Protein AF-A0A1I1PA69-F1 (afdb_monomer_lite)

Radius of gyration: 47.03 Å; chains: 1; bounding box: 123×99×124 Å

Sequence (926 aa):
MQMKKVLAVLMSLCMTAGVISYGAPIITQSITAEAADAEGSCYTFDAETGLLTLRGTVDDEVIRAFTYKHNVKTVVAEKGTILPENCGGLFTYYLYCTSIDLSKADTRNVTNMNCMFNGCERLTSIDLSRFDTSKVTDMQAMFADCSALTSLDVSGFDTSNVTDMSSMFYDCRMLTSLDVSGFNTNKVTNMNKMFYACSGLTALDVSNFDTSKVTDMSSMFNGCRSLSELDISGFATGNVTTFNNTFAGCSGIKTLDLSRFDTSSVINMSNMFAGCRGLTSLDLSGFNTSNVTDMSYMFRYCSGLTSLDVSSLDTSSVTTMSNMFDGCTGLTTLDVSDWDTSKVTTMYCMFEMCSGLTSINVSGLDTSNVTNMNMMFQNCSSLTSLDVTGLDTSSAKATGYMFAGCSGLTSLDLSAFDTRNVTYMSKMFSGCSGLTALDVSVLDTRNVTDMSYMFSGCTGLTELDLSGLNTRYVTNMAFMFSGCTGLTTIDLSGFNTRNVTTFSGIFENCSGLTSLDVTGFNTSKATQMSYMFLGCSKLTSIDVTGFDTTNVMYFTSMFNGCSSLTSLDVSKFKTSYATYMNAMFMNCSSLTTLDVSSFNTLYVREMGQMFSGCSKLTTLDLSKFKTSNTSFMYGMFKDCSGLTKLDLSKFDTSNVGYMYEMFSGCSGLTELDLSNFDTSKVQFMYNMFSGCSNLTTLDLSNFDTSSTYTDLGMWGMFSGCSKLTTLDLSSFNTSNITYLKDMFSGCSSLITLDLSSFDTSKVKDFTDAFKDCNKLNTLKIGEKFSNITEEMSLPNGSGWVNANAPKNVVSGNGKYAVIGNNGTNTYKRLTTNALTYPTNIRVEYSKEYHQVRFTWDKVEGADKYGIAVYLAGKWRVQAQDITGTTYTSPKNLTPGRSYRVAIAARVNGKWDTANAIKHSGVVTIK

Secondary structure (DSSP, 8-state):
---------------------------------------BTTEEEETTTTEEEE-SBPPHHHHHT-TTGGG--EEEEPTTEE--SB-TTTTTT-TT--EEE-TTEE-TT--B-TTTTTT-TT--EEE-TT---TT--B-TTTTTT-TT-S----TT---TT--B-TTTTTT-TT--B---TT---TT--B-TTTTTT-TT-SB---TT---TT-SB-TTTTTT-TT------TT---TT--B-TTTTTT-TT------TT---TT--B-TTTTTT-TT------TT---TT--B-TTTTTT-TT-SB---TT---TT-SB-TTTTTT-TT--EEE-TT---TT--B-TTTTTT-TT-SEEE-TT---TT--B-TTTTTT-TT-S----TT---TT-SB-TTTTTT-TT------TT---TT--B-TTTTTT-TT-S--B-TT---TT--B-TTTTTT-TT-S--B-TT--GGG--B-TTTTTT-TT-S----TT---TT-SB-TTTTTT-TT-S----TT---TT--B-TTTTTT-TT------TT---TT--B-TTTTTT-TT-SEE--TT---TT--B-TTTTTT-TT-SEE--TT---TT-SB-TTTTTT-TT------TT---TT--B-TTTTTT-TT------TT---TT-SB-TTTTTT-TT-S----TT---TT--B-TTTTTT-TT------TT---TT--TTS-STTTTTT-TT--EE--TT---TT--B-TTTTTT-TT--EEEETT---TT--B-TTTTTT-TT--EEEE-TTS--B-GGG--B-TT-EEETTEEEEE-S-SSSB--B---SSEEEEE--TTS--S--S-EEEEETTTTEEEEE-PPPTTEEEEEEEEEETTEEEEEEEEE-SSEEEPPS-PPTT-EEEEEEEEEETTEE-HHHHHHT-EEEE--

InterPro domains:
  IPR003961 Fibronectin type III [cd00063] (838-911)
  IPR005046 Protein of unknown function DUF285 [PF03382] (100-199)
  IPR005046 Protein of unknown function DUF285 [PF03382] (283-357)
  IPR005046 Protein of unknown function DUF285 [PF03382] (402-512)
  IPR005046 Protein of unknown function DUF285 [PF03382] (659-778)
  IPR011889 Bacterial surface protein 26-residue repeat [TIGR02167] (116-140)
  IPR011889 Bacterial surface protein 26-residue repeat [TIGR02167] (142-167)
  IPR011889 Bacterial surface protein 26-residue repeat [TIGR02167] (168-192)
  IPR011889 Bacterial surface protein 26-residue repeat [TIGR02167] (194-219)
  IPR011889 Bacterial surface protein 26-residue repeat [TIGR02167] (220-244)
  IPR011889 Bacterial surface protein 26-residue repeat [TIGR02167] (246-271)
  IPR011889 Bacterial surface protein 26-residue repeat [TIGR02167] (272-297)
  IPR011889 Bacterial surface protein 26-residue repeat [TIGR02167] (298-323)
  IPR011889 Bacterial surface protein 26-residue repeat [TIGR02167] (324-348)
  IPR011889 Bacterial surface protein 26-residue repeat [TIGR02167] (350-374)
  IPR011889 Bacterial surface protein 26-residue repeat [TIGR02167] (376-395)
  IPR011889 Bacterial surface protein 26-residue repeat [TIGR02167] (402-426)
  IPR011889 Bacterial surface protein 26-residue repeat [TIGR02167] (428-453)
  IPR011889 Bacterial surface protein 26-residue repeat [TIGR02167] (454-478)
  IPR011889 Bacterial surface protein 26-residue repeat [TIGR02167] (480-504)

pLDDT: mean 92.08, std 13.71, range [25.25, 98.88]

Foldseek 3Di:
DDDDDDDDDDDDDDDDDDDDDDDDDDDDDPPPPDPPWPDDVFWTADQVVLEIEGEAEDDQVCQQPPPPLCSHQEYEYDAHYEYDLALALNNAQSQNHAEYEPQRYHQQNHAEQANNNANVQNHAYYDPPNHDQQNYAYQHLNCANVQNHQDDDPLPHPQQNYAEQHRNNHNVQNHQDDDPVNHDQQNHQEQACNCAQVCNHQDDAPLNHACQNHQDHELNCANVCNHQDYAPVNYQAQNHAELHRNQANVCNYAEYDCQRDACQNYAYQDSNHQNVCNHAAYDCQNDDCQNYAYLASNCHNVLNHQDYDPLNHACQNYAEHANNHAQVCNHAEEEPQNYDQQNHAALHLNNANVCNHQAYHPLNHPCQNHAYQARNNAQVCNHQAYACLNHACQNYQEQASNCANVCNHQEYDCQRYPQQNHQYHACNQQQVLNHQEYAPLNHQCQNHAELASNHHNNCNHQAYDCQNPQQQNHQYLALNHANNCNHQEYDCPNHNQQNHQELHLNCALNCNHQEYEPLNHACQNHQYQHRNQHNVCNHQDYDPLNYAQQNHAYQHRNNANVCNHQEDEPLNHECVNHAEQARNQHNVCNHQDYAPLNYACQNHQEQARNNANVQNHAAYDCVRYACQNYQYQALNCHLVCNHADYDPVRYECQNHQEQARNCQNVCNYQEYDPVRYACQNHQAQASNCAQVQNHQDYDCQRDEPPNHAEDHHQARNCANVCNHQEDDCLNYQQLHYAELHRNCANVQNHAEDEAQNDQCVNHNYLACNCHNVNNHFKYWYFPRDAWDDVRNNAAAVVAKDWPVGRLDGAQDDDRHGTHGDDGTTMIGHDDPPQDQFWDPWDWDADPVFLKIKTFTDDRPQFQWKWKWKDDPNDIDTPDIHHRHRMDMDDTDDPAQDKIWMFMWTQHSNDIPPPVRNVPIDIDHRD

Organism: Ruminococcus albus (NCBI:txid1264)

Structure (mmCIF, N/CA/C/O backbone):
data_AF-A0A1I1PA69-F1
#
_entry.id   AF-A0A1I1PA69-F1
#
loop_
_atom_site.group_PDB
_atom_site.id
_atom_site.type_symbol
_atom_site.label_atom_id
_atom_site.label_alt_id
_atom_site.label_comp_id
_atom_site.label_asym_id
_atom_site.label_entity_id
_atom_site.label_seq_id
_atom_site.pdbx_PDB_ins_code
_atom_site.Cartn_x
_atom_site.Cartn_y
_atom_site.Cartn_z
_atom_site.occupancy
_atom_site.B_iso_or_equiv
_atom_site.auth_seq_id
_atom_site.auth_comp_id
_atom_site.auth_asym_id
_atom_site.auth_atom_id
_atom_site.pdbx_PDB_model_num
ATOM 1 N N . MET A 1 1 ? 13.336 69.403 -26.985 1.00 31.67 1 MET A N 1
ATOM 2 C CA . MET A 1 1 ? 12.667 70.669 -26.602 1.00 31.67 1 MET A CA 1
ATOM 3 C C . MET A 1 1 ? 11.731 70.362 -25.432 1.00 31.67 1 MET A C 1
ATOM 5 O O . MET A 1 1 ? 11.018 69.384 -25.536 1.00 31.67 1 MET A O 1
ATOM 9 N N . GLN A 1 2 ? 11.808 71.120 -24.330 1.00 28.78 2 GLN A N 1
ATOM 10 C CA . GLN A 1 2 ? 10.862 71.202 -23.187 1.00 28.78 2 GLN A CA 1
ATOM 11 C C . GLN A 1 2 ? 10.178 69.930 -22.596 1.00 28.78 2 GLN A C 1
ATOM 13 O O . GLN A 1 2 ? 9.157 69.475 -23.082 1.00 28.78 2 GLN A O 1
ATOM 18 N N . MET A 1 3 ? 10.681 69.483 -21.432 1.00 28.98 3 MET A N 1
ATOM 19 C CA . MET A 1 3 ? 10.054 69.593 -20.086 1.00 28.98 3 MET A CA 1
ATOM 20 C C . MET A 1 3 ? 8.565 69.196 -19.824 1.00 28.98 3 MET A C 1
ATOM 22 O O . MET A 1 3 ? 7.667 69.740 -20.456 1.00 28.98 3 MET A O 1
ATOM 26 N N . LYS A 1 4 ? 8.341 68.517 -18.667 1.00 35.72 4 LYS A N 1
ATOM 27 C CA . LYS A 1 4 ? 7.072 68.279 -17.892 1.00 35.72 4 LYS A CA 1
ATOM 28 C C . LYS A 1 4 ? 6.215 67.080 -18.363 1.00 35.72 4 LYS A C 1
ATOM 30 O O . LYS A 1 4 ? 6.173 66.832 -19.551 1.00 35.72 4 LYS A O 1
ATOM 35 N N . LYS A 1 5 ? 5.424 66.341 -17.560 1.00 38.62 5 LYS A N 1
ATOM 36 C CA . LYS A 1 5 ? 5.080 66.151 -16.115 1.00 38.62 5 LYS A CA 1
ATOM 37 C C . LYS A 1 5 ? 3.936 65.089 -16.068 1.00 38.62 5 LYS A C 1
ATOM 39 O O . LYS A 1 5 ? 3.402 64.795 -17.130 1.00 38.62 5 LYS A O 1
ATOM 44 N N . VAL A 1 6 ? 3.473 64.731 -14.842 1.00 30.95 6 VAL A N 1
ATOM 45 C CA . VAL A 1 6 ? 2.241 63.963 -14.446 1.00 30.95 6 VAL A CA 1
ATOM 46 C C . VAL A 1 6 ? 2.514 62.455 -14.272 1.00 30.95 6 VAL A C 1
ATOM 48 O O . VAL A 1 6 ? 3.161 61.894 -15.142 1.00 30.95 6 VAL A O 1
ATOM 51 N N . LEU A 1 7 ? 2.121 61.733 -13.201 1.00 25.50 7 LEU A N 1
ATOM 52 C CA . LEU A 1 7 ? 1.528 62.003 -11.854 1.00 25.50 7 LEU A CA 1
ATOM 53 C C . LEU A 1 7 ? 2.232 61.007 -10.874 1.00 25.50 7 LEU A C 1
ATOM 55 O O . LEU A 1 7 ? 2.588 59.927 -11.325 1.00 25.50 7 LEU A O 1
ATOM 59 N N . ALA A 1 8 ? 2.687 61.288 -9.643 1.00 25.95 8 ALA A N 1
ATOM 60 C CA . ALA A 1 8 ? 2.082 61.738 -8.370 1.00 25.95 8 ALA A CA 1
ATOM 61 C C . ALA A 1 8 ? 1.059 60.771 -7.707 1.00 25.95 8 ALA A C 1
ATOM 63 O O . ALA A 1 8 ? 0.206 60.227 -8.395 1.00 25.95 8 ALA A O 1
ATOM 64 N N . VAL A 1 9 ? 1.134 60.668 -6.358 1.00 26.95 9 VAL A N 1
ATOM 65 C CA . VAL A 1 9 ? 0.448 59.725 -5.419 1.00 26.95 9 VAL A CA 1
ATOM 66 C C . VAL A 1 9 ? 1.128 58.332 -5.362 1.00 26.95 9 VAL A C 1
ATOM 68 O O . VAL A 1 9 ? 1.129 57.635 -6.363 1.00 26.95 9 VAL A O 1
ATOM 71 N N . LEU A 1 10 ? 1.749 57.840 -4.271 1.00 25.69 10 LEU A N 1
ATOM 72 C CA . LEU A 1 10 ? 1.894 58.289 -2.868 1.00 25.69 10 LEU A CA 1
ATOM 73 C C . LEU A 1 10 ? 3.372 58.425 -2.420 1.00 25.69 10 LEU A C 1
ATOM 75 O O . LEU A 1 10 ? 4.243 57.684 -2.860 1.00 25.69 10 LEU A O 1
ATOM 79 N N . MET A 1 11 ? 3.616 59.314 -1.453 1.00 33.66 11 MET A N 1
ATOM 80 C CA . MET A 1 11 ? 4.815 59.372 -0.597 1.00 33.66 11 MET A CA 1
ATOM 81 C C . MET A 1 11 ? 4.382 59.650 0.854 1.00 33.66 11 MET A C 1
ATOM 83 O O . MET A 1 11 ? 3.260 60.111 1.070 1.00 33.66 11 MET A O 1
ATOM 87 N N . SER A 1 12 ? 5.332 59.522 1.794 1.00 31.22 12 SER A N 1
ATOM 88 C CA . SER A 1 12 ? 5.277 59.959 3.208 1.00 31.22 12 SER A CA 1
ATOM 89 C C . SER A 1 12 ? 4.517 59.021 4.164 1.00 31.22 12 SER A C 1
ATOM 91 O O . SER A 1 12 ? 3.599 58.330 3.740 1.00 31.22 12 SER A O 1
ATOM 93 N N . LEU A 1 13 ? 4.847 58.921 5.459 1.00 26.05 13 LEU A N 1
ATOM 94 C CA . LEU A 1 13 ? 5.877 59.568 6.303 1.00 26.05 13 LEU A CA 1
ATOM 95 C C . LEU A 1 13 ? 6.133 58.587 7.483 1.00 26.05 13 LEU A C 1
ATOM 97 O O . LEU A 1 13 ? 5.188 57.944 7.925 1.00 26.05 13 LEU A O 1
ATOM 101 N N . CYS A 1 14 ? 7.345 58.304 7.968 1.00 29.27 14 CYS A N 1
ATOM 102 C CA . CYS A 1 14 ? 8.018 58.996 9.083 1.00 29.27 14 CYS A CA 1
ATOM 103 C C . CYS A 1 14 ? 9.074 58.037 9.674 1.00 29.27 14 CYS A C 1
ATOM 105 O O . CYS A 1 14 ? 8.753 56.868 9.861 1.00 29.27 14 CYS A O 1
ATOM 107 N N . MET A 1 15 ? 10.239 58.537 10.106 1.00 29.05 15 MET A N 1
ATOM 108 C CA . MET A 1 15 ? 10.781 58.266 11.454 1.00 29.05 15 MET A CA 1
ATOM 109 C C . MET A 1 15 ? 12.059 59.081 11.704 1.00 29.05 15 MET A C 1
ATOM 111 O O . MET A 1 15 ? 13.066 58.904 11.024 1.00 29.05 15 MET A O 1
ATOM 115 N N . THR A 1 16 ? 12.023 59.960 12.708 1.00 27.86 16 THR A N 1
ATOM 116 C CA . THR A 1 16 ? 13.179 60.740 13.176 1.00 27.86 16 THR A CA 1
ATOM 117 C C . THR A 1 16 ? 13.148 60.914 14.696 1.00 27.86 16 THR A C 1
ATOM 119 O O . THR A 1 16 ? 12.187 61.469 15.216 1.00 27.86 16 THR A O 1
ATOM 122 N N . ALA A 1 17 ? 14.268 60.553 15.334 1.00 26.39 17 ALA A N 1
ATOM 123 C CA . ALA A 1 17 ? 14.803 61.051 16.612 1.00 26.39 17 ALA A CA 1
ATOM 124 C C . ALA A 1 17 ? 14.098 60.748 17.964 1.00 26.39 17 ALA A C 1
ATOM 126 O O . ALA A 1 17 ? 12.995 61.207 18.239 1.00 26.39 17 ALA A O 1
ATOM 127 N N . GLY A 1 18 ? 14.886 60.154 18.881 1.00 25.25 18 GLY A N 1
ATOM 128 C CA . GLY A 1 18 ? 14.709 60.184 20.347 1.00 25.25 18 GLY A CA 1
ATOM 129 C C . GLY A 1 18 ? 13.942 58.990 20.951 1.00 25.25 18 GLY A C 1
ATOM 130 O O . GLY A 1 18 ? 12.974 58.540 20.360 1.00 25.25 18 GLY A O 1
ATOM 131 N N . VAL A 1 19 ? 14.286 58.426 22.123 1.00 27.89 19 VAL A N 1
ATOM 132 C CA . VAL A 1 19 ? 15.165 58.876 23.232 1.00 27.89 19 VAL A CA 1
ATOM 133 C C . VAL A 1 19 ? 15.633 57.658 24.090 1.00 27.89 19 VAL A C 1
ATOM 135 O O . VAL A 1 19 ? 14.772 56.899 24.503 1.00 27.89 19 VAL A O 1
ATOM 138 N N . ILE A 1 20 ? 16.957 57.515 24.350 1.00 29.98 20 ILE A N 1
ATOM 139 C CA . ILE A 1 20 ? 17.686 57.093 25.607 1.00 29.98 20 ILE A CA 1
ATOM 140 C C . ILE A 1 20 ? 17.126 55.899 26.449 1.00 29.98 20 ILE A C 1
ATOM 142 O O . ILE A 1 20 ? 15.947 55.881 26.756 1.00 29.98 20 ILE A O 1
ATOM 146 N N . SER A 1 21 ? 17.869 54.951 27.060 1.00 28.98 21 SER A N 1
ATOM 147 C CA . SER A 1 21 ? 19.284 54.487 27.111 1.00 28.98 21 SER A CA 1
ATOM 148 C C . SER A 1 21 ? 19.368 53.288 28.094 1.00 28.98 21 SER A C 1
ATOM 150 O O . SER A 1 21 ? 18.559 53.246 29.015 1.00 28.98 21 SER A O 1
ATOM 152 N N . TYR A 1 22 ? 20.360 52.387 27.954 1.00 29.95 22 TYR A N 1
ATOM 153 C CA . TYR A 1 22 ? 21.325 51.922 28.994 1.00 29.95 22 TYR A CA 1
ATOM 154 C C . TYR A 1 22 ? 21.811 50.472 28.774 1.00 29.95 22 TYR A C 1
ATOM 156 O O . TYR A 1 22 ? 21.005 49.552 28.714 1.00 29.95 22 TYR A O 1
ATOM 164 N N . GLY A 1 23 ? 23.139 50.267 28.738 1.00 28.20 23 GLY A N 1
ATOM 165 C CA . GLY A 1 23 ? 23.769 48.932 28.700 1.00 28.20 23 GLY A CA 1
ATOM 166 C C . GLY A 1 23 ? 24.991 48.827 27.775 1.00 28.20 23 GLY A C 1
ATOM 167 O O . GLY A 1 23 ? 24.934 48.161 26.751 1.00 28.20 23 GLY A O 1
ATOM 168 N N . ALA A 1 24 ? 26.087 49.514 28.107 1.00 33.09 24 ALA A N 1
ATOM 169 C CA . ALA A 1 24 ? 27.354 49.477 27.359 1.00 33.09 24 ALA A CA 1
ATOM 170 C C . ALA A 1 24 ? 28.267 48.311 27.818 1.00 33.09 24 ALA A C 1
ATOM 172 O O . ALA A 1 24 ? 27.961 47.677 28.828 1.00 33.09 24 ALA A O 1
ATOM 173 N N . PRO A 1 25 ? 29.490 48.170 27.270 1.00 49.25 25 PRO A N 1
ATOM 174 C CA . PRO A 1 25 ? 29.895 48.001 25.865 1.00 49.25 25 PRO A CA 1
ATOM 175 C C . PRO A 1 25 ? 30.667 46.664 25.693 1.00 49.25 25 PRO A C 1
ATOM 177 O O . PRO A 1 25 ? 30.815 45.942 26.670 1.00 49.25 25 PRO A O 1
ATOM 180 N N . ILE A 1 26 ? 31.249 46.369 24.513 1.00 29.61 26 ILE A N 1
ATOM 181 C CA . ILE A 1 26 ? 32.631 45.832 24.382 1.00 29.61 26 ILE A CA 1
ATOM 182 C C . ILE A 1 26 ? 33.071 45.699 22.907 1.00 29.61 26 ILE A C 1
ATOM 184 O O . ILE A 1 26 ? 32.407 45.073 22.094 1.00 29.61 26 ILE A O 1
ATOM 188 N N . ILE A 1 27 ? 34.232 46.303 22.622 1.00 31.00 27 ILE A N 1
ATOM 189 C CA . ILE A 1 27 ? 35.178 46.062 21.515 1.00 31.00 27 ILE A CA 1
ATOM 190 C C . ILE A 1 27 ? 34.619 46.090 20.078 1.00 31.00 27 ILE A C 1
ATOM 192 O O . ILE A 1 27 ? 34.260 45.087 19.468 1.00 31.00 27 ILE A O 1
ATOM 196 N N . THR A 1 28 ? 34.771 47.265 19.469 1.00 37.69 28 THR A N 1
ATOM 197 C CA . THR A 1 28 ? 35.142 47.388 18.057 1.00 37.69 28 THR A CA 1
ATOM 198 C C . THR A 1 28 ? 36.461 46.656 17.782 1.00 37.69 28 THR A C 1
ATOM 200 O O . THR A 1 28 ? 37.520 47.114 18.219 1.00 37.69 28 THR A O 1
ATOM 203 N N . GLN A 1 29 ? 36.423 45.590 16.987 1.00 31.14 29 GLN A N 1
ATOM 204 C CA . GLN A 1 29 ? 37.541 45.237 16.114 1.00 31.14 29 GLN A CA 1
ATOM 205 C C . GLN A 1 29 ? 37.039 45.157 14.678 1.00 31.14 29 GLN A C 1
ATOM 207 O O . GLN A 1 29 ? 36.364 44.217 14.269 1.00 31.14 29 GLN A O 1
ATOM 212 N N . SER A 1 30 ? 37.401 46.180 13.913 1.00 38.28 30 SER A N 1
ATOM 213 C CA . SER A 1 30 ? 37.487 46.108 12.465 1.00 38.28 30 SER A CA 1
ATOM 214 C C . SER A 1 30 ? 38.479 45.008 12.087 1.00 38.28 30 SER A C 1
ATOM 216 O O . SER A 1 30 ? 39.689 45.221 12.157 1.00 38.28 30 SER A O 1
ATOM 218 N N . ILE A 1 31 ? 37.972 43.849 11.667 1.00 34.31 31 ILE A N 1
ATOM 219 C CA . ILE A 1 31 ? 38.752 42.900 10.871 1.00 34.31 31 ILE A CA 1
ATOM 220 C C . ILE A 1 31 ? 38.536 43.276 9.406 1.00 34.31 31 ILE A C 1
ATOM 222 O O . ILE A 1 31 ? 37.765 42.672 8.668 1.00 34.31 31 ILE A O 1
ATOM 226 N N . THR A 1 32 ? 39.234 44.336 9.005 1.00 41.34 32 THR A N 1
ATOM 227 C CA . THR A 1 32 ? 39.719 44.469 7.634 1.00 41.34 32 THR A CA 1
ATOM 228 C C . THR A 1 32 ? 40.724 43.343 7.405 1.00 41.34 32 THR A C 1
ATOM 230 O O . THR A 1 32 ? 41.883 43.467 7.800 1.00 41.34 32 THR A O 1
ATOM 233 N N . ALA A 1 33 ? 40.270 42.240 6.816 1.00 33.84 33 ALA A N 1
ATOM 234 C CA . ALA A 1 33 ? 41.124 41.168 6.326 1.00 33.84 33 ALA A CA 1
ATOM 235 C C . ALA A 1 33 ? 40.957 41.066 4.806 1.00 33.84 33 ALA A C 1
ATOM 237 O O . ALA A 1 33 ? 39.914 40.644 4.320 1.00 33.84 33 ALA A O 1
ATOM 238 N N . GLU A 1 34 ? 41.988 41.518 4.094 1.00 39.53 34 GLU A N 1
ATOM 239 C CA . GLU A 1 34 ? 42.428 40.991 2.795 1.00 39.53 34 GLU A CA 1
ATOM 240 C C . GLU A 1 34 ? 41.335 40.624 1.771 1.00 39.53 34 GLU A C 1
ATOM 242 O O . GLU A 1 34 ? 41.294 39.519 1.242 1.00 39.53 34 GLU A O 1
ATOM 247 N N . ALA A 1 35 ? 40.544 41.620 1.373 1.00 38.38 35 ALA A N 1
ATOM 248 C CA . ALA A 1 35 ? 40.145 41.763 -0.030 1.00 38.38 35 ALA A CA 1
ATOM 249 C C . ALA A 1 35 ? 41.118 42.735 -0.724 1.00 38.38 35 ALA A C 1
ATOM 251 O O . ALA A 1 35 ? 40.715 43.750 -1.285 1.00 38.38 35 ALA A O 1
ATOM 252 N N . ALA A 1 36 ? 42.420 42.464 -0.595 1.00 39.47 36 ALA A N 1
ATOM 253 C CA . ALA A 1 36 ? 43.431 43.153 -1.381 1.00 39.47 36 ALA A CA 1
ATOM 254 C C . ALA A 1 36 ? 43.361 42.598 -2.803 1.00 39.47 36 ALA A C 1
ATOM 256 O O . ALA A 1 36 ? 43.557 41.398 -2.985 1.00 39.47 36 ALA A O 1
ATOM 257 N N . ASP A 1 37 ? 43.035 43.474 -3.753 1.00 52.38 37 ASP A N 1
ATOM 258 C CA . ASP A 1 37 ? 43.271 43.368 -5.192 1.00 52.38 37 ASP A CA 1
ATOM 259 C C . ASP A 1 37 ? 43.711 41.977 -5.672 1.00 52.38 37 ASP A C 1
ATOM 261 O O . ASP A 1 37 ? 44.897 41.692 -5.852 1.00 52.38 37 ASP A O 1
ATOM 265 N N . ALA A 1 38 ? 42.726 41.117 -5.954 1.00 52.06 38 ALA A N 1
ATOM 266 C CA . ALA A 1 38 ? 42.924 39.932 -6.784 1.00 52.06 38 ALA A CA 1
ATOM 267 C C . ALA A 1 38 ? 43.112 40.365 -8.254 1.00 52.06 38 ALA A C 1
ATOM 269 O O . ALA A 1 38 ? 42.361 39.971 -9.145 1.00 52.06 38 ALA A O 1
ATOM 270 N N . GLU A 1 39 ? 44.096 41.232 -8.500 1.00 59.09 39 GLU A N 1
ATOM 271 C CA . GLU A 1 39 ? 44.567 41.597 -9.828 1.00 59.09 39 GLU A CA 1
ATOM 272 C C . GLU A 1 39 ? 45.464 40.479 -10.352 1.00 59.09 39 GLU A C 1
ATOM 274 O O . GLU A 1 39 ? 46.693 40.521 -10.272 1.00 59.09 39 GLU A O 1
ATOM 279 N N . GLY A 1 40 ? 44.832 39.458 -10.932 1.00 64.38 40 GLY A N 1
ATOM 280 C CA . GLY A 1 40 ? 45.540 38.604 -11.871 1.00 64.38 40 GLY A CA 1
ATOM 281 C C . GLY A 1 40 ? 46.055 39.439 -13.046 1.00 64.38 40 GLY A C 1
ATOM 282 O O . GLY A 1 40 ? 45.445 40.434 -13.449 1.00 64.38 40 GLY A O 1
ATOM 283 N N . SER A 1 41 ? 47.149 39.002 -13.666 1.00 81.81 41 SER A N 1
ATOM 284 C CA . SER A 1 41 ? 47.659 39.605 -14.909 1.00 81.81 41 SER A CA 1
ATOM 285 C C . SER A 1 41 ? 46.587 39.700 -16.007 1.00 81.81 41 SER A C 1
ATOM 287 O O . SER A 1 41 ? 46.640 40.603 -16.842 1.00 81.81 41 SER A O 1
ATOM 289 N N . CYS A 1 42 ? 45.600 38.801 -15.966 1.00 90.75 42 CYS A N 1
ATOM 290 C CA . CYS A 1 42 ? 44.509 38.673 -16.921 1.00 90.75 42 CYS A CA 1
ATOM 291 C C . CYS A 1 42 ? 43.099 39.002 -16.383 1.00 90.75 42 CYS A C 1
ATOM 293 O O . CYS A 1 42 ? 42.137 38.920 -17.151 1.00 90.75 42 CYS A O 1
ATOM 295 N N . TYR A 1 43 ? 42.932 39.376 -15.103 1.00 94.56 43 TYR A N 1
ATOM 296 C CA . TYR A 1 43 ? 41.607 39.699 -14.547 1.00 94.56 43 TYR A CA 1
ATOM 297 C C . TYR A 1 43 ? 41.619 40.666 -13.347 1.00 94.56 43 TYR A C 1
ATOM 299 O O . TYR A 1 43 ? 42.610 40.802 -12.635 1.00 94.56 43 TYR A O 1
ATOM 307 N N . THR A 1 44 ? 40.500 41.349 -13.105 1.00 94.12 44 THR A N 1
ATOM 308 C CA . THR A 1 44 ? 40.173 42.066 -11.853 1.00 94.12 44 THR A CA 1
ATOM 309 C C . THR A 1 44 ? 38.867 41.521 -11.295 1.00 94.12 44 THR A C 1
ATOM 311 O O . THR A 1 44 ? 37.961 41.200 -12.064 1.00 94.12 44 THR A O 1
ATOM 314 N N . PHE A 1 45 ? 38.738 41.455 -9.970 1.00 94.88 45 PHE A N 1
ATOM 315 C CA . PHE A 1 45 ? 37.480 41.108 -9.313 1.00 94.88 45 PHE A CA 1
ATOM 316 C C . PHE A 1 45 ? 37.088 42.153 -8.266 1.00 94.88 45 PHE A C 1
ATOM 318 O O . PHE A 1 45 ? 37.812 42.374 -7.299 1.00 94.88 45 PHE A O 1
ATOM 325 N N . ASP A 1 46 ? 35.917 42.758 -8.449 1.00 94.00 46 ASP A N 1
ATOM 326 C CA . ASP A 1 46 ? 35.275 43.632 -7.470 1.00 94.00 46 ASP A CA 1
ATOM 327 C C . ASP A 1 46 ? 34.344 42.796 -6.579 1.00 94.00 46 ASP A C 1
ATOM 329 O O . ASP A 1 46 ? 33.312 42.291 -7.028 1.00 94.00 46 ASP A O 1
ATOM 333 N N . ALA A 1 47 ? 34.708 42.661 -5.302 1.00 89.69 47 ALA A N 1
ATOM 334 C CA . ALA A 1 47 ? 33.960 41.878 -4.321 1.00 89.69 47 ALA A CA 1
ATOM 335 C C . ALA A 1 47 ? 32.670 42.556 -3.810 1.00 89.69 47 ALA A C 1
ATOM 337 O O . ALA A 1 47 ? 31.805 41.864 -3.267 1.00 89.69 47 ALA A O 1
ATOM 338 N N . GLU A 1 48 ? 32.511 43.875 -3.973 1.00 91.38 48 GLU A N 1
ATOM 339 C CA . GLU A 1 48 ? 31.298 44.605 -3.578 1.00 91.38 48 GLU A CA 1
ATOM 340 C C . GLU A 1 48 ? 30.206 44.430 -4.644 1.00 91.38 48 GLU A C 1
ATOM 342 O O . GLU A 1 48 ? 29.083 43.986 -4.355 1.00 91.38 48 GLU A O 1
ATOM 347 N N . THR A 1 49 ? 30.542 44.701 -5.909 1.00 94.94 49 THR A N 1
ATOM 348 C CA . THR A 1 49 ? 29.590 44.522 -7.015 1.00 94.94 49 THR A CA 1
ATOM 349 C C . THR A 1 49 ? 29.449 43.055 -7.423 1.00 94.94 49 THR A C 1
ATOM 351 O O . THR A 1 49 ? 28.334 42.613 -7.722 1.00 94.94 49 THR A O 1
ATOM 354 N N . GLY A 1 50 ? 30.519 42.263 -7.325 1.00 95.88 50 GLY A N 1
ATOM 355 C CA . GLY A 1 50 ? 30.612 40.900 -7.851 1.00 95.88 50 GLY A CA 1
ATOM 356 C C . GLY A 1 50 ? 31.021 40.854 -9.329 1.00 95.88 50 GLY A C 1
ATOM 357 O O . GLY A 1 50 ? 30.680 39.890 -10.013 1.00 95.88 50 GLY A O 1
ATOM 358 N N . LEU A 1 51 ? 31.687 41.894 -9.839 1.00 97.12 51 LEU A N 1
ATOM 359 C CA . LEU A 1 51 ? 32.130 41.990 -11.231 1.00 97.12 51 LEU A CA 1
ATOM 360 C C . LEU A 1 51 ? 33.519 41.361 -11.414 1.00 97.12 51 LEU A C 1
ATOM 362 O O . LEU A 1 51 ? 34.497 41.830 -10.835 1.00 97.12 51 LEU A O 1
ATOM 366 N N . LEU A 1 52 ? 33.607 40.337 -12.265 1.00 97.06 52 LEU A N 1
ATOM 367 C CA . LEU A 1 52 ? 34.857 39.781 -12.784 1.00 97.06 52 LEU A CA 1
ATOM 368 C C . LEU A 1 52 ? 35.135 40.364 -14.177 1.00 97.06 52 LEU A C 1
ATOM 370 O O . LEU A 1 52 ? 34.400 40.091 -15.127 1.00 97.06 52 LEU A O 1
ATOM 374 N N . THR A 1 53 ? 36.208 41.135 -14.315 1.00 96.69 53 THR A N 1
ATOM 375 C CA . THR A 1 53 ? 36.614 41.745 -15.587 1.00 96.69 53 THR A CA 1
ATOM 376 C C . THR A 1 53 ? 37.864 41.055 -16.123 1.00 96.69 53 THR A C 1
ATOM 378 O O . THR A 1 53 ? 38.880 41.008 -15.436 1.00 96.69 53 THR A O 1
ATOM 381 N N . LEU A 1 54 ? 37.805 40.534 -17.348 1.00 96.75 54 LEU A N 1
ATOM 382 C CA . LEU A 1 54 ? 38.907 39.855 -18.040 1.00 96.75 54 LEU A CA 1
ATOM 383 C C . LEU A 1 54 ? 39.625 40.817 -18.992 1.00 96.75 54 LEU A C 1
ATOM 385 O O . LEU A 1 54 ? 38.971 41.646 -19.627 1.00 96.75 54 LEU A O 1
ATOM 389 N N . ARG A 1 55 ? 40.952 40.696 -19.118 1.00 95.44 55 ARG A N 1
ATOM 390 C CA . ARG A 1 55 ? 41.787 41.536 -19.997 1.00 95.44 55 ARG A CA 1
ATOM 391 C C . ARG A 1 55 ? 43.048 40.813 -20.467 1.00 95.44 55 ARG A C 1
ATOM 393 O O . ARG A 1 55 ? 43.554 39.930 -19.785 1.00 95.44 55 ARG A O 1
ATOM 400 N N . GLY A 1 56 ? 43.600 41.240 -21.605 1.00 94.56 56 GLY A N 1
ATOM 401 C CA . GLY A 1 56 ? 44.813 40.641 -22.179 1.00 94.56 56 GLY A CA 1
ATOM 402 C C . GLY A 1 56 ? 44.647 39.147 -22.488 1.00 94.56 56 GLY A C 1
ATOM 403 O O . GLY A 1 56 ? 43.532 38.676 -22.698 1.00 94.56 56 GLY A O 1
ATOM 404 N N . THR A 1 57 ? 45.744 38.392 -22.532 1.00 95.62 57 THR A N 1
ATOM 405 C CA . THR A 1 57 ? 45.671 36.930 -22.684 1.00 95.62 57 THR A CA 1
ATOM 406 C C . THR A 1 57 ? 45.182 36.298 -21.386 1.00 95.62 57 THR A C 1
ATOM 408 O O . THR A 1 57 ? 45.846 36.422 -20.358 1.00 95.62 57 THR A O 1
ATOM 411 N N . VAL A 1 58 ? 44.032 35.625 -21.435 1.00 96.44 58 VAL A N 1
ATOM 412 C CA . VAL A 1 58 ? 43.444 34.930 -20.287 1.00 96.44 58 VAL A CA 1
ATOM 413 C C . VAL A 1 58 ? 44.175 33.615 -20.028 1.00 96.44 58 VAL A C 1
ATOM 415 O O . VAL A 1 58 ? 44.424 32.836 -20.943 1.00 96.44 58 VAL A O 1
ATOM 418 N N . ASP A 1 59 ? 44.507 33.400 -18.759 1.00 94.19 59 ASP A N 1
ATOM 419 C CA . ASP A 1 59 ? 45.138 32.195 -18.224 1.00 94.19 59 ASP A CA 1
ATOM 420 C C . ASP A 1 59 ? 44.028 31.258 -17.713 1.00 94.19 59 ASP A C 1
ATOM 422 O O . ASP A 1 59 ? 43.228 31.648 -16.855 1.00 94.19 59 ASP A O 1
ATOM 426 N N . ASP A 1 60 ? 43.911 30.060 -18.294 1.00 92.12 60 ASP A N 1
ATOM 427 C CA . ASP A 1 60 ? 42.831 29.124 -17.977 1.00 92.12 60 ASP A CA 1
ATOM 428 C C . ASP A 1 60 ? 43.001 28.463 -16.609 1.00 92.12 60 ASP A C 1
ATOM 430 O O . ASP A 1 60 ? 42.002 28.273 -15.913 1.00 92.12 60 ASP A O 1
ATOM 434 N N . GLU A 1 61 ? 44.228 28.153 -16.183 1.00 92.00 61 GLU A N 1
ATOM 435 C CA . GLU A 1 61 ? 44.488 27.624 -14.839 1.00 92.00 61 GLU A CA 1
ATOM 436 C C . GLU A 1 61 ? 44.041 28.621 -13.767 1.00 92.00 61 GLU A C 1
ATOM 438 O O . GLU A 1 61 ? 43.321 28.248 -12.836 1.00 92.00 61 GLU A O 1
ATOM 443 N N . VAL A 1 62 ? 44.387 29.900 -13.931 1.00 91.50 62 VAL A N 1
ATOM 444 C CA . VAL A 1 62 ? 44.054 30.968 -12.978 1.00 91.50 62 VAL A CA 1
ATOM 445 C C . VAL A 1 62 ? 42.543 31.192 -12.859 1.00 91.50 62 VAL A C 1
ATOM 447 O O . VAL A 1 62 ? 42.032 31.295 -11.741 1.00 91.50 62 VAL A O 1
ATOM 450 N N . ILE A 1 63 ? 41.803 31.240 -13.972 1.00 93.62 63 ILE A N 1
ATOM 451 C CA . ILE A 1 63 ? 40.342 31.436 -13.926 1.00 93.62 63 ILE A CA 1
ATOM 452 C C . ILE A 1 63 ? 39.625 30.164 -13.434 1.00 93.62 63 ILE A C 1
ATOM 454 O O . ILE A 1 63 ? 38.708 30.252 -12.609 1.00 93.62 63 ILE A O 1
ATOM 458 N N . ARG A 1 64 ? 40.081 28.961 -13.821 1.00 93.00 64 ARG A N 1
ATOM 459 C CA . ARG A 1 64 ? 39.550 27.701 -13.263 1.00 93.00 64 ARG A CA 1
ATOM 460 C C . ARG A 1 64 ? 39.786 27.594 -11.756 1.00 93.00 64 ARG A C 1
ATOM 462 O O . ARG A 1 64 ? 38.884 27.127 -11.058 1.00 93.00 64 ARG A O 1
ATOM 469 N N . ALA A 1 65 ? 40.939 28.040 -11.258 1.00 90.56 65 ALA A N 1
ATOM 470 C CA . ALA A 1 65 ? 41.304 28.024 -9.840 1.00 90.56 65 ALA A CA 1
ATOM 471 C C . ALA A 1 65 ? 40.772 29.227 -9.036 1.00 90.56 65 ALA A C 1
ATOM 473 O O . ALA A 1 65 ? 41.044 29.324 -7.840 1.00 90.56 65 ALA A O 1
ATOM 474 N N . PHE A 1 66 ? 40.018 30.141 -9.658 1.00 91.19 66 PHE A N 1
ATOM 475 C CA . PHE A 1 66 ? 39.531 31.353 -9.003 1.00 91.19 66 PHE A CA 1
ATOM 476 C C . PHE A 1 66 ? 38.706 31.033 -7.742 1.00 91.19 66 PHE A C 1
ATOM 478 O O . PHE A 1 66 ? 37.695 30.336 -7.810 1.00 91.19 66 PHE A O 1
ATOM 485 N N . THR A 1 67 ? 39.118 31.548 -6.581 1.00 86.50 67 THR A N 1
ATOM 486 C CA . THR A 1 67 ? 38.525 31.179 -5.279 1.00 86.50 67 THR A CA 1
ATOM 487 C C . THR A 1 67 ? 37.115 31.744 -5.071 1.00 86.50 67 THR A C 1
ATOM 489 O O . THR A 1 67 ? 36.290 31.128 -4.401 1.00 86.50 67 THR A O 1
ATOM 492 N N . TYR A 1 68 ? 36.811 32.912 -5.645 1.00 87.69 68 TYR A N 1
ATOM 493 C CA . TYR A 1 68 ? 35.605 33.687 -5.319 1.00 87.69 68 TYR A CA 1
ATOM 494 C C . TYR A 1 68 ? 34.442 33.492 -6.310 1.00 87.69 68 TYR A C 1
ATOM 496 O O . TYR A 1 68 ? 33.584 34.366 -6.423 1.00 87.69 68 TYR A O 1
ATOM 504 N N . LYS A 1 69 ? 34.362 32.357 -7.026 1.00 90.88 69 LYS A N 1
ATOM 505 C CA . LYS A 1 69 ? 33.297 32.085 -8.026 1.00 90.88 69 LYS A CA 1
ATOM 506 C C . LYS A 1 69 ? 31.882 32.282 -7.480 1.00 90.88 69 LYS A C 1
ATOM 508 O O . LYS A 1 69 ? 31.022 32.819 -8.168 1.00 90.88 69 LYS A O 1
ATOM 513 N N . HIS A 1 70 ? 31.651 31.913 -6.219 1.00 91.44 70 HIS A N 1
ATOM 514 C CA . HIS A 1 70 ? 30.357 32.088 -5.551 1.00 91.44 70 HIS A CA 1
ATOM 515 C C . HIS A 1 70 ? 29.994 33.555 -5.251 1.00 91.44 70 HIS A C 1
ATOM 517 O O . HIS A 1 70 ? 28.847 33.843 -4.921 1.00 91.44 70 HIS A O 1
ATOM 523 N N . ASN A 1 71 ? 30.938 34.490 -5.376 1.00 93.56 71 ASN A N 1
ATOM 524 C CA . ASN A 1 71 ? 30.712 35.926 -5.220 1.00 93.56 71 ASN A CA 1
ATOM 525 C C . ASN A 1 71 ? 30.538 36.648 -6.570 1.00 93.56 71 ASN A C 1
ATOM 527 O O . ASN A 1 71 ? 30.107 37.803 -6.583 1.00 93.56 71 ASN A O 1
ATOM 531 N N . VAL A 1 72 ? 30.848 35.992 -7.696 1.00 97.25 72 VAL A N 1
ATOM 532 C CA . VAL A 1 72 ? 30.718 36.580 -9.035 1.00 97.25 72 VAL A CA 1
ATOM 533 C C . VAL A 1 72 ? 29.245 36.659 -9.428 1.00 97.25 72 VAL A C 1
ATOM 535 O O . VAL A 1 72 ? 28.551 35.649 -9.504 1.00 97.25 72 VAL A O 1
ATOM 538 N N . LYS A 1 73 ? 28.784 37.878 -9.714 1.00 97.88 73 LYS A N 1
ATOM 539 C CA . LYS A 1 73 ? 27.459 38.186 -10.266 1.00 97.88 73 LYS A CA 1
ATOM 540 C C . LYS A 1 73 ? 27.531 38.495 -11.758 1.00 97.88 73 LYS A C 1
ATOM 542 O O . LYS A 1 73 ? 26.592 38.182 -12.482 1.00 97.88 73 LYS A O 1
ATOM 547 N N . THR A 1 74 ? 28.632 39.069 -12.236 1.00 98.00 74 THR A N 1
ATOM 548 C CA . THR A 1 74 ? 28.805 39.433 -13.648 1.00 98.00 74 THR A CA 1
ATOM 549 C C . THR A 1 74 ? 30.220 39.143 -14.135 1.00 98.00 74 THR A C 1
ATOM 551 O O . THR A 1 74 ? 31.182 39.329 -13.394 1.00 98.00 74 THR A O 1
ATOM 554 N N . VAL A 1 75 ? 30.350 38.710 -15.391 1.00 97.81 75 VAL A N 1
ATOM 555 C CA . VAL A 1 75 ? 31.643 38.568 -16.084 1.00 97.81 75 VAL A CA 1
ATOM 556 C C . VAL A 1 75 ? 31.655 39.483 -17.306 1.00 97.81 75 VAL A C 1
ATOM 558 O O . VAL A 1 75 ? 30.679 39.501 -18.054 1.00 97.81 75 VAL A O 1
ATOM 561 N N . VAL A 1 76 ? 32.735 40.238 -17.520 1.00 97.12 76 VAL A N 1
ATOM 562 C CA . VAL A 1 76 ? 32.894 41.141 -18.675 1.00 97.12 76 VAL A CA 1
ATOM 563 C C . VAL A 1 76 ? 34.300 41.022 -19.267 1.00 97.12 76 VAL A C 1
ATOM 565 O O . VAL A 1 76 ? 35.281 41.033 -18.531 1.00 97.12 76 VAL A O 1
ATOM 568 N N . ALA A 1 77 ? 34.425 40.972 -20.593 1.00 96.06 77 ALA A N 1
ATOM 569 C CA . ALA A 1 77 ? 35.709 41.114 -21.283 1.00 96.06 77 ALA A CA 1
ATOM 570 C C . ALA A 1 77 ? 36.014 42.579 -21.656 1.00 96.06 77 ALA A C 1
ATOM 572 O O . ALA A 1 77 ? 35.177 43.290 -22.227 1.00 96.06 77 ALA A O 1
ATOM 573 N N . GLU A 1 78 ? 37.245 43.025 -21.405 1.00 95.94 78 GLU A N 1
ATOM 574 C CA . GLU A 1 78 ? 37.786 44.273 -21.946 1.00 95.94 78 GLU A CA 1
ATOM 575 C C . GLU A 1 78 ? 38.173 44.129 -23.425 1.00 95.94 78 GLU A C 1
ATOM 577 O O . GLU A 1 78 ? 38.337 43.030 -23.966 1.00 95.94 78 GLU A O 1
ATOM 582 N N . LYS A 1 79 ? 38.351 45.265 -24.108 1.00 94.75 79 LYS A N 1
ATOM 583 C CA . LYS A 1 79 ? 38.805 45.280 -25.501 1.00 94.75 79 LYS A CA 1
ATOM 584 C C . LYS A 1 79 ? 40.251 44.783 -25.595 1.00 94.75 79 LYS A C 1
ATOM 586 O O . LYS A 1 79 ? 41.155 45.434 -25.083 1.00 94.75 79 LYS A O 1
ATOM 591 N N . GLY A 1 80 ? 40.464 43.708 -26.351 1.00 93.19 80 GLY A N 1
ATOM 592 C CA . GLY A 1 80 ? 41.785 43.088 -26.515 1.00 93.19 80 GLY A CA 1
ATOM 593 C C . GLY A 1 80 ? 42.047 41.933 -25.547 1.00 93.19 80 GLY A C 1
ATOM 594 O O . GLY A 1 80 ? 43.177 41.461 -25.468 1.00 93.19 80 GLY A O 1
ATOM 595 N N . THR A 1 81 ? 41.015 41.473 -24.836 1.00 96.75 81 THR A N 1
ATOM 596 C CA . THR A 1 81 ? 41.025 40.164 -24.173 1.00 96.75 81 THR A CA 1
ATOM 597 C C . THR A 1 81 ? 41.182 39.065 -25.225 1.00 96.75 81 THR A C 1
ATOM 599 O O . THR A 1 81 ? 40.525 39.126 -26.261 1.00 96.75 81 THR A O 1
ATOM 602 N N . ILE A 1 82 ? 42.024 38.068 -24.975 1.00 97.19 82 ILE A N 1
ATOM 603 C CA . ILE A 1 82 ? 42.229 36.891 -25.828 1.00 97.19 82 ILE A CA 1
ATOM 604 C C . ILE A 1 82 ? 41.953 35.669 -24.959 1.00 97.19 82 ILE A C 1
ATOM 606 O O . ILE A 1 82 ? 42.586 35.518 -23.913 1.00 97.19 82 ILE A O 1
ATOM 610 N N . LEU A 1 83 ? 41.010 34.820 -25.365 1.00 97.19 83 LEU A N 1
ATOM 611 C CA . LEU A 1 83 ? 40.719 33.589 -24.634 1.00 97.19 83 LEU A CA 1
ATOM 612 C C . LEU A 1 83 ? 41.737 32.478 -24.967 1.00 97.19 83 LEU A C 1
ATOM 614 O O . LEU A 1 83 ? 42.262 32.440 -26.086 1.00 97.19 83 LEU A O 1
ATOM 618 N N . PRO A 1 84 ? 42.038 31.587 -24.005 1.00 96.62 84 PRO A N 1
ATOM 619 C CA . PRO A 1 84 ? 42.977 30.484 -24.184 1.00 96.62 84 PRO A CA 1
ATOM 620 C C . PRO A 1 84 ? 42.431 29.445 -25.168 1.00 96.62 84 PRO A C 1
ATOM 622 O O . PRO A 1 84 ? 41.221 29.271 -25.297 1.00 96.62 84 PRO A O 1
ATOM 625 N N . GLU A 1 85 ? 43.330 28.707 -25.827 1.00 97.38 85 GLU A N 1
ATOM 626 C CA . GLU A 1 85 ? 42.961 27.648 -26.781 1.00 97.38 85 GLU A CA 1
ATOM 627 C C . GLU A 1 85 ? 41.998 26.614 -26.162 1.00 97.38 85 GLU A C 1
ATOM 629 O O . GLU A 1 85 ? 41.036 26.183 -26.801 1.00 97.38 85 GLU A O 1
ATOM 634 N N . ASN A 1 86 ? 42.213 26.284 -24.886 1.00 97.62 86 ASN A N 1
ATOM 635 C CA . ASN A 1 86 ? 41.322 25.453 -24.092 1.00 97.62 86 ASN A CA 1
ATOM 636 C C . ASN A 1 86 ? 40.460 26.314 -23.150 1.00 97.62 86 ASN A C 1
ATOM 638 O O . ASN A 1 86 ? 40.849 26.593 -22.016 1.00 97.62 86 ASN A O 1
ATOM 642 N N . CYS A 1 87 ? 39.259 26.685 -23.595 1.00 97.69 87 CYS A N 1
ATOM 643 C CA . CYS A 1 87 ? 38.232 27.313 -22.754 1.00 97.69 87 CYS A CA 1
ATOM 644 C C . CYS A 1 87 ? 37.423 26.298 -21.923 1.00 97.69 87 CYS A C 1
ATOM 646 O O . CYS A 1 87 ? 36.444 26.678 -21.274 1.00 97.69 87 CYS A O 1
ATOM 648 N N . GLY A 1 88 ? 37.838 25.026 -21.915 1.00 97.25 88 GLY A N 1
ATOM 649 C CA . GLY A 1 88 ? 37.209 23.954 -21.159 1.00 97.25 88 GLY A CA 1
ATOM 650 C C . GLY A 1 88 ? 37.020 24.335 -19.690 1.00 97.25 88 GLY A C 1
ATOM 651 O O . GLY A 1 88 ? 37.981 24.681 -19.004 1.00 97.25 88 GLY A O 1
ATOM 652 N N . GLY A 1 89 ? 35.784 24.333 -19.210 1.00 96.81 89 GLY A N 1
ATOM 653 C CA . GLY A 1 89 ? 35.398 24.615 -17.832 1.00 96.81 89 GLY A CA 1
ATOM 654 C C . GLY A 1 89 ? 35.734 26.012 -17.286 1.00 96.81 89 GLY A C 1
ATOM 655 O O . GLY A 1 89 ? 35.837 26.178 -16.068 1.00 96.81 89 GLY A O 1
ATOM 656 N N . LEU A 1 90 ? 35.951 27.012 -18.153 1.00 96.38 90 LEU A N 1
ATOM 657 C CA . LEU A 1 90 ? 36.476 28.323 -17.746 1.00 96.38 90 LEU A CA 1
ATOM 658 C C . LEU A 1 90 ? 35.590 29.031 -16.699 1.00 96.38 90 LEU A C 1
ATOM 660 O O . LEU A 1 90 ? 36.108 29.523 -15.700 1.00 96.38 90 LEU A O 1
ATOM 664 N N . PHE A 1 91 ? 34.262 29.010 -16.859 1.00 97.06 91 PHE A N 1
ATOM 665 C CA . PHE A 1 91 ? 33.295 29.608 -15.924 1.00 97.06 91 PHE A CA 1
ATOM 666 C C . PHE A 1 91 ? 32.412 28.569 -15.215 1.00 97.06 91 PHE A C 1
ATOM 668 O O . PHE A 1 91 ? 31.299 28.878 -14.791 1.00 97.06 91 PHE A O 1
ATOM 675 N N . THR A 1 92 ? 32.890 27.331 -15.052 1.00 96.88 92 THR A N 1
ATOM 676 C CA . THR A 1 92 ? 32.095 26.278 -14.402 1.00 96.88 92 THR A CA 1
ATOM 677 C C . THR A 1 92 ? 31.788 26.597 -12.930 1.00 96.88 92 THR A C 1
ATOM 679 O O . THR A 1 92 ? 32.673 27.025 -12.178 1.00 96.88 92 THR A O 1
ATOM 682 N N . TYR A 1 93 ? 30.541 26.347 -12.519 1.00 95.94 93 TYR A N 1
ATOM 683 C CA . TYR A 1 93 ? 29.963 26.582 -11.187 1.00 95.94 93 TYR A CA 1
ATOM 684 C C . TYR A 1 93 ? 30.034 28.034 -10.686 1.00 95.94 93 TYR A C 1
ATOM 686 O O . TYR A 1 93 ? 30.152 28.296 -9.484 1.00 95.94 93 TYR A O 1
ATOM 694 N N . TYR A 1 94 ? 29.882 29.008 -11.586 1.00 97.25 94 TYR A N 1
ATOM 695 C CA . TYR A 1 94 ? 29.619 30.404 -11.222 1.00 97.25 94 TYR A CA 1
ATOM 696 C C . TYR A 1 94 ? 28.142 30.570 -10.787 1.00 97.25 94 TYR A C 1
ATOM 698 O O . TYR A 1 94 ? 27.379 31.336 -11.373 1.00 97.25 94 TYR A O 1
ATOM 706 N N . LEU A 1 95 ? 27.735 29.842 -9.732 1.00 95.94 95 LEU A N 1
ATOM 707 C CA . LEU A 1 95 ? 26.342 29.644 -9.275 1.00 95.94 95 LEU A CA 1
ATOM 708 C C . LEU A 1 95 ? 25.528 30.940 -9.073 1.00 95.94 95 LEU A C 1
ATOM 710 O O . LEU A 1 95 ? 24.301 30.919 -9.111 1.00 95.94 95 LEU A O 1
ATOM 714 N N . TYR A 1 96 ? 26.198 32.065 -8.807 1.00 96.25 96 TYR A N 1
ATOM 715 C CA . TYR A 1 96 ? 25.575 33.363 -8.524 1.00 96.25 96 TYR A CA 1
ATOM 716 C C . TYR A 1 96 ? 25.662 34.359 -9.689 1.00 96.25 96 TYR A C 1
ATOM 718 O O . TYR A 1 96 ? 25.121 35.463 -9.576 1.00 96.25 96 TYR A O 1
ATOM 726 N N . CYS A 1 97 ? 26.292 33.976 -10.803 1.00 98.00 97 CYS A N 1
ATOM 727 C CA . CYS A 1 97 ? 26.438 34.830 -11.970 1.00 98.00 97 CYS A CA 1
ATOM 728 C C . CYS A 1 97 ? 25.102 34.962 -12.706 1.00 98.00 97 CYS A C 1
ATOM 730 O O . CYS A 1 97 ? 24.460 33.965 -13.021 1.00 98.00 97 CYS A O 1
ATOM 732 N N . THR A 1 98 ? 24.680 36.198 -12.968 1.00 98.06 98 THR A N 1
ATOM 733 C CA . THR A 1 98 ? 23.423 36.523 -13.653 1.00 98.06 98 THR A CA 1
ATOM 734 C C . THR A 1 98 ? 23.623 37.027 -15.079 1.00 98.06 98 THR A C 1
ATOM 736 O O . THR A 1 98 ? 22.670 36.966 -15.860 1.00 98.06 98 THR A O 1
ATOM 739 N N . SER A 1 99 ? 24.827 37.494 -15.440 1.00 97.94 99 SER A N 1
ATOM 740 C CA . SER A 1 99 ? 25.151 37.960 -16.796 1.00 97.94 99 SER A CA 1
ATOM 741 C C . SER A 1 99 ? 26.626 37.773 -17.166 1.00 97.94 99 SER A C 1
ATOM 743 O O . SER A 1 99 ? 27.510 38.103 -16.374 1.00 97.94 99 SER A O 1
ATOM 745 N N . ILE A 1 100 ? 26.888 37.351 -18.405 1.00 97.56 100 ILE A N 1
ATOM 746 C CA . ILE A 1 100 ? 28.238 37.207 -18.979 1.00 97.56 100 ILE A CA 1
ATOM 747 C C . ILE A 1 100 ? 28.319 37.977 -20.316 1.00 97.56 100 ILE A C 1
ATOM 749 O O . ILE A 1 100 ? 27.581 37.676 -21.249 1.00 97.56 100 ILE A O 1
ATOM 753 N N . ASP A 1 101 ? 29.207 38.971 -20.425 1.00 96.19 101 ASP A N 1
ATOM 754 C CA . ASP A 1 101 ? 29.513 39.708 -21.667 1.00 96.19 101 ASP A CA 1
ATOM 755 C C . ASP A 1 101 ? 30.949 39.402 -22.119 1.00 96.19 101 ASP A C 1
ATOM 757 O O . ASP A 1 101 ? 31.918 39.970 -21.608 1.00 96.19 101 ASP A O 1
ATOM 761 N N . LEU A 1 102 ? 31.090 38.521 -23.111 1.00 94.50 102 LEU A N 1
ATOM 762 C CA . LEU A 1 102 ? 32.378 38.196 -23.733 1.00 94.50 102 LEU A CA 1
ATOM 763 C C . LEU A 1 102 ? 32.500 38.769 -25.156 1.00 94.50 102 LEU A C 1
ATOM 765 O O . LEU A 1 102 ? 33.434 38.427 -25.881 1.00 94.50 102 LEU A O 1
ATOM 769 N N . SER A 1 103 ? 31.628 39.712 -25.540 1.00 91.38 103 SER A N 1
ATOM 770 C CA . SER A 1 103 ? 31.555 40.317 -26.887 1.00 91.38 103 SER A CA 1
ATOM 771 C C . SER A 1 103 ? 32.843 41.016 -27.357 1.00 91.38 103 SER A C 1
ATOM 773 O O . SER A 1 103 ? 32.994 41.328 -28.538 1.00 91.38 103 SER A O 1
ATOM 775 N N . LYS A 1 104 ? 33.781 41.291 -26.441 1.00 93.94 104 LYS A N 1
ATOM 776 C CA . LYS A 1 104 ? 35.059 41.975 -26.709 1.00 93.94 104 LYS A CA 1
ATOM 777 C C . LYS A 1 104 ? 36.281 41.048 -26.686 1.00 93.94 104 LYS A C 1
ATOM 779 O O . LYS A 1 104 ? 37.394 41.540 -26.894 1.00 93.94 104 LYS A O 1
ATOM 784 N N . ALA A 1 105 ? 36.084 39.753 -26.429 1.00 95.25 105 ALA A N 1
ATOM 785 C CA . ALA A 1 105 ? 37.153 38.765 -26.370 1.00 95.25 105 ALA A CA 1
ATOM 786 C C . ALA A 1 105 ? 37.447 38.138 -27.745 1.00 95.25 105 ALA A C 1
ATOM 788 O O . ALA A 1 105 ? 36.540 37.808 -28.508 1.00 95.25 105 ALA A O 1
ATOM 789 N N . ASP A 1 106 ? 38.728 37.952 -28.052 1.00 96.25 106 ASP A N 1
ATOM 790 C CA . ASP A 1 106 ? 39.202 37.227 -29.227 1.00 96.25 106 ASP A CA 1
ATOM 791 C C . ASP A 1 106 ? 39.173 35.717 -28.957 1.00 96.25 106 ASP A C 1
ATOM 793 O O . ASP A 1 106 ? 39.821 35.224 -28.032 1.00 96.25 106 ASP A O 1
ATOM 797 N N . THR A 1 107 ? 38.406 34.998 -29.773 1.00 96.75 107 THR A N 1
ATOM 798 C CA . THR A 1 107 ? 38.143 33.552 -29.674 1.00 96.75 107 THR A CA 1
ATOM 799 C C . THR A 1 107 ? 38.720 32.759 -30.848 1.00 96.75 107 THR A C 1
ATOM 801 O O . THR A 1 107 ? 38.655 31.535 -30.849 1.00 96.75 107 THR A O 1
ATOM 804 N N . ARG A 1 108 ? 39.382 33.415 -31.814 1.00 96.69 108 ARG A N 1
ATOM 805 C CA . ARG A 1 108 ? 39.830 32.820 -33.096 1.00 96.69 108 ARG A CA 1
ATOM 806 C C . ARG A 1 108 ? 40.869 31.696 -32.978 1.00 96.69 108 ARG A C 1
ATOM 808 O O . ARG A 1 108 ? 41.306 31.157 -33.994 1.00 96.69 108 ARG A O 1
ATOM 815 N N . ASN A 1 109 ? 41.329 31.379 -31.770 1.00 96.12 109 ASN A N 1
ATOM 816 C CA . ASN A 1 109 ? 42.270 30.298 -31.471 1.00 96.12 109 ASN A CA 1
ATOM 817 C C . ASN A 1 109 ? 41.703 29.252 -30.497 1.00 96.12 109 ASN A C 1
ATOM 819 O O . ASN A 1 109 ? 42.433 28.336 -30.142 1.00 96.12 109 ASN A O 1
ATOM 823 N N . VAL A 1 110 ? 40.441 29.368 -30.072 1.00 98.19 110 VAL A N 1
ATOM 824 C CA . VAL A 1 110 ? 39.806 28.389 -29.182 1.00 98.19 110 VAL A CA 1
ATOM 825 C C . VAL A 1 110 ? 39.505 27.109 -29.963 1.00 98.19 110 VAL A C 1
ATOM 827 O O . VAL A 1 110 ? 38.895 27.159 -31.031 1.00 98.19 110 VAL A O 1
ATOM 830 N N . THR A 1 111 ? 39.932 25.964 -29.431 1.00 98.00 111 THR A N 1
ATOM 831 C CA . THR A 1 111 ? 39.674 24.629 -29.997 1.00 98.00 111 THR A CA 1
ATOM 832 C C . THR A 1 111 ? 38.792 23.766 -29.089 1.00 98.00 111 THR A C 1
ATOM 834 O O . THR A 1 111 ? 38.136 22.851 -29.580 1.00 98.00 111 THR A O 1
ATOM 837 N N . ASN A 1 112 ? 38.685 24.087 -27.794 1.00 98.25 112 ASN A N 1
ATOM 838 C CA . ASN A 1 112 ? 37.810 23.394 -26.841 1.00 98.25 112 ASN A CA 1
ATOM 839 C C . ASN A 1 112 ? 36.971 24.395 -26.019 1.00 98.25 112 ASN A C 1
ATOM 841 O O . ASN A 1 112 ? 37.524 25.348 -25.464 1.00 98.25 112 ASN A O 1
ATOM 845 N N . MET A 1 113 ? 35.652 24.176 -25.939 1.00 98.19 113 MET A N 1
ATOM 846 C CA . MET A 1 113 ? 34.692 24.956 -25.138 1.00 98.19 113 MET A CA 1
ATOM 847 C C . MET A 1 113 ? 33.834 24.075 -24.203 1.00 98.19 113 MET A C 1
ATOM 849 O O . MET A 1 113 ? 32.750 24.490 -23.778 1.00 98.19 113 MET A O 1
ATOM 853 N N . ASN A 1 114 ? 34.283 22.862 -23.866 1.00 98.25 114 ASN A N 1
ATOM 854 C CA . ASN A 1 114 ? 33.513 21.968 -23.003 1.00 98.25 114 ASN A CA 1
ATOM 855 C C . ASN A 1 114 ? 33.261 22.580 -21.619 1.00 98.25 114 ASN A C 1
ATOM 857 O O . ASN A 1 114 ? 34.069 23.343 -21.106 1.00 98.25 114 ASN A O 1
ATOM 861 N N . CYS A 1 115 ? 32.108 22.317 -21.011 1.00 98.31 115 CYS A N 1
ATOM 862 C CA . CYS A 1 115 ? 31.712 22.826 -19.695 1.00 98.31 115 CYS A CA 1
ATOM 863 C C . CYS A 1 115 ? 31.854 24.355 -19.483 1.00 98.31 115 CYS A C 1
ATOM 865 O O . CYS A 1 115 ? 31.798 24.800 -18.334 1.00 98.31 115 CYS A O 1
ATOM 867 N N . MET A 1 116 ? 32.057 25.168 -20.533 1.00 98.00 116 MET A N 1
ATOM 868 C CA . MET A 1 116 ? 32.577 26.539 -20.404 1.00 98.00 116 MET A CA 1
ATOM 869 C C . MET A 1 116 ? 31.720 27.426 -19.494 1.00 98.00 116 MET A C 1
ATOM 871 O O . MET A 1 116 ? 32.282 28.218 -18.741 1.00 98.00 116 MET A O 1
ATOM 875 N N . PHE A 1 117 ? 30.396 27.245 -19.506 1.00 98.38 117 PHE A N 1
ATOM 876 C CA . PHE A 1 117 ? 29.436 27.923 -18.628 1.00 98.38 117 PHE A CA 1
ATOM 877 C C . PHE A 1 117 ? 28.641 26.947 -17.740 1.00 98.38 117 PHE A C 1
ATOM 879 O O . PHE A 1 117 ? 27.638 27.340 -17.150 1.00 98.38 117 PHE A O 1
ATOM 886 N N . ASN A 1 118 ? 29.077 25.688 -17.624 1.00 98.31 118 ASN A N 1
ATOM 887 C CA . ASN A 1 118 ? 28.369 24.637 -16.888 1.00 98.31 118 ASN A CA 1
ATOM 888 C C . ASN A 1 118 ? 28.100 25.042 -15.421 1.00 98.31 118 ASN A C 1
ATOM 890 O O . ASN A 1 118 ? 28.997 25.528 -14.732 1.00 98.31 118 ASN A O 1
ATOM 894 N N . GLY A 1 119 ? 26.875 24.867 -14.929 1.00 97.94 119 GLY A N 1
ATOM 895 C CA . GLY A 1 119 ? 26.511 25.191 -13.550 1.00 97.94 119 GLY A CA 1
ATOM 896 C C . GLY A 1 119 ? 26.379 26.691 -13.280 1.00 97.94 119 GLY A C 1
ATOM 897 O O . GLY A 1 119 ? 26.388 27.112 -12.123 1.00 97.94 119 GLY A O 1
ATOM 898 N N . CYS A 1 120 ? 26.249 27.533 -14.308 1.00 97.94 120 CYS A N 1
ATOM 899 C CA . CYS A 1 120 ? 25.839 28.930 -14.139 1.00 97.94 120 CYS A CA 1
ATOM 900 C C . CYS A 1 120 ? 24.316 29.029 -13.895 1.00 97.94 120 CYS A C 1
ATOM 902 O O . CYS A 1 120 ? 23.596 29.681 -14.648 1.00 97.94 120 CYS A O 1
ATOM 904 N N . GLU A 1 121 ? 23.809 28.380 -12.840 1.00 97.75 121 GLU A N 1
ATOM 905 C CA . GLU A 1 121 ? 22.367 28.172 -12.593 1.00 97.75 121 GLU A CA 1
ATOM 906 C C . GLU A 1 121 ? 21.519 29.449 -12.626 1.00 97.75 121 GLU A C 1
ATOM 908 O O . GLU A 1 121 ? 20.355 29.411 -13.021 1.00 97.75 121 GLU A O 1
ATOM 913 N N . ARG A 1 122 ? 22.093 30.587 -12.221 1.00 98.06 122 ARG A N 1
ATOM 914 C CA . ARG A 1 122 ? 21.405 31.884 -12.132 1.00 98.06 122 ARG A CA 1
ATOM 915 C C . ARG A 1 122 ? 21.631 32.798 -13.339 1.00 98.06 122 ARG A C 1
ATOM 917 O O . ARG A 1 122 ? 21.185 33.947 -13.302 1.00 98.06 122 ARG A O 1
ATOM 924 N N . LEU A 1 123 ? 22.289 32.309 -14.390 1.00 98.31 123 LEU A N 1
ATOM 925 C CA . LEU A 1 123 ? 22.601 33.074 -15.593 1.00 98.31 123 LEU A CA 1
ATOM 926 C C . LEU A 1 123 ? 21.319 33.392 -16.365 1.00 98.31 123 LEU A C 1
ATOM 928 O O . LEU A 1 123 ? 20.594 32.496 -16.777 1.00 98.31 123 LEU A O 1
ATOM 932 N N . THR A 1 124 ? 21.049 34.681 -16.561 1.00 97.69 124 THR A N 1
ATOM 933 C CA . THR A 1 124 ? 19.841 35.172 -17.253 1.00 97.69 124 THR A CA 1
ATOM 934 C C . THR A 1 124 ? 20.133 35.783 -18.621 1.00 97.69 124 THR A C 1
ATOM 936 O O . THR A 1 124 ? 19.216 35.958 -19.416 1.00 97.69 124 THR A O 1
ATOM 939 N N . SER A 1 125 ? 21.397 36.113 -18.904 1.00 96.12 125 SER A N 1
ATOM 940 C CA . SER A 1 125 ? 21.832 36.730 -20.158 1.00 96.12 125 SER A CA 1
ATOM 941 C C . SER A 1 125 ? 23.288 36.379 -20.455 1.00 96.12 125 SER A C 1
ATOM 943 O O . SER A 1 125 ? 24.137 36.447 -19.565 1.00 96.12 125 SER A O 1
ATOM 945 N N . ILE A 1 126 ? 23.597 36.073 -21.712 1.00 96.25 126 ILE A N 1
ATOM 946 C CA . ILE A 1 126 ? 24.969 35.891 -22.189 1.00 96.25 126 ILE A CA 1
ATOM 947 C C . ILE A 1 126 ? 25.116 36.440 -23.613 1.00 96.25 126 ILE A C 1
ATOM 949 O O . ILE A 1 126 ? 24.271 36.166 -24.462 1.00 96.25 126 ILE A O 1
ATOM 953 N N . ASP A 1 127 ? 26.162 37.234 -23.868 1.00 93.06 127 ASP A N 1
ATOM 954 C CA . ASP A 1 127 ? 26.485 37.740 -25.212 1.00 93.06 127 ASP A CA 1
ATOM 955 C C . ASP A 1 127 ? 27.646 36.942 -25.823 1.00 93.06 127 ASP A C 1
ATOM 957 O O . ASP A 1 127 ? 28.784 36.989 -25.343 1.00 93.06 127 ASP A O 1
ATOM 961 N N . LEU A 1 128 ? 27.322 36.216 -26.896 1.00 89.81 128 LEU A N 1
ATOM 962 C CA . LEU A 1 128 ? 28.218 35.364 -27.682 1.00 89.81 128 LEU A CA 1
ATOM 963 C C . LEU A 1 128 ? 28.383 35.867 -29.129 1.00 89.81 128 LEU A C 1
ATOM 965 O O . LEU A 1 128 ? 29.045 35.218 -29.936 1.00 89.81 128 LEU A O 1
ATOM 969 N N . SER A 1 129 ? 27.825 37.035 -29.471 1.00 87.00 129 SER A N 1
ATOM 970 C CA . SER A 1 129 ? 27.654 37.543 -30.850 1.00 87.00 129 SER A CA 1
ATOM 971 C C . SER A 1 129 ? 28.949 37.782 -31.648 1.00 87.00 129 SER A C 1
ATOM 973 O O . SER A 1 129 ? 28.912 38.145 -32.826 1.00 87.00 129 SER A O 1
ATOM 975 N N . ARG A 1 130 ? 30.110 37.620 -31.005 1.00 89.56 130 ARG A N 1
ATOM 976 C CA . ARG A 1 130 ? 31.455 37.800 -31.574 1.00 89.56 130 ARG A CA 1
ATOM 977 C C . ARG A 1 130 ? 32.344 36.558 -31.463 1.00 89.56 130 ARG A C 1
ATOM 979 O O . ARG A 1 130 ? 33.536 36.663 -31.743 1.00 89.56 130 ARG A O 1
ATOM 986 N N . PHE A 1 131 ? 31.793 35.414 -31.060 1.00 94.06 131 PHE A N 1
ATOM 987 C CA . PHE A 1 131 ? 32.549 34.168 -30.956 1.00 94.06 131 PHE A CA 1
ATOM 988 C C . PHE A 1 131 ? 32.907 33.623 -32.345 1.00 94.06 131 PHE A C 1
ATOM 990 O O . PHE A 1 131 ? 32.026 33.333 -33.149 1.00 94.06 131 PHE 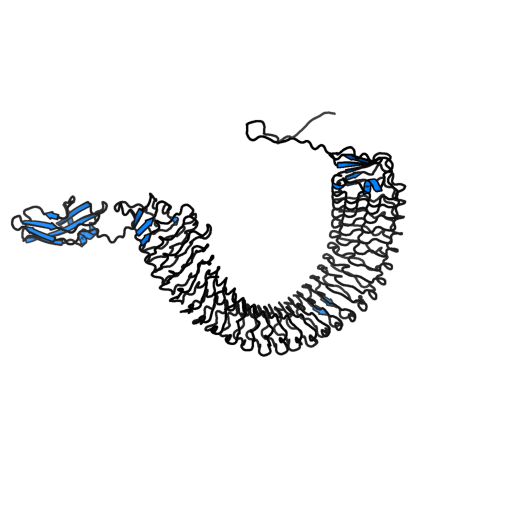A O 1
ATOM 997 N N . ASP A 1 132 ? 34.202 33.443 -32.607 1.00 95.94 132 ASP A N 1
ATOM 998 C CA . ASP A 1 132 ? 34.687 32.605 -33.701 1.00 95.94 132 ASP A CA 1
ATOM 999 C C . ASP A 1 132 ? 34.838 31.175 -33.171 1.00 95.94 132 ASP A C 1
ATOM 1001 O O . ASP A 1 132 ? 35.726 30.878 -32.373 1.00 95.94 132 ASP A O 1
ATOM 1005 N N . THR A 1 133 ? 33.926 30.306 -33.593 1.00 97.38 133 THR A N 1
ATOM 1006 C CA . THR A 1 133 ? 33.870 28.886 -33.217 1.00 97.38 133 THR A CA 1
ATOM 1007 C C . THR A 1 133 ? 34.445 27.963 -34.293 1.00 97.38 133 THR A C 1
ATOM 1009 O O . THR A 1 133 ? 34.510 26.758 -34.076 1.00 97.38 133 THR A O 1
ATOM 1012 N N . SER A 1 134 ? 34.957 28.501 -35.409 1.00 97.50 134 SER A N 1
ATOM 1013 C CA . SER A 1 134 ? 35.357 27.725 -36.601 1.00 97.50 134 SER A CA 1
ATOM 1014 C C . SER A 1 134 ? 36.465 26.687 -36.372 1.00 97.50 134 SER A C 1
ATOM 1016 O O . SER A 1 134 ? 36.651 25.782 -37.188 1.00 97.50 134 SER A O 1
ATOM 1018 N N . LYS A 1 135 ? 37.205 26.781 -35.260 1.00 98.12 135 LYS A N 1
ATOM 1019 C CA . LYS A 1 135 ? 38.236 25.814 -34.841 1.00 98.12 135 LYS A CA 1
ATOM 1020 C C . LYS A 1 135 ? 37.813 24.895 -33.689 1.00 98.12 135 LYS A C 1
ATOM 1022 O O . LYS A 1 135 ? 38.595 24.021 -33.319 1.00 98.12 135 LYS A O 1
ATOM 1027 N N . VAL A 1 136 ? 36.628 25.086 -33.111 1.00 98.56 136 VAL A N 1
ATOM 1028 C CA . VAL A 1 136 ? 36.172 24.328 -31.941 1.00 98.56 136 VAL A CA 1
ATOM 1029 C C . VAL A 1 136 ? 35.799 22.904 -32.350 1.00 98.56 136 VAL A C 1
ATOM 1031 O O . VAL A 1 136 ? 35.076 22.691 -33.324 1.00 98.56 136 VAL A O 1
ATOM 1034 N N . THR A 1 137 ? 36.303 21.925 -31.601 1.00 98.12 137 THR A N 1
ATOM 1035 C CA . THR A 1 137 ? 36.053 20.492 -31.819 1.00 98.12 137 THR A CA 1
ATOM 1036 C C . THR A 1 137 ? 35.214 19.851 -30.711 1.00 98.12 137 THR A C 1
ATOM 1038 O O . THR A 1 137 ? 34.589 18.816 -30.937 1.00 98.12 137 THR A O 1
ATOM 1041 N N . ASP A 1 138 ? 35.144 20.476 -29.536 1.00 98.50 138 ASP A N 1
ATOM 1042 C CA . ASP A 1 138 ? 34.447 19.966 -28.352 1.00 98.50 138 ASP A CA 1
ATOM 1043 C C . ASP A 1 138 ? 33.582 21.070 -27.719 1.00 98.50 138 ASP A C 1
ATOM 1045 O O . ASP A 1 138 ? 34.094 22.125 -27.327 1.00 98.50 138 ASP A O 1
ATOM 1049 N N . MET A 1 139 ? 32.269 20.820 -27.649 1.00 98.50 139 MET A N 1
ATOM 1050 C CA . MET A 1 139 ? 31.258 21.675 -27.011 1.00 98.50 139 MET A CA 1
ATOM 1051 C C . MET A 1 139 ? 30.457 20.915 -25.933 1.00 98.50 139 MET A C 1
ATOM 1053 O O . MET A 1 139 ? 29.369 21.354 -25.544 1.00 98.50 139 MET A O 1
ATOM 1057 N N . GLN A 1 140 ? 30.976 19.784 -25.431 1.00 98.56 140 GLN A N 1
ATOM 1058 C CA . GLN A 1 140 ? 30.324 18.985 -24.388 1.00 98.56 140 GLN A CA 1
ATOM 1059 C C . GLN A 1 140 ? 29.908 19.865 -23.201 1.00 98.56 140 GLN A C 1
ATOM 1061 O O . GLN A 1 140 ? 30.725 20.590 -22.644 1.00 98.56 140 GLN A O 1
ATOM 1066 N N . ALA A 1 141 ? 28.648 19.787 -22.776 1.00 98.62 141 ALA A N 1
ATOM 1067 C CA . ALA A 1 141 ? 28.119 20.464 -21.590 1.00 98.62 141 ALA A CA 1
ATOM 1068 C C . ALA A 1 141 ? 28.355 21.991 -21.528 1.00 98.62 141 ALA A C 1
ATOM 1070 O O . ALA A 1 141 ? 28.335 22.566 -20.439 1.00 98.62 141 ALA A O 1
ATOM 1071 N N . MET A 1 142 ? 28.571 22.665 -22.668 1.00 98.50 142 MET A N 1
ATOM 1072 C CA . MET A 1 142 ? 28.949 24.086 -22.723 1.00 98.50 142 MET A CA 1
ATOM 1073 C C . MET A 1 142 ? 28.005 25.010 -21.930 1.00 98.50 142 MET A C 1
ATOM 1075 O O . MET A 1 142 ? 28.491 25.919 -21.257 1.00 98.50 142 MET A O 1
ATOM 1079 N N . PHE A 1 143 ? 26.692 24.745 -21.955 1.00 98.62 143 PHE A N 1
ATOM 1080 C CA . PHE A 1 143 ? 25.651 25.482 -21.222 1.00 98.62 143 PHE A CA 1
ATOM 1081 C C . PHE A 1 143 ? 24.888 24.613 -20.208 1.00 98.62 143 PHE A C 1
ATOM 1083 O O . PHE A 1 143 ? 23.789 24.983 -19.793 1.00 98.62 143 PHE A O 1
ATOM 1090 N N . ALA A 1 144 ? 25.442 23.463 -19.810 1.00 98.69 144 ALA A N 1
ATOM 1091 C CA . ALA A 1 144 ? 24.786 22.565 -18.862 1.00 98.69 144 ALA A CA 1
ATOM 1092 C C . ALA A 1 144 ? 24.435 23.277 -17.541 1.00 98.69 144 ALA A C 1
ATOM 1094 O O . ALA A 1 144 ? 25.181 24.125 -17.058 1.00 98.69 144 ALA A O 1
ATOM 1095 N N . ASP A 1 145 ? 23.283 22.953 -16.966 1.00 98.50 145 ASP A N 1
ATOM 1096 C CA . ASP A 1 145 ? 22.746 23.509 -15.724 1.00 98.50 145 ASP A CA 1
ATOM 1097 C C . ASP A 1 145 ? 22.590 25.051 -15.711 1.00 98.50 145 ASP A C 1
ATOM 1099 O O . ASP A 1 145 ? 22.336 25.638 -14.659 1.00 98.50 145 ASP A O 1
ATOM 1103 N N . CYS A 1 146 ? 22.635 25.736 -16.867 1.00 98.31 146 CYS A N 1
ATOM 1104 C CA . CYS A 1 146 ? 22.270 27.158 -17.025 1.00 98.31 146 CYS A CA 1
ATOM 1105 C C . CYS A 1 146 ? 20.743 27.372 -16.930 1.00 98.31 146 CYS A C 1
ATOM 1107 O O . CYS A 1 146 ? 20.098 27.903 -17.839 1.00 98.31 146 CYS A O 1
ATOM 1109 N N . SER A 1 147 ? 20.139 26.898 -15.841 1.00 97.75 147 SER A N 1
ATOM 1110 C CA . SER A 1 147 ? 18.696 26.665 -15.739 1.00 97.75 147 SER A CA 1
ATOM 1111 C C . SER A 1 147 ? 17.831 27.932 -15.775 1.00 97.75 147 SER A C 1
ATOM 1113 O O . SER A 1 147 ? 16.674 27.834 -16.186 1.00 97.75 147 SER A O 1
ATOM 1115 N N . ALA A 1 148 ? 18.372 29.105 -15.416 1.00 98.12 148 ALA A N 1
ATOM 1116 C CA . ALA A 1 148 ? 17.682 30.400 -15.464 1.00 98.12 148 ALA A CA 1
ATOM 1117 C C . ALA A 1 148 ? 17.727 31.132 -16.825 1.00 98.12 148 ALA A C 1
ATOM 1119 O O . ALA A 1 148 ? 17.095 32.187 -16.952 1.00 98.12 148 ALA A O 1
ATOM 1120 N N . LEU A 1 149 ? 18.428 30.609 -17.842 1.00 97.88 149 LEU A N 1
ATOM 1121 C CA . LEU A 1 149 ? 18.405 31.202 -19.183 1.00 97.88 149 LEU A CA 1
ATOM 1122 C C . LEU A 1 149 ? 17.006 31.055 -19.792 1.00 97.88 149 LEU A C 1
ATOM 1124 O O . LEU A 1 149 ? 16.473 29.952 -19.865 1.00 97.88 149 LEU A O 1
ATOM 1128 N N . THR A 1 150 ? 16.425 32.159 -20.265 1.00 96.38 150 THR A N 1
ATOM 1129 C CA . THR A 1 150 ? 15.125 32.174 -20.966 1.00 96.38 150 THR A CA 1
ATOM 1130 C C . THR A 1 150 ? 15.263 32.241 -22.486 1.00 96.38 150 THR A C 1
ATOM 1132 O O . THR A 1 150 ? 14.382 31.780 -23.209 1.00 96.38 150 THR A O 1
ATOM 1135 N N . SER A 1 151 ? 16.389 32.766 -22.971 1.00 95.31 151 SER A N 1
ATOM 1136 C CA . SER A 1 151 ? 16.790 32.802 -24.379 1.00 95.31 151 SER A CA 1
ATOM 1137 C C . SER A 1 151 ? 18.304 32.644 -24.492 1.00 95.31 151 SER A C 1
ATOM 1139 O O . SER A 1 151 ? 19.034 33.172 -23.651 1.00 95.31 151 SER A O 1
ATOM 1141 N N . LEU A 1 152 ? 18.770 31.988 -25.552 1.00 96.69 152 LEU A N 1
ATOM 1142 C CA . LEU A 1 152 ? 20.186 31.819 -25.863 1.00 96.69 152 LEU A CA 1
ATOM 1143 C C . LEU A 1 152 ? 20.373 31.888 -27.384 1.00 96.69 152 LEU A C 1
ATOM 1145 O O . LEU A 1 152 ? 19.694 31.169 -28.115 1.00 96.69 152 LEU A O 1
ATOM 1149 N N . ASP A 1 153 ? 21.268 32.759 -27.851 1.00 94.94 153 ASP A N 1
ATOM 1150 C CA . ASP A 1 153 ? 21.613 32.887 -29.270 1.00 94.94 153 ASP A CA 1
ATOM 1151 C C . ASP A 1 153 ? 22.894 32.096 -29.570 1.00 94.94 153 ASP A C 1
ATOM 1153 O O . ASP A 1 153 ? 23.977 32.438 -29.089 1.00 94.94 153 ASP A O 1
ATOM 1157 N N . VAL A 1 154 ? 22.750 31.031 -30.362 1.00 95.88 154 VAL A N 1
ATOM 1158 C CA . VAL A 1 154 ? 23.850 30.218 -30.912 1.00 95.88 154 VAL A CA 1
ATOM 1159 C C . VAL A 1 154 ? 23.876 30.249 -32.447 1.00 95.88 154 VAL A C 1
ATOM 1161 O O . VAL A 1 154 ? 24.625 29.498 -33.068 1.00 95.88 154 VAL A O 1
ATOM 1164 N N . SER A 1 155 ? 23.097 31.137 -33.080 1.00 92.12 155 SER A N 1
ATOM 1165 C CA . SER A 1 155 ? 22.932 31.194 -34.544 1.00 92.12 155 SER A CA 1
ATOM 1166 C C . SER A 1 155 ? 24.229 31.521 -35.300 1.00 92.12 155 SER A C 1
ATOM 1168 O O . SER A 1 155 ? 24.383 31.167 -36.467 1.00 92.12 155 SER A O 1
ATOM 1170 N N . GLY A 1 156 ? 25.186 32.171 -34.629 1.00 91.81 156 GLY A N 1
ATOM 1171 C CA . GLY A 1 156 ? 26.512 32.490 -35.164 1.00 91.81 156 GLY A CA 1
ATOM 1172 C C . GLY A 1 156 ? 27.567 31.383 -35.031 1.00 91.81 156 GLY A C 1
ATOM 1173 O O . GLY A 1 156 ? 28.725 31.642 -35.357 1.00 91.81 156 GLY A O 1
ATOM 1174 N N . PHE A 1 157 ? 27.231 30.194 -34.516 1.00 96.94 157 PHE A N 1
ATOM 1175 C CA . PHE A 1 157 ? 28.220 29.137 -34.270 1.00 96.94 157 PHE A CA 1
ATOM 1176 C C . PHE A 1 157 ? 28.573 28.344 -35.542 1.00 96.94 157 PHE A C 1
ATOM 1178 O O . PHE A 1 157 ? 27.729 27.652 -36.112 1.00 96.94 157 PHE A O 1
ATOM 1185 N N . ASP A 1 158 ? 29.852 28.348 -35.928 1.00 97.44 158 ASP A N 1
ATOM 1186 C CA . ASP A 1 158 ? 30.402 27.392 -36.893 1.00 97.44 158 ASP A CA 1
ATOM 1187 C C . ASP A 1 158 ? 30.736 26.084 -36.169 1.00 97.44 158 ASP A C 1
ATOM 1189 O O . ASP A 1 158 ? 31.793 25.915 -35.564 1.00 97.44 158 ASP A O 1
ATOM 1193 N N . THR A 1 159 ? 29.799 25.144 -36.231 1.00 98.12 159 THR A N 1
ATOM 1194 C CA . THR A 1 159 ? 29.919 23.811 -35.628 1.00 98.12 159 THR A CA 1
ATOM 1195 C C . THR A 1 159 ? 30.576 22.782 -36.553 1.00 98.12 159 THR A C 1
ATOM 1197 O O . THR A 1 159 ? 30.726 21.625 -36.169 1.00 98.12 159 THR A O 1
ATOM 1200 N N . SER A 1 160 ? 31.043 23.176 -37.747 1.00 98.00 160 SER A N 1
ATOM 1201 C CA . SER A 1 160 ? 31.508 22.248 -38.794 1.00 98.00 160 SER A CA 1
ATOM 1202 C C . SER A 1 160 ? 32.774 21.448 -38.459 1.00 98.00 160 SER A C 1
ATOM 1204 O O . SER A 1 160 ? 33.165 20.575 -39.239 1.00 98.00 160 SER A O 1
ATOM 1206 N N . ASN A 1 161 ? 33.429 21.718 -37.325 1.00 98.06 161 ASN A N 1
ATOM 1207 C CA . ASN A 1 161 ? 34.554 20.948 -36.783 1.00 98.06 161 ASN A CA 1
ATOM 1208 C C . ASN A 1 161 ? 34.243 20.216 -35.465 1.00 98.06 161 ASN A C 1
ATOM 1210 O O . ASN A 1 161 ? 35.086 19.443 -35.010 1.00 98.06 161 ASN A O 1
ATOM 1214 N N . VAL A 1 162 ? 33.045 20.388 -34.897 1.00 98.50 162 VAL A N 1
ATOM 1215 C CA . VAL A 1 162 ? 32.650 19.789 -33.616 1.00 98.50 162 VAL A CA 1
ATOM 1216 C C . VAL A 1 162 ? 32.399 18.286 -33.766 1.00 98.50 162 VAL A C 1
ATOM 1218 O O . VAL A 1 162 ? 31.703 17.840 -34.679 1.00 98.50 162 VAL A O 1
ATOM 1221 N N . THR A 1 163 ? 32.969 17.500 -32.853 1.00 97.88 163 THR A N 1
ATOM 1222 C CA . THR A 1 163 ? 32.807 16.039 -32.775 1.00 97.88 163 THR A CA 1
ATOM 1223 C C . THR A 1 163 ? 31.987 15.585 -31.565 1.00 97.88 163 THR A C 1
ATOM 1225 O O . THR A 1 163 ? 31.391 14.509 -31.614 1.00 97.88 163 THR A O 1
ATOM 1228 N N . ASP A 1 164 ? 31.910 16.394 -30.503 1.00 98.25 164 ASP A N 1
ATOM 1229 C CA . ASP A 1 164 ? 31.122 16.093 -29.301 1.00 98.25 164 ASP A CA 1
ATOM 1230 C C . ASP A 1 164 ? 30.214 17.280 -28.914 1.00 98.25 164 ASP A C 1
ATOM 1232 O O . ASP A 1 164 ? 30.683 18.409 -28.741 1.00 98.25 164 ASP A O 1
ATOM 1236 N N . MET A 1 165 ? 28.906 17.010 -28.813 1.00 98.25 165 MET A N 1
ATOM 1237 C CA . MET A 1 165 ? 27.853 17.937 -28.363 1.00 98.25 165 MET A CA 1
ATOM 1238 C C . MET A 1 165 ? 27.062 17.374 -27.164 1.00 98.25 165 MET A C 1
ATOM 1240 O O . MET A 1 165 ? 25.961 17.838 -26.850 1.00 98.25 165 MET A O 1
ATOM 1244 N N . SER A 1 166 ? 27.592 16.352 -26.489 1.00 98.38 166 SER A N 1
ATOM 1245 C CA . SER A 1 166 ? 26.936 15.716 -25.345 1.00 98.38 166 SER A CA 1
ATOM 1246 C C . SER A 1 166 ? 26.588 16.721 -24.254 1.00 98.38 166 SER A C 1
ATOM 1248 O O . SER A 1 166 ? 27.388 17.573 -23.880 1.00 98.38 166 SER A O 1
ATOM 1250 N N . SER A 1 167 ? 25.375 16.619 -23.715 1.00 98.62 167 SER A N 1
ATOM 1251 C CA . SER A 1 167 ? 24.870 17.466 -22.627 1.00 98.62 167 SER A CA 1
ATOM 1252 C C . SER A 1 167 ? 24.929 18.986 -22.883 1.00 98.62 167 SER A C 1
ATOM 1254 O O . SER A 1 167 ? 24.800 19.746 -21.928 1.00 98.62 167 SER A O 1
ATOM 1256 N N . MET A 1 168 ? 25.123 19.459 -24.127 1.00 98.69 168 MET A N 1
ATOM 1257 C CA . MET A 1 168 ? 25.430 20.871 -24.434 1.00 98.69 168 MET A CA 1
ATOM 1258 C C . MET A 1 168 ? 24.444 21.879 -23.817 1.00 98.69 168 MET A C 1
ATOM 1260 O O . MET A 1 168 ? 24.891 22.922 -23.339 1.00 98.69 168 MET A O 1
ATOM 1264 N N . PHE A 1 169 ? 23.149 21.546 -23.768 1.00 98.81 169 PHE A N 1
ATOM 1265 C CA . PHE A 1 169 ? 22.075 22.345 -23.160 1.00 98.81 169 PHE A CA 1
ATOM 1266 C C . PHE A 1 169 ? 21.375 21.616 -21.994 1.00 98.81 169 PHE A C 1
ATOM 1268 O O . PHE A 1 169 ? 20.219 21.897 -21.678 1.00 98.81 169 PHE A O 1
ATOM 1275 N N . TYR A 1 170 ? 22.060 20.657 -21.360 1.00 98.75 170 TYR A N 1
ATOM 1276 C CA . TYR A 1 170 ? 21.539 19.876 -20.234 1.00 98.75 170 TYR A CA 1
ATOM 1277 C C . TYR A 1 170 ? 20.942 20.788 -19.150 1.00 98.75 170 TYR A C 1
ATOM 1279 O O . TYR A 1 170 ? 21.567 21.749 -18.723 1.00 98.75 170 TYR A O 1
ATOM 1287 N N . ASP A 1 171 ? 19.724 20.493 -18.712 1.00 98.50 171 ASP A N 1
ATOM 1288 C CA . ASP A 1 171 ? 18.973 21.180 -17.657 1.00 98.50 171 ASP A CA 1
ATOM 1289 C C . ASP A 1 171 ? 18.812 22.708 -17.833 1.00 98.50 171 ASP A C 1
ATOM 1291 O O . ASP A 1 171 ? 18.552 23.437 -16.871 1.00 98.50 171 ASP A O 1
ATOM 1295 N N . CYS A 1 172 ? 18.862 23.217 -19.073 1.00 98.38 172 CYS A N 1
ATOM 1296 C CA . CYS A 1 172 ? 18.442 24.582 -19.419 1.00 98.38 172 CYS A CA 1
ATOM 1297 C C . CYS A 1 172 ? 16.906 24.750 -19.308 1.00 98.38 172 CYS A C 1
ATOM 1299 O O . CYS A 1 172 ? 16.201 24.984 -20.293 1.00 98.38 172 CYS A O 1
ATOM 1301 N N . ARG A 1 173 ? 16.361 24.583 -18.096 1.00 97.94 173 ARG A N 1
ATOM 1302 C CA . ARG A 1 173 ? 14.922 24.417 -17.816 1.00 97.94 173 ARG A CA 1
ATOM 1303 C C . ARG A 1 173 ? 14.035 25.564 -18.286 1.00 97.94 173 ARG A C 1
ATOM 1305 O O . ARG A 1 173 ? 12.886 25.289 -18.634 1.00 97.94 173 ARG A O 1
ATOM 1312 N N . MET A 1 174 ? 14.516 26.810 -18.242 1.00 98.12 174 MET A N 1
ATOM 1313 C CA . MET A 1 174 ? 13.719 27.998 -18.575 1.00 98.12 174 MET A CA 1
ATOM 1314 C C . MET A 1 174 ? 13.821 28.459 -20.036 1.00 98.12 174 MET A C 1
ATOM 1316 O O . MET A 1 174 ? 13.074 29.368 -20.407 1.00 98.12 174 MET A O 1
ATOM 1320 N N . LEU A 1 175 ? 14.656 27.831 -20.877 1.00 97.88 175 LEU A N 1
ATOM 1321 C CA . LEU A 1 175 ? 14.682 28.128 -22.312 1.00 97.88 175 LEU A CA 1
ATOM 1322 C C . LEU A 1 175 ? 13.338 27.735 -22.926 1.00 97.88 175 LEU A C 1
ATOM 1324 O O . LEU A 1 175 ? 12.935 26.578 -22.830 1.00 97.88 175 LEU A O 1
ATOM 1328 N N . THR A 1 176 ? 12.650 28.684 -23.559 1.00 96.50 176 THR A N 1
ATOM 1329 C CA . THR A 1 176 ? 11.360 28.439 -24.234 1.00 96.50 176 THR A CA 1
ATOM 1330 C C . THR A 1 176 ? 11.513 28.158 -25.726 1.00 96.50 176 THR A C 1
ATOM 1332 O O . THR A 1 176 ? 10.696 27.448 -26.309 1.00 96.50 176 THR A O 1
ATOM 1335 N N . SER A 1 177 ? 12.587 28.668 -26.328 1.00 95.81 177 SER A N 1
ATOM 1336 C CA . SER A 1 177 ? 12.986 28.456 -27.720 1.00 95.81 177 SER A CA 1
ATOM 1337 C C . SER A 1 177 ? 14.509 28.449 -27.832 1.00 95.81 177 SER A C 1
ATOM 1339 O O . SER A 1 177 ? 15.173 29.222 -27.137 1.00 95.81 177 SER A O 1
ATOM 1341 N N . LEU A 1 178 ? 15.048 27.646 -28.746 1.00 97.44 178 LEU A N 1
ATOM 1342 C CA . LEU A 1 178 ? 16.472 27.591 -29.067 1.00 97.44 178 LEU A CA 1
ATOM 1343 C C . LEU A 1 178 ? 16.627 27.318 -30.569 1.00 97.44 178 LEU A C 1
ATOM 1345 O O . LEU A 1 178 ? 16.069 26.344 -31.071 1.00 97.44 178 LEU A O 1
ATOM 1349 N N . ASP A 1 179 ? 17.354 28.180 -31.279 1.00 96.88 179 ASP A N 1
ATOM 1350 C CA . ASP A 1 179 ? 17.627 28.009 -32.709 1.00 96.88 179 ASP A CA 1
ATOM 1351 C C . ASP A 1 179 ? 18.951 27.261 -32.905 1.00 96.88 179 ASP A C 1
ATOM 1353 O O . ASP A 1 179 ? 20.025 27.813 -32.673 1.00 96.88 179 ASP A O 1
ATOM 1357 N N . VAL A 1 180 ? 18.860 25.997 -33.325 1.00 97.06 180 VAL A N 1
ATOM 1358 C CA . VAL A 1 180 ? 20.004 25.156 -33.725 1.00 97.06 180 VAL A CA 1
ATOM 1359 C C . VAL A 1 180 ? 19.996 24.849 -35.228 1.00 97.06 180 VAL A C 1
ATOM 1361 O O . VAL A 1 180 ? 20.772 24.014 -35.691 1.00 97.06 180 VAL A O 1
ATOM 1364 N N . SER A 1 181 ? 19.152 25.528 -36.016 1.00 94.69 181 SER A N 1
ATOM 1365 C CA . SER A 1 181 ? 18.924 25.216 -37.438 1.00 94.69 181 SER A CA 1
ATOM 1366 C C . SER A 1 181 ? 20.172 25.388 -38.315 1.00 94.69 181 SER A C 1
ATOM 1368 O O . SER A 1 181 ? 20.299 24.722 -39.344 1.00 94.69 181 SER A O 1
ATOM 1370 N N . GLY A 1 182 ? 21.108 26.247 -37.893 1.00 95.12 182 GLY A N 1
ATOM 1371 C CA . GLY A 1 182 ? 22.403 26.477 -38.538 1.00 95.12 182 GLY A CA 1
ATOM 1372 C C . GLY A 1 182 ? 23.518 25.495 -38.152 1.00 95.12 182 GLY A C 1
ATOM 1373 O O . GLY A 1 182 ? 24.632 25.634 -38.660 1.00 95.12 182 GLY A O 1
ATOM 1374 N N . PHE A 1 183 ? 23.275 24.527 -37.260 1.00 97.88 183 PHE A N 1
ATOM 1375 C CA . PHE A 1 183 ? 24.321 23.602 -36.815 1.00 97.88 183 PHE A CA 1
ATOM 1376 C C . PHE A 1 183 ? 24.690 22.589 -37.911 1.00 97.88 183 PHE A C 1
ATOM 1378 O O . PHE A 1 183 ? 23.836 21.909 -38.474 1.00 97.88 183 PHE A O 1
ATOM 1385 N N . ASN A 1 184 ? 25.990 22.436 -38.169 1.00 97.56 184 ASN A N 1
ATOM 1386 C CA . ASN A 1 184 ? 26.538 21.412 -39.050 1.00 97.56 184 ASN A CA 1
ATOM 1387 C C . ASN A 1 184 ? 27.088 20.257 -38.208 1.00 97.56 184 ASN A C 1
ATOM 1389 O O . ASN A 1 184 ? 28.220 20.301 -37.731 1.00 97.56 184 ASN A O 1
ATOM 1393 N N . THR A 1 185 ? 26.284 19.212 -38.042 1.00 97.88 185 THR A N 1
ATOM 1394 C CA . THR A 1 185 ? 26.595 18.076 -37.166 1.00 97.88 185 THR A CA 1
ATOM 1395 C C . THR A 1 185 ? 27.318 16.917 -37.863 1.00 97.88 185 THR A C 1
ATOM 1397 O O . THR A 1 185 ? 27.560 15.891 -37.236 1.00 97.88 185 THR A O 1
ATOM 1400 N N . ASN A 1 186 ? 27.764 17.073 -39.118 1.00 97.19 186 ASN A N 1
ATOM 1401 C CA . ASN A 1 186 ? 28.291 15.976 -39.950 1.00 97.19 186 ASN A CA 1
ATOM 1402 C C . ASN A 1 186 ? 29.598 15.304 -39.464 1.00 97.19 186 ASN A C 1
ATOM 1404 O O . ASN A 1 186 ? 30.100 14.371 -40.101 1.00 97.19 186 ASN A O 1
ATOM 1408 N N . LYS A 1 187 ? 30.196 15.784 -38.369 1.00 97.94 187 LYS A N 1
ATOM 1409 C CA . LYS A 1 187 ? 31.349 15.189 -37.668 1.00 97.94 187 LYS A CA 1
ATOM 1410 C C . LYS A 1 187 ? 31.020 14.717 -36.250 1.00 97.94 187 LYS A C 1
ATOM 1412 O O . LYS A 1 187 ? 31.867 14.064 -35.647 1.00 97.94 187 LYS A O 1
ATOM 1417 N N . VAL A 1 188 ? 29.828 15.015 -35.737 1.00 98.06 188 VAL A N 1
ATOM 1418 C CA . VAL A 1 188 ? 29.430 14.703 -34.365 1.00 98.06 188 VAL A CA 1
ATOM 1419 C C . VAL A 1 188 ? 29.219 13.198 -34.214 1.00 98.06 188 VAL A C 1
ATOM 1421 O O . VAL A 1 188 ? 28.484 12.579 -34.982 1.00 98.06 188 VAL A O 1
ATOM 1424 N N . THR A 1 189 ? 29.868 12.609 -33.212 1.00 96.31 189 THR A N 1
ATOM 1425 C CA . THR A 1 189 ? 29.738 11.182 -32.870 1.00 96.31 189 THR A CA 1
ATOM 1426 C C . THR A 1 189 ? 28.939 10.953 -31.587 1.00 96.31 189 THR A C 1
ATOM 1428 O O . THR A 1 189 ? 28.433 9.853 -31.367 1.00 96.31 189 THR A O 1
ATOM 1431 N N . ASN A 1 190 ? 28.800 11.983 -30.749 1.00 96.75 190 ASN A N 1
ATOM 1432 C CA . ASN A 1 190 ? 28.127 11.919 -29.454 1.00 96.75 190 ASN A CA 1
ATOM 1433 C C . ASN A 1 190 ? 27.148 13.094 -29.282 1.00 96.75 190 ASN A C 1
ATOM 1435 O O . ASN A 1 190 ? 27.549 14.259 -29.336 1.00 96.75 190 ASN A O 1
ATOM 1439 N N . MET A 1 191 ? 25.869 12.770 -29.068 1.00 97.38 191 MET A N 1
ATOM 1440 C CA . MET A 1 191 ? 24.783 13.722 -28.783 1.00 97.38 191 MET A CA 1
ATOM 1441 C C . MET A 1 191 ? 24.026 13.355 -27.496 1.00 97.38 191 MET A C 1
ATOM 1443 O O . MET A 1 191 ? 22.899 13.812 -27.273 1.00 97.38 191 MET A O 1
ATOM 1447 N N . ASN A 1 192 ? 24.600 12.502 -26.639 1.00 97.06 192 ASN A N 1
ATOM 1448 C CA . ASN A 1 192 ? 23.878 12.022 -25.468 1.00 97.06 192 ASN A CA 1
ATOM 1449 C C . ASN A 1 192 ? 23.479 13.185 -24.544 1.00 97.06 192 ASN A C 1
ATOM 1451 O O . ASN A 1 192 ? 24.219 14.150 -24.354 1.00 97.06 192 ASN A O 1
ATOM 1455 N N . LYS A 1 193 ? 22.248 13.139 -24.024 1.00 98.50 193 LYS A N 1
ATOM 1456 C CA . LYS A 1 193 ? 21.660 14.178 -23.157 1.00 98.50 193 LYS A CA 1
ATOM 1457 C C . LYS A 1 193 ? 21.674 15.626 -23.696 1.00 98.50 193 LYS A C 1
ATOM 1459 O O . LYS A 1 193 ? 21.483 16.539 -22.897 1.00 98.50 193 LYS A O 1
ATOM 1464 N N . MET A 1 194 ? 21.886 15.872 -24.997 1.00 98.56 194 MET A N 1
ATOM 1465 C CA . MET A 1 194 ? 22.107 17.229 -25.541 1.00 98.56 194 MET A CA 1
ATOM 1466 C C . MET A 1 194 ? 21.047 18.266 -25.117 1.00 98.56 194 MET A C 1
ATOM 1468 O O . MET A 1 194 ? 21.422 19.394 -24.804 1.00 98.56 194 MET A O 1
ATOM 1472 N N . PHE A 1 195 ? 19.771 17.869 -25.034 1.00 98.75 195 PHE A N 1
ATOM 1473 C CA . PHE A 1 195 ? 18.636 18.689 -24.581 1.00 98.75 195 PHE A CA 1
ATOM 1474 C C . PHE A 1 195 ? 17.936 18.105 -23.335 1.00 98.75 195 PHE A C 1
ATOM 1476 O O . PHE A 1 195 ? 16.758 18.365 -23.081 1.00 98.75 195 PHE A O 1
ATOM 1483 N N . TYR A 1 196 ? 18.639 17.283 -22.549 1.00 98.75 196 TYR A N 1
ATOM 1484 C CA . TYR A 1 196 ? 18.086 16.660 -21.344 1.00 98.75 196 TYR A CA 1
ATOM 1485 C C . TYR A 1 196 ? 17.524 17.721 -20.390 1.00 98.75 196 TYR A C 1
ATOM 1487 O O . TYR A 1 196 ? 18.184 18.708 -20.097 1.00 98.75 196 TYR A O 1
ATOM 1495 N N . ALA A 1 197 ? 16.318 17.509 -19.876 1.00 98.50 197 ALA A N 1
ATOM 1496 C CA . ALA A 1 197 ? 15.588 18.379 -18.960 1.00 98.50 197 ALA A CA 1
ATOM 1497 C C . ALA A 1 197 ? 15.422 19.849 -19.412 1.00 98.50 197 ALA A C 1
ATOM 1499 O O . ALA A 1 197 ? 15.097 20.709 -18.587 1.00 98.50 197 ALA A O 1
ATOM 1500 N N . CYS A 1 198 ? 15.510 20.144 -20.717 1.00 98.44 198 CYS A N 1
ATOM 1501 C CA . CYS A 1 198 ? 15.069 21.418 -21.305 1.00 98.44 198 CYS A CA 1
ATOM 1502 C C . CYS A 1 198 ? 13.530 21.544 -21.268 1.00 98.44 198 CYS A C 1
ATOM 1504 O O . CYS A 1 198 ? 12.851 21.586 -22.294 1.00 98.44 198 CYS A O 1
ATOM 1506 N N . SER A 1 199 ? 12.945 21.546 -20.067 1.00 98.00 199 SER A N 1
ATOM 1507 C CA . SER A 1 199 ? 11.505 21.372 -19.860 1.00 98.00 199 SER A CA 1
ATOM 1508 C C . SER A 1 199 ? 10.646 22.541 -20.341 1.00 98.00 199 SER A C 1
ATOM 1510 O O . SER A 1 199 ? 9.440 22.361 -20.499 1.00 98.00 199 SER A O 1
ATOM 1512 N N . GLY A 1 200 ? 11.244 23.718 -20.546 1.00 97.81 200 GLY A N 1
ATOM 1513 C CA . GLY A 1 200 ? 10.579 24.915 -21.057 1.00 97.81 200 GLY A CA 1
ATOM 1514 C C . GLY A 1 200 ? 10.441 24.967 -22.579 1.00 97.81 200 GLY A C 1
ATOM 1515 O O . GLY A 1 200 ? 9.571 25.697 -23.051 1.00 97.81 200 GLY A O 1
ATOM 1516 N N . LEU A 1 201 ? 11.241 24.199 -23.338 1.00 98.31 201 LEU A N 1
ATOM 1517 C CA . LEU A 1 201 ? 11.241 24.265 -24.802 1.00 98.31 201 LEU A CA 1
ATOM 1518 C C . LEU A 1 201 ? 9.877 23.833 -25.343 1.00 98.31 201 LEU A C 1
ATOM 1520 O O . LEU A 1 201 ? 9.415 22.730 -25.048 1.00 98.31 201 LEU A O 1
ATOM 1524 N N . THR A 1 202 ? 9.241 24.702 -26.127 1.00 96.75 202 THR A N 1
ATOM 1525 C CA . THR A 1 202 ? 7.923 24.442 -26.734 1.00 96.75 202 THR A CA 1
ATOM 1526 C C . THR A 1 202 ? 8.026 23.915 -28.163 1.00 96.75 202 THR A C 1
ATOM 1528 O O . THR A 1 202 ? 7.191 23.115 -28.580 1.00 96.75 202 THR A O 1
ATOM 1531 N N . ALA A 1 203 ? 9.075 24.318 -28.881 1.00 96.12 203 ALA A N 1
ATOM 1532 C CA . ALA A 1 203 ? 9.461 23.820 -30.196 1.00 96.12 203 ALA A CA 1
ATOM 1533 C C . ALA A 1 203 ? 10.995 23.768 -30.302 1.00 96.12 203 ALA A C 1
ATOM 1535 O O . ALA A 1 203 ? 11.694 24.551 -29.651 1.00 96.12 203 ALA A O 1
ATOM 1536 N N . LEU A 1 204 ? 11.505 22.850 -31.123 1.00 97.38 204 LEU A N 1
ATOM 1537 C CA . LEU A 1 204 ? 12.930 22.672 -31.399 1.00 97.38 204 LEU A CA 1
ATOM 1538 C C . LEU A 1 204 ? 13.090 22.065 -32.801 1.00 97.38 204 LEU A C 1
ATOM 1540 O O . LEU A 1 204 ? 12.593 20.969 -33.052 1.00 97.38 204 LEU A O 1
ATOM 1544 N N . ASP A 1 205 ? 13.770 22.772 -33.703 1.00 96.75 205 ASP A N 1
ATOM 1545 C CA . ASP A 1 205 ? 14.059 22.287 -35.057 1.00 96.75 205 ASP A CA 1
ATOM 1546 C C . ASP A 1 205 ? 15.427 21.593 -35.091 1.00 96.75 205 ASP A C 1
ATOM 1548 O O . ASP A 1 205 ? 16.464 22.241 -34.950 1.00 96.75 205 ASP A O 1
ATOM 1552 N N . VAL A 1 206 ? 15.417 20.271 -35.275 1.00 96.81 206 VAL A N 1
ATOM 1553 C CA . VAL A 1 206 ? 16.612 19.429 -35.478 1.00 96.81 206 VAL A CA 1
ATOM 1554 C C . VAL A 1 206 ? 16.630 18.773 -36.865 1.00 96.81 206 VAL A C 1
ATOM 1556 O O . VAL A 1 206 ? 17.437 17.877 -37.112 1.00 96.81 206 VAL A O 1
ATOM 1559 N N . SER A 1 207 ? 15.773 19.215 -37.794 1.00 94.94 207 SER A N 1
ATOM 1560 C CA . SER A 1 207 ? 15.584 18.577 -39.110 1.00 94.94 207 SER A CA 1
ATOM 1561 C C . SER A 1 207 ? 16.856 18.552 -39.975 1.00 94.94 207 SER A C 1
ATOM 1563 O O . SER A 1 207 ? 17.054 17.627 -40.763 1.00 94.94 207 SER A O 1
ATOM 1565 N N . ASN A 1 208 ? 17.757 19.523 -39.780 1.00 94.12 208 ASN A N 1
ATOM 1566 C CA . ASN A 1 208 ? 19.051 19.623 -40.467 1.00 94.12 208 ASN A CA 1
ATOM 1567 C C . ASN A 1 208 ? 20.169 18.738 -39.872 1.00 94.12 208 ASN A C 1
ATOM 1569 O O . ASN A 1 208 ? 21.277 18.734 -40.412 1.00 94.12 208 ASN A O 1
ATOM 1573 N N . PHE A 1 209 ? 19.943 18.021 -38.763 1.00 97.38 209 PHE A N 1
ATOM 1574 C CA . PHE A 1 209 ? 21.015 17.278 -38.091 1.00 97.38 209 PHE A CA 1
ATOM 1575 C C . PHE A 1 209 ? 21.425 16.021 -38.884 1.00 97.38 209 PHE A C 1
ATOM 1577 O O . PHE A 1 209 ? 20.678 15.050 -38.988 1.00 97.38 209 PHE A O 1
ATOM 1584 N N . ASP A 1 210 ? 22.673 15.992 -39.359 1.00 96.50 210 ASP A N 1
ATOM 1585 C CA . ASP A 1 210 ? 23.325 14.782 -39.867 1.00 96.50 210 ASP A CA 1
ATOM 1586 C C . ASP A 1 210 ? 23.786 13.908 -38.691 1.00 96.50 210 ASP A C 1
ATOM 1588 O O . ASP A 1 210 ? 24.865 14.097 -38.129 1.00 96.50 210 ASP A O 1
ATOM 1592 N N . THR A 1 211 ? 22.960 12.932 -38.312 1.00 96.50 211 THR A N 1
ATOM 1593 C CA . THR A 1 211 ? 23.292 11.966 -37.253 1.00 96.50 211 THR A CA 1
ATOM 1594 C C . THR A 1 211 ? 24.051 10.737 -37.763 1.00 96.50 211 THR A C 1
ATOM 1596 O O . THR A 1 211 ? 24.263 9.803 -36.994 1.00 96.50 211 THR A O 1
ATOM 1599 N N . SER A 1 212 ? 24.489 10.692 -39.031 1.00 95.69 212 SER A N 1
ATOM 1600 C CA . SER A 1 212 ? 25.020 9.464 -39.660 1.00 95.69 212 SER A CA 1
ATOM 1601 C C . SER A 1 212 ? 26.268 8.875 -38.988 1.00 95.69 212 SER A C 1
ATOM 1603 O O . SER A 1 212 ? 26.570 7.696 -39.185 1.00 95.69 212 SER A O 1
ATOM 1605 N N . LYS A 1 213 ? 26.984 9.661 -38.174 1.00 96.12 213 LYS A N 1
ATOM 1606 C CA . LYS A 1 213 ? 28.149 9.233 -37.377 1.00 96.12 213 LYS A CA 1
ATOM 1607 C C . LYS A 1 213 ? 27.873 9.109 -35.877 1.00 96.12 213 LYS A C 1
ATOM 1609 O O . LYS A 1 213 ? 28.778 8.731 -35.137 1.00 96.12 213 LYS A O 1
ATOM 1614 N N . VAL A 1 214 ? 26.661 9.426 -35.424 1.00 95.69 214 VAL A N 1
ATOM 1615 C CA . VAL A 1 214 ? 26.298 9.391 -34.006 1.00 95.69 214 VAL A CA 1
ATOM 1616 C C . VAL A 1 214 ? 26.156 7.941 -33.553 1.00 95.69 214 VAL A C 1
ATOM 1618 O O . VAL A 1 214 ? 25.384 7.175 -34.127 1.00 95.69 214 VAL A O 1
ATOM 1621 N N . THR A 1 215 ? 26.899 7.569 -32.511 1.00 92.00 215 THR A N 1
ATOM 1622 C CA . THR A 1 215 ? 26.846 6.227 -31.904 1.00 92.00 215 THR A CA 1
ATOM 1623 C C . THR A 1 215 ? 26.073 6.200 -30.585 1.00 92.00 215 THR A C 1
ATOM 1625 O O . THR A 1 215 ? 25.587 5.143 -30.183 1.00 92.00 215 THR A O 1
ATOM 1628 N N . ASP A 1 216 ? 25.952 7.356 -29.920 1.00 91.56 216 ASP A N 1
ATOM 1629 C CA . ASP A 1 216 ? 25.194 7.543 -28.679 1.00 91.56 216 ASP A CA 1
ATOM 1630 C C . ASP A 1 216 ? 24.327 8.818 -28.748 1.00 91.56 216 ASP A C 1
ATOM 1632 O O . ASP A 1 216 ? 24.830 9.938 -28.883 1.00 91.56 216 ASP A O 1
ATOM 1636 N N . MET A 1 217 ? 23.011 8.622 -28.639 1.00 94.62 217 MET A N 1
ATOM 1637 C CA . MET A 1 217 ? 21.984 9.661 -28.464 1.00 94.62 217 MET A CA 1
ATOM 1638 C C . MET A 1 217 ? 21.057 9.334 -27.277 1.00 94.62 217 MET A C 1
ATOM 1640 O O . MET A 1 217 ? 19.880 9.714 -27.232 1.00 94.62 217 MET A O 1
ATOM 1644 N N . SER A 1 218 ? 21.592 8.611 -26.289 1.00 95.88 218 SER A N 1
ATOM 1645 C CA . SER A 1 218 ? 20.890 8.252 -25.058 1.00 95.88 218 SER A CA 1
ATOM 1646 C C . SER A 1 218 ? 20.379 9.500 -24.354 1.00 95.88 218 SER A C 1
ATOM 1648 O O . SER A 1 218 ? 21.110 10.474 -24.152 1.00 95.88 218 SER A O 1
ATOM 1650 N N . SER A 1 219 ? 19.121 9.459 -23.921 1.00 98.12 219 SER A N 1
ATOM 1651 C CA . SER A 1 219 ? 18.480 10.545 -23.164 1.00 98.12 219 SER A CA 1
ATOM 1652 C C . SER A 1 219 ? 18.474 11.929 -23.849 1.00 98.12 219 SER A C 1
ATOM 1654 O O . SER A 1 219 ? 18.294 12.926 -23.152 1.00 98.12 219 SER A O 1
ATOM 1656 N N . MET A 1 220 ? 18.685 12.019 -25.173 1.00 98.38 220 MET A N 1
ATOM 1657 C CA . MET A 1 220 ? 18.903 13.290 -25.889 1.00 98.38 220 MET A CA 1
ATOM 1658 C C . MET A 1 220 ? 17.801 14.338 -25.664 1.00 98.38 220 MET A C 1
ATOM 1660 O O . MET A 1 220 ? 18.137 15.502 -25.461 1.00 98.38 220 MET A O 1
ATOM 1664 N N . PHE A 1 221 ? 16.528 13.926 -25.632 1.00 98.69 221 PHE A N 1
ATOM 1665 C CA . PHE A 1 221 ? 15.359 14.792 -25.399 1.00 98.69 221 PHE A CA 1
ATOM 1666 C C . PHE A 1 221 ? 14.643 14.486 -24.072 1.00 98.69 221 PHE A C 1
ATOM 1668 O O . PHE A 1 221 ? 13.512 14.920 -23.845 1.00 98.69 221 PHE A O 1
ATOM 1675 N N . ASN A 1 222 ? 15.271 13.709 -23.183 1.00 98.69 222 ASN A N 1
ATOM 1676 C CA . ASN A 1 222 ? 14.639 13.278 -21.941 1.00 98.69 222 ASN A CA 1
ATOM 1677 C C . ASN A 1 222 ? 14.166 14.488 -21.124 1.00 98.69 222 ASN A C 1
ATOM 1679 O O . ASN A 1 222 ? 14.930 15.417 -20.905 1.00 98.69 222 ASN A O 1
ATOM 1683 N N . GLY A 1 223 ? 12.923 14.503 -20.653 1.00 98.50 223 GLY A N 1
ATOM 1684 C CA . GLY A 1 223 ? 12.404 15.588 -19.823 1.00 98.50 223 GLY A CA 1
ATOM 1685 C C . GLY A 1 223 ? 12.099 16.896 -20.566 1.00 98.50 223 GLY A C 1
ATOM 1686 O O . GLY A 1 223 ? 11.750 17.876 -19.899 1.00 98.50 223 GLY A O 1
ATOM 1687 N N . CYS A 1 224 ? 12.137 16.925 -21.904 1.00 98.44 224 CYS A N 1
ATOM 1688 C CA . CYS A 1 224 ? 11.589 18.007 -22.736 1.00 98.44 224 CYS A CA 1
ATOM 1689 C C . CYS A 1 224 ? 10.046 18.036 -22.675 1.00 98.44 224 CYS A C 1
ATOM 1691 O O . CYS A 1 224 ? 9.341 17.760 -23.646 1.00 98.44 224 CYS A O 1
ATOM 1693 N N . ARG A 1 225 ? 9.503 18.327 -21.488 1.00 98.19 225 ARG A N 1
ATOM 1694 C CA . ARG A 1 225 ? 8.082 18.157 -21.137 1.00 98.19 225 ARG A CA 1
ATOM 1695 C C . ARG A 1 225 ? 7.111 19.013 -21.949 1.00 98.19 225 ARG A C 1
ATOM 1697 O O . ARG A 1 225 ? 5.962 18.595 -22.090 1.00 98.19 225 ARG A O 1
ATOM 1704 N N . SER A 1 226 ? 7.559 20.176 -22.427 1.00 98.12 226 SER A N 1
ATOM 1705 C CA . SER A 1 226 ? 6.726 21.162 -23.130 1.00 98.12 226 SER A CA 1
ATOM 1706 C C . SER A 1 226 ? 6.793 21.076 -24.658 1.00 98.12 226 SER A C 1
ATOM 1708 O O . SER A 1 226 ? 5.996 21.750 -25.307 1.00 98.12 226 SER A O 1
ATOM 1710 N N . LEU A 1 227 ? 7.672 20.241 -25.235 1.00 98.00 227 LEU A N 1
ATOM 1711 C CA . LEU A 1 227 ? 7.686 20.006 -26.682 1.00 98.00 227 LEU A CA 1
ATOM 1712 C C . LEU A 1 227 ? 6.365 19.348 -27.089 1.00 98.00 227 LEU A C 1
ATOM 1714 O O . LEU A 1 227 ? 6.009 18.297 -26.553 1.00 98.00 227 LEU A O 1
ATOM 1718 N N . SER A 1 228 ? 5.639 19.964 -28.023 1.00 95.44 228 SER A N 1
ATOM 1719 C CA . SER A 1 228 ? 4.386 19.414 -28.567 1.00 95.44 228 SER A CA 1
ATOM 1720 C C . SER A 1 228 ? 4.576 18.623 -29.861 1.00 95.44 228 SER A C 1
ATOM 1722 O O . SER A 1 228 ? 3.767 17.751 -30.179 1.00 95.44 228 SER A O 1
ATOM 1724 N N . GLU A 1 229 ? 5.644 18.931 -30.591 1.00 95.38 229 GLU A N 1
ATOM 1725 C CA . GLU A 1 229 ? 6.062 18.318 -31.850 1.00 95.38 229 GLU A CA 1
ATOM 1726 C C . GLU A 1 229 ? 7.595 18.276 -31.904 1.00 95.38 229 GLU A C 1
ATOM 1728 O O . GLU A 1 229 ? 8.264 19.060 -31.225 1.00 95.38 229 GLU A O 1
ATOM 1733 N N . LEU A 1 230 ? 8.143 17.331 -32.668 1.00 96.62 230 LEU A N 1
ATOM 1734 C CA . LEU A 1 230 ? 9.579 17.155 -32.873 1.00 96.62 230 LEU A CA 1
ATOM 1735 C C . LEU A 1 230 ? 9.790 16.376 -34.180 1.00 96.62 230 LEU A C 1
ATOM 1737 O O . LEU A 1 230 ? 9.384 15.217 -34.267 1.00 96.62 230 LEU A O 1
ATOM 1741 N N . ASP A 1 231 ? 10.399 17.001 -35.190 1.00 95.94 231 ASP A N 1
ATOM 1742 C CA . ASP A 1 231 ? 10.757 16.318 -36.438 1.00 95.94 231 ASP A CA 1
ATOM 1743 C C . ASP A 1 231 ? 12.136 15.657 -36.307 1.00 95.94 231 ASP A C 1
ATOM 1745 O O . ASP A 1 231 ? 13.159 16.324 -36.171 1.00 95.94 231 ASP A O 1
ATOM 1749 N N . ILE A 1 232 ? 12.132 14.326 -36.344 1.00 95.75 232 ILE A N 1
ATOM 1750 C CA . ILE A 1 232 ? 13.305 13.440 -36.308 1.00 95.75 232 ILE A CA 1
ATOM 1751 C C . ILE A 1 232 ? 13.376 12.542 -37.553 1.00 95.75 232 ILE A C 1
ATOM 1753 O O . ILE A 1 232 ? 14.209 11.639 -37.620 1.00 95.75 232 ILE A O 1
ATOM 1757 N N . SER A 1 233 ? 12.545 12.798 -38.571 1.00 92.19 233 SER A N 1
ATOM 1758 C CA . SER A 1 233 ? 12.486 12.001 -39.809 1.00 92.19 233 SER A CA 1
ATOM 1759 C C . SER A 1 233 ? 13.798 12.039 -40.616 1.00 92.19 233 SER A C 1
ATOM 1761 O O . SER A 1 233 ? 14.073 11.161 -41.441 1.00 92.19 233 SER A O 1
ATOM 1763 N N . GLY A 1 234 ? 14.646 13.043 -40.369 1.00 92.06 234 GLY A N 1
ATOM 1764 C CA . GLY A 1 234 ? 15.989 13.163 -40.938 1.00 92.06 234 GLY A CA 1
ATOM 1765 C C . GLY A 1 234 ? 17.040 12.224 -40.329 1.00 92.06 234 GLY A C 1
ATOM 1766 O O . GLY A 1 234 ? 18.051 11.968 -40.986 1.00 92.06 234 GLY A O 1
ATOM 1767 N N . PHE A 1 235 ? 16.822 11.697 -39.118 1.00 96.00 235 PHE A N 1
ATOM 1768 C CA . PHE A 1 235 ? 17.870 11.028 -38.339 1.00 96.00 235 PHE A CA 1
ATOM 1769 C C . PHE A 1 235 ? 18.276 9.683 -38.964 1.00 96.00 235 PHE A C 1
ATOM 1771 O O . PHE A 1 235 ? 17.464 8.782 -39.160 1.00 96.00 235 PHE A O 1
ATOM 1778 N N . ALA A 1 236 ? 19.571 9.532 -39.239 1.00 95.44 236 ALA A N 1
ATOM 1779 C CA . ALA A 1 236 ? 20.197 8.275 -39.630 1.00 95.44 236 ALA A CA 1
ATOM 1780 C C . ALA A 1 236 ? 20.773 7.586 -38.383 1.00 95.44 236 ALA A C 1
ATOM 1782 O O . ALA A 1 236 ? 21.714 8.100 -37.779 1.00 95.44 236 ALA A O 1
ATOM 1783 N N . THR A 1 237 ? 20.214 6.437 -37.993 1.00 95.88 237 THR A N 1
ATOM 1784 C CA . THR A 1 237 ? 20.489 5.814 -36.682 1.00 95.88 237 THR A CA 1
ATOM 1785 C C . THR A 1 237 ? 21.226 4.474 -36.728 1.00 95.88 237 THR A C 1
ATOM 1787 O O . THR A 1 237 ? 21.505 3.922 -35.673 1.00 95.88 237 THR A O 1
ATOM 1790 N N . GLY A 1 238 ? 21.605 3.948 -37.899 1.00 94.81 238 GLY A N 1
ATOM 1791 C CA . GLY A 1 238 ? 22.181 2.591 -38.016 1.00 94.81 238 GLY A CA 1
ATOM 1792 C C . GLY A 1 238 ? 23.503 2.344 -37.261 1.00 94.81 238 GLY A C 1
ATOM 1793 O O . GLY A 1 238 ? 23.875 1.194 -37.029 1.00 94.81 238 GLY A O 1
ATOM 1794 N N . ASN A 1 239 ? 24.198 3.407 -36.834 1.00 93.81 239 ASN A N 1
ATOM 1795 C CA . ASN A 1 239 ? 25.393 3.343 -35.977 1.00 93.81 239 ASN A CA 1
ATOM 1796 C C . ASN A 1 239 ? 25.087 3.459 -34.465 1.00 93.81 239 ASN A C 1
ATOM 1798 O O . ASN A 1 239 ? 25.997 3.325 -33.644 1.00 93.81 239 ASN A O 1
ATOM 1802 N N . VAL A 1 240 ? 23.832 3.710 -34.080 1.00 94.94 240 VAL A N 1
ATOM 1803 C CA . VAL A 1 240 ? 23.398 3.867 -32.686 1.00 94.94 240 VAL A CA 1
ATOM 1804 C C . VAL A 1 240 ? 23.228 2.494 -32.039 1.00 94.94 240 VAL A C 1
ATOM 1806 O O . VAL A 1 240 ? 22.526 1.628 -32.556 1.00 94.94 240 VAL A O 1
ATOM 1809 N N . THR A 1 241 ? 23.851 2.302 -30.875 1.00 91.56 241 THR A N 1
ATOM 1810 C CA . THR A 1 241 ? 23.791 1.028 -30.128 1.00 91.56 241 THR A CA 1
ATOM 1811 C C . THR A 1 241 ? 22.867 1.073 -28.907 1.00 91.56 241 THR A C 1
ATOM 1813 O O . THR A 1 241 ? 22.518 0.031 -28.347 1.00 91.56 241 THR A O 1
ATOM 1816 N N . THR A 1 242 ? 22.422 2.266 -28.503 1.00 93.12 242 THR A N 1
ATOM 1817 C CA . THR A 1 242 ? 21.515 2.472 -27.369 1.00 93.12 242 THR A CA 1
ATOM 1818 C C . THR A 1 242 ? 20.557 3.643 -27.606 1.00 93.12 242 THR A C 1
ATOM 1820 O O . THR A 1 242 ? 20.958 4.717 -28.054 1.00 93.12 242 THR A O 1
ATOM 1823 N N . PHE A 1 243 ? 19.284 3.426 -27.269 1.00 95.44 243 PHE A N 1
ATOM 1824 C CA . PHE A 1 243 ? 18.216 4.435 -27.257 1.00 95.44 243 PHE A CA 1
ATOM 1825 C C . PHE A 1 243 ? 17.675 4.685 -25.843 1.00 95.44 243 PHE A C 1
ATOM 1827 O O . PHE A 1 243 ? 16.550 5.168 -25.658 1.00 95.44 243 PHE A O 1
ATOM 1834 N N . ASN A 1 244 ? 18.447 4.324 -24.810 1.00 96.50 244 ASN A N 1
ATOM 1835 C CA . ASN A 1 244 ? 17.931 4.361 -23.452 1.00 96.50 244 ASN A CA 1
ATOM 1836 C C . ASN A 1 244 ? 17.502 5.783 -23.060 1.00 96.50 244 ASN A C 1
ATOM 1838 O O . ASN A 1 244 ? 18.269 6.747 -23.152 1.00 96.50 244 ASN A O 1
ATOM 1842 N N . ASN A 1 245 ? 16.270 5.899 -22.564 1.00 98.12 245 ASN A N 1
ATOM 1843 C CA . ASN A 1 245 ? 15.651 7.148 -22.118 1.00 98.12 245 ASN A CA 1
ATOM 1844 C C . ASN A 1 245 ? 15.512 8.267 -23.185 1.00 98.12 245 ASN A C 1
ATOM 1846 O O . ASN A 1 245 ? 15.175 9.387 -22.795 1.00 98.12 245 ASN A O 1
ATOM 1850 N N . THR A 1 246 ? 15.768 8.032 -24.484 1.00 98.06 246 THR A N 1
ATOM 1851 C CA . THR A 1 246 ? 15.927 9.105 -25.500 1.00 98.06 246 THR A CA 1
ATOM 1852 C C . THR A 1 246 ? 14.769 10.109 -25.569 1.00 98.06 246 THR A C 1
ATOM 1854 O O . THR A 1 246 ? 15.048 11.306 -25.657 1.00 98.06 246 THR A O 1
ATOM 1857 N N . PHE A 1 247 ? 13.514 9.663 -25.434 1.00 98.50 247 PHE A N 1
ATOM 1858 C CA . PHE A 1 247 ? 12.320 10.523 -25.381 1.00 98.50 247 PHE A CA 1
ATOM 1859 C C . PHE A 1 247 ? 11.615 10.510 -24.013 1.00 98.50 247 PHE A C 1
ATOM 1861 O O . PHE A 1 247 ? 10.538 11.084 -23.864 1.00 98.50 247 PHE A O 1
ATOM 1868 N N . ALA A 1 248 ? 12.178 9.857 -22.990 1.00 98.69 248 ALA A N 1
ATOM 1869 C CA . ALA A 1 248 ? 11.485 9.691 -21.713 1.00 98.69 248 ALA A CA 1
ATOM 1870 C C . ALA A 1 248 ? 11.117 11.041 -21.076 1.00 98.69 248 ALA A C 1
ATOM 1872 O O . ALA A 1 248 ? 11.946 11.930 -20.922 1.00 98.69 248 ALA A O 1
ATOM 1873 N N . GLY A 1 249 ? 9.859 11.207 -20.677 1.00 98.44 249 GLY A N 1
ATOM 1874 C CA . GLY A 1 249 ? 9.346 12.440 -20.089 1.00 98.44 249 GLY A CA 1
ATOM 1875 C C . GLY A 1 249 ? 9.022 13.554 -21.091 1.00 98.44 249 GLY A C 1
ATOM 1876 O O . GLY A 1 249 ? 8.697 14.655 -20.642 1.00 98.44 249 GLY A O 1
ATOM 1877 N N . CYS A 1 250 ? 9.045 13.296 -22.406 1.00 98.31 250 CYS A N 1
ATOM 1878 C CA . CYS A 1 250 ? 8.477 14.171 -23.443 1.00 98.31 250 CYS A CA 1
ATOM 1879 C C . CYS A 1 250 ? 6.936 14.198 -23.369 1.00 98.31 250 CYS A C 1
ATOM 1881 O O . CYS A 1 250 ? 6.226 13.743 -24.264 1.00 98.31 250 CYS A O 1
ATOM 1883 N N . SER A 1 251 ? 6.390 14.704 -22.262 1.00 97.81 251 SER A N 1
ATOM 1884 C CA . SER A 1 251 ? 4.963 14.611 -21.935 1.00 97.81 251 SER A CA 1
ATOM 1885 C C . SER A 1 251 ? 4.021 15.382 -22.865 1.00 97.81 251 SER A C 1
ATOM 1887 O O . SER A 1 251 ? 2.825 15.101 -22.836 1.00 97.81 251 SER A O 1
ATOM 1889 N N . GLY A 1 252 ? 4.521 16.347 -23.642 1.00 97.56 252 GLY A N 1
ATOM 1890 C CA . GLY A 1 252 ? 3.724 17.144 -24.580 1.00 97.56 252 GLY A CA 1
ATOM 1891 C C . GLY A 1 252 ? 3.588 16.544 -25.985 1.00 97.56 252 GLY A C 1
ATOM 1892 O O . GLY A 1 252 ? 2.637 16.889 -26.690 1.00 97.56 252 GLY A O 1
ATOM 1893 N N . ILE A 1 253 ? 4.494 15.642 -26.383 1.00 97.69 253 ILE A N 1
ATOM 1894 C CA . ILE A 1 253 ? 4.546 15.083 -27.740 1.00 97.69 253 ILE A CA 1
ATOM 1895 C C . ILE A 1 253 ? 3.387 14.104 -27.942 1.00 97.69 253 ILE A C 1
ATOM 1897 O O . ILE A 1 253 ? 3.182 13.206 -27.127 1.00 97.69 253 ILE A O 1
ATOM 1901 N N . LYS A 1 254 ? 2.642 14.268 -29.043 1.00 97.00 254 LYS A N 1
ATOM 1902 C CA . LYS A 1 254 ? 1.462 13.440 -29.371 1.00 97.00 254 LYS A CA 1
ATOM 1903 C C . LYS A 1 254 ? 1.749 12.257 -30.290 1.00 97.00 254 LYS A C 1
ATOM 1905 O O . LYS A 1 254 ? 1.076 11.234 -30.193 1.00 97.00 254 LYS A O 1
ATOM 1910 N N . THR A 1 255 ? 2.730 12.409 -31.172 1.00 96.38 255 THR A N 1
ATOM 1911 C CA . THR A 1 255 ? 3.133 11.449 -32.207 1.00 96.38 255 THR A CA 1
ATOM 1912 C C . THR A 1 255 ? 4.615 11.642 -32.513 1.00 96.38 255 THR A C 1
ATOM 1914 O O . THR A 1 255 ? 5.098 12.772 -32.446 1.00 96.38 255 THR A O 1
ATOM 1917 N N . LEU A 1 256 ? 5.313 10.575 -32.899 1.00 96.00 256 LEU A N 1
ATOM 1918 C CA . LEU A 1 256 ? 6.686 10.615 -33.409 1.00 96.00 256 LEU A CA 1
ATOM 1919 C C . LEU A 1 256 ? 6.746 9.825 -34.720 1.00 96.00 256 LEU A C 1
ATOM 1921 O O . LEU A 1 256 ? 6.191 8.729 -34.787 1.00 96.00 256 LEU A O 1
ATOM 1925 N N . ASP A 1 257 ? 7.414 10.369 -35.738 1.00 95.69 257 ASP A N 1
ATOM 1926 C CA . ASP A 1 257 ? 7.769 9.614 -36.943 1.00 95.69 257 ASP A CA 1
ATOM 1927 C C . ASP A 1 257 ? 9.082 8.867 -36.689 1.00 95.69 257 ASP A C 1
ATOM 1929 O O . ASP A 1 257 ? 10.129 9.477 -36.475 1.00 95.69 257 ASP A O 1
ATOM 1933 N N . LEU A 1 258 ? 9.004 7.537 -36.686 1.00 94.94 258 LEU A N 1
ATOM 1934 C CA . LEU A 1 258 ? 10.132 6.629 -36.481 1.00 94.94 258 LEU A CA 1
ATOM 1935 C C . LEU A 1 258 ? 10.451 5.809 -37.742 1.00 94.94 258 LEU A C 1
ATOM 1937 O O . LEU A 1 258 ? 11.300 4.922 -37.700 1.00 94.94 258 LEU A O 1
ATOM 1941 N N . SER A 1 259 ? 9.807 6.103 -38.877 1.00 92.56 259 SER A N 1
ATOM 1942 C CA . SER A 1 259 ? 9.845 5.283 -40.102 1.00 92.56 259 SER A CA 1
ATOM 1943 C C . SER A 1 259 ? 11.236 5.107 -40.726 1.00 92.56 259 SER A C 1
ATOM 1945 O O . SER A 1 259 ? 11.439 4.213 -41.549 1.00 92.56 259 SER A O 1
ATOM 1947 N N . ARG A 1 260 ? 12.203 5.952 -40.346 1.00 91.88 260 ARG A N 1
ATOM 1948 C CA . ARG A 1 260 ? 13.594 5.924 -40.831 1.00 91.88 260 ARG A CA 1
ATOM 1949 C C . ARG A 1 260 ? 14.619 5.495 -39.777 1.00 91.88 260 ARG A C 1
ATOM 1951 O O . ARG A 1 260 ? 15.814 5.498 -40.074 1.00 91.88 260 ARG A O 1
ATOM 1958 N N . PHE A 1 261 ? 14.173 5.098 -38.583 1.00 95.12 261 PHE A N 1
ATOM 1959 C CA . PHE A 1 261 ? 15.055 4.567 -37.546 1.00 95.12 261 PHE A CA 1
ATOM 1960 C C . PHE A 1 261 ? 15.505 3.150 -37.918 1.00 95.12 261 PHE A C 1
ATOM 1962 O O .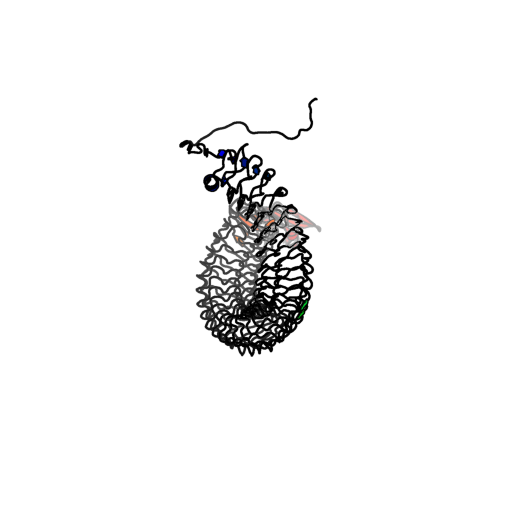 PHE A 1 261 ? 14.734 2.197 -37.859 1.00 95.12 261 PHE A O 1
ATOM 1969 N N . ASP A 1 262 ? 16.784 3.004 -38.250 1.00 95.50 262 ASP A N 1
ATOM 1970 C CA . ASP A 1 262 ? 17.457 1.709 -38.241 1.00 95.50 262 ASP A CA 1
ATOM 1971 C C . ASP A 1 262 ? 17.849 1.383 -36.795 1.00 95.50 262 ASP A C 1
ATOM 1973 O O . ASP A 1 262 ? 18.690 2.066 -36.201 1.00 95.50 262 ASP A O 1
ATOM 1977 N N . THR A 1 263 ? 17.204 0.368 -36.221 1.00 96.25 263 THR A N 1
ATOM 1978 C CA . THR A 1 263 ? 17.474 -0.126 -34.864 1.00 96.25 263 THR A CA 1
ATOM 1979 C C . THR A 1 263 ? 18.269 -1.433 -34.848 1.00 96.25 263 THR A C 1
ATOM 1981 O O . THR A 1 263 ? 18.472 -2.003 -33.779 1.00 96.25 263 THR A O 1
ATOM 1984 N N . SER A 1 264 ? 18.739 -1.927 -36.000 1.00 96.38 264 SER A N 1
ATOM 1985 C CA . SER A 1 264 ? 19.358 -3.259 -36.110 1.00 96.38 264 SER A CA 1
ATOM 1986 C C . SER A 1 264 ? 20.636 -3.432 -35.273 1.00 96.38 264 SER A C 1
ATOM 1988 O O . SER A 1 264 ? 20.946 -4.548 -34.858 1.00 96.38 264 SER A O 1
ATOM 1990 N N . SER A 1 265 ? 21.336 -2.337 -34.963 1.00 95.44 265 SER A N 1
ATOM 1991 C CA . SER A 1 265 ? 22.530 -2.294 -34.102 1.00 95.44 265 SER A CA 1
ATOM 1992 C C . SER A 1 265 ? 22.233 -2.113 -32.600 1.00 95.44 265 SER A C 1
ATOM 1994 O O . SER A 1 265 ? 23.166 -2.062 -31.794 1.00 95.44 265 SER A O 1
ATOM 1996 N N . VAL A 1 266 ? 20.965 -1.969 -32.199 1.00 96.12 266 VAL A N 1
ATOM 1997 C CA . VAL A 1 266 ? 20.581 -1.537 -30.844 1.00 96.12 266 VAL A CA 1
ATOM 1998 C C . VAL A 1 266 ? 20.552 -2.705 -29.860 1.00 96.12 266 VAL A C 1
ATOM 2000 O O . VAL A 1 266 ? 19.952 -3.744 -30.120 1.00 96.12 266 VAL A O 1
ATOM 2003 N N . ILE A 1 267 ? 21.152 -2.493 -28.685 1.00 95.94 267 ILE A N 1
ATOM 2004 C CA . ILE A 1 267 ? 21.242 -3.481 -27.598 1.00 95.94 267 ILE A CA 1
ATOM 2005 C C . ILE A 1 267 ? 20.345 -3.098 -26.406 1.00 95.94 267 ILE A C 1
ATOM 2007 O O . ILE A 1 267 ? 19.830 -3.984 -25.719 1.00 95.94 267 ILE A O 1
ATOM 2011 N N . ASN A 1 268 ? 20.126 -1.799 -26.156 1.00 97.06 268 ASN A N 1
ATOM 2012 C CA . ASN A 1 268 ? 19.315 -1.295 -25.039 1.00 97.06 268 ASN A CA 1
ATOM 2013 C C . ASN A 1 268 ? 18.268 -0.267 -25.516 1.00 97.06 268 ASN A C 1
ATOM 2015 O O . ASN A 1 268 ? 18.618 0.752 -26.119 1.00 97.06 268 ASN A O 1
ATOM 2019 N N . MET A 1 269 ? 16.992 -0.528 -25.212 1.00 97.12 269 MET A N 1
ATOM 2020 C CA . MET A 1 269 ? 15.847 0.365 -25.469 1.00 97.12 269 MET A CA 1
ATOM 2021 C C . MET A 1 269 ? 15.117 0.767 -24.173 1.00 97.12 269 MET A C 1
ATOM 2023 O O . MET A 1 269 ? 13.984 1.257 -24.200 1.00 97.12 269 MET A O 1
ATOM 2027 N N . SER A 1 270 ? 15.749 0.566 -23.014 1.00 98.25 270 SER A N 1
ATOM 2028 C CA . SER A 1 270 ? 15.112 0.797 -21.721 1.00 98.25 270 SER A CA 1
ATOM 2029 C C . SER A 1 270 ? 14.651 2.247 -21.561 1.00 98.25 270 SER A C 1
ATOM 2031 O O . SER A 1 270 ? 15.347 3.205 -21.915 1.00 98.25 270 SER A O 1
ATOM 2033 N N . ASN A 1 271 ? 13.458 2.426 -21.000 1.00 98.56 271 ASN A N 1
ATOM 2034 C CA . ASN A 1 271 ? 12.821 3.729 -20.801 1.00 98.56 271 ASN A CA 1
ATOM 2035 C C . ASN A 1 271 ? 12.659 4.594 -22.078 1.00 98.56 271 ASN A C 1
ATOM 2037 O O . ASN A 1 271 ? 12.422 5.788 -21.928 1.00 98.56 271 ASN A O 1
ATOM 2041 N N . MET A 1 272 ? 12.804 4.083 -23.313 1.00 98.50 272 MET A N 1
ATOM 2042 C CA . MET A 1 272 ? 12.891 4.931 -24.524 1.00 98.50 272 MET A CA 1
ATOM 2043 C C . MET A 1 272 ? 11.770 5.985 -24.636 1.00 98.50 272 MET A C 1
ATOM 2045 O O . MET A 1 272 ? 12.064 7.134 -24.972 1.00 98.50 272 MET A O 1
ATOM 2049 N N . PHE A 1 273 ? 10.533 5.627 -24.270 1.00 98.69 273 PHE A N 1
ATOM 2050 C CA . PHE A 1 273 ? 9.355 6.505 -24.262 1.00 98.69 273 PHE A CA 1
ATOM 2051 C C . PHE A 1 273 ? 8.753 6.711 -22.855 1.00 98.69 273 PHE A C 1
ATOM 2053 O O . PHE A 1 273 ? 7.640 7.221 -22.726 1.00 98.69 273 PHE A O 1
ATOM 2060 N N . ALA A 1 274 ? 9.453 6.335 -21.778 1.00 98.81 274 ALA A N 1
ATOM 2061 C CA . ALA A 1 274 ? 8.882 6.338 -20.429 1.00 98.81 274 ALA A CA 1
ATOM 2062 C C . ALA A 1 274 ? 8.412 7.739 -19.997 1.00 98.81 274 ALA A C 1
ATOM 2064 O O . ALA A 1 274 ? 9.201 8.672 -19.885 1.00 98.81 274 ALA A O 1
ATOM 2065 N N . GLY A 1 275 ? 7.126 7.910 -19.707 1.00 98.62 275 GLY A N 1
ATOM 2066 C CA . GLY A 1 275 ? 6.529 9.177 -19.291 1.00 98.62 275 GLY A CA 1
ATOM 2067 C C . GLY A 1 275 ? 6.108 10.094 -20.441 1.00 98.62 275 GLY A C 1
ATOM 2068 O O . GLY A 1 275 ? 5.754 11.247 -20.173 1.00 98.62 275 GLY A O 1
ATOM 2069 N N . CYS A 1 276 ? 6.084 9.609 -21.688 1.00 98.50 276 CYS A N 1
ATOM 2070 C CA . CYS A 1 276 ? 5.460 10.276 -22.838 1.00 98.50 276 CYS A CA 1
ATOM 2071 C C . CYS A 1 276 ? 3.922 10.289 -22.718 1.00 98.50 276 CYS A C 1
ATOM 2073 O O . CYS A 1 276 ? 3.195 9.713 -23.521 1.00 98.50 276 CYS A O 1
ATOM 2075 N N . ARG A 1 277 ? 3.404 10.948 -21.675 1.00 98.44 277 ARG A N 1
ATOM 2076 C CA . ARG A 1 277 ? 1.977 10.956 -21.299 1.00 98.44 277 ARG A CA 1
ATOM 2077 C C . ARG A 1 277 ? 1.039 11.521 -22.367 1.00 98.44 277 ARG A C 1
ATOM 2079 O O . ARG A 1 277 ? -0.143 11.197 -22.333 1.00 98.44 277 ARG A O 1
ATOM 2086 N N . GLY A 1 278 ? 1.546 12.370 -23.261 1.00 98.00 278 GLY A N 1
ATOM 2087 C CA . GLY A 1 278 ? 0.795 12.957 -24.371 1.00 98.00 278 GLY A CA 1
ATOM 2088 C C . GLY A 1 278 ? 0.731 12.088 -25.627 1.00 98.00 278 GLY A C 1
ATOM 2089 O O . GLY A 1 278 ? -0.089 12.383 -26.493 1.00 98.00 278 GLY A O 1
ATOM 2090 N N . LEU A 1 279 ? 1.553 11.036 -25.725 1.00 98.31 279 LEU A N 1
ATOM 2091 C CA . LEU A 1 279 ? 1.671 10.194 -26.913 1.00 98.31 279 LEU A CA 1
ATOM 2092 C C . LEU A 1 279 ? 0.378 9.396 -27.108 1.00 98.31 279 LEU A C 1
ATOM 2094 O O . LEU A 1 279 ? 0.015 8.613 -26.235 1.00 98.31 279 LEU A O 1
ATOM 2098 N N . THR A 1 280 ? -0.316 9.598 -28.229 1.00 97.56 280 THR A N 1
ATOM 2099 C CA . THR A 1 280 ? -1.618 8.960 -28.514 1.00 97.56 280 THR A CA 1
ATOM 2100 C C . THR A 1 280 ? -1.522 7.772 -29.464 1.00 97.56 280 THR A C 1
ATOM 2102 O O . THR A 1 280 ? -2.393 6.908 -29.456 1.00 97.56 280 THR A O 1
ATOM 2105 N N . SER A 1 281 ? -0.468 7.721 -30.277 1.00 96.12 281 SER A N 1
ATOM 2106 C CA . SER A 1 281 ? -0.167 6.622 -31.197 1.00 96.12 281 SER A CA 1
ATOM 2107 C C . SER A 1 281 ? 1.333 6.563 -31.465 1.00 96.12 281 SER A C 1
ATOM 2109 O O . SER A 1 281 ? 1.996 7.604 -31.484 1.00 96.12 281 SER A O 1
ATOM 2111 N N . LEU A 1 282 ? 1.849 5.367 -31.730 1.00 97.06 282 LEU A N 1
ATOM 2112 C CA . LEU A 1 282 ? 3.242 5.131 -32.090 1.00 97.06 282 LEU A CA 1
ATOM 2113 C C . LEU A 1 282 ? 3.309 4.000 -33.120 1.00 97.06 282 LEU A C 1
ATOM 2115 O O . LEU A 1 282 ? 2.628 2.992 -32.950 1.00 97.06 282 LEU A O 1
ATOM 2119 N N . ASP A 1 283 ? 4.107 4.182 -34.169 1.00 97.31 283 ASP A N 1
ATOM 2120 C CA . ASP A 1 283 ? 4.391 3.147 -35.166 1.00 97.31 283 ASP A CA 1
ATOM 2121 C C . ASP A 1 283 ? 5.751 2.510 -34.850 1.00 97.31 283 ASP A C 1
ATOM 2123 O O . ASP A 1 283 ? 6.760 3.210 -34.735 1.00 97.31 283 ASP A O 1
ATOM 2127 N N . LEU A 1 284 ? 5.757 1.188 -34.674 1.00 96.75 284 LEU A N 1
ATOM 2128 C CA . LEU A 1 284 ? 6.938 0.371 -34.381 1.00 96.75 284 LEU A CA 1
ATOM 2129 C C . LEU A 1 284 ? 7.273 -0.594 -35.533 1.00 96.75 284 LEU A C 1
ATOM 2131 O O . LEU A 1 284 ? 8.183 -1.413 -35.405 1.00 96.75 284 LEU A O 1
ATOM 2135 N N . SER A 1 285 ? 6.560 -0.527 -36.663 1.00 95.88 285 SER A N 1
ATOM 2136 C CA . SER A 1 285 ? 6.675 -1.498 -37.764 1.00 95.88 285 SER A CA 1
ATOM 2137 C C . SER A 1 285 ? 8.046 -1.509 -38.454 1.00 95.88 285 SER A C 1
ATOM 2139 O O . SER A 1 285 ? 8.437 -2.523 -39.028 1.00 95.88 285 SER A O 1
ATOM 2141 N N . GLY A 1 286 ? 8.797 -0.405 -38.371 1.00 94.94 286 GLY A N 1
ATOM 2142 C CA . GLY A 1 286 ? 10.165 -0.294 -38.889 1.00 94.94 286 GLY A CA 1
ATOM 2143 C C . GLY A 1 286 ? 11.263 -0.825 -37.958 1.00 94.94 286 GLY A C 1
ATOM 2144 O O . GLY A 1 286 ? 12.421 -0.879 -38.371 1.00 94.94 286 GLY A O 1
ATOM 2145 N N . PHE A 1 287 ? 10.947 -1.196 -36.712 1.00 96.81 287 PHE A N 1
ATOM 2146 C CA . PHE A 1 287 ? 11.962 -1.611 -35.741 1.00 96.81 287 PHE A CA 1
ATOM 2147 C C . PHE A 1 287 ? 12.458 -3.038 -36.012 1.00 96.81 287 PHE A C 1
ATOM 2149 O O . PHE A 1 287 ? 11.684 -3.983 -36.111 1.00 96.81 287 PHE A O 1
ATOM 2156 N N . ASN A 1 288 ? 13.779 -3.201 -36.040 1.00 97.00 288 ASN A N 1
ATOM 2157 C CA . ASN A 1 288 ? 14.451 -4.489 -35.886 1.00 97.00 288 ASN A CA 1
ATOM 2158 C C . ASN A 1 288 ? 15.030 -4.563 -34.468 1.00 97.00 288 ASN A C 1
ATOM 2160 O O . ASN A 1 288 ? 15.984 -3.846 -34.160 1.00 97.00 288 ASN A O 1
ATOM 2164 N N . THR A 1 289 ? 14.464 -5.413 -33.611 1.00 97.62 289 THR A N 1
ATOM 2165 C CA . THR A 1 289 ? 14.884 -5.559 -32.205 1.00 97.62 289 THR A CA 1
ATOM 2166 C C . THR A 1 289 ? 15.629 -6.859 -31.899 1.00 97.62 289 THR A C 1
ATOM 2168 O O . THR A 1 289 ? 15.911 -7.126 -30.736 1.00 97.62 289 THR A O 1
ATOM 2171 N N . SER A 1 290 ? 16.029 -7.633 -32.914 1.00 97.75 290 SER A N 1
ATOM 2172 C CA . SER A 1 290 ? 16.671 -8.957 -32.754 1.00 97.75 290 SER A CA 1
ATOM 2173 C C . SER A 1 290 ? 17.945 -8.979 -31.887 1.00 97.75 290 SER A C 1
ATOM 2175 O O . SER A 1 290 ? 18.300 -10.018 -31.327 1.00 97.75 290 SER A O 1
ATOM 2177 N N . ASN A 1 291 ? 18.619 -7.833 -31.731 1.00 97.75 291 ASN A N 1
ATOM 2178 C CA . ASN A 1 291 ? 19.807 -7.654 -30.883 1.00 97.75 291 ASN A CA 1
ATOM 2179 C C . ASN A 1 291 ? 19.519 -6.993 -29.516 1.00 97.75 291 ASN A C 1
ATOM 2181 O O . ASN A 1 291 ? 20.431 -6.861 -28.694 1.00 97.75 291 ASN A O 1
ATOM 2185 N N . VAL A 1 292 ? 18.276 -6.584 -29.244 1.00 98.38 292 VAL A N 1
ATOM 2186 C CA . VAL A 1 292 ? 17.898 -5.882 -28.011 1.00 98.38 292 VAL A CA 1
ATOM 2187 C C . VAL A 1 292 ? 17.834 -6.870 -26.847 1.00 98.38 292 VAL A C 1
ATOM 2189 O O . VAL A 1 292 ? 17.199 -7.918 -26.923 1.00 98.38 292 VAL A O 1
ATOM 2192 N N . THR A 1 293 ? 18.485 -6.514 -25.740 1.00 98.19 293 THR A N 1
ATOM 2193 C CA . THR A 1 293 ? 18.588 -7.353 -24.530 1.00 98.19 293 THR A CA 1
ATOM 2194 C C . THR A 1 293 ? 17.815 -6.792 -23.334 1.00 98.19 293 THR A C 1
ATOM 2196 O O . THR A 1 293 ? 17.521 -7.535 -22.393 1.00 98.19 293 THR A O 1
ATOM 2199 N N . ASP A 1 294 ? 17.450 -5.508 -23.380 1.00 98.44 294 ASP A N 1
ATOM 2200 C CA . ASP A 1 294 ? 16.752 -4.777 -22.319 1.00 98.44 294 ASP A CA 1
ATOM 2201 C C . ASP A 1 294 ? 15.693 -3.828 -22.911 1.00 98.44 294 ASP A C 1
ATOM 2203 O O . ASP A 1 294 ? 16.023 -2.847 -23.589 1.00 98.44 294 ASP A O 1
ATOM 2207 N N . MET A 1 295 ? 14.423 -4.135 -22.627 1.00 98.31 295 MET A N 1
ATOM 2208 C CA . MET A 1 295 ? 13.236 -3.323 -22.949 1.00 98.31 295 MET A CA 1
ATOM 2209 C C . MET A 1 295 ? 12.532 -2.813 -21.677 1.00 98.31 295 MET A C 1
ATOM 2211 O O . MET A 1 295 ? 11.373 -2.389 -21.706 1.00 98.31 295 MET A O 1
ATOM 2215 N N . SER A 1 296 ? 13.209 -2.859 -20.526 1.00 98.62 296 SER A N 1
ATOM 2216 C CA . SER A 1 296 ? 12.615 -2.478 -19.243 1.00 98.62 296 SER A CA 1
ATOM 2217 C C . 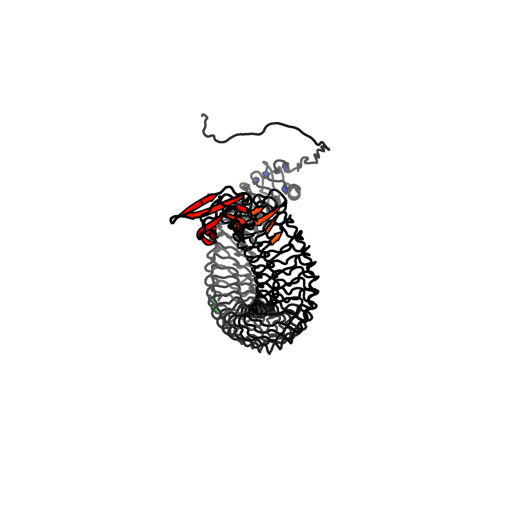SER A 1 296 ? 12.123 -1.026 -19.284 1.00 98.62 296 SER A C 1
ATOM 2219 O O . SER A 1 296 ? 12.792 -0.144 -19.826 1.00 98.62 296 SER A O 1
ATOM 2221 N N . TYR A 1 297 ? 10.965 -0.750 -18.685 1.00 98.75 297 TYR A N 1
ATOM 2222 C CA . TYR A 1 297 ? 10.350 0.581 -18.604 1.00 98.75 297 TYR A CA 1
ATOM 2223 C C . TYR A 1 297 ? 9.985 1.246 -19.954 1.00 98.75 297 TYR A C 1
ATOM 2225 O O . TYR A 1 297 ? 9.579 2.406 -19.935 1.00 98.75 297 TYR A O 1
ATOM 2233 N N . MET A 1 298 ? 10.124 0.582 -21.114 1.00 98.69 298 MET A N 1
ATOM 2234 C CA . MET A 1 298 ? 10.105 1.230 -22.445 1.00 98.69 298 MET A CA 1
ATOM 2235 C C . MET A 1 298 ? 8.912 2.172 -22.697 1.00 98.69 298 MET A C 1
ATOM 2237 O O . MET A 1 298 ? 9.126 3.265 -23.224 1.00 98.69 298 MET A O 1
ATOM 2241 N N . PHE A 1 299 ? 7.701 1.798 -22.264 1.00 98.81 299 PHE A N 1
ATOM 2242 C CA . PHE A 1 299 ? 6.463 2.578 -22.408 1.00 98.81 299 PHE A CA 1
ATOM 2243 C C . PHE A 1 299 ? 5.855 3.028 -21.069 1.00 98.81 299 PHE A C 1
ATOM 2245 O O . PHE A 1 299 ? 4.731 3.525 -21.037 1.00 98.81 299 PHE A O 1
ATOM 2252 N N . ARG A 1 300 ? 6.569 2.882 -19.947 1.00 98.88 300 ARG A N 1
ATOM 2253 C CA . ARG A 1 300 ? 6.043 3.195 -18.608 1.00 98.88 300 ARG A CA 1
ATOM 2254 C C . ARG A 1 300 ? 5.425 4.594 -18.545 1.00 98.88 300 ARG A C 1
ATOM 2256 O O . ARG A 1 300 ? 6.059 5.567 -18.931 1.00 98.88 300 ARG A O 1
ATOM 2263 N N . TYR A 1 301 ? 4.225 4.730 -17.994 1.00 98.81 301 TYR A N 1
ATOM 2264 C CA . TYR A 1 301 ? 3.456 5.975 -17.904 1.00 98.81 301 TYR A CA 1
ATOM 2265 C C . TYR A 1 301 ? 3.160 6.664 -19.251 1.00 98.81 301 TYR A C 1
ATOM 2267 O O . TYR A 1 301 ? 2.902 7.871 -19.266 1.00 98.81 301 TYR A O 1
ATOM 2275 N N . CYS A 1 302 ? 3.112 5.931 -20.369 1.00 98.69 302 CYS A N 1
ATOM 2276 C CA . CYS A 1 302 ? 2.515 6.395 -21.630 1.00 98.69 302 CYS A CA 1
ATOM 2277 C C . CYS A 1 302 ? 0.975 6.398 -21.554 1.00 98.69 302 CYS A C 1
ATOM 2279 O O . CYS A 1 302 ? 0.283 5.751 -22.334 1.00 98.69 302 CYS A O 1
ATOM 2281 N N . SER A 1 303 ? 0.418 7.140 -20.593 1.00 98.31 303 SER A N 1
ATOM 2282 C CA . SER A 1 303 ? -1.019 7.160 -20.274 1.00 98.31 303 SER A CA 1
ATOM 2283 C C . SER A 1 303 ? -1.937 7.665 -21.398 1.00 98.31 303 SER A C 1
ATOM 2285 O O . SER A 1 303 ? -3.151 7.539 -21.269 1.00 98.31 303 SER A O 1
ATOM 2287 N N . GLY A 1 304 ? -1.382 8.277 -22.449 1.00 98.38 304 GLY A N 1
ATOM 2288 C CA . GLY A 1 304 ? -2.119 8.752 -23.624 1.00 98.38 304 GLY A CA 1
ATOM 2289 C C . GLY A 1 304 ? -2.341 7.689 -24.706 1.00 98.38 304 GLY A C 1
ATOM 2290 O O . GLY A 1 304 ? -3.246 7.858 -25.523 1.00 98.38 304 GLY A O 1
ATOM 2291 N N . LEU A 1 305 ? -1.560 6.599 -24.706 1.00 98.44 305 LEU A N 1
ATOM 2292 C CA . LEU A 1 305 ? -1.708 5.511 -25.672 1.00 98.44 305 LEU A CA 1
ATOM 2293 C C . LEU A 1 305 ? -2.988 4.739 -25.354 1.00 98.44 305 LEU A C 1
ATOM 2295 O O . LEU A 1 305 ? -3.140 4.243 -24.241 1.00 98.44 305 LEU A O 1
ATOM 2299 N N . THR A 1 306 ? -3.894 4.617 -26.324 1.00 97.19 306 THR A N 1
ATOM 2300 C CA . THR A 1 306 ? -5.150 3.852 -26.181 1.00 97.19 306 THR A CA 1
ATOM 2301 C C . THR A 1 306 ? -5.070 2.439 -26.761 1.00 97.19 306 THR A C 1
ATOM 2303 O O . THR A 1 306 ? -5.784 1.534 -26.316 1.00 97.19 306 THR A O 1
ATOM 2306 N N . SER A 1 307 ? -4.154 2.251 -27.709 1.00 97.00 307 SER A N 1
ATOM 2307 C CA . SER A 1 307 ? -3.739 0.995 -28.333 1.00 97.00 307 SER A CA 1
ATOM 2308 C C . SER A 1 307 ? -2.274 1.115 -28.759 1.00 97.00 307 SER A C 1
ATOM 2310 O O . SER A 1 307 ? -1.827 2.216 -29.092 1.00 97.00 307 SER A O 1
ATOM 2312 N N . LEU A 1 308 ? -1.551 -0.001 -28.817 1.00 97.88 308 LEU A N 1
ATOM 2313 C CA . LEU A 1 308 ? -0.202 -0.074 -29.376 1.00 97.88 308 LEU A CA 1
ATOM 2314 C C . LEU A 1 308 ? -0.039 -1.413 -30.101 1.00 97.88 308 LEU A C 1
ATOM 2316 O O . LEU A 1 308 ? -0.376 -2.450 -29.533 1.00 97.88 308 LEU A O 1
ATOM 2320 N N . ASP A 1 309 ? 0.465 -1.381 -31.333 1.00 97.88 309 ASP A N 1
ATOM 2321 C CA . ASP A 1 309 ? 0.905 -2.584 -32.040 1.00 97.88 309 ASP A CA 1
ATOM 2322 C C . ASP A 1 309 ? 2.364 -2.864 -31.662 1.00 97.88 309 ASP A C 1
ATOM 2324 O O . ASP A 1 309 ? 3.220 -1.984 -31.767 1.00 97.88 309 ASP A O 1
ATOM 2328 N N . VAL A 1 310 ? 2.623 -4.076 -31.175 1.00 97.50 310 VAL A N 1
ATOM 2329 C CA . VAL A 1 310 ? 3.946 -4.550 -30.744 1.00 97.50 310 VAL A CA 1
ATOM 2330 C C . VAL A 1 310 ? 4.347 -5.864 -31.424 1.00 97.50 310 VAL A C 1
ATOM 2332 O O . VAL A 1 310 ? 5.315 -6.501 -31.006 1.00 97.50 310 VAL A O 1
ATOM 2335 N N . SER A 1 311 ? 3.622 -6.263 -32.476 1.00 96.31 311 SER A N 1
ATOM 2336 C CA . SER A 1 311 ? 3.861 -7.501 -33.237 1.00 96.31 311 SER A CA 1
ATOM 2337 C C . SER A 1 311 ? 5.172 -7.488 -34.036 1.00 96.31 311 SER A C 1
ATOM 2339 O O . SER A 1 311 ? 5.718 -8.541 -34.353 1.00 96.31 311 SER A O 1
ATOM 2341 N N . SER A 1 312 ? 5.723 -6.305 -34.330 1.00 95.69 312 SER A N 1
ATOM 2342 C CA . SER A 1 312 ? 7.023 -6.144 -34.996 1.00 95.69 312 SER A CA 1
ATOM 2343 C C . SER A 1 312 ? 8.234 -6.361 -34.081 1.00 95.69 312 SER A C 1
ATOM 2345 O O . SER A 1 312 ? 9.360 -6.439 -34.576 1.00 95.69 312 SER A O 1
ATOM 2347 N N . LEU A 1 313 ? 8.041 -6.434 -32.759 1.00 97.56 313 LEU A N 1
ATOM 2348 C CA . LEU A 1 313 ? 9.140 -6.539 -31.802 1.00 97.56 313 LEU A CA 1
ATOM 2349 C C . LEU A 1 313 ? 9.610 -7.995 -31.666 1.00 97.56 313 LEU A C 1
ATOM 2351 O O . LEU A 1 313 ? 9.007 -8.796 -30.956 1.00 97.56 313 LEU A O 1
ATOM 2355 N N . ASP A 1 314 ? 10.742 -8.318 -32.289 1.00 97.94 314 ASP A N 1
ATOM 2356 C CA . ASP A 1 314 ? 11.513 -9.523 -31.971 1.00 97.94 314 ASP A CA 1
ATOM 2357 C C . ASP A 1 314 ? 12.080 -9.401 -30.547 1.00 97.94 314 ASP A C 1
ATOM 2359 O O . ASP A 1 314 ? 12.979 -8.593 -30.287 1.00 97.94 314 ASP A O 1
ATOM 2363 N N . THR A 1 315 ? 11.535 -10.187 -29.619 1.00 98.19 315 THR A N 1
ATOM 2364 C CA . THR A 1 315 ? 11.971 -10.245 -28.218 1.00 98.19 315 THR A CA 1
ATOM 2365 C C . THR A 1 315 ? 12.943 -11.387 -27.927 1.00 98.19 315 THR A C 1
ATOM 2367 O O . THR A 1 315 ? 13.382 -11.516 -26.785 1.00 98.19 315 THR A O 1
ATOM 2370 N N . SER A 1 316 ? 13.338 -12.190 -28.923 1.00 98.19 316 SER A N 1
ATOM 2371 C CA . SER A 1 316 ? 14.089 -13.440 -28.720 1.00 98.19 316 SER A CA 1
ATOM 2372 C C . SER A 1 316 ? 15.454 -13.259 -28.045 1.00 98.19 316 SER A C 1
ATOM 2374 O O . SER A 1 316 ? 16.014 -14.219 -27.518 1.00 98.19 316 SER A O 1
ATOM 2376 N N . SER A 1 317 ? 16.015 -12.045 -28.023 1.00 98.44 317 SER A N 1
ATOM 2377 C CA . SER A 1 317 ? 17.252 -11.685 -27.305 1.00 98.44 317 SER A CA 1
ATOM 2378 C C . SER A 1 317 ? 17.032 -10.973 -25.961 1.00 98.44 317 SER A C 1
ATOM 2380 O O . SER A 1 317 ? 17.999 -10.765 -25.222 1.00 98.44 317 SER A O 1
ATOM 2382 N N . VAL A 1 318 ? 15.791 -10.634 -25.608 1.00 98.56 318 VAL A N 1
ATOM 2383 C CA . VAL A 1 318 ? 15.447 -9.838 -24.422 1.00 98.56 318 VAL A CA 1
ATOM 2384 C C . VAL A 1 318 ? 15.592 -10.662 -23.143 1.00 98.56 318 VAL A C 1
ATOM 2386 O O . VAL A 1 318 ? 15.088 -11.774 -23.019 1.00 98.56 318 VAL A O 1
ATOM 2389 N N . THR A 1 319 ? 16.271 -10.084 -22.153 1.00 97.94 319 THR A N 1
ATOM 2390 C CA . THR A 1 319 ? 16.538 -10.710 -20.844 1.00 97.94 319 THR A CA 1
ATOM 2391 C C . THR A 1 319 ? 15.741 -10.078 -19.698 1.00 97.94 319 THR A C 1
ATOM 2393 O O . THR A 1 319 ? 15.526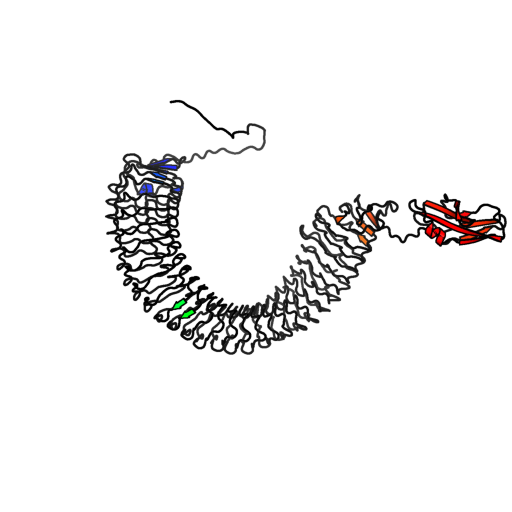 -10.713 -18.658 1.00 97.94 319 THR A O 1
ATOM 2396 N N . THR A 1 320 ? 15.261 -8.843 -19.892 1.00 97.75 320 THR A N 1
ATOM 2397 C CA . THR A 1 320 ? 14.387 -8.109 -18.966 1.00 97.75 320 THR A CA 1
ATOM 2398 C C . THR A 1 320 ? 13.441 -7.158 -19.707 1.00 97.75 320 THR A C 1
ATOM 2400 O O . THR A 1 320 ? 13.830 -6.451 -20.639 1.00 97.75 320 THR A O 1
ATOM 2403 N N . MET A 1 321 ? 12.195 -7.131 -19.235 1.00 97.88 321 MET A N 1
ATOM 2404 C CA . MET A 1 321 ? 11.105 -6.246 -19.671 1.00 97.88 321 MET A CA 1
ATOM 2405 C C . MET A 1 321 ? 10.304 -5.728 -18.459 1.00 97.88 321 MET A C 1
ATOM 2407 O O . MET A 1 321 ? 9.099 -5.487 -18.519 1.00 97.88 321 MET A O 1
ATOM 2411 N N . SER A 1 322 ? 10.985 -5.572 -17.318 1.00 98.50 322 SER A N 1
ATOM 2412 C CA . SER A 1 322 ? 10.370 -5.099 -16.070 1.00 98.50 322 SER A CA 1
ATOM 2413 C C . SER A 1 322 ? 9.757 -3.703 -16.258 1.00 98.50 322 SER A C 1
ATOM 2415 O O . SER A 1 322 ? 10.360 -2.850 -16.911 1.00 98.50 322 SER A O 1
ATOM 2417 N N . ASN A 1 323 ? 8.567 -3.461 -15.702 1.00 98.81 323 ASN A N 1
ATOM 2418 C CA . ASN A 1 323 ? 7.806 -2.206 -15.805 1.00 98.81 323 ASN A CA 1
ATOM 2419 C C . ASN A 1 323 ? 7.521 -1.721 -17.247 1.00 98.81 323 ASN A C 1
ATOM 2421 O O . ASN A 1 323 ? 7.241 -0.536 -17.427 1.00 98.81 323 ASN A O 1
ATOM 2425 N N . MET A 1 324 ? 7.607 -2.573 -18.281 1.00 98.81 324 MET A N 1
ATOM 2426 C CA . MET A 1 324 ? 7.549 -2.133 -19.688 1.00 98.81 324 MET A CA 1
ATOM 2427 C C . MET A 1 324 ? 6.305 -1.298 -20.026 1.00 98.81 324 MET A C 1
ATOM 2429 O O . MET A 1 324 ? 6.448 -0.291 -20.719 1.00 98.81 324 MET A O 1
ATOM 2433 N N . PHE A 1 325 ? 5.136 -1.650 -19.480 1.00 98.88 325 PHE A N 1
ATOM 2434 C CA . PHE A 1 325 ? 3.871 -0.927 -19.655 1.00 98.88 325 PHE A CA 1
ATOM 2435 C C . PHE A 1 325 ? 3.312 -0.322 -18.354 1.00 98.88 325 PHE A C 1
ATOM 2437 O O . PHE A 1 325 ? 2.204 0.206 -18.375 1.00 98.88 325 PHE A O 1
ATOM 2444 N N . ASP A 1 326 ? 4.058 -0.339 -17.240 1.00 98.88 326 ASP A N 1
ATOM 2445 C CA . ASP A 1 326 ? 3.609 0.172 -15.927 1.00 98.88 326 ASP A CA 1
ATOM 2446 C C . ASP A 1 326 ? 2.934 1.555 -16.052 1.00 98.88 326 ASP A C 1
ATOM 2448 O O . ASP A 1 326 ? 3.510 2.514 -16.565 1.00 98.88 326 ASP A O 1
ATOM 2452 N N . GLY A 1 327 ? 1.675 1.649 -15.632 1.00 98.81 327 GLY A N 1
ATOM 2453 C CA . GLY A 1 327 ? 0.860 2.855 -15.638 1.00 98.81 327 GLY A CA 1
ATOM 2454 C C . GLY A 1 327 ? 0.485 3.385 -17.022 1.00 98.81 327 GLY A C 1
ATOM 2455 O O . GLY A 1 327 ? 0.187 4.577 -17.155 1.00 98.81 327 GLY A O 1
ATOM 2456 N N . CYS A 1 328 ? 0.442 2.530 -18.048 1.00 98.75 328 CYS A N 1
ATOM 2457 C CA . CYS A 1 328 ? -0.228 2.814 -19.322 1.00 98.75 328 CYS A CA 1
ATOM 2458 C C . CYS A 1 328 ? -1.760 2.793 -19.161 1.00 98.75 328 CYS A C 1
ATOM 2460 O O . CYS A 1 328 ? -2.464 2.009 -19.791 1.00 98.75 328 CYS A O 1
ATOM 2462 N N . THR A 1 329 ? -2.297 3.674 -18.311 1.00 98.75 329 THR A N 1
ATOM 2463 C CA . THR A 1 329 ? -3.724 3.720 -17.932 1.00 98.75 329 THR A CA 1
ATOM 2464 C C . THR A 1 329 ? -4.689 3.947 -19.099 1.00 98.75 329 THR A C 1
ATOM 2466 O O . THR A 1 329 ? -5.889 3.763 -18.925 1.00 98.75 329 THR A O 1
ATOM 2469 N N . GLY A 1 330 ? -4.194 4.408 -20.252 1.00 98.44 330 GLY A N 1
ATOM 2470 C CA . GLY A 1 330 ? -4.989 4.614 -21.460 1.00 98.44 330 GLY A CA 1
ATOM 2471 C C . GLY A 1 330 ? -5.186 3.350 -22.300 1.00 98.44 330 GLY A C 1
ATOM 2472 O O . GLY A 1 330 ? -6.190 3.274 -23.008 1.00 98.44 330 GLY A O 1
ATOM 2473 N N . LEU A 1 331 ? -4.274 2.368 -22.222 1.00 98.62 331 LEU A N 1
ATOM 2474 C CA . LEU A 1 331 ? -4.317 1.182 -23.080 1.00 98.62 331 LEU A CA 1
ATOM 2475 C C . LEU A 1 331 ? -5.566 0.367 -22.764 1.00 98.62 331 LEU A C 1
ATOM 2477 O O . LEU A 1 331 ? -5.789 -0.006 -21.617 1.00 98.62 331 LEU A O 1
ATOM 2481 N N . THR A 1 332 ? -6.360 0.081 -23.792 1.00 98.25 332 THR A N 1
ATOM 2482 C CA . THR A 1 332 ? -7.615 -0.680 -23.667 1.00 98.25 332 THR A CA 1
ATOM 2483 C C . THR A 1 332 ? -7.447 -2.152 -24.028 1.00 98.25 332 THR A C 1
ATOM 2485 O O . THR A 1 332 ? -8.062 -3.016 -23.407 1.00 98.25 332 THR A O 1
ATOM 2488 N N . THR A 1 333 ? -6.559 -2.445 -24.977 1.00 97.75 333 THR A N 1
ATOM 2489 C CA . THR A 1 333 ? -6.192 -3.794 -25.415 1.00 97.75 333 THR A CA 1
ATOM 2490 C C . THR A 1 333 ? -4.697 -3.860 -25.698 1.00 97.75 333 THR A C 1
ATOM 2492 O O . THR A 1 333 ? -4.124 -2.875 -26.171 1.00 97.75 333 THR A O 1
ATOM 2495 N N . LEU A 1 334 ? -4.084 -5.024 -25.487 1.00 97.94 334 LEU A N 1
ATOM 2496 C CA . LEU A 1 334 ? -2.705 -5.305 -25.885 1.00 97.94 334 LEU A CA 1
ATOM 2497 C C . LEU A 1 334 ? -2.561 -6.790 -26.255 1.00 97.94 334 LEU A C 1
ATOM 2499 O O . LEU A 1 334 ? -3.165 -7.646 -25.605 1.00 97.94 334 LEU A O 1
ATOM 2503 N N . ASP A 1 335 ? -1.770 -7.092 -27.281 1.00 97.81 335 ASP A N 1
ATOM 2504 C CA . ASP A 1 335 ? -1.415 -8.460 -27.666 1.00 97.81 335 ASP A CA 1
ATOM 2505 C C . ASP A 1 335 ? 0.110 -8.610 -27.626 1.00 97.81 335 ASP A C 1
ATOM 2507 O O . ASP A 1 335 ? 0.821 -7.805 -28.224 1.00 97.81 335 ASP A O 1
ATOM 2511 N N . VAL A 1 336 ? 0.598 -9.600 -26.876 1.00 97.56 336 VAL A N 1
ATOM 2512 C CA . VAL A 1 336 ? 2.023 -9.962 -26.768 1.00 97.56 336 VAL A CA 1
ATOM 2513 C C . VAL A 1 336 ? 2.242 -11.453 -27.065 1.00 97.56 336 VAL A C 1
ATOM 2515 O O . VAL A 1 336 ? 3.225 -12.041 -26.625 1.00 97.56 336 VAL A O 1
ATOM 2518 N N . SER A 1 337 ? 1.314 -12.100 -27.780 1.00 96.38 337 SER A N 1
ATOM 2519 C CA . SER A 1 337 ? 1.357 -13.551 -28.027 1.00 96.38 337 SER A CA 1
ATOM 2520 C C . SER A 1 337 ? 2.372 -14.008 -29.082 1.00 96.38 337 SER A C 1
ATOM 2522 O O . SER A 1 337 ? 2.709 -15.187 -29.106 1.00 96.38 337 SER A O 1
ATOM 2524 N N . ASP A 1 338 ? 2.918 -13.097 -29.891 1.00 95.69 338 ASP A N 1
ATOM 2525 C CA . ASP A 1 338 ? 3.995 -13.398 -30.850 1.00 95.69 338 ASP A CA 1
ATOM 2526 C C . ASP A 1 338 ? 5.414 -13.276 -30.241 1.00 95.69 338 ASP A C 1
ATOM 2528 O O . ASP A 1 338 ? 6.412 -13.495 -30.929 1.00 95.69 338 ASP A O 1
ATOM 2532 N N . TRP A 1 339 ? 5.539 -12.909 -28.959 1.00 97.94 339 TRP A N 1
ATOM 2533 C CA . TRP A 1 339 ? 6.829 -12.641 -28.311 1.00 97.94 339 TRP A CA 1
ATOM 2534 C C . TRP A 1 339 ? 7.544 -13.916 -27.833 1.00 97.94 339 TRP A C 1
ATOM 2536 O O . TRP A 1 339 ? 7.087 -14.594 -26.915 1.00 97.94 339 TRP A O 1
ATOM 2546 N N . ASP A 1 340 ? 8.745 -14.182 -28.356 1.00 97.69 340 ASP A N 1
ATOM 2547 C CA . ASP A 1 340 ? 9.690 -15.123 -27.739 1.00 97.69 340 ASP A CA 1
ATOM 2548 C C . ASP A 1 340 ? 10.290 -14.492 -26.474 1.00 97.69 340 ASP A C 1
ATOM 2550 O O . ASP A 1 340 ? 11.188 -13.649 -26.552 1.00 97.69 340 ASP A O 1
ATOM 2554 N N . THR A 1 341 ? 9.792 -14.882 -25.299 1.00 98.31 341 THR A N 1
ATOM 2555 C CA . THR A 1 341 ? 10.330 -14.447 -23.999 1.00 98.31 341 THR A CA 1
ATOM 2556 C C . THR A 1 341 ? 11.204 -15.494 -23.310 1.00 98.31 341 THR A C 1
ATOM 2558 O O . THR A 1 341 ? 11.519 -15.339 -22.131 1.00 98.31 341 THR A O 1
ATOM 2561 N N . SER A 1 342 ? 11.674 -16.519 -24.029 1.00 98.12 342 SER A N 1
ATOM 2562 C CA . SER A 1 342 ? 12.407 -17.663 -23.456 1.00 98.12 342 SER A CA 1
ATOM 2563 C C . SER A 1 342 ? 13.686 -17.296 -22.687 1.00 98.12 342 SER A C 1
ATOM 2565 O O . SER A 1 342 ? 14.130 -18.051 -21.819 1.00 98.12 342 SER A O 1
ATOM 2567 N N . LYS A 1 343 ? 14.282 -16.124 -22.952 1.00 98.50 343 LYS A N 1
ATOM 2568 C CA . LYS A 1 343 ? 15.461 -15.589 -22.235 1.00 98.50 343 LYS A CA 1
ATOM 2569 C C . LYS A 1 343 ? 15.123 -14.605 -21.104 1.00 98.50 343 LYS A C 1
ATOM 2571 O O . LYS A 1 343 ? 16.034 -14.170 -20.393 1.00 98.50 343 LYS A O 1
ATOM 2576 N N . VAL A 1 344 ? 13.853 -14.245 -20.912 1.00 98.69 344 VAL A N 1
ATOM 2577 C CA . VAL A 1 344 ? 13.424 -13.254 -19.916 1.00 98.69 344 VAL A CA 1
ATOM 2578 C C . VAL A 1 344 ? 13.491 -13.848 -18.510 1.00 98.69 344 VAL A C 1
ATOM 2580 O O . VAL A 1 344 ? 12.948 -14.911 -18.225 1.00 98.69 344 VAL A O 1
ATOM 2583 N N . THR A 1 345 ? 14.141 -13.129 -17.593 1.00 97.88 345 THR A N 1
ATOM 2584 C CA . THR A 1 345 ? 14.353 -13.586 -16.203 1.00 97.88 345 THR A CA 1
ATOM 2585 C C . THR A 1 345 ? 13.481 -12.864 -15.169 1.00 97.88 345 THR A C 1
ATOM 2587 O O . THR A 1 345 ? 13.378 -13.307 -14.018 1.00 97.88 345 THR A O 1
ATOM 2590 N N . THR A 1 346 ? 12.834 -11.762 -15.566 1.00 98.19 346 THR A N 1
ATOM 2591 C CA . THR A 1 346 ? 11.970 -10.919 -14.723 1.00 98.19 346 THR A CA 1
ATOM 2592 C C . THR A 1 346 ? 10.888 -10.219 -15.553 1.00 98.19 346 THR A C 1
ATOM 2594 O O . THR A 1 346 ? 11.188 -9.572 -16.558 1.00 98.19 346 THR A O 1
ATOM 2597 N N . MET A 1 347 ? 9.640 -10.314 -15.083 1.00 98.25 347 MET A N 1
ATOM 2598 C CA . MET A 1 347 ? 8.459 -9.590 -15.587 1.00 98.25 347 MET A CA 1
ATOM 2599 C C . MET A 1 347 ? 7.832 -8.725 -14.474 1.00 98.25 347 MET A C 1
ATOM 2601 O O . MET A 1 347 ? 6.627 -8.472 -14.441 1.00 98.25 347 MET A O 1
ATOM 2605 N N . TYR A 1 348 ? 8.667 -8.279 -13.529 1.00 98.75 348 TYR A N 1
ATOM 2606 C CA . TYR A 1 348 ? 8.291 -7.392 -12.428 1.00 98.75 348 TYR A CA 1
ATOM 2607 C C . TYR A 1 348 ? 7.493 -6.178 -12.926 1.00 98.75 348 TYR A C 1
ATOM 2609 O O . TYR A 1 348 ? 7.961 -5.467 -13.818 1.00 98.75 348 TYR A O 1
ATOM 2617 N N . CYS A 1 349 ? 6.303 -5.944 -12.361 1.00 98.81 349 CYS A N 1
ATOM 2618 C CA . CYS A 1 349 ? 5.426 -4.810 -12.692 1.00 98.81 349 CYS A CA 1
ATOM 2619 C C . CYS A 1 349 ? 5.099 -4.631 -14.194 1.00 98.81 349 CYS A C 1
ATOM 2621 O O . CYS A 1 349 ? 4.773 -3.519 -14.608 1.00 98.81 349 CYS A O 1
ATOM 2623 N N . MET A 1 350 ? 5.219 -5.668 -15.037 1.00 98.75 350 MET A N 1
ATOM 2624 C CA . MET A 1 350 ? 5.196 -5.515 -16.504 1.00 98.75 350 MET A CA 1
ATOM 2625 C C . MET A 1 350 ? 3.974 -4.745 -17.035 1.00 98.75 350 MET A C 1
ATOM 2627 O O . MET A 1 350 ? 4.147 -3.871 -17.885 1.00 98.75 350 MET A O 1
ATOM 2631 N N . PHE A 1 351 ? 2.786 -5.017 -16.486 1.00 98.81 351 PHE A N 1
ATOM 2632 C CA . PHE A 1 351 ? 1.518 -4.343 -16.787 1.00 98.81 351 PHE A CA 1
ATOM 2633 C C . PHE A 1 351 ? 0.908 -3.671 -15.540 1.00 98.81 351 PHE A C 1
ATOM 2635 O O . PHE A 1 351 ? -0.305 -3.472 -15.470 1.00 98.81 351 PHE A O 1
ATOM 2642 N N . GLU A 1 352 ? 1.721 -3.315 -14.535 1.00 98.88 352 GLU A N 1
ATOM 2643 C CA . GLU A 1 352 ? 1.228 -2.655 -13.315 1.00 98.88 352 GLU A CA 1
ATOM 2644 C C . GLU A 1 352 ? 0.415 -1.397 -13.668 1.00 98.88 352 GLU A C 1
ATOM 2646 O O . GLU A 1 352 ? 0.711 -0.710 -14.640 1.00 98.88 352 GLU A O 1
ATOM 2651 N N . MET A 1 353 ? -0.630 -1.074 -12.910 1.00 98.81 353 MET A N 1
ATOM 2652 C CA . MET A 1 353 ? -1.458 0.127 -13.076 1.00 98.81 353 MET A CA 1
ATOM 2653 C C . MET A 1 353 ? -2.029 0.352 -14.494 1.00 98.81 353 MET A C 1
ATOM 2655 O O . MET A 1 353 ? -2.461 1.465 -14.804 1.00 98.81 353 MET A O 1
ATOM 2659 N N . CYS A 1 354 ? -2.105 -0.674 -15.349 1.00 98.75 354 CYS A N 1
ATOM 2660 C CA . CYS A 1 354 ? -2.768 -0.612 -16.656 1.00 98.75 354 CYS A CA 1
ATOM 2661 C C . CYS A 1 354 ? -4.299 -0.672 -16.504 1.00 98.75 354 CYS A C 1
ATOM 2663 O O . CYS A 1 354 ? -4.980 -1.538 -17.048 1.00 98.75 354 CYS A O 1
ATOM 2665 N N . SER A 1 355 ? -4.859 0.257 -15.727 1.00 98.62 355 SER A N 1
ATOM 2666 C CA . SER A 1 355 ? -6.263 0.254 -15.299 1.00 98.62 355 SER A CA 1
ATOM 2667 C C . SER A 1 355 ? -7.281 0.444 -16.429 1.00 98.62 355 SER A C 1
ATOM 2669 O O . SER A 1 355 ? -8.469 0.226 -16.197 1.00 98.62 355 SER A O 1
ATOM 2671 N N . GLY A 1 356 ? -6.843 0.827 -17.633 1.00 98.50 356 GLY A N 1
ATOM 2672 C CA . GLY A 1 356 ? -7.669 0.887 -18.839 1.00 98.50 356 GLY A CA 1
ATOM 2673 C C . GLY A 1 356 ? -7.849 -0.455 -19.557 1.00 98.50 356 GLY A C 1
ATOM 2674 O O . GLY A 1 356 ? -8.808 -0.584 -20.319 1.00 98.50 356 GLY A O 1
ATOM 2675 N N . LEU A 1 357 ? -6.979 -1.450 -19.314 1.00 98.56 357 LEU A N 1
ATOM 2676 C CA . LEU A 1 357 ? -6.998 -2.712 -20.059 1.00 98.56 357 LEU A CA 1
ATOM 2677 C C . LEU A 1 357 ? -8.282 -3.483 -19.757 1.00 98.56 357 LEU A C 1
ATOM 2679 O O . LEU A 1 357 ? -8.544 -3.836 -18.608 1.00 98.56 357 LEU A O 1
ATOM 2683 N N . THR A 1 358 ? -9.061 -3.770 -20.798 1.00 98.00 358 THR A N 1
ATOM 2684 C CA . THR A 1 358 ? -10.258 -4.621 -20.733 1.00 98.00 358 THR A CA 1
ATOM 2685 C C . THR A 1 358 ? -9.954 -6.059 -21.149 1.00 98.00 358 THR A C 1
ATOM 2687 O O . THR A 1 358 ? -10.608 -6.986 -20.674 1.00 98.00 358 THR A O 1
ATOM 2690 N N . SER A 1 359 ? -8.925 -6.251 -21.979 1.00 96.94 359 SER A N 1
ATOM 2691 C CA . SER A 1 359 ? -8.372 -7.553 -22.359 1.00 96.94 359 SER A CA 1
ATOM 2692 C C . SER A 1 359 ? -6.883 -7.444 -22.691 1.00 96.94 359 SER A C 1
ATOM 2694 O O . SER A 1 359 ? -6.448 -6.445 -23.264 1.00 96.94 359 SER A O 1
ATOM 2696 N N . ILE A 1 360 ? -6.122 -8.498 -22.407 1.00 97.94 360 ILE A N 1
ATOM 2697 C CA . ILE A 1 360 ? -4.730 -8.659 -22.836 1.00 97.94 360 ILE A CA 1
ATOM 2698 C C . ILE A 1 360 ? -4.486 -10.122 -23.219 1.00 97.94 360 ILE A C 1
ATOM 2700 O O . ILE A 1 360 ? -4.973 -11.022 -22.535 1.00 97.94 360 ILE A O 1
ATOM 2704 N N . ASN A 1 361 ? -3.757 -10.359 -24.310 1.00 97.50 361 ASN A N 1
ATOM 2705 C CA . ASN A 1 361 ? -3.363 -11.700 -24.740 1.00 97.50 361 ASN A CA 1
ATOM 2706 C C . ASN A 1 361 ? -1.903 -11.968 -24.343 1.00 97.50 361 ASN A C 1
ATOM 2708 O O . ASN A 1 361 ? -0.989 -11.375 -24.911 1.00 97.50 361 ASN A O 1
ATOM 2712 N N . VAL A 1 362 ? -1.704 -12.852 -23.360 1.00 97.19 362 VAL A N 1
ATOM 2713 C CA . VAL A 1 362 ? -0.384 -13.244 -22.821 1.00 97.19 362 VAL A CA 1
ATOM 2714 C C . VAL A 1 362 ? -0.025 -14.708 -23.104 1.00 97.19 362 VAL A C 1
ATOM 2716 O O . VAL A 1 362 ? 0.950 -15.219 -22.564 1.00 97.19 362 VAL A O 1
ATOM 2719 N N . SER A 1 363 ? -0.803 -15.394 -23.948 1.00 93.50 363 SER A N 1
ATOM 2720 C CA . SER A 1 363 ? -0.703 -16.849 -24.165 1.00 93.50 363 SER A CA 1
ATOM 2721 C C . SER A 1 363 ? 0.619 -17.328 -24.782 1.00 93.50 363 SER A C 1
ATOM 2723 O O . SER A 1 363 ? 0.959 -18.499 -24.636 1.00 93.50 363 SER A O 1
ATOM 2725 N N . GLY A 1 364 ? 1.363 -16.440 -25.449 1.00 92.94 364 GLY A N 1
ATOM 2726 C CA . GLY A 1 364 ? 2.665 -16.742 -26.055 1.00 92.94 364 GLY A CA 1
ATOM 2727 C C . GLY A 1 364 ? 3.882 -16.497 -25.160 1.00 92.94 364 GLY A C 1
ATOM 2728 O O . GLY A 1 364 ? 4.987 -16.864 -25.549 1.00 92.94 364 GLY A O 1
ATOM 2729 N N . LEU A 1 365 ? 3.708 -15.900 -23.974 1.00 97.44 365 LEU A N 1
ATOM 2730 C CA . LEU A 1 365 ? 4.829 -15.590 -23.086 1.00 97.44 365 LEU A CA 1
ATOM 2731 C C . LEU A 1 365 ? 5.425 -16.875 -22.486 1.00 97.44 365 LEU A C 1
ATOM 2733 O O . LEU A 1 365 ? 4.888 -17.426 -21.526 1.00 97.44 365 LEU A O 1
ATOM 2737 N N . ASP A 1 366 ? 6.578 -17.316 -22.994 1.00 97.62 366 ASP A N 1
ATOM 2738 C CA . ASP A 1 366 ? 7.416 -18.297 -22.300 1.00 97.62 366 ASP A CA 1
ATOM 2739 C C . ASP A 1 366 ? 7.968 -17.667 -21.014 1.00 97.62 366 ASP A C 1
ATOM 2741 O O . ASP A 1 366 ? 8.883 -16.836 -21.041 1.00 97.62 366 ASP A O 1
ATOM 2745 N N . THR A 1 367 ? 7.397 -18.062 -19.878 1.00 97.81 367 THR A N 1
ATOM 2746 C CA . THR A 1 367 ? 7.834 -17.622 -18.551 1.00 97.81 367 THR A CA 1
ATOM 2747 C C . THR A 1 367 ? 8.668 -18.657 -17.796 1.00 97.81 367 THR A C 1
ATOM 2749 O O . THR A 1 367 ? 8.994 -18.434 -16.628 1.00 97.81 367 THR A O 1
ATOM 2752 N N . SER A 1 368 ? 9.087 -19.750 -18.442 1.00 97.19 368 SER A N 1
ATOM 2753 C CA . SER A 1 368 ? 9.798 -20.870 -17.798 1.00 97.19 368 SER A CA 1
ATOM 2754 C C . SER A 1 368 ? 11.136 -20.484 -17.146 1.00 97.19 368 SER A C 1
ATOM 2756 O O . SER A 1 368 ? 11.594 -21.162 -16.224 1.00 97.19 368 SER A O 1
ATOM 2758 N N . ASN A 1 369 ? 11.745 -19.363 -17.555 1.00 97.94 369 ASN A N 1
ATOM 2759 C CA . ASN A 1 369 ? 12.955 -18.784 -16.948 1.00 97.94 369 ASN A CA 1
ATOM 2760 C C . ASN A 1 369 ? 12.690 -17.562 -16.038 1.00 97.94 369 ASN A C 1
ATOM 2762 O O . ASN A 1 369 ? 13.623 -17.028 -15.424 1.00 97.94 369 ASN A O 1
ATOM 2766 N N . VAL A 1 370 ? 11.436 -17.120 -15.894 1.00 98.50 370 VAL A N 1
ATOM 2767 C CA . VAL A 1 370 ? 11.077 -15.920 -15.126 1.00 98.50 370 VAL A CA 1
ATOM 2768 C C . VAL A 1 370 ? 11.080 -16.223 -13.628 1.00 98.50 370 VAL A C 1
ATOM 2770 O O . VAL A 1 370 ? 10.284 -16.999 -13.107 1.00 98.50 370 VAL A O 1
ATOM 2773 N N . THR A 1 371 ? 11.971 -15.555 -12.895 1.00 98.25 371 THR A N 1
ATOM 2774 C CA . THR A 1 371 ? 12.137 -15.758 -11.444 1.00 98.25 371 THR A CA 1
ATOM 2775 C C . THR A 1 371 ? 11.344 -14.768 -10.586 1.00 98.25 371 THR A C 1
ATOM 2777 O O . THR A 1 371 ? 11.137 -15.019 -9.396 1.00 98.25 371 THR A O 1
ATOM 2780 N N . ASN A 1 372 ? 10.889 -13.656 -11.172 1.00 98.50 372 ASN A N 1
ATOM 2781 C CA . ASN A 1 372 ? 10.142 -12.594 -10.500 1.00 98.50 372 ASN A CA 1
ATOM 2782 C C . ASN A 1 372 ? 8.953 -12.140 -11.362 1.00 98.50 372 ASN A C 1
ATOM 2784 O O . ASN A 1 372 ? 9.148 -11.558 -12.431 1.00 98.50 372 ASN A O 1
ATOM 2788 N N . MET A 1 373 ? 7.743 -12.394 -10.860 1.00 98.25 373 MET A N 1
ATOM 2789 C CA . MET A 1 373 ? 6.451 -11.993 -11.435 1.00 98.25 373 MET A CA 1
ATOM 2790 C C . MET A 1 373 ? 5.662 -11.088 -10.472 1.00 98.25 373 MET A C 1
ATOM 2792 O O . MET A 1 373 ? 4.445 -10.937 -10.604 1.00 98.25 373 MET A O 1
ATOM 2796 N N . ASN A 1 374 ? 6.321 -10.511 -9.456 1.00 98.50 374 ASN A N 1
ATOM 2797 C CA . ASN A 1 374 ? 5.639 -9.624 -8.518 1.00 98.50 374 ASN A CA 1
ATOM 2798 C C . ASN A 1 374 ? 4.941 -8.486 -9.278 1.00 98.50 374 ASN A C 1
ATOM 2800 O O . ASN A 1 374 ? 5.528 -7.885 -10.181 1.00 98.50 374 ASN A O 1
ATOM 2804 N N . MET A 1 375 ? 3.711 -8.175 -8.862 1.00 98.81 375 MET A N 1
ATOM 2805 C CA . MET A 1 375 ? 2.933 -7.023 -9.344 1.00 98.81 375 MET A CA 1
ATOM 2806 C C . MET A 1 375 ? 2.623 -7.025 -10.858 1.00 98.81 375 MET A C 1
ATOM 2808 O O . MET A 1 375 ? 2.184 -6.003 -11.378 1.00 98.81 375 MET A O 1
ATOM 2812 N N . MET A 1 376 ? 2.820 -8.145 -11.573 1.00 98.75 376 MET A N 1
ATOM 2813 C CA . MET A 1 376 ? 2.755 -8.207 -13.046 1.00 98.75 376 MET A CA 1
ATOM 2814 C C . MET A 1 376 ? 1.475 -7.605 -13.649 1.00 98.75 376 MET A C 1
ATOM 2816 O O . MET A 1 376 ? 1.578 -6.890 -14.642 1.00 98.75 376 MET A O 1
ATOM 2820 N N . PHE A 1 377 ? 0.310 -7.829 -13.029 1.00 98.81 377 PHE A N 1
ATOM 2821 C CA . PHE A 1 377 ? -0.986 -7.262 -13.427 1.00 98.81 377 PHE A CA 1
ATOM 2822 C C . PHE A 1 377 ? -1.613 -6.375 -12.334 1.00 98.81 377 PHE A C 1
ATOM 2824 O O . PHE A 1 377 ? -2.806 -6.072 -12.390 1.00 98.81 377 PHE A O 1
ATOM 2831 N N . GLN A 1 378 ? -0.854 -5.952 -11.315 1.00 98.88 378 GLN A N 1
ATOM 2832 C CA . GLN A 1 378 ? -1.423 -5.211 -10.185 1.00 98.88 378 GLN A CA 1
ATOM 2833 C C . GLN A 1 378 ? -2.161 -3.943 -10.662 1.00 98.88 378 GLN A C 1
ATOM 2835 O O . GLN A 1 378 ? -1.652 -3.180 -11.474 1.00 98.88 378 GLN A O 1
ATOM 2840 N N . ASN A 1 379 ? -3.352 -3.688 -10.121 1.00 98.88 379 ASN A N 1
ATOM 2841 C CA . ASN A 1 379 ? -4.244 -2.574 -10.447 1.00 98.88 379 ASN A CA 1
ATOM 2842 C C . ASN A 1 379 ? -4.727 -2.526 -11.917 1.00 98.88 379 ASN A C 1
ATOM 2844 O O . ASN A 1 379 ? -5.173 -1.471 -12.377 1.00 98.88 379 ASN A O 1
ATOM 2848 N N . CYS A 1 380 ? -4.729 -3.653 -12.642 1.00 98.75 380 CYS A N 1
ATOM 2849 C CA . CYS A 1 380 ? -5.456 -3.808 -13.913 1.00 98.75 380 CYS A CA 1
ATOM 2850 C C . CYS A 1 380 ? -6.978 -3.919 -13.678 1.00 98.75 380 CYS A C 1
ATOM 2852 O O . CYS A 1 380 ? -7.618 -4.923 -13.986 1.00 98.75 380 CYS A O 1
ATOM 2854 N N . SER A 1 381 ? -7.572 -2.887 -13.074 1.00 98.56 381 SER A N 1
ATOM 2855 C CA . SER A 1 381 ? -8.928 -2.919 -12.505 1.00 98.56 381 SER A CA 1
ATOM 2856 C C . SER A 1 381 ? -10.064 -3.151 -13.509 1.00 98.56 381 SER A C 1
ATOM 2858 O O . SER A 1 381 ? -11.158 -3.516 -13.079 1.00 98.56 381 SER A O 1
ATOM 2860 N N . SER A 1 382 ? -9.825 -2.925 -14.807 1.00 98.56 382 SER A N 1
ATOM 2861 C CA . SER A 1 382 ? -10.818 -3.092 -15.883 1.00 98.56 382 SER A CA 1
ATOM 2862 C C . SER A 1 382 ? -10.768 -4.454 -16.585 1.00 98.56 382 SER A C 1
ATOM 2864 O O . SER A 1 382 ? -11.672 -4.741 -17.373 1.00 98.56 382 SER A O 1
ATOM 2866 N N . LEU A 1 383 ? -9.777 -5.310 -16.292 1.00 98.44 383 LEU A N 1
ATOM 2867 C CA . LEU A 1 383 ? -9.753 -6.680 -16.807 1.00 98.44 383 LEU A CA 1
ATOM 2868 C C . LEU A 1 383 ? -10.914 -7.457 -16.185 1.00 98.44 383 LEU A C 1
ATOM 2870 O O . LEU A 1 383 ? -10.997 -7.563 -14.963 1.00 98.44 383 LEU A O 1
ATOM 2874 N N . THR A 1 384 ? -11.800 -8.006 -17.015 1.00 96.62 384 THR A N 1
ATOM 2875 C CA . THR A 1 384 ? -12.930 -8.844 -16.567 1.00 96.62 384 THR A CA 1
ATOM 2876 C C . THR A 1 384 ? -12.620 -10.338 -16.638 1.00 96.62 384 THR A C 1
ATOM 2878 O O . THR A 1 384 ? -13.155 -11.125 -15.856 1.00 96.62 384 THR A O 1
ATOM 2881 N N . SER A 1 385 ? -11.703 -10.710 -17.529 1.00 96.62 385 SER A N 1
ATOM 2882 C CA . SER A 1 385 ? -11.117 -12.040 -17.686 1.00 96.62 385 SER A CA 1
ATOM 2883 C C . SER A 1 385 ? -9.643 -11.907 -18.066 1.00 96.62 385 SER A C 1
ATOM 2885 O O . SER A 1 385 ? -9.280 -10.978 -18.788 1.00 96.62 385 SER A O 1
ATOM 2887 N N . LEU A 1 386 ? -8.819 -12.862 -17.643 1.00 97.69 386 LEU A N 1
ATOM 2888 C CA . LEU A 1 386 ? -7.416 -12.972 -18.030 1.00 97.69 386 LEU A CA 1
ATOM 2889 C C . LEU A 1 386 ? -7.076 -14.457 -18.188 1.00 97.69 386 LEU A C 1
ATOM 2891 O O . LEU A 1 386 ? -7.286 -15.230 -17.256 1.00 97.69 386 LEU A O 1
ATOM 2895 N N . ASP A 1 387 ? -6.573 -14.846 -19.358 1.00 97.44 387 ASP A N 1
ATOM 2896 C CA . ASP A 1 387 ? -6.025 -16.186 -19.567 1.00 97.44 387 ASP A CA 1
ATOM 2897 C C . ASP A 1 387 ? -4.566 -16.200 -19.100 1.00 97.44 387 ASP A C 1
ATOM 2899 O O . ASP A 1 387 ? -3.730 -15.474 -19.635 1.00 97.44 387 ASP A O 1
ATOM 2903 N N . VAL A 1 388 ? -4.279 -17.003 -18.075 1.00 97.19 388 VAL A N 1
ATOM 2904 C CA . VAL A 1 388 ? -2.925 -17.220 -17.542 1.00 97.19 388 VAL A CA 1
ATOM 2905 C C . VAL A 1 388 ? -2.463 -18.670 -17.708 1.00 97.19 388 VAL A C 1
ATOM 2907 O O . VAL A 1 388 ? -1.436 -19.051 -17.151 1.00 97.19 388 VAL A O 1
ATOM 2910 N N . THR A 1 389 ? -3.183 -19.485 -18.486 1.00 96.25 389 THR A N 1
ATOM 2911 C CA . THR A 1 389 ? -2.884 -20.920 -18.661 1.00 96.25 389 THR A CA 1
ATOM 2912 C C . THR A 1 389 ? -1.592 -21.186 -19.445 1.00 96.25 389 THR A C 1
ATOM 2914 O O . THR A 1 389 ? -1.047 -22.285 -19.368 1.00 96.25 389 THR A O 1
ATOM 2917 N N . GLY A 1 390 ? -1.060 -20.178 -20.145 1.00 94.81 390 GLY A N 1
ATOM 2918 C CA . GLY A 1 390 ? 0.274 -20.210 -20.756 1.00 94.81 390 GLY A CA 1
ATOM 2919 C C . GLY A 1 390 ? 1.434 -19.847 -19.814 1.00 94.81 390 GLY A C 1
ATOM 2920 O O . GLY A 1 390 ? 2.585 -20.078 -20.171 1.00 94.81 390 GLY A O 1
ATOM 2921 N N . LEU A 1 391 ? 1.169 -19.290 -18.623 1.00 96.94 391 LEU A N 1
ATOM 2922 C CA . LEU A 1 391 ? 2.218 -18.774 -17.734 1.00 96.94 391 LEU A CA 1
ATOM 2923 C C . LEU A 1 391 ? 2.798 -19.882 -16.837 1.00 96.94 391 LEU A C 1
ATOM 2925 O O . LEU A 1 391 ? 2.267 -20.185 -15.766 1.00 96.94 391 LEU A O 1
ATOM 2929 N N . ASP A 1 392 ? 3.931 -20.455 -17.246 1.00 96.31 392 ASP A N 1
ATOM 2930 C CA . ASP A 1 392 ? 4.738 -21.351 -16.410 1.00 96.31 392 ASP A CA 1
ATOM 2931 C C . ASP A 1 392 ? 5.380 -20.587 -15.236 1.00 96.31 392 ASP A C 1
ATOM 2933 O O . ASP A 1 392 ? 6.269 -19.750 -15.422 1.00 96.31 392 ASP A O 1
ATOM 2937 N N . THR A 1 393 ? 4.956 -20.892 -14.006 1.00 97.44 393 THR A N 1
ATOM 2938 C CA . THR A 1 393 ? 5.526 -20.313 -12.777 1.00 97.44 393 THR A CA 1
ATOM 2939 C C . THR A 1 393 ? 6.609 -21.180 -12.124 1.00 97.44 393 THR A C 1
ATOM 2941 O O . THR A 1 393 ? 7.062 -20.845 -11.029 1.00 97.44 393 THR A O 1
ATOM 2944 N N . SER A 1 394 ? 7.038 -22.287 -12.739 1.00 97.31 394 SER A N 1
ATOM 2945 C CA . SER A 1 394 ? 7.916 -23.290 -12.110 1.00 97.31 394 SER A CA 1
ATOM 2946 C C . SER A 1 394 ? 9.273 -22.736 -11.654 1.00 97.31 394 SER A C 1
ATOM 2948 O O . SER A 1 394 ? 9.805 -23.172 -10.628 1.00 97.31 394 SER A O 1
ATOM 2950 N N . SER A 1 395 ? 9.812 -21.721 -12.339 1.00 98.00 395 SER A N 1
ATOM 2951 C CA . SER A 1 395 ? 11.030 -20.991 -11.939 1.00 98.00 395 SER A CA 1
ATOM 2952 C C . SER A 1 395 ? 10.784 -19.779 -11.029 1.00 98.00 395 SER A C 1
ATOM 2954 O O . SER A 1 395 ? 11.744 -19.199 -10.501 1.00 98.00 395 SER A O 1
ATOM 2956 N N . ALA A 1 396 ? 9.526 -19.387 -10.807 1.00 98.06 396 ALA A N 1
ATOM 2957 C CA . ALA A 1 396 ? 9.182 -18.193 -10.049 1.00 98.06 396 ALA A CA 1
ATOM 2958 C C . ALA A 1 396 ? 9.525 -18.352 -8.559 1.00 98.06 396 ALA A C 1
ATOM 2960 O O . ALA A 1 396 ? 9.175 -19.331 -7.899 1.00 98.06 396 ALA A O 1
ATOM 2961 N N . LYS A 1 397 ? 10.194 -17.338 -8.005 1.00 97.88 397 LYS A N 1
ATOM 2962 C CA . LYS A 1 397 ? 10.490 -17.214 -6.566 1.00 97.88 397 LYS A CA 1
ATOM 2963 C C . LYS A 1 397 ? 9.543 -16.237 -5.873 1.00 97.88 397 LYS A C 1
ATOM 2965 O O . LYS A 1 397 ? 9.349 -16.332 -4.659 1.00 97.88 397 LYS A O 1
ATOM 2970 N N . ALA A 1 398 ? 8.975 -15.304 -6.635 1.00 98.12 398 ALA A N 1
ATOM 2971 C CA . ALA A 1 398 ? 8.138 -14.225 -6.140 1.00 98.12 398 ALA A CA 1
ATOM 2972 C C . ALA A 1 398 ? 6.958 -13.964 -7.096 1.00 98.12 398 ALA A C 1
ATOM 2974 O O . ALA A 1 398 ? 7.168 -13.641 -8.268 1.00 98.12 398 ALA A O 1
ATOM 2975 N N . THR A 1 399 ? 5.739 -14.120 -6.574 1.00 97.88 399 THR A N 1
ATOM 2976 C CA . THR A 1 399 ? 4.443 -13.887 -7.250 1.00 97.88 399 THR A CA 1
ATOM 2977 C C . THR A 1 399 ? 3.513 -13.011 -6.391 1.00 97.88 399 THR A C 1
ATOM 2979 O O . THR A 1 399 ? 2.295 -12.963 -6.575 1.00 97.88 399 THR A O 1
ATOM 2982 N N . GLY A 1 400 ? 4.078 -12.302 -5.411 1.00 98.19 400 GLY A N 1
ATOM 2983 C CA . GLY A 1 400 ? 3.343 -11.390 -4.545 1.00 98.19 400 GLY A CA 1
ATOM 2984 C C . GLY A 1 400 ? 2.710 -10.251 -5.344 1.00 98.19 400 GLY A C 1
ATOM 2985 O O . GLY A 1 400 ? 3.280 -9.758 -6.315 1.00 98.19 400 GLY A O 1
ATOM 2986 N N . TYR A 1 401 ? 1.522 -9.821 -4.922 1.00 98.75 401 TYR A N 1
ATOM 2987 C CA . TYR A 1 401 ? 0.706 -8.806 -5.604 1.00 98.75 401 TYR A CA 1
ATOM 2988 C C . TYR A 1 401 ? 0.338 -9.101 -7.077 1.00 98.75 401 TYR A C 1
ATOM 2990 O O . TYR A 1 401 ? -0.217 -8.210 -7.711 1.00 98.75 401 TYR A O 1
ATOM 2998 N N . MET A 1 402 ? 0.625 -10.283 -7.647 1.00 98.75 402 MET A N 1
ATOM 2999 C CA . MET A 1 402 ? 0.545 -10.522 -9.104 1.00 98.75 402 MET A CA 1
ATOM 3000 C C . MET A 1 402 ? -0.772 -10.060 -9.751 1.00 98.75 402 MET A C 1
ATOM 3002 O O . MET A 1 402 ? -0.723 -9.458 -10.820 1.00 98.75 402 MET A O 1
ATOM 3006 N N . PHE A 1 403 ? -1.908 -10.253 -9.070 1.00 98.81 403 PHE A N 1
ATOM 3007 C CA . PHE A 1 403 ? -3.240 -9.810 -9.499 1.00 98.81 403 PHE A CA 1
ATOM 3008 C C . PHE A 1 403 ? -3.868 -8.765 -8.557 1.00 98.81 403 PHE A C 1
ATOM 3010 O O . PHE A 1 403 ? -5.049 -8.448 -8.681 1.00 98.81 403 PHE A O 1
ATOM 3017 N N . ALA A 1 404 ? -3.118 -8.210 -7.598 1.00 98.88 404 ALA A N 1
ATOM 3018 C CA . ALA A 1 404 ? -3.676 -7.317 -6.581 1.00 98.88 404 ALA A CA 1
ATOM 3019 C C . ALA A 1 404 ? -4.400 -6.115 -7.213 1.00 98.88 404 ALA A C 1
ATOM 3021 O O . ALA A 1 404 ? -3.856 -5.463 -8.093 1.00 98.88 404 ALA A O 1
ATOM 3022 N N . GLY A 1 405 ? -5.616 -5.794 -6.782 1.00 98.81 405 GLY A N 1
ATOM 3023 C CA . GLY A 1 405 ? -6.406 -4.690 -7.334 1.00 98.81 405 GLY A CA 1
ATOM 3024 C C . GLY A 1 405 ? -7.005 -4.948 -8.723 1.00 98.81 405 GLY A C 1
ATOM 3025 O O . GLY A 1 405 ? -7.558 -4.020 -9.312 1.00 98.81 405 GLY A O 1
ATOM 3026 N N . CYS A 1 406 ? -6.958 -6.180 -9.247 1.00 98.75 406 CYS A N 1
ATOM 3027 C CA . CYS A 1 406 ? -7.729 -6.592 -10.428 1.00 98.75 406 CYS A CA 1
ATOM 3028 C C . CYS A 1 406 ? -9.221 -6.755 -10.079 1.00 98.75 406 CYS A C 1
ATOM 3030 O O . CYS A 1 406 ? -9.798 -7.837 -10.166 1.00 98.75 406 CYS A O 1
ATOM 3032 N N . SER A 1 407 ? -9.854 -5.667 -9.634 1.00 98.50 407 SER A N 1
ATOM 3033 C CA . SER A 1 407 ? -11.220 -5.647 -9.099 1.00 98.50 407 SER A CA 1
ATOM 3034 C C . SER A 1 407 ? -12.301 -6.091 -10.087 1.00 98.50 407 SER A C 1
ATOM 3036 O O . SER A 1 407 ? -13.390 -6.454 -9.646 1.00 98.50 407 SER A O 1
ATOM 3038 N N . GLY A 1 408 ? -12.021 -6.030 -11.394 1.00 98.19 408 GLY A N 1
ATOM 3039 C CA . GLY A 1 408 ? -12.928 -6.451 -12.460 1.00 98.19 408 GLY A CA 1
ATOM 3040 C C . GLY A 1 408 ? -12.940 -7.956 -12.742 1.00 98.19 408 GLY A C 1
ATOM 3041 O O . GLY A 1 408 ? -13.935 -8.433 -13.287 1.00 98.19 408 GLY A O 1
ATOM 3042 N N . LEU A 1 409 ? -11.888 -8.703 -12.368 1.00 98.31 409 LEU A N 1
ATOM 3043 C CA . LEU A 1 409 ? -11.783 -10.132 -12.679 1.00 98.31 409 LEU A CA 1
ATOM 3044 C C . LEU A 1 409 ? -12.880 -10.903 -11.949 1.00 98.31 409 LEU A C 1
ATOM 3046 O O . LEU A 1 409 ? -12.990 -10.802 -10.730 1.00 98.31 409 LEU A O 1
ATOM 3050 N N . THR A 1 410 ? -13.669 -11.685 -12.687 1.00 96.44 410 THR A N 1
ATOM 3051 C CA . THR A 1 410 ? -14.777 -12.482 -12.127 1.00 96.44 410 THR A CA 1
ATOM 3052 C C . THR A 1 410 ? -14.400 -13.939 -11.859 1.00 96.44 410 THR A C 1
ATOM 3054 O O . THR A 1 410 ? -14.956 -14.565 -10.957 1.00 96.44 410 THR A O 1
ATOM 3057 N N . SER A 1 411 ? -13.417 -14.454 -12.599 1.00 95.69 411 SER A N 1
ATOM 3058 C CA . SER A 1 411 ? -12.815 -15.783 -12.455 1.00 95.69 411 SER A CA 1
ATOM 3059 C C . SER A 1 411 ? -11.364 -15.763 -12.941 1.00 95.69 411 SER A C 1
ATOM 3061 O O . SER A 1 411 ? -11.016 -14.938 -13.788 1.00 95.69 411 SER A O 1
ATOM 3063 N N . LEU A 1 412 ? -10.545 -16.704 -12.471 1.00 96.31 412 LEU A N 1
ATOM 3064 C CA . LEU A 1 412 ? -9.168 -16.904 -12.927 1.00 96.31 412 LEU A CA 1
ATOM 3065 C C . LEU A 1 412 ? -8.832 -18.403 -12.893 1.00 96.31 412 LEU A C 1
ATOM 3067 O O . LEU A 1 412 ? -9.074 -19.054 -11.878 1.00 96.31 412 LEU A O 1
ATOM 3071 N N . ASP A 1 413 ? -8.301 -18.942 -13.991 1.00 96.62 413 ASP A N 1
ATOM 3072 C CA . ASP A 1 413 ? -7.835 -20.332 -14.081 1.00 96.62 413 ASP A CA 1
ATOM 3073 C C . ASP A 1 413 ? -6.343 -20.389 -13.730 1.00 96.62 413 ASP A C 1
ATOM 3075 O O . ASP A 1 413 ? -5.522 -19.778 -14.408 1.00 96.62 413 ASP A O 1
ATOM 3079 N N . LEU A 1 414 ? -5.997 -21.098 -12.654 1.00 96.12 414 LEU A N 1
ATOM 3080 C CA . LEU A 1 414 ? -4.626 -21.236 -12.154 1.00 96.12 414 LEU A CA 1
ATOM 3081 C C . LEU A 1 414 ? -4.009 -22.610 -12.474 1.00 96.12 414 LEU A C 1
ATOM 3083 O O . LEU A 1 414 ? -2.944 -22.935 -11.954 1.00 96.12 414 LEU A O 1
ATOM 3087 N N . SER A 1 415 ? -4.645 -23.436 -13.310 1.00 94.94 415 SER A N 1
ATOM 3088 C CA . SER A 1 415 ? -4.266 -24.845 -13.529 1.00 94.94 415 SER A CA 1
ATOM 3089 C C . SER A 1 415 ? -2.839 -25.077 -14.052 1.00 94.94 415 SER A C 1
ATOM 3091 O O . SER A 1 415 ? -2.289 -26.159 -13.847 1.00 94.94 415 SER A O 1
ATOM 3093 N N . ALA A 1 416 ? -2.217 -24.070 -14.672 1.00 93.38 416 ALA A N 1
ATOM 3094 C CA . ALA A 1 416 ? -0.827 -24.107 -15.135 1.00 93.38 416 ALA A CA 1
ATOM 3095 C C . ALA A 1 416 ? 0.222 -23.736 -14.059 1.00 93.38 416 ALA A C 1
ATOM 3097 O O . ALA A 1 416 ? 1.420 -23.909 -14.283 1.00 93.38 416 ALA A O 1
ATOM 3098 N N . PHE A 1 417 ? -0.194 -23.221 -12.896 1.00 96.25 417 PHE A N 1
ATOM 3099 C CA . PHE A 1 417 ? 0.717 -22.616 -11.919 1.00 96.25 417 PHE A CA 1
ATOM 3100 C C . PHE A 1 417 ? 1.441 -23.670 -11.068 1.00 96.25 417 PHE A C 1
ATOM 3102 O O . PHE A 1 417 ? 0.910 -24.191 -10.087 1.00 96.25 417 PHE A O 1
ATOM 3109 N N . ASP A 1 418 ? 2.713 -23.917 -11.374 1.00 95.81 418 ASP A N 1
ATOM 3110 C CA . ASP A 1 418 ? 3.628 -24.651 -10.500 1.00 95.81 418 ASP A CA 1
ATOM 3111 C C . ASP A 1 418 ? 4.352 -23.700 -9.532 1.00 95.81 418 ASP A C 1
ATOM 3113 O O . ASP A 1 418 ? 5.438 -23.199 -9.820 1.00 95.81 418 ASP A O 1
ATOM 3117 N N . THR A 1 419 ? 3.773 -23.418 -8.363 1.00 96.94 419 THR A N 1
ATOM 3118 C CA . THR A 1 419 ? 4.361 -22.448 -7.415 1.00 96.94 419 THR A CA 1
ATOM 3119 C C . THR A 1 419 ? 5.400 -23.035 -6.455 1.00 96.94 419 THR A C 1
ATOM 3121 O O . THR A 1 419 ? 5.801 -22.359 -5.506 1.00 96.94 419 THR A O 1
ATOM 3124 N N . ARG A 1 420 ? 5.890 -24.266 -6.675 1.00 96.00 420 ARG A N 1
ATOM 3125 C CA . ARG A 1 420 ? 6.745 -24.995 -5.709 1.00 96.00 420 ARG A CA 1
ATOM 3126 C C . ARG A 1 420 ? 8.007 -24.247 -5.262 1.00 96.00 420 ARG A C 1
ATOM 3128 O O . ARG A 1 420 ? 8.513 -24.511 -4.171 1.00 96.00 420 ARG A O 1
ATOM 3135 N N . ASN A 1 421 ? 8.531 -23.349 -6.097 1.00 96.56 421 ASN A N 1
ATOM 3136 C CA . ASN A 1 421 ? 9.736 -22.557 -5.834 1.00 96.56 421 ASN A CA 1
ATOM 3137 C C . ASN A 1 421 ? 9.444 -21.151 -5.272 1.00 96.56 421 ASN A C 1
ATOM 3139 O O . ASN A 1 421 ? 10.378 -20.451 -4.866 1.00 96.56 421 ASN A O 1
ATOM 3143 N N . VAL A 1 422 ? 8.170 -20.758 -5.179 1.00 97.50 422 VAL A N 1
ATOM 3144 C CA . VAL A 1 422 ? 7.752 -19.460 -4.646 1.00 97.50 422 VAL A CA 1
ATOM 3145 C C . VAL A 1 422 ? 7.980 -19.417 -3.137 1.00 97.50 422 VAL A C 1
ATOM 3147 O O . VAL A 1 422 ? 7.533 -20.285 -2.386 1.00 97.50 422 VAL A O 1
ATOM 3150 N N . THR A 1 423 ? 8.664 -18.368 -2.681 1.00 95.62 423 THR A N 1
ATOM 3151 C CA . THR A 1 423 ? 8.842 -18.057 -1.253 1.00 95.62 423 THR A CA 1
ATOM 3152 C C . THR A 1 423 ? 8.031 -16.836 -0.822 1.00 95.62 423 THR A C 1
ATOM 3154 O O . THR A 1 423 ? 7.677 -16.718 0.355 1.00 95.62 423 THR A O 1
ATOM 3157 N N . TYR A 1 424 ? 7.686 -15.960 -1.774 1.00 96.06 424 TYR A N 1
ATOM 3158 C CA . TYR A 1 424 ? 6.957 -14.713 -1.552 1.00 96.06 424 TYR A CA 1
ATOM 3159 C C . TYR A 1 424 ? 5.667 -14.648 -2.383 1.00 96.06 424 TYR A C 1
ATOM 3161 O O . TYR A 1 424 ? 5.718 -14.501 -3.604 1.00 96.06 424 TYR A O 1
ATOM 3169 N N . MET A 1 425 ? 4.518 -14.740 -1.702 1.00 96.94 425 MET A N 1
ATOM 3170 C CA . MET A 1 425 ? 3.173 -14.787 -2.306 1.00 96.94 425 MET A CA 1
ATOM 3171 C C . MET A 1 425 ? 2.186 -13.797 -1.640 1.00 96.94 425 MET A C 1
ATOM 3173 O O . MET A 1 425 ? 0.985 -13.816 -1.904 1.00 96.94 425 MET A O 1
ATOM 3177 N N . SER A 1 426 ? 2.665 -12.902 -0.764 1.00 98.12 426 SER A N 1
ATOM 3178 C CA . SER A 1 426 ? 1.796 -11.945 -0.060 1.00 98.12 426 SER A CA 1
ATOM 3179 C C . SER A 1 426 ? 0.973 -11.109 -1.046 1.00 98.12 426 SER A C 1
ATOM 3181 O O . SER A 1 426 ? 1.501 -10.666 -2.071 1.00 98.12 426 SER A O 1
ATOM 3183 N N . LYS A 1 427 ? -0.296 -10.847 -0.719 1.00 98.81 427 LYS A N 1
ATOM 3184 C CA . LYS A 1 427 ? -1.236 -10.038 -1.523 1.00 98.81 427 LYS A CA 1
ATOM 3185 C C . LYS A 1 427 ? -1.534 -10.525 -2.943 1.00 98.81 427 LYS A C 1
ATOM 3187 O O . LYS A 1 427 ? -2.115 -9.749 -3.691 1.00 98.81 427 LYS A O 1
ATOM 3192 N N . MET A 1 428 ? -1.184 -11.757 -3.330 1.00 98.62 428 MET A N 1
ATOM 3193 C CA . MET A 1 428 ? -1.334 -12.246 -4.714 1.00 98.62 428 MET A CA 1
ATOM 3194 C C . MET A 1 428 ? -2.698 -11.921 -5.360 1.00 98.62 428 MET A C 1
ATOM 3196 O O . MET A 1 428 ? -2.711 -11.501 -6.515 1.00 98.62 428 MET A O 1
ATOM 3200 N N . PHE A 1 429 ? -3.800 -12.007 -4.602 1.00 98.75 429 PHE A N 1
ATOM 3201 C CA . PHE A 1 429 ? -5.166 -11.694 -5.049 1.00 98.75 429 PHE A CA 1
ATOM 3202 C C . PHE A 1 429 ? -5.811 -10.511 -4.296 1.00 98.75 429 PHE A C 1
ATOM 3204 O O . PHE A 1 429 ? -7.011 -10.278 -4.416 1.00 98.75 429 PHE A O 1
ATOM 3211 N N . SER A 1 430 ? -5.058 -9.738 -3.505 1.00 98.81 430 SER A N 1
ATOM 3212 C CA . SER A 1 430 ? -5.637 -8.700 -2.635 1.00 98.81 430 SER A CA 1
ATOM 3213 C C . SER A 1 430 ? -6.413 -7.648 -3.436 1.00 98.81 430 SER A C 1
ATOM 3215 O O . SER A 1 430 ? -5.872 -7.052 -4.357 1.00 98.81 430 SER A O 1
ATOM 3217 N N . GLY A 1 431 ? -7.674 -7.390 -3.093 1.00 98.75 431 GLY A N 1
ATOM 3218 C CA . GLY A 1 431 ? -8.527 -6.423 -3.786 1.00 98.75 431 GLY A CA 1
ATOM 3219 C C . GLY A 1 431 ? -9.131 -6.924 -5.102 1.00 98.75 431 GLY A C 1
ATOM 3220 O O . GLY A 1 431 ? -9.711 -6.120 -5.831 1.00 98.75 431 GLY A O 1
ATOM 3221 N N . CYS A 1 432 ? -9.052 -8.225 -5.408 1.00 98.62 432 CYS A N 1
ATOM 3222 C CA . CYS A 1 432 ? -9.807 -8.850 -6.502 1.00 98.62 432 CYS A CA 1
ATOM 3223 C C . CYS A 1 432 ? -11.295 -8.989 -6.124 1.00 98.62 432 CYS A C 1
ATOM 3225 O O . CYS A 1 432 ? -11.836 -10.084 -5.992 1.00 98.62 432 CYS A O 1
ATOM 3227 N N . SER A 1 433 ? -11.964 -7.858 -5.890 1.00 98.44 433 SER A N 1
ATOM 3228 C CA . SER A 1 433 ? -13.331 -7.787 -5.359 1.00 98.44 433 SER A CA 1
ATOM 3229 C C . SER A 1 433 ? -14.404 -8.405 -6.261 1.00 98.44 433 SER A C 1
ATOM 3231 O O . SER A 1 433 ? -15.491 -8.693 -5.764 1.00 98.44 433 SER A O 1
ATOM 3233 N N . GLY A 1 434 ? -14.118 -8.574 -7.556 1.00 98.12 434 GLY A N 1
ATOM 3234 C CA . GLY A 1 434 ? -15.006 -9.199 -8.537 1.00 98.12 434 GLY A CA 1
ATOM 3235 C C . GLY A 1 434 ? -14.982 -10.731 -8.541 1.00 98.12 434 GLY A C 1
ATOM 3236 O O . GLY A 1 434 ? -15.951 -11.324 -9.015 1.00 98.12 434 GLY A O 1
ATOM 3237 N N . LEU A 1 435 ? -13.934 -11.371 -7.999 1.00 97.94 435 LEU A N 1
ATOM 3238 C CA . LEU A 1 435 ? -13.821 -12.832 -7.983 1.00 97.94 435 LEU A CA 1
ATOM 3239 C C . LEU A 1 435 ? -14.915 -13.411 -7.088 1.00 97.94 435 LEU A C 1
ATOM 3241 O O . LEU A 1 435 ? -15.004 -13.044 -5.917 1.00 97.94 435 LEU A O 1
ATOM 3245 N N . THR A 1 436 ? -15.733 -14.315 -7.627 1.00 95.19 436 THR A N 1
ATOM 3246 C CA . THR A 1 436 ? -16.835 -14.960 -6.885 1.00 95.19 436 THR A CA 1
ATOM 3247 C C . THR A 1 436 ? -16.445 -16.318 -6.303 1.00 95.19 436 THR A C 1
ATOM 3249 O O . THR A 1 436 ? -16.892 -16.678 -5.212 1.00 95.19 436 THR A O 1
ATOM 3252 N N . ALA A 1 437 ? -15.556 -17.025 -6.999 1.00 93.94 437 ALA A N 1
ATOM 3253 C CA . ALA A 1 437 ? -14.865 -18.232 -6.565 1.00 93.94 437 ALA A CA 1
ATOM 3254 C C . ALA A 1 437 ? -13.442 -18.239 -7.152 1.00 93.94 437 ALA A C 1
ATOM 3256 O O . ALA A 1 437 ? -13.167 -17.558 -8.145 1.00 93.94 437 ALA A O 1
ATOM 3257 N N . LEU A 1 438 ? -12.539 -19.009 -6.544 1.00 95.00 438 LEU A N 1
ATOM 3258 C CA . LEU A 1 438 ? -11.169 -19.203 -7.020 1.00 95.00 438 LEU A CA 1
ATOM 3259 C C . LEU A 1 438 ? -10.665 -20.579 -6.570 1.00 95.00 438 LEU A C 1
ATOM 3261 O O . LEU A 1 438 ? -10.737 -20.897 -5.384 1.00 95.00 438 LEU A O 1
ATOM 3265 N N . ASP A 1 439 ? -10.139 -21.378 -7.497 1.00 94.06 439 ASP A N 1
ATOM 3266 C CA . ASP A 1 439 ? -9.447 -22.624 -7.160 1.00 94.06 439 ASP A CA 1
ATOM 3267 C C . ASP A 1 439 ? -7.973 -22.322 -6.858 1.00 94.06 439 ASP A C 1
ATOM 3269 O O . ASP A 1 439 ? -7.200 -21.979 -7.752 1.00 94.06 439 ASP A O 1
ATOM 3273 N N . VAL A 1 440 ? -7.585 -22.440 -5.585 1.00 95.56 440 VAL A N 1
ATOM 3274 C CA . VAL A 1 440 ? -6.182 -22.344 -5.146 1.00 95.56 440 VAL A CA 1
ATOM 3275 C C . VAL A 1 440 ? -5.607 -23.694 -4.706 1.00 95.56 440 VAL A C 1
ATOM 3277 O O . VAL A 1 440 ? -4.494 -23.739 -4.177 1.00 95.56 440 VAL A O 1
ATOM 3280 N N . SER A 1 441 ? -6.316 -24.803 -4.949 1.00 92.81 441 SER A N 1
ATOM 3281 C CA . SER A 1 441 ? -5.856 -26.161 -4.619 1.00 92.81 441 SER A CA 1
ATOM 3282 C C . SER A 1 441 ? -4.605 -26.572 -5.411 1.00 92.81 441 SER A C 1
ATOM 3284 O O . SER A 1 441 ? -3.789 -27.364 -4.938 1.00 92.81 441 SER A O 1
ATOM 3286 N N . VAL A 1 442 ? -4.414 -25.966 -6.586 1.00 93.62 442 VAL A N 1
ATOM 3287 C CA . VAL A 1 442 ? -3.251 -26.138 -7.469 1.00 93.62 442 VAL A CA 1
ATOM 3288 C C . VAL A 1 442 ? -1.967 -25.472 -6.947 1.00 93.62 442 VAL A C 1
ATOM 3290 O O . VAL A 1 442 ? -0.871 -25.856 -7.353 1.00 93.62 442 VAL A O 1
ATOM 3293 N N . LEU A 1 443 ? -2.065 -24.503 -6.024 1.00 95.75 443 LEU A N 1
ATOM 3294 C CA . LEU A 1 443 ? -0.922 -23.698 -5.578 1.00 95.75 443 LEU A CA 1
ATOM 3295 C C . LEU A 1 443 ? -0.051 -24.432 -4.543 1.00 95.75 443 LEU A C 1
ATOM 3297 O O . LEU A 1 443 ? -0.276 -24.367 -3.328 1.00 95.75 443 LEU A O 1
ATOM 3301 N N . ASP A 1 444 ? 1.022 -25.069 -5.018 1.00 95.00 444 ASP A N 1
ATOM 3302 C CA . ASP A 1 444 ? 2.066 -25.635 -4.162 1.00 95.00 444 ASP A CA 1
ATOM 3303 C C . ASP A 1 444 ? 2.816 -24.538 -3.393 1.00 95.00 444 ASP A C 1
ATOM 3305 O O . ASP A 1 444 ? 3.748 -23.903 -3.886 1.00 95.00 444 ASP A O 1
ATOM 3309 N N . THR A 1 445 ? 2.406 -24.324 -2.149 1.00 96.56 445 THR A N 1
ATOM 3310 C CA . THR A 1 445 ? 2.895 -23.246 -1.280 1.00 96.56 445 THR A CA 1
ATOM 3311 C C . THR A 1 445 ? 3.922 -23.713 -0.244 1.00 96.56 445 THR A C 1
ATOM 3313 O O . THR A 1 445 ? 4.238 -22.984 0.696 1.00 96.56 445 THR A O 1
ATOM 3316 N N . ARG A 1 446 ? 4.508 -24.912 -0.413 1.00 95.12 446 ARG A N 1
ATOM 3317 C CA . ARG A 1 446 ? 5.388 -25.559 0.588 1.00 95.12 446 ARG A CA 1
ATOM 3318 C C . ARG A 1 446 ? 6.596 -24.735 1.053 1.00 95.12 446 ARG A C 1
ATOM 3320 O O . ARG A 1 446 ? 7.126 -25.024 2.124 1.00 95.12 446 ARG A O 1
ATOM 3327 N N . ASN A 1 447 ? 7.040 -23.768 0.249 1.00 96.19 447 ASN A N 1
ATOM 3328 C CA . ASN A 1 447 ? 8.198 -22.909 0.511 1.00 96.19 447 ASN A CA 1
ATOM 3329 C C . ASN A 1 447 ? 7.817 -21.452 0.853 1.00 96.19 447 ASN A C 1
ATOM 3331 O O . ASN A 1 447 ? 8.703 -20.647 1.147 1.00 96.19 447 ASN A O 1
ATOM 3335 N N . VAL A 1 448 ? 6.523 -21.112 0.862 1.00 97.50 448 VAL A N 1
ATOM 3336 C CA . VAL A 1 448 ? 6.034 -19.760 1.164 1.00 97.50 448 VAL A CA 1
ATOM 3337 C C . VAL A 1 448 ? 6.139 -19.477 2.664 1.00 97.50 448 VAL A C 1
ATOM 3339 O O . VAL A 1 448 ? 5.672 -20.255 3.499 1.00 97.50 448 VAL A O 1
ATOM 3342 N N . THR A 1 449 ? 6.741 -18.338 3.014 1.00 96.38 449 THR A N 1
ATOM 3343 C CA . THR A 1 449 ? 6.881 -17.885 4.412 1.00 96.38 449 THR A CA 1
ATOM 3344 C C . THR A 1 449 ? 5.937 -16.735 4.771 1.00 96.38 449 THR A C 1
ATOM 3346 O O . THR A 1 449 ? 5.593 -16.576 5.945 1.00 96.38 449 THR A O 1
ATOM 3349 N N . ASP A 1 450 ? 5.467 -15.977 3.777 1.00 97.19 450 ASP A N 1
ATOM 3350 C CA . ASP A 1 450 ? 4.557 -14.842 3.943 1.00 97.19 450 ASP A CA 1
ATOM 3351 C C . ASP A 1 450 ? 3.329 -14.980 3.026 1.00 97.19 450 ASP A C 1
ATOM 3353 O O . ASP A 1 450 ? 3.447 -14.950 1.798 1.00 97.19 450 ASP A O 1
ATOM 3357 N N . MET A 1 451 ? 2.155 -15.130 3.648 1.00 97.19 451 MET A N 1
ATOM 3358 C CA . MET A 1 451 ? 0.831 -15.148 3.005 1.00 97.19 451 MET A CA 1
ATOM 3359 C C . MET A 1 451 ? -0.028 -13.953 3.449 1.00 97.19 451 MET A C 1
ATOM 3361 O O . MET A 1 451 ? -1.259 -13.984 3.359 1.00 97.19 451 MET A O 1
ATOM 3365 N N . SER A 1 452 ? 0.593 -12.893 3.974 1.00 98.44 452 SER A N 1
ATOM 3366 C CA . SER A 1 452 ? -0.152 -11.743 4.475 1.00 98.44 452 SER A CA 1
ATOM 3367 C C . SER A 1 452 ? -0.988 -11.095 3.372 1.00 98.44 452 SER A C 1
ATOM 3369 O O . SER A 1 452 ? -0.570 -10.987 2.214 1.00 98.44 452 SER A O 1
ATOM 3371 N N . TYR A 1 453 ? -2.208 -10.700 3.741 1.00 98.81 453 TYR A N 1
ATOM 3372 C CA . TYR A 1 453 ? -3.207 -10.090 2.862 1.00 98.81 453 TYR A CA 1
ATOM 3373 C C . TYR A 1 453 ? -3.526 -10.872 1.564 1.00 98.81 453 TYR A C 1
ATOM 3375 O O . TYR A 1 453 ? -4.083 -10.273 0.648 1.00 98.81 453 TYR A O 1
ATOM 3383 N N . MET A 1 454 ? -3.190 -12.168 1.437 1.00 98.56 454 MET A N 1
ATOM 3384 C CA . MET A 1 454 ? -3.267 -12.920 0.165 1.00 98.56 454 MET A CA 1
ATOM 3385 C C . MET A 1 454 ? -4.607 -12.774 -0.577 1.00 98.56 454 MET A C 1
ATOM 3387 O O . MET A 1 454 ? -4.590 -12.578 -1.791 1.00 98.56 454 MET A O 1
ATOM 3391 N N . PHE A 1 455 ? -5.724 -12.778 0.158 1.00 98.69 455 PHE A N 1
ATOM 3392 C CA . PHE A 1 455 ? -7.090 -12.588 -0.341 1.00 98.69 455 PHE A CA 1
ATOM 3393 C C . PHE A 1 455 ? -7.760 -11.318 0.220 1.00 98.69 455 PHE A C 1
ATOM 3395 O O . PHE A 1 455 ? -8.962 -11.121 0.053 1.00 98.69 455 PHE A O 1
ATOM 3402 N N . SER A 1 456 ? -7.022 -10.431 0.895 1.00 98.88 456 SER A N 1
ATOM 3403 C CA . SER A 1 456 ? -7.619 -9.275 1.576 1.00 98.88 456 SER A CA 1
ATOM 3404 C C . SER A 1 456 ? -8.362 -8.368 0.595 1.00 98.88 456 SER A C 1
ATOM 3406 O O . SER A 1 456 ? -7.793 -7.964 -0.416 1.00 98.88 456 SER A O 1
ATOM 3408 N N . GLY A 1 457 ? -9.620 -8.038 0.889 1.00 98.69 457 GLY A N 1
ATOM 3409 C CA . GLY A 1 457 ? -10.487 -7.221 0.038 1.00 98.69 457 GLY A CA 1
ATOM 3410 C C . GLY A 1 457 ? -11.183 -7.977 -1.101 1.00 98.69 457 GLY A C 1
ATOM 3411 O O . GLY A 1 457 ? -11.825 -7.335 -1.931 1.00 98.69 457 GLY A O 1
ATOM 3412 N N . CYS A 1 458 ? -11.105 -9.312 -1.157 1.00 98.56 458 CYS A N 1
ATOM 3413 C CA . CYS A 1 458 ? -11.881 -10.124 -2.103 1.00 98.56 458 CYS A CA 1
ATOM 3414 C C . CYS A 1 458 ? -13.353 -10.229 -1.661 1.00 98.56 458 CYS A C 1
ATOM 3416 O O . CYS A 1 458 ? -13.831 -11.282 -1.246 1.00 98.56 458 CYS A O 1
ATOM 3418 N N . THR A 1 459 ? -14.080 -9.110 -1.704 1.00 98.44 459 THR A N 1
ATOM 3419 C CA . THR A 1 459 ? -15.465 -9.009 -1.209 1.00 98.44 459 THR A CA 1
ATOM 3420 C C . THR A 1 459 ? -16.460 -9.896 -1.957 1.00 98.44 459 THR A C 1
ATOM 3422 O O . THR A 1 459 ? -17.499 -10.224 -1.391 1.00 98.44 459 THR A O 1
ATOM 3425 N N . GLY A 1 460 ? -16.169 -10.251 -3.213 1.00 97.94 460 GLY A N 1
ATOM 3426 C CA . GLY A 1 460 ? -17.012 -11.107 -4.047 1.00 97.94 460 GLY A CA 1
ATOM 3427 C C . GLY A 1 460 ? -16.936 -12.596 -3.710 1.00 97.94 460 GLY A C 1
ATOM 3428 O O . GLY A 1 460 ? -17.895 -13.306 -4.005 1.00 97.94 460 GLY A O 1
ATOM 3429 N N . LEU A 1 461 ? -15.852 -13.065 -3.071 1.00 97.56 461 LEU A N 1
ATOM 3430 C CA . LEU A 1 461 ? -15.657 -14.489 -2.795 1.00 97.56 461 LEU A CA 1
ATOM 3431 C C . LEU A 1 461 ? -16.721 -14.975 -1.811 1.00 97.56 461 LEU A C 1
ATOM 3433 O O . LEU A 1 461 ? -16.797 -14.490 -0.680 1.00 97.56 461 LEU A O 1
ATOM 3437 N N . THR A 1 462 ? -17.526 -15.948 -2.238 1.00 94.56 462 THR A N 1
ATOM 3438 C CA . THR A 1 462 ? -18.537 -16.602 -1.388 1.00 94.56 462 THR A CA 1
ATOM 3439 C C . THR A 1 462 ? -18.058 -17.937 -0.825 1.00 94.56 462 THR A C 1
ATOM 3441 O O . THR A 1 462 ? -18.485 -18.330 0.261 1.00 94.56 462 THR A O 1
ATOM 3444 N N . GLU A 1 463 ? -17.144 -18.595 -1.540 1.00 90.81 463 GLU A N 1
ATOM 3445 C CA . GLU A 1 463 ? -16.456 -19.830 -1.161 1.00 90.81 463 GLU A CA 1
ATOM 3446 C C . GLU A 1 463 ? -14.999 -19.795 -1.652 1.00 90.81 463 GLU A C 1
ATOM 3448 O O . GLU A 1 463 ? -14.659 -19.034 -2.561 1.00 90.81 463 GLU A O 1
ATOM 3453 N N . LEU A 1 464 ? -14.130 -20.587 -1.018 1.00 93.50 464 LEU A N 1
ATOM 3454 C CA . LEU A 1 464 ? -12.706 -20.683 -1.344 1.00 93.50 464 LEU A CA 1
ATOM 3455 C C . LEU A 1 464 ? -12.162 -22.030 -0.842 1.00 93.50 464 LEU A C 1
ATOM 3457 O O . LEU A 1 464 ? -12.155 -22.271 0.367 1.00 93.50 464 LEU A O 1
ATOM 3461 N N . ASP A 1 465 ? -11.717 -22.901 -1.751 1.00 92.50 465 ASP A N 1
ATOM 3462 C CA . ASP A 1 465 ? -11.063 -24.164 -1.387 1.00 92.50 465 ASP A CA 1
ATOM 3463 C C . ASP A 1 465 ? -9.585 -23.911 -1.061 1.00 92.50 465 ASP A C 1
ATOM 3465 O O . ASP A 1 465 ? -8.795 -23.534 -1.924 1.00 92.50 465 ASP A O 1
ATOM 3469 N N . LEU A 1 466 ? -9.213 -24.116 0.204 1.00 94.75 466 LEU A N 1
ATOM 3470 C CA . LEU A 1 466 ? -7.855 -23.921 0.713 1.00 94.75 466 LEU A CA 1
ATOM 3471 C C . LEU A 1 466 ? -7.043 -25.224 0.820 1.00 94.75 466 LEU A C 1
ATOM 3473 O O . LEU A 1 466 ? -5.915 -25.192 1.318 1.00 94.75 466 LEU A O 1
ATOM 3477 N N . SER A 1 467 ? -7.586 -26.367 0.390 1.00 90.62 467 SER A N 1
ATOM 3478 C CA . SER A 1 467 ? -7.032 -27.705 0.662 1.00 90.62 467 SER A CA 1
ATOM 3479 C C . SER A 1 467 ? -5.619 -27.942 0.108 1.00 90.62 467 SER A C 1
ATOM 3481 O O . SER A 1 467 ? -4.853 -28.708 0.699 1.00 90.62 467 SER A O 1
ATOM 3483 N N . GLY A 1 468 ? -5.234 -27.249 -0.969 1.00 88.75 468 GLY A N 1
ATOM 3484 C CA . GLY A 1 468 ? -3.873 -27.284 -1.522 1.00 88.75 468 GLY A CA 1
ATOM 3485 C C . GLY A 1 468 ? -2.835 -26.445 -0.764 1.00 88.75 468 GLY A C 1
ATOM 3486 O O . GLY A 1 468 ? -1.630 -26.655 -0.936 1.00 88.75 468 GLY A O 1
ATOM 3487 N N . LEU A 1 469 ? -3.254 -25.508 0.099 1.00 95.44 469 LEU A N 1
ATOM 3488 C CA . LEU A 1 469 ? -2.338 -24.539 0.706 1.00 95.44 469 LEU A CA 1
ATOM 3489 C C . LEU A 1 469 ? -1.527 -25.131 1.871 1.00 95.44 469 LEU A C 1
ATOM 3491 O O . LEU A 1 469 ? -1.983 -25.267 3.010 1.00 95.44 469 LEU A O 1
ATOM 3495 N N . ASN A 1 470 ? -0.248 -25.397 1.613 1.00 95.62 470 ASN A N 1
ATOM 3496 C CA . ASN A 1 470 ? 0.703 -25.897 2.596 1.00 95.62 470 ASN A CA 1
ATOM 3497 C C . ASN A 1 470 ? 1.299 -24.762 3.443 1.00 95.62 470 ASN A C 1
ATOM 3499 O O . ASN A 1 470 ? 2.398 -24.264 3.206 1.00 95.62 470 ASN A O 1
ATOM 3503 N N . THR A 1 471 ? 0.604 -24.411 4.519 1.00 96.56 471 THR A N 1
ATOM 3504 C CA . THR A 1 471 ? 0.987 -23.318 5.432 1.00 96.56 471 THR A CA 1
ATOM 3505 C C . THR A 1 471 ? 2.116 -23.656 6.427 1.00 96.56 471 THR A C 1
ATOM 3507 O O . THR A 1 471 ? 2.466 -22.845 7.284 1.00 96.56 471 THR A O 1
ATOM 3510 N N . ARG A 1 472 ? 2.747 -24.836 6.319 1.00 96.19 472 ARG A N 1
ATOM 3511 C CA . ARG A 1 472 ? 3.710 -25.408 7.291 1.00 96.19 472 ARG A CA 1
ATOM 3512 C C . ARG A 1 472 ? 4.927 -24.525 7.617 1.00 96.19 472 ARG A C 1
ATOM 3514 O O . ARG A 1 472 ? 5.507 -24.666 8.704 1.00 96.19 472 ARG A O 1
ATOM 3521 N N . TYR A 1 473 ? 5.356 -23.683 6.682 1.00 96.44 473 TYR A N 1
ATOM 3522 C CA . TYR A 1 473 ? 6.519 -22.794 6.819 1.00 96.44 473 TYR A CA 1
ATOM 3523 C C . TYR A 1 473 ? 6.149 -21.310 6.926 1.00 96.44 473 TYR A C 1
ATOM 3525 O O . TYR A 1 473 ? 7.037 -20.484 7.139 1.00 96.44 473 TYR A O 1
ATOM 3533 N N . VAL A 1 474 ? 4.855 -20.985 6.878 1.00 97.69 474 VAL A N 1
ATOM 3534 C CA . VAL A 1 474 ? 4.361 -19.615 6.995 1.00 97.69 474 VAL A CA 1
ATOM 3535 C C . VAL A 1 474 ? 4.630 -19.081 8.401 1.00 97.69 474 VAL A C 1
ATOM 3537 O O . VAL A 1 474 ? 4.315 -19.724 9.407 1.00 97.69 474 VAL A O 1
ATOM 3540 N N . THR A 1 475 ? 5.228 -17.895 8.466 1.00 97.75 475 THR A N 1
ATOM 3541 C CA . THR A 1 475 ? 5.458 -17.133 9.701 1.00 97.75 475 THR A CA 1
ATOM 3542 C C . THR A 1 475 ? 4.521 -15.928 9.802 1.00 97.75 475 THR A C 1
ATOM 3544 O O . THR A 1 475 ? 4.170 -15.529 10.915 1.00 97.75 475 THR A O 1
ATOM 3547 N N . ASN A 1 476 ? 4.065 -15.394 8.664 1.00 98.25 476 ASN A N 1
ATOM 3548 C CA . ASN A 1 476 ? 3.166 -14.245 8.573 1.00 98.25 476 ASN A CA 1
ATOM 3549 C C . ASN A 1 476 ? 1.858 -14.601 7.837 1.00 98.25 476 ASN A C 1
ATOM 3551 O O . ASN A 1 476 ? 1.872 -14.866 6.635 1.00 98.25 476 ASN A O 1
ATOM 3555 N N . MET A 1 477 ? 0.734 -14.577 8.564 1.00 97.69 477 MET A N 1
ATOM 3556 C CA . MET A 1 477 ? -0.635 -14.720 8.031 1.00 97.69 477 MET A CA 1
ATOM 3557 C C . MET A 1 477 ? -1.474 -13.447 8.232 1.00 97.69 477 MET A C 1
ATOM 3559 O O . MET A 1 477 ? -2.705 -13.491 8.178 1.00 97.69 477 MET A O 1
ATOM 3563 N N . ALA A 1 478 ? -0.833 -12.310 8.521 1.00 98.69 478 ALA A N 1
ATOM 3564 C CA . ALA A 1 478 ? -1.552 -11.102 8.893 1.00 98.69 478 ALA A CA 1
ATOM 3565 C C . ALA A 1 478 ? -2.518 -10.672 7.776 1.00 98.69 478 ALA A C 1
ATOM 3567 O O . ALA A 1 478 ? -2.141 -10.605 6.607 1.00 98.69 478 ALA A O 1
ATOM 3568 N N . PHE A 1 479 ? -3.766 -10.389 8.141 1.00 98.88 479 PHE A N 1
ATOM 3569 C CA . PHE A 1 479 ? -4.812 -9.891 7.248 1.00 98.88 479 PHE A CA 1
ATOM 3570 C C . PHE A 1 479 ? -5.151 -10.789 6.046 1.00 98.88 479 PHE A C 1
ATOM 3572 O O . PHE A 1 479 ? -5.780 -10.305 5.111 1.00 98.88 479 PHE A O 1
ATOM 3579 N N . MET A 1 480 ? -4.775 -12.079 6.048 1.00 98.75 480 MET A N 1
ATOM 3580 C CA . MET A 1 480 ? -4.904 -12.986 4.890 1.00 98.75 480 MET A CA 1
ATOM 3581 C C . MET A 1 480 ? -6.281 -12.943 4.205 1.00 98.75 480 MET A C 1
ATOM 3583 O O . MET A 1 480 ? -6.321 -12.903 2.976 1.00 98.75 480 MET A O 1
ATOM 3587 N N . PHE A 1 481 ? -7.371 -12.865 4.977 1.00 98.75 481 PHE A N 1
ATOM 3588 C CA . PHE A 1 481 ? -8.747 -12.744 4.481 1.00 98.75 481 PHE A CA 1
ATOM 3589 C C . PHE A 1 481 ? -9.416 -11.405 4.853 1.00 98.75 481 PHE A C 1
ATOM 3591 O O . PHE A 1 481 ? -10.621 -11.262 4.663 1.00 98.75 481 PHE A O 1
ATOM 3598 N N . SER A 1 482 ? -8.678 -10.403 5.359 1.00 98.88 482 SER A N 1
ATOM 3599 C CA . SER A 1 482 ? -9.277 -9.148 5.852 1.00 98.88 482 SER A CA 1
ATOM 3600 C C . SER A 1 482 ? -10.157 -8.484 4.787 1.00 98.88 482 SER A C 1
ATOM 3602 O O . SER A 1 482 ? -9.707 -8.246 3.666 1.00 98.88 482 SER A O 1
ATOM 3604 N N . GLY A 1 483 ? -11.413 -8.196 5.121 1.00 98.69 483 GLY A N 1
ATOM 3605 C CA . GLY A 1 483 ? -12.398 -7.595 4.224 1.00 98.69 483 GLY A CA 1
ATOM 3606 C C . GLY A 1 483 ? -13.095 -8.561 3.257 1.00 98.69 483 GLY A C 1
ATOM 3607 O O . GLY A 1 483 ? -13.815 -8.088 2.381 1.00 98.69 483 GLY A O 1
ATOM 3608 N N . CYS A 1 484 ? -12.940 -9.884 3.391 1.00 98.56 484 CYS A N 1
ATOM 3609 C CA . CYS A 1 484 ? -13.710 -10.870 2.614 1.00 98.56 484 CYS A CA 1
ATOM 3610 C C . CYS A 1 484 ? -15.169 -10.950 3.107 1.00 98.56 484 CYS A C 1
ATOM 3612 O O . CYS A 1 484 ? -15.582 -11.896 3.776 1.00 98.56 484 CYS A O 1
ATOM 3614 N N . THR A 1 485 ? -15.962 -9.915 2.820 1.00 98.44 485 THR A N 1
ATOM 3615 C CA . THR A 1 485 ? -17.341 -9.762 3.318 1.00 98.44 485 THR A CA 1
ATOM 3616 C C . THR A 1 485 ? -18.354 -10.730 2.698 1.00 98.44 485 THR A C 1
ATOM 3618 O O . THR A 1 485 ? -19.416 -10.925 3.292 1.00 98.44 485 THR A O 1
ATOM 3621 N N . GLY A 1 486 ? -18.043 -11.335 1.545 1.00 97.75 486 GLY A N 1
ATOM 3622 C CA . GLY A 1 486 ? -18.868 -12.352 0.885 1.00 97.75 486 GLY A CA 1
ATOM 3623 C C . GLY A 1 486 ? -18.798 -13.744 1.526 1.00 97.75 486 GLY A C 1
ATOM 3624 O O . GLY A 1 486 ? -19.777 -14.490 1.459 1.00 97.75 486 GLY A O 1
ATOM 3625 N N . LEU A 1 487 ? -17.690 -14.079 2.202 1.00 97.31 487 LEU A N 1
ATOM 3626 C CA . LEU A 1 487 ? -17.494 -15.390 2.822 1.00 97.31 487 LEU A CA 1
ATOM 3627 C C . LEU A 1 487 ? -18.451 -15.577 4.003 1.00 97.31 487 LEU A C 1
ATOM 3629 O O . LEU A 1 487 ? -18.475 -14.770 4.933 1.00 97.31 487 LEU A O 1
ATOM 3633 N N . THR A 1 488 ? -19.213 -16.672 3.993 1.00 96.25 488 THR A N 1
ATOM 3634 C CA . THR A 1 488 ? -20.109 -17.054 5.106 1.00 96.25 488 THR A CA 1
ATOM 3635 C C . THR A 1 488 ? -19.504 -18.118 6.022 1.00 96.25 488 THR A C 1
ATOM 3637 O O . THR A 1 488 ? -19.821 -18.165 7.211 1.00 96.25 488 THR A O 1
ATOM 3640 N N . THR A 1 489 ? -18.588 -18.923 5.484 1.00 95.62 489 THR A N 1
ATOM 3641 C CA . THR A 1 489 ? -17.749 -19.900 6.184 1.00 95.62 489 THR A CA 1
ATOM 3642 C C . THR A 1 489 ? -16.452 -20.095 5.389 1.00 95.62 489 THR A C 1
ATOM 3644 O O . THR A 1 489 ? -16.357 -19.637 4.248 1.00 95.62 489 THR A O 1
ATOM 3647 N N . ILE A 1 490 ? -15.455 -20.758 5.975 1.00 96.06 490 ILE A N 1
ATOM 3648 C CA . ILE A 1 490 ? -14.186 -21.108 5.323 1.00 96.06 490 ILE A CA 1
ATOM 3649 C C . ILE A 1 490 ? -13.588 -22.348 6.008 1.00 96.06 490 ILE A C 1
ATOM 3651 O O . ILE A 1 490 ? -13.602 -22.431 7.237 1.00 96.06 490 ILE A O 1
ATOM 3655 N N . ASP A 1 491 ? -13.102 -23.325 5.235 1.00 96.12 491 ASP A N 1
ATOM 3656 C CA . ASP A 1 491 ? -12.448 -24.522 5.784 1.00 96.12 491 ASP A CA 1
ATOM 3657 C C . ASP A 1 491 ? -10.959 -24.248 6.033 1.00 96.12 491 ASP A C 1
ATOM 3659 O O . ASP A 1 491 ? -10.208 -23.900 5.124 1.00 96.12 491 ASP A O 1
ATOM 3663 N N . LEU A 1 492 ? -10.537 -24.403 7.287 1.00 96.12 492 LEU A N 1
ATOM 3664 C CA . LEU A 1 492 ? -9.172 -24.162 7.757 1.00 96.12 492 LEU A CA 1
ATOM 3665 C C . LEU A 1 492 ? -8.476 -25.454 8.216 1.00 96.12 492 LEU A C 1
ATOM 3667 O O . LEU A 1 492 ? -7.362 -25.399 8.740 1.00 96.12 492 LEU A O 1
ATOM 3671 N N . SER A 1 493 ? -9.099 -26.620 8.026 1.00 94.38 493 SER A N 1
ATOM 3672 C CA . SER A 1 493 ? -8.625 -27.914 8.541 1.00 94.38 493 SER A CA 1
ATOM 3673 C C . SER A 1 493 ? -7.236 -28.325 8.026 1.00 94.38 493 SER A C 1
ATOM 3675 O O . SER A 1 493 ? -6.496 -29.017 8.727 1.00 94.38 493 SER A O 1
ATOM 3677 N N . GLY A 1 494 ? -6.838 -27.847 6.841 1.00 94.06 494 GLY A N 1
ATOM 3678 C CA . GLY A 1 494 ? -5.498 -28.047 6.276 1.00 94.06 494 GLY A CA 1
ATOM 3679 C C . GLY A 1 494 ? -4.384 -27.180 6.889 1.00 94.06 494 GLY A C 1
ATOM 3680 O O . GLY A 1 494 ? -3.204 -27.418 6.615 1.00 94.06 494 GLY A O 1
ATOM 3681 N N . PHE A 1 495 ? -4.702 -26.167 7.707 1.00 96.69 495 PHE A N 1
ATOM 3682 C CA . PHE A 1 495 ? -3.713 -25.169 8.133 1.00 96.69 495 PHE A CA 1
ATOM 3683 C C . PHE A 1 495 ? -2.756 -25.679 9.228 1.00 96.69 495 PHE A C 1
ATOM 3685 O O . PHE A 1 495 ? -3.156 -26.151 10.289 1.00 96.69 495 PHE A O 1
ATOM 3692 N N . ASN A 1 496 ? -1.447 -25.502 9.016 1.00 97.38 496 ASN A N 1
ATOM 3693 C CA . ASN A 1 496 ? -0.381 -25.887 9.946 1.00 97.38 496 ASN A CA 1
ATOM 3694 C C . ASN A 1 496 ? 0.326 -24.649 10.519 1.00 97.38 496 ASN A C 1
ATOM 3696 O O . ASN A 1 496 ? 1.461 -24.325 10.170 1.00 97.38 496 ASN A O 1
ATOM 3700 N N . THR A 1 497 ? -0.344 -23.957 11.438 1.00 98.06 497 THR A N 1
ATOM 3701 C CA . THR A 1 497 ? 0.046 -22.609 11.889 1.00 98.06 497 THR A CA 1
ATOM 3702 C C . THR A 1 497 ? 1.188 -22.559 12.918 1.00 98.06 497 THR A C 1
ATOM 3704 O O . THR A 1 497 ? 1.532 -21.488 13.403 1.00 98.06 497 THR A O 1
ATOM 3707 N N . ARG A 1 498 ? 1.831 -23.685 13.263 1.00 97.75 498 ARG A N 1
ATOM 3708 C CA . ARG A 1 498 ? 2.829 -23.791 14.364 1.00 97.75 498 ARG A CA 1
ATOM 3709 C C . ARG A 1 498 ? 4.091 -22.918 14.220 1.00 97.75 498 ARG A C 1
ATOM 3711 O O . ARG A 1 498 ? 4.938 -22.897 15.115 1.00 97.75 498 ARG A O 1
ATOM 3718 N N . ASN A 1 499 ? 4.292 -22.314 13.051 1.00 98.00 499 ASN A N 1
ATOM 3719 C CA . ASN A 1 499 ? 5.392 -21.399 12.750 1.00 98.00 499 ASN A CA 1
ATOM 3720 C C . ASN A 1 499 ? 4.948 -19.928 12.680 1.00 98.00 499 ASN A C 1
ATOM 3722 O O . ASN A 1 499 ? 5.812 -19.052 12.671 1.00 98.00 499 ASN A O 1
ATOM 3726 N N . VAL A 1 500 ? 3.640 -19.665 12.691 1.00 98.56 500 VAL A N 1
ATOM 3727 C CA . VAL A 1 500 ? 3.047 -18.334 12.569 1.00 98.56 500 VAL A CA 1
ATOM 3728 C C . VAL A 1 500 ? 3.297 -17.537 13.846 1.00 98.56 500 VAL A C 1
ATOM 3730 O O . VAL A 1 500 ? 2.992 -17.985 14.953 1.00 98.56 500 VAL A O 1
ATOM 3733 N N . THR A 1 501 ? 3.868 -16.344 13.689 1.00 98.50 501 THR A N 1
ATOM 3734 C CA . THR A 1 501 ? 4.125 -15.399 14.786 1.00 98.50 501 THR A CA 1
ATOM 3735 C C . THR A 1 501 ? 3.099 -14.268 14.822 1.00 98.50 501 THR A C 1
ATOM 3737 O O . THR A 1 501 ? 2.872 -13.682 15.882 1.00 98.50 501 THR A O 1
ATOM 3740 N N . THR A 1 502 ? 2.434 -13.989 13.698 1.00 98.44 502 THR A N 1
ATOM 3741 C CA . THR A 1 502 ? 1.372 -12.983 13.595 1.00 98.44 502 THR A CA 1
ATOM 3742 C C . THR A 1 502 ? 0.121 -13.544 12.920 1.00 98.44 502 THR A C 1
ATOM 3744 O O . THR A 1 502 ? 0.151 -13.993 11.773 1.00 98.44 502 THR A O 1
ATOM 3747 N N . PHE A 1 503 ? -0.984 -13.489 13.664 1.00 98.62 503 PHE A N 1
ATOM 3748 C CA . PHE A 1 503 ? -2.350 -13.769 13.209 1.00 98.62 503 PHE A CA 1
ATOM 3749 C C . PHE A 1 503 ? -3.157 -12.467 13.052 1.00 98.62 503 PHE A C 1
ATOM 3751 O O . PHE A 1 503 ? -4.383 -12.502 12.932 1.00 98.62 503 PHE A O 1
ATOM 3758 N N . SER A 1 504 ? -2.491 -11.306 13.115 1.00 98.69 504 SER A N 1
ATOM 3759 C CA . SER A 1 504 ? -3.160 -10.009 13.200 1.00 98.69 504 SER A CA 1
ATOM 3760 C C . SER A 1 504 ? -4.122 -9.790 12.037 1.00 98.69 504 SER A C 1
ATOM 3762 O O . SER A 1 504 ? -3.722 -9.898 10.883 1.00 98.69 504 SER A O 1
ATOM 3764 N N . GLY A 1 505 ? -5.382 -9.490 12.335 1.00 98.81 505 GLY A N 1
ATOM 3765 C CA . GLY A 1 505 ? -6.402 -9.163 11.341 1.00 98.81 505 GLY A CA 1
ATOM 3766 C C . GLY A 1 505 ? -6.773 -10.270 10.353 1.00 98.81 505 GLY A C 1
ATOM 3767 O O . GLY A 1 505 ? -7.428 -9.965 9.364 1.00 98.81 505 GLY A O 1
ATOM 3768 N N . ILE A 1 506 ? -6.372 -11.531 10.567 1.00 98.75 506 ILE A N 1
ATOM 3769 C CA . ILE A 1 506 ? -6.576 -12.629 9.599 1.00 98.75 506 ILE A CA 1
ATOM 3770 C C . ILE A 1 506 ? -8.025 -12.738 9.074 1.00 98.75 506 ILE A C 1
ATOM 3772 O O . ILE A 1 506 ? -8.182 -12.943 7.871 1.00 98.75 506 ILE A O 1
ATOM 3776 N N . PHE A 1 507 ? -9.042 -12.498 9.918 1.00 98.75 507 PHE A N 1
ATOM 3777 C CA . PHE A 1 507 ? -10.465 -12.390 9.542 1.00 98.75 507 PHE A CA 1
ATOM 3778 C C . PHE A 1 507 ? -11.072 -11.005 9.843 1.00 98.75 507 PHE A C 1
ATOM 3780 O O . PHE A 1 507 ? -12.279 -10.870 10.050 1.00 98.75 507 PHE A O 1
ATOM 3787 N N . GLU A 1 508 ? -10.259 -9.947 9.879 1.00 98.88 508 GLU A N 1
ATOM 3788 C CA . GLU A 1 508 ? -10.750 -8.580 10.079 1.00 98.88 508 GLU A CA 1
ATOM 3789 C C . GLU A 1 508 ? -11.834 -8.228 9.041 1.00 98.88 508 GLU A C 1
ATOM 3791 O O . GLU A 1 508 ? -11.740 -8.562 7.864 1.00 98.88 508 GLU A O 1
ATOM 3796 N N . ASN A 1 509 ? -12.896 -7.560 9.482 1.00 98.75 509 ASN A N 1
ATOM 3797 C CA . ASN A 1 509 ? -14.046 -7.115 8.700 1.00 98.75 509 ASN A CA 1
ATOM 3798 C C . ASN A 1 509 ? -14.704 -8.196 7.817 1.00 98.75 509 ASN A C 1
ATOM 3800 O O . ASN A 1 509 ? -15.461 -7.863 6.902 1.00 98.75 509 ASN A O 1
ATOM 3804 N N . CYS A 1 510 ? -14.513 -9.485 8.127 1.00 98.56 510 CYS A N 1
ATOM 3805 C CA . CYS A 1 510 ? -15.203 -10.615 7.493 1.00 98.56 510 CYS A CA 1
ATOM 3806 C C . CYS A 1 510 ? -16.656 -10.730 7.993 1.00 98.56 510 CYS A C 1
ATOM 3808 O O . CYS A 1 510 ? -17.090 -11.740 8.542 1.00 98.56 510 CYS A O 1
ATOM 3810 N N . SER A 1 511 ? -17.430 -9.656 7.816 1.00 98.25 511 SER A N 1
ATOM 3811 C CA . SER A 1 511 ? -18.800 -9.493 8.329 1.00 98.25 511 SER A CA 1
ATOM 3812 C C . SER A 1 511 ? -19.845 -10.430 7.698 1.00 98.25 511 SER A C 1
ATOM 3814 O O . SER A 1 511 ? -21.006 -10.432 8.114 1.00 98.25 511 SER A O 1
ATOM 3816 N N . GLY A 1 512 ? -19.451 -11.234 6.707 1.00 97.75 512 GLY A N 1
ATOM 3817 C CA . GLY A 1 512 ? -20.240 -12.340 6.170 1.00 97.75 512 GLY A CA 1
ATOM 3818 C C . GLY A 1 512 ? -20.236 -13.590 7.057 1.00 97.75 512 GLY A C 1
ATOM 3819 O O . GLY A 1 512 ? -21.259 -14.276 7.102 1.00 97.75 512 GLY A O 1
ATOM 3820 N N . LEU A 1 513 ? -19.141 -13.847 7.789 1.00 98.00 513 LEU A N 1
ATOM 3821 C CA . LEU A 1 513 ? -18.902 -15.109 8.497 1.00 98.00 513 LEU A CA 1
ATOM 3822 C C . LEU A 1 513 ? -19.928 -15.346 9.610 1.00 98.00 513 LEU A C 1
ATOM 3824 O O . LEU A 1 513 ? -20.067 -14.536 10.528 1.00 98.00 513 LEU A O 1
ATOM 3828 N N . THR A 1 514 ? -20.619 -16.485 9.552 1.00 97.00 514 THR A N 1
ATOM 3829 C CA . THR A 1 514 ? -21.585 -16.924 10.577 1.00 97.00 514 THR A CA 1
ATOM 3830 C C . THR A 1 514 ? -20.999 -17.973 11.524 1.00 97.00 514 THR A C 1
ATOM 3832 O O . THR A 1 514 ? -21.375 -18.017 12.702 1.00 97.00 514 THR A O 1
ATOM 3835 N N . SER A 1 515 ? -20.053 -18.775 11.025 1.00 95.06 515 SER A N 1
ATOM 3836 C CA . SER A 1 515 ? -19.335 -19.837 11.736 1.00 95.06 515 SER A CA 1
ATOM 3837 C C . SER A 1 515 ? -17.884 -19.931 11.262 1.00 95.06 515 SER A C 1
ATOM 3839 O O . SER A 1 515 ? -17.609 -19.723 10.082 1.00 95.06 515 SER A O 1
ATOM 3841 N N . LEU A 1 516 ? -16.974 -20.281 12.172 1.00 97.00 516 LEU A N 1
ATOM 3842 C CA . LEU A 1 516 ? -15.546 -20.423 11.893 1.00 97.00 516 LEU A CA 1
ATOM 3843 C C . LEU A 1 516 ? -14.931 -21.468 12.837 1.00 97.00 516 LEU A C 1
ATOM 3845 O O . LEU A 1 516 ? -15.090 -21.350 14.053 1.00 97.00 516 LEU A O 1
ATOM 3849 N N . ASP A 1 517 ? -14.221 -22.459 12.294 1.00 97.62 517 ASP A N 1
ATOM 3850 C CA . ASP A 1 517 ? -13.441 -23.418 13.085 1.00 97.62 517 ASP A CA 1
ATOM 3851 C C . ASP A 1 517 ? -11.962 -23.007 13.102 1.00 97.62 517 ASP A C 1
ATOM 3853 O O . ASP A 1 517 ? -11.280 -23.039 12.081 1.00 97.62 517 ASP A O 1
ATOM 3857 N N . VAL A 1 518 ? -11.469 -22.615 14.279 1.00 97.88 518 VAL A N 1
ATOM 3858 C CA . VAL A 1 518 ? -10.052 -22.291 14.522 1.00 97.88 518 VAL A CA 1
ATOM 3859 C C . VAL A 1 518 ? -9.384 -23.281 15.483 1.00 97.88 518 VAL A C 1
ATOM 3861 O O . VAL A 1 518 ? -8.253 -23.053 15.912 1.00 97.88 518 VAL A O 1
ATOM 3864 N N . THR A 1 519 ? -10.042 -24.395 15.824 1.00 97.75 519 THR A N 1
ATOM 3865 C CA . THR A 1 519 ? -9.554 -25.356 16.833 1.00 97.75 519 THR A CA 1
ATOM 3866 C C . THR A 1 519 ? -8.249 -26.047 16.424 1.00 97.75 519 THR A C 1
ATOM 3868 O O . THR A 1 519 ? -7.450 -26.421 17.283 1.00 97.75 519 THR A O 1
ATOM 3871 N N . GLY A 1 520 ? -7.981 -26.153 15.117 1.00 96.94 520 GLY A N 1
ATOM 3872 C CA . GLY A 1 520 ? -6.720 -26.659 14.565 1.00 96.94 520 GLY A CA 1
ATOM 3873 C C . GLY A 1 520 ? -5.522 -25.700 14.671 1.00 96.94 520 GLY A C 1
ATOM 3874 O O . GLY A 1 520 ? -4.388 -26.115 14.417 1.00 96.94 520 GLY A O 1
ATOM 3875 N N . PHE A 1 521 ? -5.721 -24.428 15.042 1.00 98.00 521 PHE A N 1
ATOM 3876 C CA . PHE A 1 521 ? -4.635 -23.445 15.082 1.00 98.00 521 PHE A CA 1
ATOM 3877 C C . PHE A 1 521 ? -3.672 -23.694 16.251 1.00 98.00 521 PHE A C 1
ATOM 3879 O O . PHE A 1 521 ? -3.990 -23.509 17.425 1.00 98.00 521 PHE A O 1
ATOM 3886 N N . ASN A 1 522 ? -2.419 -24.009 15.923 1.00 98.19 522 ASN A N 1
ATOM 3887 C CA . ASN A 1 522 ? -1.315 -23.945 16.872 1.00 98.19 522 ASN A CA 1
ATOM 3888 C C . ASN A 1 522 ? -0.804 -22.501 16.964 1.00 98.19 522 ASN A C 1
ATOM 3890 O O . ASN A 1 522 ? -0.172 -22.003 16.031 1.00 98.19 522 ASN A O 1
ATOM 3894 N N . THR A 1 523 ? -1.048 -21.849 18.100 1.00 98.31 523 THR A N 1
ATOM 3895 C CA . THR A 1 523 ? -0.670 -20.449 18.351 1.00 98.31 523 THR A CA 1
ATOM 3896 C C . THR A 1 523 ? 0.559 -20.288 19.253 1.00 98.31 523 THR A C 1
ATOM 3898 O O . THR A 1 523 ? 0.883 -19.173 19.638 1.00 98.31 523 THR A O 1
ATOM 3901 N N . SER A 1 524 ? 1.279 -21.364 19.592 1.00 97.75 524 SER A N 1
ATOM 3902 C CA . SER A 1 524 ? 2.358 -21.337 20.607 1.00 97.75 524 SER A CA 1
ATOM 3903 C C . SER A 1 524 ? 3.512 -20.357 20.317 1.00 97.75 524 SER A C 1
ATOM 3905 O O . SER A 1 524 ? 4.196 -19.906 21.240 1.00 97.75 524 SER A O 1
ATOM 3907 N N . LYS A 1 525 ? 3.722 -19.988 19.045 1.00 98.19 525 LYS A N 1
ATOM 3908 C CA . LYS A 1 525 ? 4.695 -18.968 18.607 1.00 98.19 525 LYS A CA 1
ATOM 3909 C C . LYS A 1 525 ? 4.095 -17.582 18.346 1.00 98.19 525 LYS A C 1
ATOM 3911 O O . LYS A 1 525 ? 4.840 -16.669 17.993 1.00 98.19 525 LYS A O 1
ATOM 3916 N N . ALA A 1 526 ? 2.784 -17.414 18.500 1.00 98.38 526 ALA A N 1
ATOM 3917 C CA . ALA A 1 526 ? 2.114 -16.148 18.259 1.00 98.38 526 ALA A CA 1
ATOM 3918 C C . ALA A 1 526 ? 2.602 -15.081 19.246 1.00 98.38 526 ALA A C 1
ATOM 3920 O O . ALA A 1 526 ? 2.597 -15.283 20.461 1.00 98.38 526 ALA A O 1
ATOM 3921 N N . THR A 1 527 ? 2.979 -13.924 18.711 1.00 98.44 527 THR A N 1
ATOM 3922 C CA . THR A 1 527 ? 3.269 -12.707 19.476 1.00 98.44 527 THR A CA 1
ATOM 3923 C C . THR A 1 527 ? 2.241 -11.609 19.205 1.00 98.44 527 THR A C 1
ATOM 3925 O O . THR A 1 527 ? 2.060 -10.725 20.045 1.00 98.44 527 THR A O 1
ATOM 3928 N N . GLN A 1 528 ? 1.530 -11.683 18.073 1.00 98.69 528 GLN A N 1
ATOM 3929 C CA . GLN A 1 528 ? 0.524 -10.710 17.644 1.00 98.69 528 GLN A CA 1
ATOM 3930 C C . GLN A 1 528 ? -0.794 -11.398 17.240 1.00 98.69 528 GLN A C 1
ATOM 3932 O O . GLN A 1 528 ? -0.802 -12.272 16.370 1.00 98.69 528 GLN A O 1
ATOM 3937 N N . MET A 1 529 ? -1.898 -10.982 17.869 1.00 98.69 529 MET A N 1
ATOM 3938 C CA . MET A 1 529 ? -3.279 -11.421 17.594 1.00 98.69 529 MET A CA 1
ATOM 3939 C C . MET A 1 529 ? -4.259 -10.233 17.491 1.00 98.69 529 MET A C 1
ATOM 3941 O O . MET A 1 529 ? -5.474 -10.401 17.602 1.00 98.69 529 MET A O 1
ATOM 3945 N N . SER A 1 530 ? -3.759 -9.009 17.305 1.00 98.81 530 SER A N 1
ATOM 3946 C CA . SER A 1 530 ? -4.615 -7.824 17.185 1.00 98.81 530 SER A CA 1
ATOM 3947 C C . SER A 1 530 ? -5.571 -7.945 16.000 1.00 98.81 530 SER A C 1
ATOM 3949 O O . SER A 1 530 ? -5.193 -8.445 14.947 1.00 98.81 530 SER A O 1
ATOM 3951 N N . TYR A 1 531 ? -6.801 -7.460 16.144 1.00 98.88 531 TYR A N 1
ATOM 3952 C CA . TYR A 1 531 ? -7.817 -7.411 15.086 1.00 98.88 531 TYR A CA 1
ATOM 3953 C C . TYR A 1 531 ? -8.263 -8.774 14.522 1.00 98.88 531 TYR A C 1
ATOM 3955 O O . TYR A 1 531 ? -9.015 -8.788 13.555 1.00 98.88 531 TYR A O 1
ATOM 3963 N N . MET A 1 532 ? -7.827 -9.909 15.097 1.00 98.75 532 MET A N 1
ATOM 3964 C CA . MET A 1 532 ? -7.975 -11.258 14.515 1.00 98.75 532 MET A CA 1
ATOM 3965 C C . MET A 1 532 ? -9.391 -11.568 13.993 1.00 98.75 532 MET A C 1
ATOM 3967 O O . MET A 1 532 ? -9.515 -12.142 12.912 1.00 98.75 532 MET A O 1
ATOM 3971 N N . PHE A 1 533 ? -10.421 -11.128 14.725 1.00 98.81 533 PHE A N 1
ATOM 3972 C CA . PHE A 1 533 ? -11.843 -11.232 14.383 1.00 98.81 533 PHE A CA 1
ATOM 3973 C C . PHE A 1 533 ? -12.570 -9.869 14.439 1.00 98.81 533 PHE A C 1
ATOM 3975 O O . PHE A 1 533 ? -13.795 -9.826 14.575 1.00 98.81 533 PHE A O 1
ATOM 3982 N N . LEU A 1 534 ? -11.846 -8.740 14.358 1.00 98.88 534 LEU A N 1
ATOM 3983 C CA . LEU A 1 534 ? -12.450 -7.396 14.334 1.00 98.88 534 LEU A CA 1
ATOM 3984 C C . LEU A 1 534 ? -13.546 -7.353 13.257 1.00 98.88 534 LEU A C 1
ATOM 3986 O O . LEU A 1 534 ? -13.310 -7.769 12.133 1.00 98.88 534 LEU A O 1
ATOM 3990 N N . GLY A 1 535 ? -14.744 -6.866 13.569 1.00 98.69 535 GLY A N 1
ATOM 3991 C CA . GLY A 1 535 ? -15.819 -6.682 12.591 1.00 98.69 535 GLY A CA 1
ATOM 3992 C C . GLY A 1 535 ? -16.493 -7.967 12.083 1.00 98.69 535 GLY A C 1
ATOM 3993 O O . GLY A 1 535 ? -17.322 -7.877 11.175 1.00 98.69 535 GLY A O 1
ATOM 3994 N N . CYS A 1 536 ? -16.213 -9.142 12.666 1.00 98.69 536 CYS A N 1
ATOM 3995 C CA . CYS A 1 536 ? -16.934 -10.402 12.405 1.00 98.69 536 CYS A CA 1
ATOM 3996 C C . CYS A 1 536 ? -18.360 -10.384 13.005 1.00 98.69 536 CYS A C 1
ATOM 3998 O O . CYS A 1 536 ? -18.727 -11.189 13.859 1.00 98.69 536 CYS A O 1
ATOM 4000 N N . SER A 1 537 ? -19.184 -9.423 12.586 1.00 98.50 537 SER A N 1
ATOM 4001 C CA . SER A 1 537 ? -20.433 -9.049 13.263 1.00 98.50 537 SER A CA 1
ATOM 4002 C C . SER A 1 537 ? -21.554 -10.090 13.200 1.00 98.50 537 SER A C 1
ATOM 4004 O O . SER A 1 537 ? -22.457 -10.041 14.035 1.00 98.50 537 SER A O 1
ATOM 4006 N N . LYS A 1 538 ? -21.500 -11.047 12.264 1.00 98.56 538 LYS A N 1
ATOM 4007 C CA . LYS A 1 538 ? -22.446 -12.176 12.154 1.00 98.56 538 LYS A CA 1
ATOM 4008 C C . LYS A 1 538 ? -21.988 -13.457 12.860 1.00 98.56 538 LYS A C 1
ATOM 4010 O O . LYS A 1 538 ? -22.775 -14.400 12.940 1.00 98.56 538 LYS A O 1
ATOM 4015 N N . LEU A 1 539 ? -20.763 -13.501 13.385 1.00 97.88 539 LEU A N 1
ATOM 4016 C CA . LEU A 1 539 ? -20.213 -14.694 14.024 1.00 97.88 539 LEU A CA 1
ATOM 4017 C C . LEU A 1 539 ? -20.961 -14.971 15.335 1.00 97.88 539 LEU A C 1
ATOM 4019 O O . LEU A 1 539 ? -20.992 -14.128 16.232 1.00 97.88 539 LEU A O 1
ATOM 4023 N N . THR A 1 540 ? -21.601 -16.137 15.431 1.00 96.00 540 THR A N 1
ATOM 4024 C CA . THR A 1 540 ? -22.490 -16.477 16.564 1.00 96.00 540 THR A CA 1
ATOM 4025 C C . THR A 1 540 ? -21.777 -17.209 17.701 1.00 96.00 540 THR A C 1
ATOM 4027 O O . THR A 1 540 ? -22.141 -17.048 18.868 1.00 96.00 540 THR A O 1
ATOM 4030 N N . SER A 1 541 ? -20.728 -17.963 17.373 1.00 95.88 541 SER A N 1
ATOM 4031 C CA . SER A 1 541 ? -19.865 -18.685 18.311 1.00 95.88 541 SER A CA 1
ATOM 4032 C C . SER A 1 541 ? -18.483 -18.915 17.702 1.00 95.88 541 SER A C 1
ATOM 4034 O O . SER A 1 541 ? -18.377 -19.095 16.489 1.00 95.88 541 SER A O 1
ATOM 4036 N N . ILE A 1 542 ? -17.451 -18.989 18.542 1.00 97.81 542 ILE A N 1
ATOM 4037 C CA . ILE A 1 542 ? -16.097 -19.408 18.161 1.00 97.81 542 ILE A CA 1
ATOM 4038 C C . ILE A 1 542 ? -15.428 -20.126 19.339 1.00 97.81 542 ILE A C 1
ATOM 4040 O O . ILE A 1 542 ? -15.560 -19.683 20.482 1.00 97.81 542 ILE A O 1
ATOM 4044 N N . ASP A 1 543 ? -14.722 -21.226 19.070 1.00 98.06 543 ASP A N 1
ATOM 4045 C CA . ASP A 1 543 ? -13.902 -21.921 20.067 1.00 98.06 543 ASP A CA 1
ATOM 4046 C C . ASP A 1 543 ? -12.440 -21.478 19.938 1.00 98.06 543 ASP A C 1
ATOM 4048 O O . ASP A 1 543 ? -11.766 -21.777 18.955 1.00 98.06 543 ASP A O 1
ATOM 4052 N N . VAL A 1 544 ? -11.958 -20.750 20.947 1.00 98.19 544 VAL A N 1
ATOM 4053 C CA . VAL A 1 544 ? -10.558 -20.311 21.078 1.00 98.19 544 VAL A CA 1
ATOM 4054 C C . VAL A 1 544 ? -9.855 -20.975 22.270 1.00 98.19 544 VAL A C 1
ATOM 4056 O O . VAL A 1 544 ? -8.747 -20.585 22.637 1.00 98.19 544 VAL A O 1
ATOM 4059 N N . THR A 1 545 ? -10.466 -21.989 22.892 1.00 97.62 545 THR A N 1
ATOM 4060 C CA . THR A 1 545 ? -9.966 -22.602 24.139 1.00 97.62 545 THR A CA 1
ATOM 4061 C C . THR A 1 545 ? -8.632 -23.333 23.965 1.00 97.62 545 THR A C 1
ATOM 4063 O O . THR A 1 545 ? -7.868 -23.456 24.925 1.00 97.62 545 THR A O 1
ATOM 4066 N N . GLY A 1 546 ? -8.325 -23.769 22.738 1.00 97.50 546 GLY A N 1
ATOM 4067 C CA . GLY A 1 546 ? -7.049 -24.378 22.355 1.00 97.50 546 GLY A CA 1
ATOM 4068 C C . GLY A 1 546 ? -5.889 -23.394 22.140 1.00 97.50 546 GLY A C 1
ATOM 4069 O O . GLY A 1 546 ? -4.752 -23.841 21.981 1.00 97.50 546 GLY A O 1
ATOM 4070 N N . PHE A 1 547 ? -6.130 -22.076 22.135 1.00 98.38 547 PHE A N 1
ATOM 4071 C CA . PHE A 1 547 ? -5.079 -21.091 21.862 1.00 98.38 547 PHE A CA 1
ATOM 4072 C C . PHE A 1 547 ? -4.078 -21.012 23.025 1.00 98.38 547 PHE A C 1
ATOM 4074 O O . PHE A 1 547 ? -4.384 -20.537 24.121 1.00 98.38 547 PHE A O 1
ATOM 4081 N N . ASP A 1 548 ? -2.828 -21.397 22.766 1.00 97.88 548 ASP A N 1
ATOM 4082 C CA . ASP A 1 548 ? -1.716 -21.032 23.636 1.00 97.88 548 ASP A CA 1
ATOM 4083 C C . ASP A 1 548 ? -1.319 -19.579 23.369 1.00 97.88 548 ASP A C 1
ATOM 4085 O O . ASP A 1 548 ? -0.653 -19.273 22.380 1.00 97.88 548 ASP A O 1
ATOM 4089 N N . THR A 1 549 ? -1.738 -18.678 24.254 1.00 98.12 549 THR A N 1
ATOM 4090 C CA . THR A 1 549 ? -1.440 -17.246 24.143 1.00 98.12 549 THR A CA 1
ATOM 4091 C C . THR A 1 549 ? -0.225 -16.815 24.973 1.00 98.12 549 THR A C 1
ATOM 4093 O O . THR A 1 549 ? -0.005 -15.617 25.124 1.00 98.12 549 THR A O 1
ATOM 4096 N N . THR A 1 550 ? 0.568 -17.755 25.523 1.00 96.44 550 THR A N 1
ATOM 4097 C CA . THR A 1 550 ? 1.662 -17.460 26.482 1.00 96.44 550 THR A CA 1
ATOM 4098 C C . THR A 1 550 ? 2.579 -16.324 26.019 1.00 96.44 550 THR A C 1
ATOM 4100 O O . THR A 1 550 ? 2.948 -15.482 26.830 1.00 96.44 550 THR A O 1
ATOM 4103 N N . ASN A 1 551 ? 2.929 -16.295 24.730 1.00 97.19 551 ASN A N 1
ATOM 4104 C CA . ASN A 1 551 ? 3.896 -15.356 24.151 1.00 97.19 551 ASN A CA 1
ATOM 4105 C C . ASN A 1 551 ? 3.250 -14.119 23.492 1.00 97.19 551 ASN A C 1
ATOM 4107 O O . ASN A 1 551 ? 3.959 -13.286 22.923 1.00 97.19 551 ASN A O 1
ATOM 4111 N N . VAL A 1 552 ? 1.919 -13.986 23.547 1.00 98.50 552 VAL A N 1
ATOM 4112 C CA . VAL A 1 552 ? 1.186 -12.924 22.847 1.00 98.50 552 VAL A CA 1
ATOM 4113 C C . VAL A 1 552 ? 1.314 -11.605 23.606 1.00 98.50 552 VAL A C 1
ATOM 4115 O O . VAL A 1 552 ? 0.941 -11.490 24.774 1.00 98.50 552 VAL A O 1
ATOM 4118 N N . MET A 1 553 ? 1.833 -10.592 22.913 1.00 98.50 553 MET A N 1
ATOM 4119 C CA . MET A 1 553 ? 2.020 -9.237 23.433 1.00 98.50 553 MET A CA 1
ATOM 4120 C C . MET A 1 553 ? 0.869 -8.300 23.038 1.00 98.50 553 MET A C 1
ATOM 4122 O O . MET A 1 553 ? 0.561 -7.371 23.789 1.00 98.50 553 MET A O 1
ATOM 4126 N N . TYR A 1 554 ? 0.222 -8.556 21.895 1.00 98.75 554 TYR A N 1
ATOM 4127 C CA . TYR A 1 554 ? -0.775 -7.672 21.285 1.00 98.75 554 TYR A CA 1
ATOM 4128 C C . TYR A 1 554 ? -2.115 -8.393 21.056 1.00 98.75 554 TYR A C 1
ATOM 4130 O O . TYR A 1 554 ? -2.188 -9.327 20.255 1.00 98.75 554 TYR A O 1
ATOM 4138 N N . PHE A 1 555 ? -3.163 -7.922 21.740 1.00 98.75 555 PHE A N 1
ATOM 4139 C CA . PHE A 1 555 ? -4.558 -8.390 21.661 1.00 98.75 555 PHE A CA 1
ATOM 4140 C C . PHE A 1 555 ? -5.535 -7.275 21.231 1.00 98.75 555 PHE A C 1
ATOM 4142 O O . PHE A 1 555 ? -6.752 -7.410 21.383 1.00 98.75 555 PHE A O 1
ATOM 4149 N N . THR A 1 556 ? -5.017 -6.144 20.741 1.00 98.75 556 THR A N 1
ATOM 4150 C CA . THR A 1 556 ? -5.800 -4.949 20.391 1.00 98.75 556 THR A CA 1
ATOM 4151 C C . THR A 1 556 ? -6.986 -5.302 19.500 1.00 98.75 556 THR A C 1
ATOM 4153 O O . THR A 1 556 ? -6.797 -5.871 18.429 1.00 98.75 556 THR A O 1
ATOM 4156 N N . SER A 1 557 ? -8.207 -4.957 19.913 1.00 98.88 557 SER A N 1
ATOM 4157 C CA . SER A 1 557 ? -9.434 -5.189 19.134 1.00 98.88 557 SER A CA 1
ATOM 4158 C C . SER A 1 557 ? -9.662 -6.638 18.654 1.00 98.88 557 SER A C 1
ATOM 4160 O O . SER A 1 557 ? -10.369 -6.833 17.669 1.00 98.88 557 SER A O 1
ATOM 4162 N N . MET A 1 558 ? -9.088 -7.659 19.312 1.00 98.81 558 MET A N 1
ATOM 4163 C CA . MET A 1 558 ? -9.112 -9.057 18.835 1.00 98.81 558 MET A CA 1
ATOM 4164 C C . MET A 1 558 ? -10.515 -9.579 18.473 1.00 98.81 558 MET A C 1
ATOM 4166 O O . MET A 1 558 ? -10.651 -10.246 17.451 1.00 98.81 558 MET A O 1
ATOM 4170 N N . PHE A 1 559 ? -11.541 -9.242 19.263 1.00 98.81 559 PHE A N 1
ATOM 4171 C CA . PHE A 1 559 ? -12.949 -9.602 19.036 1.00 98.81 559 PHE A CA 1
ATOM 4172 C C . PHE A 1 559 ? -13.852 -8.374 18.822 1.00 98.81 559 PHE A C 1
ATOM 4174 O O . PHE A 1 559 ? -15.074 -8.480 18.895 1.00 98.81 559 PHE A O 1
ATOM 4181 N N . ASN A 1 560 ? -13.280 -7.190 18.586 1.00 98.81 560 ASN A N 1
ATOM 4182 C CA . ASN A 1 560 ? -14.045 -5.944 18.515 1.00 98.81 560 ASN A CA 1
ATOM 4183 C C . ASN A 1 560 ? -15.143 -6.026 17.435 1.00 98.81 560 ASN A C 1
ATOM 4185 O O . ASN A 1 560 ? -14.890 -6.460 16.317 1.00 98.81 560 ASN A O 1
ATOM 4189 N N . GLY A 1 561 ? -16.377 -5.643 17.747 1.00 98.69 561 GLY A N 1
ATOM 4190 C CA . GLY A 1 561 ? -17.493 -5.669 16.803 1.00 98.69 561 GLY A CA 1
ATOM 4191 C C . GLY A 1 561 ? -18.044 -7.063 16.485 1.00 98.69 561 GLY A C 1
ATOM 4192 O O . GLY A 1 561 ? -18.893 -7.169 15.599 1.00 98.69 561 GLY A O 1
ATOM 4193 N N . CYS A 1 562 ? -17.639 -8.116 17.209 1.00 98.62 562 CYS A N 1
ATOM 4194 C CA . CYS A 1 562 ? -18.272 -9.443 17.175 1.00 98.62 562 CYS A CA 1
ATOM 4195 C C . CYS A 1 562 ? -19.651 -9.428 17.875 1.00 98.62 562 CYS A C 1
ATOM 4197 O O . CYS A 1 562 ? -19.901 -10.135 18.852 1.00 98.62 562 CYS A O 1
ATOM 4199 N N . SER A 1 563 ? -20.559 -8.574 17.401 1.00 98.44 563 SER A N 1
ATOM 4200 C CA . SER A 1 563 ? -21.813 -8.214 18.078 1.00 98.44 563 SER A CA 1
ATOM 4201 C C . SER A 1 563 ? -22.864 -9.331 18.145 1.00 98.44 563 SER A C 1
ATOM 4203 O O . SER A 1 563 ? -23.813 -9.214 18.926 1.00 98.44 563 SER A O 1
ATOM 4205 N N . SER A 1 564 ? -22.691 -10.419 17.385 1.00 98.38 564 SER A N 1
ATOM 4206 C CA . SER A 1 564 ? -23.545 -11.618 17.438 1.00 98.38 564 SER A CA 1
ATOM 4207 C C . SER A 1 564 ? -23.052 -12.714 18.394 1.00 98.38 564 SER A C 1
ATOM 4209 O O . SER A 1 564 ? -23.823 -13.634 18.673 1.00 98.38 564 SER A O 1
ATOM 4211 N N . LEU A 1 565 ? -21.834 -12.621 18.950 1.00 97.56 565 LEU A N 1
ATOM 4212 C CA . LEU A 1 565 ? -21.352 -13.591 19.941 1.00 97.56 565 LEU A CA 1
ATOM 4213 C C . LEU A 1 565 ? -22.188 -13.493 21.224 1.00 97.56 565 LEU A C 1
ATOM 4215 O O . LEU A 1 565 ? -22.266 -12.433 21.846 1.00 97.56 565 LEU A O 1
ATOM 4219 N N . THR A 1 566 ? -22.798 -14.603 21.639 1.00 95.75 566 THR A N 1
ATOM 4220 C CA . THR A 1 566 ? -23.581 -14.690 22.890 1.00 95.75 566 THR A CA 1
ATOM 4221 C C . THR A 1 566 ? -22.748 -15.174 24.079 1.00 95.75 566 THR A C 1
ATOM 4223 O O . THR A 1 566 ? -23.006 -14.782 25.218 1.00 95.75 566 THR A O 1
ATOM 4226 N N . SER A 1 567 ? -21.711 -15.967 23.806 1.00 95.12 567 SER A N 1
ATOM 4227 C CA . SER A 1 567 ? -20.736 -16.484 24.767 1.00 95.12 567 SER A CA 1
ATOM 4228 C C . SER A 1 567 ? -19.357 -16.612 24.118 1.00 95.12 567 SER A C 1
ATOM 4230 O O . SER A 1 567 ? -19.267 -16.932 22.933 1.00 95.12 567 SER A O 1
ATOM 4232 N N . LEU A 1 568 ? -18.296 -16.424 24.904 1.00 97.69 568 LEU A N 1
ATOM 4233 C CA . LEU A 1 568 ? -16.907 -16.598 24.480 1.00 97.69 568 LEU A CA 1
ATOM 4234 C C . LEU A 1 568 ? -16.077 -17.117 25.666 1.00 97.69 568 LEU A C 1
ATOM 4236 O O . LEU A 1 568 ? -16.068 -16.487 26.724 1.00 97.69 568 LEU A O 1
ATOM 4240 N N . ASP A 1 569 ? -15.389 -18.250 25.501 1.00 97.69 569 ASP A N 1
ATOM 4241 C CA . ASP A 1 569 ? -14.496 -18.808 26.527 1.00 97.69 569 ASP A CA 1
ATOM 4242 C C . ASP A 1 569 ? -13.041 -18.390 26.260 1.00 97.69 569 ASP A C 1
ATOM 4244 O O . ASP A 1 569 ? -12.368 -18.929 25.384 1.00 97.69 569 ASP A O 1
ATOM 4248 N N . VAL A 1 570 ? -12.557 -17.422 27.045 1.00 98.06 570 VAL A N 1
ATOM 4249 C CA . VAL A 1 570 ? -11.141 -17.014 27.104 1.00 98.06 570 VAL A CA 1
ATOM 4250 C C . VAL A 1 570 ? -10.461 -17.457 28.407 1.00 98.06 570 VAL A C 1
ATOM 4252 O O . VAL A 1 570 ? -9.349 -17.021 28.705 1.00 98.06 570 VAL A O 1
ATOM 4255 N N . SER A 1 571 ? -11.068 -18.367 29.180 1.00 96.62 571 SER A N 1
ATOM 4256 C CA . SER A 1 571 ? -10.560 -18.805 30.494 1.00 96.62 571 SER A CA 1
ATOM 4257 C C . SER A 1 571 ? -9.156 -19.426 30.426 1.00 96.62 571 SER A C 1
ATOM 4259 O O . SER A 1 571 ? -8.415 -19.418 31.412 1.00 96.62 571 SER A O 1
ATOM 4261 N N . LYS A 1 572 ? -8.751 -19.943 29.256 1.00 96.75 572 LYS A N 1
ATOM 4262 C CA . LYS A 1 572 ? -7.417 -20.521 29.005 1.00 96.75 572 LYS A CA 1
ATOM 4263 C C . LYS A 1 572 ? -6.361 -19.516 28.549 1.00 96.75 572 LYS A C 1
ATOM 4265 O O . LYS A 1 572 ? -5.181 -19.872 28.532 1.00 96.75 572 LYS A O 1
ATOM 4270 N N . PHE A 1 573 ? -6.741 -18.280 28.221 1.00 98.06 573 PHE A N 1
ATOM 4271 C CA . PHE A 1 573 ? -5.789 -17.270 27.766 1.00 98.06 573 PHE A CA 1
ATOM 4272 C C . PHE A 1 573 ? -4.809 -16.924 28.892 1.00 98.06 573 PHE A C 1
ATOM 4274 O O . PHE A 1 573 ? -5.180 -16.592 30.018 1.00 98.06 573 PHE A O 1
ATOM 4281 N N . LYS A 1 574 ? -3.521 -16.983 28.562 1.00 96.62 574 LYS A N 1
ATOM 4282 C CA . LYS A 1 574 ? -2.413 -16.538 29.404 1.00 96.62 574 LYS A CA 1
ATOM 4283 C C . LYS A 1 574 ? -1.960 -15.184 28.879 1.00 96.62 574 LYS A C 1
ATOM 4285 O O . LYS A 1 574 ? -1.464 -15.089 27.762 1.00 96.62 574 LYS A O 1
ATOM 4290 N N . THR A 1 575 ? -2.108 -14.142 29.683 1.00 97.25 575 THR A N 1
ATOM 4291 C CA . THR A 1 575 ? -1.823 -12.758 29.267 1.00 97.25 575 THR A CA 1
ATOM 4292 C C . THR A 1 575 ? -0.555 -12.203 29.923 1.00 97.25 575 THR A C 1
ATOM 4294 O O . THR A 1 575 ? -0.343 -10.998 29.947 1.00 97.25 575 THR A O 1
ATOM 4297 N N . SER A 1 576 ? 0.305 -13.062 30.481 1.00 94.25 576 SER A N 1
ATOM 4298 C CA . SER A 1 576 ? 1.455 -12.658 31.308 1.00 94.25 576 SER A CA 1
ATOM 4299 C C . SER A 1 576 ? 2.553 -11.882 30.574 1.00 94.25 576 SER A C 1
ATOM 4301 O O . SER A 1 576 ? 3.430 -11.348 31.244 1.00 94.25 576 SER A O 1
ATOM 4303 N N . TYR A 1 577 ? 2.507 -11.815 29.242 1.00 95.88 577 TYR A N 1
ATOM 4304 C CA . TYR A 1 577 ? 3.360 -10.964 28.402 1.00 95.88 577 TYR A CA 1
ATOM 4305 C C . TYR A 1 577 ? 2.557 -9.918 27.603 1.00 95.88 577 TYR A C 1
ATOM 4307 O O . TYR A 1 577 ? 3.134 -9.178 26.807 1.00 95.88 577 TYR A O 1
ATOM 4315 N N . ALA A 1 578 ? 1.241 -9.821 27.822 1.00 98.00 578 ALA A N 1
ATOM 4316 C CA . ALA A 1 578 ? 0.392 -8.850 27.146 1.00 98.00 578 ALA A CA 1
ATOM 4317 C C . ALA A 1 578 ? 0.806 -7.421 27.523 1.00 98.00 578 ALA A C 1
ATOM 4319 O O . ALA A 1 578 ? 0.967 -7.092 28.699 1.00 98.00 578 ALA A O 1
ATOM 4320 N N . THR A 1 579 ? 0.952 -6.569 26.510 1.00 98.06 579 THR A N 1
ATOM 4321 C CA . THR A 1 579 ? 1.279 -5.143 26.658 1.00 98.06 579 THR A CA 1
ATOM 4322 C C . THR A 1 579 ? 0.163 -4.246 26.122 1.00 98.06 579 THR A C 1
ATOM 4324 O O . THR A 1 579 ? -0.088 -3.193 26.713 1.00 98.06 579 THR A O 1
ATOM 4327 N N . TYR A 1 580 ? -0.565 -4.700 25.093 1.00 98.44 580 TYR A N 1
ATOM 4328 C CA . TYR A 1 580 ? -1.705 -4.002 24.489 1.00 98.44 580 TYR A CA 1
ATOM 4329 C C . TYR A 1 580 ? -2.944 -4.907 24.466 1.00 98.44 580 TYR A C 1
ATOM 4331 O O . TYR A 1 580 ? -2.931 -5.974 23.847 1.00 98.44 580 TYR A O 1
ATOM 4339 N N . MET A 1 581 ? -4.014 -4.479 25.139 1.00 98.31 581 MET A N 1
ATOM 4340 C CA . MET A 1 581 ? -5.318 -5.163 25.206 1.00 98.31 581 MET A CA 1
ATOM 4341 C C . MET A 1 581 ? -6.493 -4.189 24.991 1.00 98.31 581 MET A C 1
ATOM 4343 O O . MET A 1 581 ? -7.636 -4.472 25.355 1.00 98.31 581 MET A O 1
ATOM 4347 N N . ASN A 1 582 ? -6.220 -3.013 24.419 1.00 97.94 582 ASN A N 1
ATOM 4348 C CA . ASN A 1 582 ? -7.228 -1.997 24.147 1.00 97.94 582 ASN A CA 1
ATOM 4349 C C . ASN A 1 582 ? -8.320 -2.530 23.203 1.00 97.94 582 ASN A C 1
ATOM 4351 O O . ASN A 1 582 ? -8.036 -3.249 22.245 1.00 97.94 582 ASN A O 1
ATOM 4355 N N . ALA A 1 583 ? -9.573 -2.181 23.494 1.00 98.75 583 ALA A N 1
ATOM 4356 C CA . ALA A 1 583 ? -10.758 -2.563 22.726 1.00 98.75 583 ALA A CA 1
ATOM 4357 C C . ALA A 1 583 ? -10.963 -4.080 22.488 1.00 98.75 583 ALA A C 1
ATOM 4359 O O . ALA A 1 583 ? -11.757 -4.444 21.624 1.00 98.75 583 ALA A O 1
ATOM 4360 N N . MET A 1 584 ? -10.287 -4.973 23.231 1.00 98.81 584 MET A N 1
ATOM 4361 C CA . MET A 1 584 ? -10.247 -6.423 22.952 1.00 98.81 584 MET A CA 1
ATOM 4362 C C . MET A 1 584 ? -11.628 -7.067 22.727 1.00 98.81 584 MET A C 1
ATOM 4364 O O . MET A 1 584 ? -11.758 -7.879 21.812 1.00 98.81 584 MET A O 1
ATOM 4368 N N . PHE A 1 585 ? -12.641 -6.679 23.509 1.00 98.81 585 PHE A N 1
ATOM 4369 C CA . PHE A 1 585 ? -14.032 -7.143 23.407 1.00 98.81 585 PHE A CA 1
ATOM 4370 C C . PHE A 1 585 ? -15.015 -6.001 23.094 1.00 98.81 585 PHE A C 1
ATOM 4372 O O . PHE A 1 585 ? -16.208 -6.109 23.376 1.00 98.81 585 PHE A O 1
ATOM 4379 N N . MET A 1 586 ? -14.534 -4.877 22.553 1.00 98.88 586 MET A N 1
ATOM 4380 C CA . MET A 1 586 ? -15.385 -3.722 22.260 1.00 98.88 586 MET A CA 1
ATOM 4381 C C . MET A 1 586 ? -16.565 -4.128 21.357 1.00 98.88 586 MET A C 1
ATOM 4383 O O . MET A 1 586 ? -16.406 -4.902 20.424 1.00 98.88 586 MET A O 1
ATOM 4387 N N . ASN A 1 587 ? -17.761 -3.599 21.604 1.00 98.75 587 ASN A N 1
ATOM 4388 C CA . ASN A 1 587 ? -18.977 -3.832 20.821 1.00 98.75 587 ASN A CA 1
ATOM 4389 C C . ASN A 1 587 ? -19.396 -5.312 20.671 1.00 98.75 587 ASN A C 1
ATOM 4391 O O . ASN A 1 587 ? -20.232 -5.626 19.820 1.00 98.75 587 ASN A O 1
ATOM 4395 N N . CYS A 1 588 ? -18.917 -6.213 21.538 1.00 98.56 588 CYS A N 1
ATOM 4396 C CA . CYS A 1 588 ? -19.456 -7.567 21.716 1.00 98.56 588 CYS A CA 1
ATOM 4397 C C . CYS A 1 588 ? -20.815 -7.535 22.449 1.00 98.56 588 CYS A C 1
ATOM 4399 O O . CYS A 1 588 ? -21.012 -8.153 23.496 1.00 98.56 588 CYS A O 1
ATOM 4401 N N . SER A 1 589 ? -21.768 -6.770 21.915 1.00 98.38 589 SER A N 1
ATOM 4402 C CA . SER A 1 589 ? -23.008 -6.357 22.588 1.00 98.38 589 SER A CA 1
ATOM 4403 C C . SER A 1 589 ? -24.010 -7.485 22.863 1.00 98.38 589 SER A C 1
ATOM 4405 O O . SER A 1 589 ? -24.987 -7.276 23.586 1.00 98.38 589 SER A O 1
ATOM 4407 N N . SER A 1 590 ? -23.783 -8.691 22.330 1.00 98.31 590 SER A N 1
ATOM 4408 C CA . SER A 1 590 ? -24.585 -9.875 22.655 1.00 98.31 590 SER A CA 1
ATOM 4409 C C . SER A 1 590 ? -24.025 -10.763 23.764 1.00 98.31 590 SER A C 1
ATOM 4411 O O . SER A 1 590 ? -24.787 -11.604 24.245 1.00 98.31 590 SER A O 1
ATOM 4413 N N . LEU A 1 591 ? -22.782 -10.556 24.221 1.00 97.81 591 LEU A N 1
ATOM 4414 C CA . LEU A 1 591 ? -22.187 -11.366 25.287 1.00 97.81 591 LEU A CA 1
ATOM 4415 C C . LEU A 1 591 ? -22.947 -11.178 26.605 1.00 97.81 591 LEU A C 1
ATOM 4417 O O . LEU A 1 591 ? -23.065 -10.062 27.112 1.00 97.81 591 LEU A O 1
ATOM 4421 N N . THR A 1 592 ? -23.432 -12.277 27.182 1.00 95.69 592 THR A N 1
ATOM 4422 C CA . THR A 1 592 ? -24.108 -12.282 28.495 1.00 95.69 592 THR A CA 1
ATOM 4423 C C . THR A 1 592 ? -23.155 -12.607 29.647 1.00 95.69 592 THR A C 1
ATOM 4425 O O . THR A 1 592 ? -23.354 -12.141 30.772 1.00 95.69 592 THR A O 1
ATOM 4428 N N . THR A 1 593 ? -22.092 -13.363 29.360 1.00 93.94 593 THR A N 1
ATOM 4429 C CA . THR A 1 593 ? -21.038 -13.776 30.298 1.00 93.94 593 THR A CA 1
ATOM 4430 C C . THR A 1 593 ? -19.677 -13.802 29.608 1.00 93.94 593 THR A C 1
ATOM 4432 O O . THR A 1 593 ? -19.590 -14.205 28.447 1.00 93.94 593 THR A O 1
ATOM 4435 N N . LEU A 1 594 ? -18.616 -13.450 30.338 1.00 97.44 594 LEU A N 1
ATOM 4436 C CA . LEU A 1 594 ? -17.228 -13.527 29.879 1.00 97.44 594 LEU A CA 1
ATOM 4437 C C . LEU A 1 594 ? -16.310 -13.817 31.080 1.00 97.44 594 LEU A C 1
ATOM 4439 O O . LEU A 1 594 ? -16.283 -13.036 32.031 1.00 97.44 594 LEU A O 1
ATOM 4443 N N . ASP A 1 595 ? -15.573 -14.930 31.050 1.00 96.88 595 ASP A N 1
ATOM 4444 C CA . ASP A 1 595 ? -14.606 -15.287 32.099 1.00 96.88 595 ASP A CA 1
ATOM 4445 C C . ASP A 1 595 ? -13.204 -14.770 31.746 1.00 96.88 595 ASP A C 1
ATOM 4447 O O . ASP A 1 595 ? -12.495 -15.364 30.936 1.00 96.88 595 ASP A O 1
ATOM 4451 N N . VAL A 1 596 ? -12.805 -13.665 32.382 1.00 97.12 596 VAL A N 1
ATOM 4452 C CA . VAL A 1 596 ? -11.441 -13.104 32.327 1.00 97.12 596 VAL A CA 1
ATOM 4453 C C . VAL A 1 596 ? -10.651 -13.353 33.619 1.00 97.12 596 VAL A C 1
ATOM 4455 O O . VAL A 1 596 ? -9.590 -12.760 33.820 1.00 97.12 596 VAL A O 1
ATOM 4458 N N . SER A 1 597 ? -11.117 -14.248 34.498 1.00 95.25 597 SER A N 1
ATOM 4459 C CA . SER A 1 597 ? -10.500 -14.494 35.811 1.00 95.25 597 SER A CA 1
ATOM 4460 C C . SER A 1 597 ? -9.067 -15.035 35.720 1.00 95.25 597 SER A C 1
ATOM 4462 O O . SER A 1 597 ? -8.320 -14.984 36.699 1.00 95.25 597 SER A O 1
ATOM 4464 N N . SER A 1 598 ? -8.644 -15.559 34.566 1.00 94.81 598 SER A N 1
ATOM 4465 C CA . SER A 1 598 ? -7.278 -16.017 34.280 1.00 94.81 598 SER A CA 1
ATOM 4466 C C . SER A 1 598 ? -6.300 -14.893 33.910 1.00 94.81 598 SER A C 1
ATOM 4468 O O . SER A 1 598 ? -5.086 -15.111 33.974 1.00 94.81 598 SER A O 1
ATOM 4470 N N . PHE A 1 599 ? -6.792 -13.702 33.553 1.00 97.38 599 PHE A N 1
ATOM 4471 C CA . PHE A 1 599 ? -5.972 -12.640 32.975 1.00 97.38 599 PHE A CA 1
ATOM 4472 C C . PHE A 1 599 ? -5.024 -12.047 34.029 1.00 97.38 599 PHE A C 1
ATOM 4474 O O . PHE A 1 599 ? -5.427 -11.570 35.088 1.00 97.38 599 PHE A O 1
ATOM 4481 N N . ASN A 1 600 ? -3.731 -12.051 33.710 1.00 95.00 600 ASN A N 1
ATOM 4482 C CA . ASN A 1 600 ? -2.678 -11.358 34.443 1.00 95.00 600 ASN A CA 1
ATOM 4483 C C . ASN A 1 600 ? -2.246 -10.145 33.616 1.00 95.00 600 ASN A C 1
ATOM 4485 O O . ASN A 1 600 ? -1.548 -10.305 32.617 1.00 95.00 600 ASN A O 1
ATOM 4489 N N . THR A 1 601 ? -2.651 -8.944 34.018 1.00 97.12 601 THR A N 1
ATOM 4490 C CA . THR A 1 601 ? -2.425 -7.718 33.232 1.00 97.12 601 THR A CA 1
ATOM 4491 C C . THR A 1 601 ? -1.176 -6.932 33.646 1.00 97.12 601 THR A C 1
ATOM 4493 O O . THR A 1 601 ? -1.041 -5.780 33.254 1.00 97.12 601 THR A O 1
ATOM 4496 N N . LEU A 1 602 ? -0.257 -7.519 34.429 1.00 96.69 602 LEU A N 1
ATOM 4497 C CA . LEU A 1 602 ? 0.851 -6.795 35.081 1.00 96.69 602 LEU A CA 1
ATOM 4498 C C . LEU A 1 602 ? 1.690 -5.912 34.141 1.00 96.69 602 LEU A C 1
ATOM 4500 O O . LEU A 1 602 ? 2.165 -4.868 34.578 1.00 96.69 602 LEU A O 1
ATOM 4504 N N . TYR A 1 603 ? 1.891 -6.321 32.886 1.00 97.06 603 TYR A N 1
ATOM 4505 C CA . TYR A 1 603 ? 2.678 -5.577 31.892 1.00 97.06 603 TYR A CA 1
ATOM 4506 C C . TYR A 1 603 ? 1.823 -4.800 30.874 1.00 97.06 603 TYR A C 1
ATOM 4508 O O . TYR A 1 603 ? 2.375 -4.169 29.970 1.00 97.06 603 TYR A O 1
ATOM 4516 N N . VAL A 1 604 ? 0.493 -4.809 31.024 1.00 98.25 604 VAL A N 1
ATOM 4517 C CA . VAL A 1 604 ? -0.435 -4.135 30.111 1.00 98.25 604 VAL A CA 1
ATOM 4518 C C . VAL A 1 604 ? -0.360 -2.628 30.327 1.00 98.25 604 VAL A C 1
ATOM 4520 O O . VAL A 1 604 ? -0.726 -2.110 31.384 1.00 98.25 604 VAL A O 1
ATOM 4523 N N . ARG A 1 605 ? 0.101 -1.923 29.293 1.00 97.69 605 ARG A N 1
ATOM 4524 C CA . ARG A 1 605 ? 0.196 -0.458 29.251 1.00 97.69 605 ARG A CA 1
ATOM 4525 C C . ARG A 1 605 ? -1.124 0.166 28.803 1.00 97.69 605 ARG A C 1
ATOM 4527 O O . ARG A 1 605 ? -1.514 1.216 29.312 1.00 97.69 605 ARG A O 1
ATOM 4534 N N . GLU A 1 606 ? -1.830 -0.516 27.901 1.00 98.00 606 GLU A N 1
ATOM 4535 C CA . GLU A 1 606 ? -3.070 -0.038 27.286 1.00 98.00 606 GLU A CA 1
ATOM 4536 C C . GLU A 1 606 ? -4.195 -1.075 27.394 1.00 98.00 606 GLU A C 1
ATOM 4538 O O . GLU A 1 606 ? -4.118 -2.156 26.807 1.00 98.00 606 GLU A O 1
ATOM 4543 N N . MET A 1 607 ? -5.264 -0.722 28.114 1.00 97.50 607 MET A N 1
ATOM 4544 C CA . MET A 1 607 ? -6.515 -1.498 28.208 1.00 97.50 607 MET A CA 1
ATOM 4545 C C . MET A 1 607 ? -7.766 -0.614 28.055 1.00 97.50 607 MET A C 1
ATOM 4547 O O . MET A 1 607 ? -8.866 -0.984 28.466 1.00 97.50 607 MET A O 1
ATOM 4551 N N . GLY A 1 608 ? -7.606 0.568 27.450 1.00 98.25 608 GLY A N 1
ATOM 4552 C CA . GLY A 1 608 ? -8.723 1.451 27.125 1.00 98.25 608 GLY A CA 1
ATOM 4553 C C . GLY A 1 608 ? -9.787 0.726 26.297 1.00 98.25 608 GLY A C 1
ATOM 4554 O O . GLY A 1 608 ? -9.468 -0.075 25.417 1.00 98.25 608 GLY A O 1
ATOM 4555 N N . GLN A 1 609 ? -11.055 0.977 26.611 1.00 98.75 609 GLN A N 1
ATOM 4556 C CA . GLN A 1 609 ? -12.233 0.421 25.941 1.00 98.75 609 GLN A CA 1
ATOM 4557 C C . GLN A 1 609 ? -12.328 -1.114 25.890 1.00 98.75 609 GLN A C 1
ATOM 4559 O O . GLN A 1 609 ? -13.117 -1.639 25.106 1.00 98.75 609 GLN A O 1
ATOM 4564 N N . MET A 1 610 ? -11.567 -1.846 26.715 1.00 98.69 610 MET A N 1
ATOM 4565 C CA . MET A 1 610 ? -11.464 -3.314 26.668 1.00 98.69 610 MET A CA 1
ATOM 4566 C C . MET A 1 610 ? -12.818 -4.044 26.625 1.00 98.69 610 MET A C 1
ATOM 4568 O O . MET A 1 610 ? -12.933 -5.023 25.889 1.00 98.69 610 MET A O 1
ATOM 4572 N N . PHE A 1 611 ? -13.830 -3.547 27.345 1.00 98.75 611 PHE A N 1
ATOM 4573 C CA . PHE A 1 611 ? -15.192 -4.095 27.374 1.00 98.75 611 PHE A CA 1
ATOM 4574 C C . PHE A 1 611 ? -16.251 -3.132 26.800 1.00 98.75 611 PHE A C 1
ATOM 4576 O O . PHE A 1 611 ? -17.443 -3.411 26.894 1.00 98.75 611 PHE A O 1
ATOM 4583 N N . SER A 1 612 ? -15.846 -2.003 26.206 1.00 98.88 612 SER A N 1
ATOM 4584 C CA . SER A 1 612 ? -16.754 -0.925 25.784 1.00 98.88 612 SER A CA 1
ATOM 4585 C C . SER A 1 612 ? -17.875 -1.440 24.872 1.00 98.88 612 SER A C 1
ATOM 4587 O O . SER A 1 612 ? -17.587 -2.042 23.848 1.00 98.88 612 SER A O 1
ATOM 4589 N N . GLY A 1 613 ? -19.144 -1.190 25.183 1.00 98.69 613 GLY A N 1
ATOM 4590 C CA . GLY A 1 613 ? -20.299 -1.625 24.390 1.00 98.69 613 GLY A CA 1
ATOM 4591 C C . GLY A 1 613 ? -20.764 -3.064 24.655 1.00 98.69 613 GLY A C 1
ATOM 4592 O O . GLY A 1 613 ? -21.674 -3.539 23.972 1.00 98.69 613 GLY A O 1
ATOM 4593 N N . CYS A 1 614 ? -20.202 -3.765 25.648 1.00 98.56 614 CYS A N 1
ATOM 4594 C CA . CYS A 1 614 ? -20.677 -5.080 26.106 1.00 98.56 614 CYS A CA 1
ATOM 4595 C C . CYS A 1 614 ? -21.975 -4.971 26.937 1.00 98.56 614 CYS A C 1
ATOM 4597 O O . CYS A 1 614 ? -22.045 -5.379 28.097 1.00 98.56 614 CYS A O 1
ATOM 4599 N N . SER A 1 615 ? -23.021 -4.401 26.340 1.00 98.25 615 SER A N 1
ATOM 4600 C CA . SER A 1 615 ? -24.242 -3.935 27.014 1.00 98.25 615 SER A CA 1
ATOM 4601 C C . SER A 1 615 ? -25.070 -5.008 27.738 1.00 98.25 615 SER A C 1
ATOM 4603 O O . SER A 1 615 ? -25.898 -4.649 28.577 1.00 98.25 615 SER A O 1
ATOM 4605 N N . LYS A 1 616 ? -24.849 -6.301 27.454 1.00 98.31 616 LYS A N 1
ATOM 4606 C CA . LYS A 1 616 ? -25.523 -7.448 28.097 1.00 98.31 616 LYS A CA 1
ATOM 4607 C C . LYS A 1 616 ? -24.695 -8.171 29.171 1.00 98.31 616 LYS A C 1
ATOM 4609 O O . LYS A 1 616 ? -25.256 -9.035 29.847 1.00 98.31 616 LYS A O 1
ATOM 4614 N N . LEU A 1 617 ? -23.415 -7.837 29.367 1.00 97.25 617 LEU A N 1
ATOM 4615 C CA . LEU A 1 617 ? -22.626 -8.415 30.462 1.00 97.25 617 LEU A CA 1
ATOM 4616 C C . LEU A 1 617 ? -23.185 -7.938 31.804 1.00 97.25 617 LEU A C 1
ATOM 4618 O O . LEU A 1 617 ? -23.394 -6.745 31.994 1.00 97.25 617 LEU A O 1
ATOM 4622 N N . THR A 1 618 ? -23.407 -8.863 32.739 1.00 95.19 618 THR A N 1
ATOM 4623 C CA . THR A 1 618 ? -24.015 -8.558 34.053 1.00 95.19 618 THR A CA 1
ATOM 4624 C C . THR A 1 618 ? -23.015 -8.498 35.208 1.00 95.19 618 THR A C 1
ATOM 4626 O O . THR A 1 618 ? -23.264 -7.821 36.209 1.00 95.19 618 THR A O 1
ATOM 4629 N N . THR A 1 619 ? -21.875 -9.178 35.065 1.00 94.19 619 THR A N 1
ATOM 4630 C CA . THR A 1 619 ? -20.770 -9.232 36.030 1.00 94.19 619 THR A CA 1
ATOM 4631 C C . THR A 1 619 ? -19.457 -9.540 35.303 1.00 94.19 619 THR A C 1
ATOM 4633 O O . THR A 1 619 ? -19.470 -10.174 34.248 1.00 94.19 619 THR A O 1
ATOM 4636 N N . LEU A 1 620 ? -18.330 -9.139 35.892 1.00 96.06 620 LEU A N 1
ATOM 4637 C CA . LEU A 1 620 ? -16.970 -9.491 35.469 1.00 96.06 620 LEU A CA 1
ATOM 4638 C C . LEU A 1 620 ? -16.135 -9.834 36.713 1.00 96.06 620 LEU A C 1
ATOM 4640 O O . LEU A 1 620 ? -16.221 -9.123 37.714 1.00 96.06 620 LEU A O 1
ATOM 4644 N N . ASP A 1 621 ? -15.338 -10.905 36.660 1.00 95.94 621 ASP A N 1
ATOM 4645 C CA . ASP A 1 621 ? -14.316 -11.191 37.678 1.00 95.94 621 ASP A CA 1
ATOM 4646 C C . ASP A 1 621 ? -12.982 -10.578 37.241 1.00 95.94 621 ASP A C 1
ATOM 4648 O O . ASP A 1 621 ? -12.316 -11.077 36.336 1.00 95.94 621 ASP A O 1
ATOM 4652 N N . LEU A 1 622 ? -12.606 -9.481 37.898 1.00 96.31 622 LEU A N 1
ATOM 4653 C CA . LEU A 1 622 ? -11.373 -8.737 37.641 1.00 96.31 622 LEU A CA 1
ATOM 4654 C C . LEU A 1 622 ? -10.311 -8.978 38.730 1.00 96.31 622 LEU A C 1
ATOM 4656 O O . LEU A 1 622 ? -9.297 -8.283 38.771 1.00 96.31 622 LEU A O 1
ATOM 4660 N N . SER A 1 623 ? -10.500 -9.968 39.610 1.00 93.81 623 SER A N 1
ATOM 4661 C CA . SER A 1 623 ? -9.690 -10.168 40.827 1.00 93.81 623 SER A CA 1
ATOM 4662 C C . SER A 1 623 ? -8.191 -10.416 40.595 1.00 93.81 623 SER A C 1
ATOM 4664 O O . SER A 1 623 ? -7.390 -10.226 41.514 1.00 93.81 623 SER A O 1
ATOM 4666 N N . LYS A 1 624 ? -7.790 -10.824 39.380 1.00 94.88 624 LYS A N 1
ATOM 4667 C CA . LYS A 1 624 ? -6.382 -11.012 38.977 1.00 94.88 624 LYS A CA 1
ATOM 4668 C C . LYS A 1 624 ? -5.788 -9.857 38.160 1.00 94.88 624 LYS A C 1
ATOM 4670 O O . LYS A 1 624 ? -4.588 -9.899 37.861 1.00 94.88 624 LYS A O 1
ATOM 4675 N N . PHE A 1 625 ? -6.573 -8.828 37.832 1.00 96.75 625 PHE A N 1
ATOM 4676 C CA . PHE A 1 625 ? -6.068 -7.649 37.131 1.00 96.75 625 PHE A CA 1
ATOM 4677 C C . PHE A 1 625 ? -5.049 -6.918 38.016 1.00 96.75 625 PHE A C 1
ATOM 4679 O O . PHE A 1 625 ? -5.226 -6.747 39.221 1.00 96.75 625 PHE A O 1
ATOM 4686 N N . LYS A 1 626 ? -3.946 -6.515 37.391 1.00 95.75 626 LYS A N 1
ATOM 4687 C CA . LYS A 1 626 ? -2.833 -5.764 37.977 1.00 95.75 626 LYS A CA 1
ATOM 4688 C C . LYS A 1 626 ? -2.553 -4.600 37.044 1.00 95.75 626 LYS A C 1
ATOM 4690 O O . LYS A 1 626 ? -1.989 -4.804 35.972 1.00 95.75 626 LYS A O 1
ATOM 4695 N N . THR A 1 627 ? -2.990 -3.407 37.417 1.00 97.12 627 THR A N 1
ATOM 4696 C CA . THR A 1 627 ? -3.012 -2.238 36.520 1.00 97.12 627 THR A CA 1
ATOM 4697 C C . THR A 1 627 ? -1.887 -1.237 36.794 1.00 97.12 627 THR A C 1
ATOM 4699 O O . THR A 1 627 ? -1.837 -0.180 36.179 1.00 97.12 627 THR A O 1
ATOM 4702 N N . SER A 1 628 ? -0.936 -1.574 37.670 1.00 96.81 628 SER A N 1
ATOM 4703 C CA . SER A 1 628 ? 0.130 -0.666 38.118 1.00 96.81 628 SER A CA 1
ATOM 4704 C C . SER A 1 628 ? 1.079 -0.175 37.013 1.00 96.81 628 SER A C 1
ATOM 4706 O O . SER A 1 628 ? 1.754 0.833 37.198 1.00 96.81 628 SER A O 1
ATOM 4708 N N . ASN A 1 629 ? 1.132 -0.839 35.851 1.00 97.00 629 ASN A N 1
ATOM 4709 C CA . ASN A 1 629 ? 1.879 -0.380 34.665 1.00 97.00 629 ASN A CA 1
ATOM 4710 C C . ASN A 1 629 ? 0.984 0.214 33.559 1.00 97.00 629 ASN A C 1
ATOM 4712 O O . ASN A 1 629 ? 1.481 0.555 32.483 1.00 97.00 629 ASN A O 1
ATOM 4716 N N . THR A 1 630 ? -0.323 0.326 33.796 1.00 97.69 630 THR A N 1
ATOM 4717 C CA . THR A 1 630 ? -1.309 0.798 32.821 1.00 97.69 630 THR A CA 1
ATOM 4718 C C . THR A 1 630 ? -1.366 2.322 32.807 1.00 97.69 630 THR A C 1
ATOM 4720 O O . THR A 1 630 ? -1.634 2.945 33.829 1.00 97.69 630 THR A O 1
ATOM 4723 N N . SER A 1 631 ? -1.161 2.926 31.635 1.00 96.19 631 SER A N 1
ATOM 4724 C CA . SER A 1 631 ? -1.263 4.377 31.426 1.00 96.19 631 SER A CA 1
ATOM 4725 C C . SER A 1 631 ? -2.563 4.802 30.732 1.00 96.19 631 SER A C 1
ATOM 4727 O O . SER A 1 631 ? -3.021 5.930 30.939 1.00 96.19 631 SER A O 1
ATOM 4729 N N . PHE A 1 632 ? -3.190 3.905 29.960 1.00 96.94 632 PHE A N 1
ATOM 4730 C CA . PHE A 1 632 ? -4.448 4.156 29.247 1.00 96.94 632 PHE A CA 1
ATOM 4731 C C . PHE A 1 632 ? -5.560 3.197 29.700 1.00 96.94 632 PHE A C 1
ATOM 4733 O O . PHE A 1 632 ? -5.519 1.999 29.403 1.00 96.94 632 PHE A O 1
ATOM 4740 N N . MET A 1 633 ? -6.577 3.751 30.369 1.00 96.94 633 MET A N 1
ATOM 4741 C CA . MET A 1 633 ? -7.757 3.043 30.899 1.00 96.94 633 MET A CA 1
ATOM 4742 C C . MET A 1 633 ? -9.083 3.744 30.515 1.00 96.94 633 MET A C 1
ATOM 4744 O O . MET A 1 633 ? -10.141 3.484 31.085 1.00 96.94 633 MET A O 1
ATOM 4748 N N . TYR A 1 634 ? -9.040 4.648 29.531 1.00 97.06 634 TYR A N 1
ATOM 4749 C CA . TYR A 1 634 ? -10.205 5.394 29.051 1.00 97.06 634 TYR A CA 1
ATOM 4750 C C . TYR A 1 634 ? -11.312 4.462 28.541 1.00 97.06 634 TYR A C 1
ATOM 4752 O O . TYR A 1 634 ? -11.034 3.442 27.911 1.00 97.06 634 TYR A O 1
ATOM 4760 N N . GLY A 1 635 ? -12.573 4.793 28.817 1.00 98.44 635 GLY A N 1
ATOM 4761 C CA . GLY A 1 635 ? -13.741 4.061 28.320 1.00 98.44 635 GLY A CA 1
ATOM 4762 C C . GLY A 1 635 ? -13.799 2.561 28.643 1.00 98.44 635 GLY A C 1
ATOM 4763 O O . GLY A 1 635 ? -14.544 1.855 27.971 1.00 98.44 635 GLY A O 1
ATOM 4764 N N . MET A 1 636 ? -13.011 2.040 29.598 1.00 98.56 636 MET A N 1
ATOM 4765 C CA . MET A 1 636 ? -12.799 0.592 29.798 1.00 98.56 636 MET A CA 1
ATOM 4766 C C . MET A 1 636 ? -14.098 -0.224 29.897 1.00 98.56 636 MET A C 1
ATOM 4768 O O . MET A 1 636 ? -14.166 -1.313 29.323 1.00 98.56 636 MET A O 1
ATOM 4772 N N . PHE A 1 637 ? -15.121 0.327 30.557 1.00 98.69 637 PHE A N 1
ATOM 4773 C CA . PHE A 1 637 ? -16.457 -0.255 30.717 1.00 98.69 637 PHE A CA 1
ATOM 4774 C C . PHE A 1 637 ? -17.555 0.586 30.042 1.00 98.69 637 PHE A C 1
ATOM 4776 O O . PHE A 1 637 ? -18.728 0.439 30.372 1.00 98.69 637 PHE A O 1
ATOM 4783 N N . LYS A 1 638 ? -17.204 1.490 29.119 1.00 98.81 638 LYS A N 1
ATOM 4784 C CA . LYS A 1 638 ? -18.172 2.395 28.486 1.00 98.81 638 LYS A CA 1
ATOM 4785 C C . LYS A 1 638 ? -19.338 1.614 27.861 1.00 98.81 638 LYS A C 1
ATOM 4787 O O . LYS A 1 638 ? -19.130 0.579 27.248 1.00 98.81 638 LYS A O 1
ATOM 4792 N N . ASP A 1 639 ? -20.567 2.084 28.021 1.00 98.69 639 ASP A N 1
ATOM 4793 C CA . ASP A 1 639 ? -21.809 1.489 27.511 1.00 98.69 639 ASP A CA 1
ATOM 4794 C C . ASP A 1 639 ? -22.066 0.023 27.949 1.00 98.69 639 ASP A C 1
ATOM 4796 O O . ASP A 1 639 ? -22.902 -0.678 27.373 1.00 98.69 639 ASP A O 1
ATOM 4800 N N . CYS A 1 640 ? -21.421 -0.444 29.028 1.00 98.44 640 CYS A N 1
ATOM 4801 C CA . CYS A 1 640 ? -21.719 -1.721 29.688 1.00 98.44 640 CYS A CA 1
ATOM 4802 C C . CYS A 1 640 ? -22.986 -1.636 30.563 1.00 98.44 640 CYS A C 1
ATOM 4804 O O . CYS A 1 640 ? -22.961 -1.892 31.768 1.00 98.44 640 CYS A O 1
ATOM 4806 N N . SER A 1 641 ? -24.119 -1.274 29.957 1.00 98.12 641 SER A N 1
ATOM 4807 C CA . SER A 1 641 ? -25.394 -1.014 30.645 1.00 98.12 641 SER A CA 1
ATOM 4808 C C . SER A 1 641 ? -25.934 -2.172 31.497 1.00 98.12 641 SER A C 1
ATOM 4810 O O . SER A 1 641 ? -26.737 -1.932 32.393 1.00 98.12 641 SER A O 1
ATOM 4812 N N . GLY A 1 642 ? -25.532 -3.415 31.218 1.00 97.62 642 GLY A N 1
ATOM 4813 C CA . GLY A 1 642 ? -25.964 -4.605 31.954 1.00 97.62 642 GLY A CA 1
ATOM 4814 C C . GLY A 1 642 ? -25.240 -4.838 33.283 1.00 97.62 642 GLY A C 1
ATOM 4815 O O . GLY A 1 642 ? -25.765 -5.571 34.125 1.00 97.62 642 GLY A O 1
ATOM 4816 N N . LEU A 1 643 ? -24.063 -4.232 33.496 1.00 97.50 643 LEU A N 1
ATOM 4817 C CA . LEU A 1 643 ? -23.262 -4.456 34.700 1.00 97.50 643 LEU A CA 1
ATOM 4818 C C . LEU A 1 643 ? -23.971 -3.849 35.911 1.00 97.50 643 LEU A C 1
ATOM 4820 O O . LEU A 1 643 ? -24.238 -2.651 35.936 1.00 97.50 643 LEU A O 1
ATOM 4824 N N . THR A 1 644 ? -24.256 -4.670 36.923 1.00 95.06 644 THR A N 1
ATOM 4825 C CA . THR A 1 644 ? -24.933 -4.214 38.156 1.00 95.06 644 THR A CA 1
ATOM 4826 C C . THR A 1 644 ? -23.963 -3.896 39.293 1.00 95.06 644 THR A C 1
ATOM 4828 O O . THR A 1 644 ? -24.263 -3.053 40.137 1.00 95.06 644 THR A O 1
ATOM 4831 N N . LYS A 1 645 ? -22.782 -4.526 39.281 1.00 93.19 645 LYS A N 1
ATOM 4832 C CA . LYS A 1 645 ? -21.671 -4.305 40.217 1.00 93.19 645 LYS A CA 1
ATOM 4833 C C . LYS A 1 645 ? -20.321 -4.522 39.526 1.00 93.19 645 LYS A C 1
ATOM 4835 O O . LYS A 1 645 ? -20.241 -5.286 38.562 1.00 93.19 645 LYS A O 1
ATOM 4840 N N . LEU A 1 646 ? -19.263 -3.932 40.077 1.00 95.19 646 LEU A N 1
ATOM 4841 C CA . LEU A 1 646 ? -17.865 -4.186 39.716 1.00 95.19 646 LEU A CA 1
ATOM 4842 C C . LEU A 1 646 ? -17.001 -4.187 40.985 1.00 95.19 646 LEU A C 1
ATOM 4844 O O . LEU A 1 646 ? -17.117 -3.277 41.798 1.00 95.19 646 LEU A O 1
ATOM 4848 N N . ASP A 1 647 ? -16.131 -5.190 41.142 1.00 95.38 647 ASP A N 1
ATOM 4849 C CA . ASP A 1 647 ? -15.057 -5.172 42.146 1.00 95.38 647 ASP A CA 1
ATOM 4850 C C . ASP A 1 647 ? -13.780 -4.650 41.482 1.00 95.38 647 ASP A C 1
ATOM 4852 O O . ASP A 1 647 ? -13.232 -5.285 40.578 1.00 95.38 647 ASP A O 1
ATOM 4856 N N . LEU A 1 648 ? -13.333 -3.475 41.924 1.00 95.50 648 LEU A N 1
ATOM 4857 C CA . LEU A 1 648 ? -12.126 -2.803 41.443 1.00 95.50 648 LEU A CA 1
ATOM 4858 C C . LEU A 1 648 ? -11.055 -2.687 42.538 1.00 95.50 648 LEU A C 1
ATOM 4860 O O . LEU A 1 648 ? -10.038 -2.026 42.333 1.00 95.50 648 LEU A O 1
ATOM 4864 N N . SER A 1 649 ? -11.219 -3.380 43.672 1.00 93.62 649 SER A N 1
ATOM 4865 C CA . SER A 1 649 ? -10.360 -3.280 44.870 1.00 93.62 649 SER A CA 1
ATOM 4866 C C . SER A 1 649 ? -8.900 -3.728 44.674 1.00 93.62 649 SER A C 1
ATOM 4868 O O . SER A 1 649 ? -8.086 -3.648 45.599 1.00 93.62 649 SER A O 1
ATOM 4870 N N . LYS A 1 650 ? -8.563 -4.260 43.490 1.00 94.50 650 LYS A N 1
ATOM 4871 C CA . LYS A 1 650 ? -7.208 -4.671 43.072 1.00 94.50 650 LYS A CA 1
ATOM 4872 C C . LYS A 1 650 ? -6.582 -3.757 42.022 1.00 94.50 650 LYS A C 1
ATOM 4874 O O . LYS A 1 650 ? -5.431 -3.979 41.648 1.00 94.50 650 LYS A O 1
ATOM 4879 N N . PHE A 1 651 ? -7.308 -2.742 41.561 1.00 96.56 651 PHE A N 1
ATOM 4880 C CA . PHE A 1 651 ? -6.774 -1.768 40.621 1.00 96.56 651 PHE A CA 1
ATOM 4881 C C . PHE A 1 651 ? -5.774 -0.858 41.346 1.00 96.56 651 PHE A C 1
ATOM 4883 O O . PHE A 1 651 ? -6.025 -0.357 42.439 1.00 96.56 651 PHE A O 1
ATOM 4890 N N . ASP A 1 652 ? -4.630 -0.658 40.709 1.00 96.19 652 ASP A N 1
ATOM 4891 C CA . ASP A 1 652 ? -3.670 0.397 41.006 1.00 96.19 652 ASP A CA 1
ATOM 4892 C C . ASP A 1 652 ? -3.711 1.355 39.816 1.00 96.19 652 ASP A C 1
ATOM 4894 O O . ASP A 1 652 ? -3.335 0.983 38.700 1.00 96.19 652 ASP A O 1
ATOM 4898 N N . THR A 1 653 ? -4.244 2.555 40.029 1.00 96.56 653 THR A N 1
ATOM 4899 C CA . THR A 1 653 ? -4.390 3.573 38.982 1.00 96.56 653 THR A CA 1
ATOM 4900 C C . THR A 1 653 ? -3.297 4.636 39.028 1.00 96.56 653 THR A C 1
ATOM 4902 O O . THR A 1 653 ? -3.327 5.558 38.217 1.00 96.56 653 THR A O 1
ATOM 4905 N N . SER A 1 654 ? -2.295 4.491 39.904 1.00 95.62 654 SER A N 1
ATOM 4906 C CA . SER A 1 654 ? -1.269 5.513 40.157 1.00 95.62 654 SER A CA 1
ATOM 4907 C C . SER A 1 654 ? -0.438 5.896 38.929 1.00 95.62 654 SER A C 1
ATOM 4909 O O . SER A 1 654 ? 0.201 6.945 38.924 1.00 95.62 654 SER A O 1
ATOM 4911 N N . ASN A 1 655 ? -0.436 5.084 37.866 1.00 96.19 655 ASN A N 1
ATOM 4912 C CA . ASN A 1 655 ? 0.224 5.375 36.588 1.00 96.19 655 ASN A CA 1
ATOM 4913 C C . ASN A 1 655 ? -0.735 5.689 35.421 1.00 96.19 655 ASN A C 1
ATOM 4915 O O . ASN A 1 655 ? -0.262 5.955 34.314 1.00 96.19 655 ASN A O 1
ATOM 4919 N N . VAL A 1 656 ? -2.052 5.726 35.653 1.00 96.06 656 VAL A N 1
ATOM 4920 C CA . VAL A 1 656 ? -3.052 6.040 34.622 1.00 96.06 656 VAL A CA 1
ATOM 4921 C C . VAL A 1 656 ? -3.045 7.541 34.322 1.00 96.06 656 VAL A C 1
ATOM 4923 O O . VAL A 1 656 ? -3.307 8.366 35.191 1.00 96.06 656 VAL A O 1
ATOM 4926 N N . GLY A 1 657 ? -2.783 7.900 33.062 1.00 93.31 657 GLY A N 1
ATOM 4927 C CA . GLY A 1 657 ? -2.905 9.275 32.562 1.00 93.31 657 GLY A CA 1
ATOM 4928 C C . GLY A 1 657 ? -4.266 9.570 31.923 1.00 93.31 657 GLY A C 1
ATOM 4929 O O . GLY A 1 657 ? -4.740 10.706 31.958 1.00 93.31 657 GLY A O 1
ATOM 4930 N N . TYR A 1 658 ? -4.921 8.547 31.365 1.00 93.44 658 TYR A N 1
ATOM 4931 C CA . TYR A 1 658 ? -6.158 8.678 30.590 1.00 93.44 658 TYR A CA 1
ATOM 4932 C C . TYR A 1 658 ? -7.258 7.780 31.169 1.00 93.44 658 TYR A C 1
ATOM 4934 O O . TYR A 1 658 ? -7.178 6.556 31.041 1.00 93.44 658 TYR A O 1
ATOM 4942 N N . MET A 1 659 ? -8.283 8.392 31.776 1.00 94.44 659 MET A N 1
ATOM 4943 C CA . MET A 1 659 ? -9.395 7.707 32.463 1.00 94.44 659 MET A CA 1
ATOM 4944 C C . MET A 1 659 ? -10.784 8.268 32.079 1.00 94.44 659 MET A C 1
ATOM 4946 O O . MET A 1 659 ? -11.799 7.928 32.683 1.00 94.44 659 MET A O 1
ATOM 4950 N N . TYR A 1 660 ? -10.853 9.129 31.059 1.00 94.81 660 TYR A N 1
ATOM 4951 C CA . TYR A 1 660 ? -12.113 9.687 30.564 1.00 94.81 660 TYR A CA 1
ATOM 4952 C C . TYR A 1 660 ? -13.088 8.582 30.129 1.00 94.81 660 TYR A C 1
ATOM 4954 O O . TYR A 1 660 ? -12.675 7.506 29.692 1.00 94.81 660 TYR A O 1
ATOM 4962 N N . GLU A 1 661 ? -14.389 8.841 30.273 1.00 97.50 661 GLU A N 1
ATOM 4963 C CA . GLU A 1 661 ? -15.483 7.918 29.929 1.00 97.50 661 GLU A CA 1
ATOM 4964 C C . GLU A 1 661 ? -15.441 6.510 30.569 1.00 97.50 661 GLU A C 1
ATOM 4966 O O . GLU A 1 661 ? -16.231 5.659 30.165 1.00 97.50 661 GLU A O 1
ATOM 4971 N N . MET A 1 662 ? -14.566 6.227 31.549 1.00 97.81 662 MET A N 1
ATOM 4972 C CA . MET A 1 662 ? -14.288 4.860 32.037 1.00 97.81 662 MET A CA 1
ATOM 4973 C C . MET A 1 662 ? -15.538 4.026 32.370 1.00 97.81 662 MET A C 1
ATOM 4975 O O . MET A 1 662 ? -15.559 2.836 32.048 1.00 97.81 662 MET A O 1
ATOM 4979 N N . PHE A 1 663 ? -16.569 4.652 32.947 1.00 98.44 663 PHE A N 1
ATOM 4980 C CA . PHE A 1 663 ? -17.862 4.044 33.279 1.00 98.44 663 PHE A CA 1
ATOM 4981 C C . PHE A 1 663 ? -19.042 4.690 32.533 1.00 98.44 663 PHE A C 1
ATOM 4983 O O . PHE A 1 663 ? -20.194 4.415 32.861 1.00 98.44 663 PHE A O 1
ATOM 4990 N N . SER A 1 664 ? -18.794 5.544 31.534 1.00 98.56 664 SER A N 1
ATOM 4991 C CA . SER A 1 664 ? -19.856 6.231 30.785 1.00 98.56 664 SER A CA 1
ATOM 4992 C C . SER A 1 664 ? -20.881 5.220 30.257 1.00 98.56 664 SER A C 1
ATOM 4994 O O . SER A 1 664 ? -20.494 4.182 29.747 1.00 98.56 664 SER A O 1
ATOM 4996 N N . GLY A 1 665 ? -22.181 5.466 30.373 1.00 98.44 665 GLY A N 1
ATOM 4997 C CA . GLY A 1 665 ? -23.237 4.560 29.909 1.00 98.44 665 GLY A CA 1
ATOM 4998 C C . GLY A 1 665 ? -23.462 3.300 30.762 1.00 98.44 665 GLY A C 1
ATOM 4999 O O . GLY A 1 665 ? -24.353 2.512 30.430 1.00 98.44 665 GLY A O 1
ATOM 5000 N N . CYS A 1 666 ? -22.742 3.107 31.880 1.00 98.25 666 CYS A N 1
ATOM 5001 C CA . CYS A 1 666 ? -22.953 2.005 32.839 1.00 98.25 666 CYS A CA 1
ATOM 5002 C C . CYS A 1 666 ? -24.236 2.183 33.674 1.00 98.25 666 CYS A C 1
ATOM 5004 O O . CYS A 1 666 ? -24.230 2.188 34.906 1.00 98.25 666 CYS A O 1
ATOM 5006 N N . SER A 1 667 ? -25.370 2.332 32.994 1.00 97.81 667 SER A N 1
ATOM 5007 C CA . SER A 1 667 ? -26.677 2.607 33.591 1.00 97.81 667 SER A CA 1
ATOM 5008 C C . SER A 1 667 ? -27.185 1.507 34.528 1.00 97.81 667 SER A C 1
ATOM 5010 O O . SER A 1 667 ? -28.081 1.789 35.318 1.00 97.81 667 SER A O 1
ATOM 5012 N N . GLY A 1 668 ? -26.627 0.292 34.498 1.00 97.25 668 GLY A N 1
ATOM 5013 C CA . GLY A 1 668 ? -26.950 -0.803 35.418 1.00 97.25 668 GLY A CA 1
ATOM 5014 C C . GLY A 1 668 ? -26.329 -0.691 36.817 1.00 97.25 668 GLY A C 1
ATOM 5015 O O . GLY A 1 668 ? -26.907 -1.233 37.760 1.00 97.25 668 GLY A O 1
ATOM 5016 N N . LEU A 1 669 ? -25.207 0.025 36.976 1.00 96.94 669 LEU A N 1
ATOM 5017 C CA . LEU A 1 669 ? -24.465 0.081 38.241 1.00 96.94 669 LEU A CA 1
ATOM 5018 C C . LEU A 1 669 ? -25.271 0.819 39.319 1.00 96.94 669 LEU A C 1
ATOM 5020 O O . LEU A 1 669 ? -25.744 1.936 39.096 1.00 96.94 669 LEU A O 1
ATOM 5024 N N . THR A 1 670 ? -25.402 0.210 40.500 1.00 94.19 670 THR A N 1
ATOM 5025 C CA . THR A 1 670 ? -26.067 0.822 41.670 1.00 94.19 670 THR A CA 1
ATOM 5026 C C . THR A 1 670 ? -25.086 1.397 42.689 1.00 94.19 670 THR A C 1
ATOM 5028 O O . THR A 1 670 ? -25.390 2.394 43.343 1.00 94.19 670 THR A O 1
ATOM 5031 N N . GLU A 1 671 ? -23.905 0.792 42.789 1.00 92.06 671 GLU A N 1
ATOM 5032 C CA . GLU A 1 671 ? -22.799 1.177 43.667 1.00 92.06 671 GLU A CA 1
ATOM 5033 C C . GLU A 1 671 ? -21.462 0.998 42.934 1.00 92.06 671 GLU A C 1
ATOM 5035 O O . GLU A 1 671 ? -21.370 0.220 41.980 1.00 92.06 671 GLU A O 1
ATOM 5040 N N . LEU A 1 672 ? -20.437 1.732 43.370 1.00 93.69 672 LEU A N 1
ATOM 5041 C CA . LEU A 1 672 ? -19.077 1.637 42.849 1.00 93.69 672 LEU A CA 1
ATOM 5042 C C . LEU A 1 672 ? -18.093 2.093 43.937 1.00 93.69 672 LEU A C 1
ATOM 5044 O O . LEU A 1 672 ? -18.166 3.236 44.388 1.00 93.69 672 LEU A O 1
ATOM 5048 N N . ASP A 1 673 ? -17.201 1.199 44.364 1.00 92.88 673 ASP A N 1
ATOM 5049 C CA . ASP A 1 673 ? -16.100 1.517 45.281 1.00 92.88 673 ASP A CA 1
ATOM 5050 C C . ASP A 1 673 ? -14.864 1.913 44.464 1.00 92.88 673 ASP A C 1
ATOM 5052 O O . ASP A 1 673 ? -14.393 1.146 43.622 1.00 92.88 673 ASP A O 1
ATOM 5056 N N . LEU A 1 674 ? -14.374 3.131 44.704 1.00 93.69 674 LEU A N 1
ATOM 5057 C CA . LEU A 1 674 ? -13.179 3.713 44.087 1.00 93.69 674 LEU A CA 1
ATOM 5058 C C . LEU A 1 674 ? -12.168 4.178 45.146 1.00 93.69 674 LEU A C 1
ATOM 5060 O O . LEU A 1 674 ? -11.263 4.953 44.842 1.00 93.69 674 LEU A O 1
ATOM 5064 N N . SER A 1 675 ? -12.302 3.725 46.395 1.00 91.19 675 SER A N 1
ATOM 5065 C CA . SER A 1 675 ? -11.459 4.165 47.515 1.00 91.19 675 SER A CA 1
ATOM 5066 C C . SER A 1 675 ? -9.963 3.872 47.314 1.00 91.19 675 SER A C 1
ATOM 5068 O O . SER A 1 675 ? -9.120 4.542 47.907 1.00 91.19 675 SER A O 1
ATOM 5070 N N . ASN A 1 676 ? -9.610 2.923 46.444 1.00 92.38 676 ASN A N 1
ATOM 5071 C CA . ASN A 1 676 ? -8.235 2.593 46.060 1.00 92.38 676 ASN A CA 1
ATOM 5072 C C . ASN A 1 676 ? -7.699 3.356 44.830 1.00 92.38 676 ASN A C 1
ATOM 5074 O O . ASN A 1 676 ? -6.560 3.108 44.432 1.00 92.38 676 ASN A O 1
ATOM 5078 N N . PHE A 1 677 ? -8.481 4.241 44.201 1.00 95.50 677 PHE A N 1
ATOM 5079 C CA . PHE A 1 677 ? -8.045 4.961 43.002 1.00 95.50 677 PHE A CA 1
ATOM 5080 C C . PHE A 1 677 ? -7.142 6.149 43.367 1.00 95.50 677 PHE A C 1
ATOM 5082 O O . PHE A 1 677 ? -7.574 7.105 44.005 1.00 95.50 677 PHE A O 1
ATOM 5089 N N . ASP A 1 678 ? -5.898 6.109 42.890 1.00 94.50 678 ASP A N 1
ATOM 5090 C CA . ASP A 1 678 ? -5.021 7.277 42.771 1.00 94.50 678 ASP A CA 1
ATOM 5091 C C . ASP A 1 678 ? -5.245 7.914 41.395 1.00 94.50 678 ASP A C 1
ATOM 5093 O O . ASP A 1 678 ? -5.005 7.281 40.361 1.00 94.50 678 ASP A O 1
ATOM 5097 N N . THR A 1 679 ? -5.724 9.158 41.375 1.00 94.25 679 THR A N 1
ATOM 5098 C CA . THR A 1 679 ? -5.956 9.922 40.141 1.00 94.25 679 THR A CA 1
ATOM 5099 C C . THR A 1 679 ? -4.964 11.068 39.934 1.00 94.25 679 THR A C 1
ATOM 5101 O O . THR A 1 679 ? -5.110 11.825 38.976 1.00 94.25 679 THR A O 1
ATOM 5104 N N . SER A 1 680 ? -3.921 11.179 40.765 1.00 92.56 680 SER A N 1
ATOM 5105 C CA . SER A 1 680 ? -2.958 12.297 40.757 1.00 92.56 680 SER A CA 1
ATOM 5106 C C . SER A 1 680 ? -2.205 12.487 39.434 1.00 92.56 680 SER A C 1
ATOM 5108 O O . SER A 1 680 ? -1.723 13.584 39.148 1.00 92.56 680 SER A O 1
ATOM 5110 N N . LYS A 1 681 ? -2.127 11.450 38.585 1.00 93.38 681 LYS A N 1
ATOM 5111 C CA . LYS A 1 681 ? -1.554 11.521 37.225 1.00 93.38 681 LYS A CA 1
ATOM 5112 C C . LYS A 1 681 ? -2.589 11.659 36.101 1.00 93.38 681 LYS A C 1
ATOM 5114 O O . LYS A 1 681 ? -2.194 11.831 34.947 1.00 93.38 681 LYS A O 1
ATOM 5119 N N . VAL A 1 682 ? -3.889 11.599 36.398 1.00 92.56 682 VAL A N 1
ATOM 5120 C CA . VAL A 1 682 ? -4.952 11.594 35.385 1.00 92.56 682 VAL A CA 1
ATOM 5121 C C . VAL A 1 682 ? -5.140 12.996 34.800 1.00 92.56 682 VAL A C 1
ATOM 5123 O O . VAL A 1 682 ? -5.519 13.952 35.479 1.00 92.56 682 VAL A O 1
ATOM 5126 N N . GLN A 1 683 ? -4.902 13.103 33.494 1.00 89.44 683 GLN A N 1
ATOM 5127 C CA . GLN A 1 683 ? -4.964 14.350 32.730 1.00 89.44 683 GLN A CA 1
ATOM 5128 C C . GLN A 1 683 ? -6.367 14.634 32.173 1.00 89.44 683 GLN A C 1
ATOM 5130 O O . GLN A 1 683 ? -6.698 15.790 31.908 1.00 89.44 683 GLN A O 1
ATOM 5135 N N . PHE A 1 684 ? -7.191 13.589 32.004 1.00 88.06 684 PHE A N 1
ATOM 5136 C CA . PHE A 1 684 ? -8.512 13.651 31.369 1.00 88.06 684 PHE A CA 1
ATOM 5137 C C . PHE A 1 684 ? -9.540 12.794 32.127 1.00 88.06 684 PHE A C 1
ATOM 5139 O O . PHE A 1 684 ? -9.386 11.574 32.206 1.00 88.06 684 PHE A O 1
ATOM 5146 N N . MET A 1 685 ? -10.601 13.439 32.633 1.00 90.50 685 MET A N 1
ATOM 5147 C CA . MET A 1 685 ? -11.680 12.838 33.450 1.00 90.50 685 MET A CA 1
ATOM 5148 C C . MET A 1 685 ? -13.103 13.129 32.925 1.00 90.50 685 MET A C 1
ATOM 5150 O O . MET A 1 685 ? -14.089 12.867 33.616 1.00 90.50 685 MET A O 1
ATOM 5154 N N . TYR A 1 686 ? -13.246 13.719 31.734 1.00 93.12 686 TYR A N 1
ATOM 5155 C CA . TYR A 1 686 ? -14.567 14.058 31.195 1.00 93.12 686 TYR A CA 1
ATOM 5156 C C . TYR A 1 686 ? -15.442 12.807 31.010 1.00 93.12 686 TYR A C 1
ATOM 5158 O O . TYR A 1 686 ? -14.943 11.707 30.751 1.00 93.12 686 TYR A O 1
ATOM 5166 N N . ASN A 1 687 ? -16.754 12.980 31.177 1.00 96.19 687 ASN A N 1
ATOM 5167 C CA . ASN A 1 687 ? -17.784 11.945 31.059 1.00 96.19 687 ASN A CA 1
ATOM 5168 C C . ASN A 1 687 ? -17.548 10.655 31.880 1.00 96.19 687 ASN A C 1
ATOM 5170 O O . ASN A 1 687 ? -18.191 9.647 31.602 1.00 96.19 687 ASN A O 1
ATOM 5174 N N . MET A 1 688 ? -16.656 10.649 32.883 1.00 96.31 688 MET A N 1
ATOM 5175 C CA . MET A 1 688 ? -16.207 9.420 33.563 1.00 96.31 688 MET A CA 1
ATOM 5176 C C . MET A 1 688 ? -17.352 8.545 34.100 1.00 96.31 688 MET A C 1
ATOM 5178 O O . MET A 1 688 ? -17.274 7.324 33.970 1.00 96.31 688 MET A O 1
ATOM 5182 N N . PHE A 1 689 ? -18.417 9.160 34.626 1.00 97.88 689 PHE A N 1
ATOM 5183 C CA . PHE A 1 689 ? -19.633 8.497 35.116 1.00 97.88 689 PHE A CA 1
ATOM 5184 C C . PHE A 1 689 ? -20.892 8.913 34.335 1.00 97.88 689 PHE A C 1
ATOM 5186 O O . PHE A 1 689 ? -22.009 8.707 34.806 1.00 97.88 689 PHE A O 1
ATOM 5193 N N . SER A 1 690 ? -20.739 9.525 33.156 1.00 98.06 690 SER A N 1
ATOM 5194 C CA . SER A 1 690 ? -21.869 10.051 32.382 1.00 98.06 690 SER A CA 1
ATOM 5195 C C . SER A 1 690 ? -22.870 8.938 32.054 1.00 98.06 690 SER A C 1
ATOM 5197 O O . SER A 1 690 ? -22.482 7.875 31.593 1.00 98.06 690 SER A O 1
ATOM 5199 N N . GLY A 1 691 ? -24.161 9.122 32.306 1.00 98.06 691 GLY A N 1
ATOM 5200 C CA . GLY A 1 691 ? -25.190 8.107 32.068 1.00 98.06 691 GLY A CA 1
ATOM 5201 C C . GLY A 1 691 ? -25.223 6.942 33.071 1.00 98.06 691 GLY A C 1
ATOM 5202 O O . GLY A 1 691 ? -26.002 6.010 32.860 1.00 98.06 691 GLY A O 1
ATOM 5203 N N . CYS A 1 692 ? -24.467 6.981 34.178 1.00 98.00 692 CYS A N 1
ATOM 5204 C CA . CYS A 1 692 ? -24.574 6.020 35.290 1.00 98.00 692 CYS A CA 1
ATOM 5205 C C . CYS A 1 692 ? -25.864 6.232 36.108 1.00 98.00 692 CYS A C 1
ATOM 5207 O O . CYS A 1 692 ? -25.854 6.525 37.306 1.00 98.00 692 CYS A O 1
ATOM 5209 N N . SER A 1 693 ? -27.017 6.115 35.448 1.00 97.50 693 SER A N 1
ATOM 5210 C CA . SER A 1 693 ? -28.309 6.596 35.941 1.00 97.50 693 SER A CA 1
ATOM 5211 C C . SER A 1 693 ? -28.814 5.922 37.217 1.00 97.50 693 SER A C 1
ATOM 5213 O O . SER A 1 693 ? -29.685 6.498 37.873 1.00 97.50 693 SER A O 1
ATOM 5215 N N . ASN A 1 694 ? -28.307 4.729 37.556 1.00 97.19 694 ASN A N 1
ATOM 5216 C CA . ASN A 1 694 ? -28.712 3.967 38.737 1.00 97.19 694 ASN A CA 1
ATOM 5217 C C . ASN A 1 694 ? -27.821 4.149 39.978 1.00 97.19 694 ASN A C 1
ATOM 5219 O O . ASN A 1 694 ? -28.273 3.746 41.052 1.00 97.19 694 ASN A O 1
ATOM 5223 N N . LEU A 1 695 ? -26.645 4.786 39.875 1.00 95.75 695 LEU A N 1
ATOM 5224 C CA . LEU A 1 695 ? -25.774 5.025 41.032 1.00 95.75 695 LEU A CA 1
ATOM 5225 C C . LEU A 1 695 ? -26.496 5.888 42.075 1.00 95.75 695 LEU A C 1
ATOM 5227 O O . LEU A 1 695 ? -27.000 6.967 41.756 1.00 95.75 695 LEU A O 1
ATOM 5231 N N . THR A 1 696 ? -26.542 5.424 43.326 1.00 92.00 696 THR A N 1
ATOM 5232 C CA . THR A 1 696 ? -27.158 6.170 44.443 1.00 92.00 696 THR A CA 1
ATOM 5233 C C . THR A 1 696 ? -26.151 6.976 45.256 1.00 92.00 696 THR A C 1
ATOM 5235 O O . THR A 1 696 ? -26.489 8.037 45.782 1.00 92.00 696 THR A O 1
ATOM 5238 N N . THR A 1 697 ? -24.918 6.480 45.337 1.00 87.75 697 THR A N 1
ATOM 5239 C CA . THR A 1 697 ? -23.789 7.040 46.089 1.00 87.75 697 THR A CA 1
ATOM 5240 C C . THR A 1 697 ? -22.494 6.770 45.330 1.00 87.75 697 THR A C 1
ATOM 5242 O O . THR A 1 697 ? -22.403 5.775 44.611 1.00 87.75 697 THR A O 1
ATOM 5245 N N . LEU A 1 698 ? -21.496 7.632 45.511 1.00 92.25 698 LEU A N 1
ATOM 5246 C CA . LEU A 1 698 ? -20.165 7.492 44.926 1.00 92.25 698 LEU A CA 1
ATOM 5247 C C . LEU A 1 698 ? -19.152 8.137 45.882 1.00 92.25 698 LEU A C 1
ATOM 5249 O O . LEU A 1 698 ? -19.331 9.300 46.245 1.00 92.25 698 LEU A O 1
ATOM 5253 N N . ASP A 1 699 ? -18.139 7.384 46.314 1.00 90.69 699 ASP A N 1
ATOM 5254 C CA . ASP A 1 699 ? -17.030 7.910 47.121 1.00 90.69 699 ASP A CA 1
ATOM 5255 C C . ASP A 1 699 ? -15.899 8.370 46.192 1.00 90.69 699 ASP A C 1
ATOM 5257 O O . ASP A 1 699 ? -15.475 7.636 45.299 1.00 90.69 699 ASP A O 1
ATOM 5261 N N . LEU A 1 700 ? -15.455 9.610 46.390 1.00 91.75 700 LEU A N 1
ATOM 5262 C CA . LEU A 1 700 ? -14.420 10.296 45.612 1.00 91.75 700 LEU A CA 1
ATOM 5263 C C . LEU A 1 700 ? -13.386 10.979 46.527 1.00 91.75 700 LEU A C 1
ATOM 5265 O O . LEU A 1 700 ? -12.626 11.842 46.082 1.00 91.75 700 LEU A O 1
ATOM 5269 N N . SER A 1 701 ? -13.349 10.616 47.813 1.00 88.12 701 SER A N 1
ATOM 5270 C CA . SER A 1 701 ? -12.490 11.255 48.824 1.00 88.12 701 SER A CA 1
ATOM 5271 C C . SER A 1 701 ? -10.999 11.251 48.462 1.00 88.12 701 SER A C 1
ATOM 5273 O O . SER A 1 701 ? -10.291 12.202 48.789 1.00 88.12 701 SER A O 1
ATOM 5275 N N . ASN A 1 702 ? -10.543 10.237 47.720 1.00 87.19 702 ASN A N 1
ATOM 5276 C CA . ASN A 1 702 ? -9.148 10.069 47.300 1.00 87.19 702 ASN A CA 1
ATOM 5277 C C . ASN A 1 702 ? -8.837 10.596 45.881 1.00 87.19 702 ASN A C 1
ATOM 5279 O O . ASN A 1 702 ? -7.699 10.484 45.429 1.00 87.19 702 ASN A O 1
ATOM 5283 N N . PHE A 1 703 ? -9.808 11.193 45.176 1.00 92.00 703 PHE A N 1
ATOM 5284 C CA . PHE A 1 703 ? -9.567 11.779 43.851 1.00 92.00 703 PHE A CA 1
ATOM 5285 C C . PHE A 1 703 ? -8.750 13.076 43.955 1.00 92.00 703 PHE A C 1
ATOM 5287 O O . PHE A 1 703 ? -9.252 14.106 44.402 1.00 92.00 703 PHE A O 1
ATOM 5294 N N . ASP A 1 704 ? -7.514 13.047 43.455 1.00 90.44 704 ASP A N 1
ATOM 5295 C CA . ASP A 1 704 ? -6.740 14.243 43.116 1.00 90.44 704 ASP A CA 1
ATOM 5296 C C . ASP A 1 704 ? -6.988 14.621 41.650 1.00 90.44 704 ASP A C 1
ATOM 5298 O O . ASP A 1 704 ? -6.808 13.815 40.736 1.00 90.44 704 ASP A O 1
ATOM 5302 N N . THR A 1 705 ? -7.406 15.864 41.426 1.00 90.25 705 THR A N 1
ATOM 5303 C CA . THR A 1 705 ? -7.750 16.402 40.103 1.00 90.25 705 THR A CA 1
ATOM 5304 C C . THR A 1 705 ? -6.795 17.509 39.645 1.00 90.25 705 THR A C 1
ATOM 5306 O O . THR A 1 705 ? -7.025 18.145 38.616 1.00 90.25 705 THR A O 1
ATOM 5309 N N . SER A 1 706 ? -5.722 17.766 40.402 1.00 87.50 706 SER A N 1
ATOM 5310 C CA . SER A 1 706 ? -4.797 18.888 40.185 1.00 87.50 706 SER A CA 1
ATOM 5311 C C . SER A 1 706 ? -4.037 18.828 38.850 1.00 87.50 706 SER A C 1
ATOM 5313 O O . SER A 1 706 ? -3.744 19.879 38.266 1.00 87.50 706 SER A O 1
ATOM 5315 N N . SER A 1 707 ? -3.787 17.614 38.346 1.00 84.31 707 SER A N 1
ATOM 5316 C CA . SER A 1 707 ? -3.098 17.323 37.076 1.00 84.31 707 SER A CA 1
ATOM 5317 C C . SER A 1 707 ? -3.992 17.343 35.827 1.00 84.31 707 SER A C 1
ATOM 5319 O O . SER A 1 707 ? -3.488 17.179 34.714 1.00 84.31 707 SER A O 1
ATOM 5321 N N . THR A 1 708 ? -5.307 17.538 35.966 1.00 76.12 708 THR A N 1
ATOM 5322 C CA . THR A 1 708 ? -6.234 17.606 34.820 1.00 76.12 708 THR A CA 1
ATOM 5323 C C . THR A 1 708 ? -6.060 18.930 34.054 1.00 76.12 708 THR A C 1
ATOM 5325 O O . THR A 1 708 ? -6.115 20.007 34.649 1.00 76.12 708 THR A O 1
ATOM 5328 N N . TYR A 1 709 ? -5.832 18.861 32.732 1.00 68.25 709 TYR A N 1
ATOM 5329 C CA . TYR A 1 709 ? -5.404 20.011 31.909 1.00 68.25 709 TYR A CA 1
ATOM 5330 C C . TYR A 1 709 ? -6.542 20.718 31.129 1.00 68.25 709 TYR A C 1
ATOM 5332 O O . TYR A 1 709 ? -7.694 20.283 31.077 1.00 68.25 709 TYR A O 1
ATOM 5340 N N . THR A 1 710 ? -6.204 21.866 30.535 1.00 62.19 710 THR A N 1
ATOM 5341 C CA . THR A 1 710 ? -7.043 23.060 30.375 1.00 62.19 710 THR A CA 1
ATOM 5342 C C . THR A 1 710 ? -7.885 23.164 29.096 1.00 62.19 710 THR A C 1
ATOM 5344 O O . THR A 1 710 ? -8.252 24.287 28.752 1.00 62.19 710 THR A O 1
ATOM 5347 N N . ASP A 1 711 ? -8.256 22.084 28.398 1.00 57.34 711 ASP A N 1
ATOM 5348 C CA . ASP A 1 711 ? -9.189 22.207 27.248 1.00 57.34 711 ASP A CA 1
ATOM 5349 C C . ASP A 1 711 ? -10.283 21.125 27.124 1.00 57.34 711 ASP A C 1
ATOM 5351 O O . ASP A 1 711 ? -11.203 21.296 26.331 1.00 57.34 711 ASP A O 1
ATOM 5355 N N . LEU A 1 712 ? -10.253 20.061 27.939 1.00 60.81 712 LEU A N 1
ATOM 5356 C CA . LEU A 1 712 ? -11.313 19.031 28.023 1.00 60.81 712 LEU A CA 1
ATOM 5357 C C . LEU A 1 712 ? -11.534 18.542 29.474 1.00 60.81 712 LEU A C 1
ATOM 5359 O O . LEU A 1 712 ? -11.907 17.394 29.714 1.00 60.81 712 LEU A O 1
ATOM 5363 N N . GLY A 1 713 ? -11.246 19.382 30.473 1.00 70.69 713 GLY A N 1
ATOM 5364 C CA . GLY A 1 713 ? -11.437 19.026 31.885 1.00 70.69 713 GLY A CA 1
ATOM 5365 C C . GLY A 1 713 ? -12.915 18.802 32.232 1.00 70.69 713 GLY A C 1
ATOM 5366 O O . GLY A 1 713 ? -13.756 19.512 31.702 1.00 70.69 713 GLY A O 1
ATOM 5367 N N . MET A 1 714 ? -13.201 17.813 33.095 1.00 86.00 714 MET A N 1
ATOM 5368 C CA . MET A 1 714 ? -14.452 17.525 33.848 1.00 86.00 714 MET A CA 1
ATOM 5369 C C . MET A 1 714 ? -15.843 17.642 33.175 1.00 86.00 714 MET A C 1
ATOM 5371 O O . MET A 1 714 ? -16.847 17.367 33.837 1.00 86.00 714 MET A O 1
ATOM 5375 N N . TRP A 1 715 ? -15.946 17.983 31.888 1.00 91.31 715 TRP A N 1
ATOM 5376 C CA . TRP A 1 715 ? -17.212 18.087 31.157 1.00 91.31 715 TRP A CA 1
ATOM 5377 C C . TRP A 1 715 ? -18.029 16.807 31.332 1.00 91.31 715 TRP A C 1
ATOM 5379 O O . TRP A 1 715 ? -17.525 15.703 31.117 1.00 91.31 715 TRP A O 1
ATOM 5389 N N . GLY A 1 716 ? -19.277 16.961 31.779 1.00 95.31 716 GLY A N 1
ATOM 5390 C CA . GLY A 1 716 ? -20.239 15.867 31.874 1.00 95.31 716 GLY A CA 1
ATOM 5391 C C . GLY A 1 716 ? -19.850 14.739 32.834 1.00 95.31 716 GLY A C 1
ATOM 5392 O O . GLY A 1 716 ? -20.445 13.667 32.756 1.00 95.31 716 GLY A O 1
ATOM 5393 N N . MET A 1 717 ? -18.876 14.949 33.734 1.00 95.50 717 MET A N 1
ATOM 5394 C CA . MET A 1 717 ? -18.315 13.905 34.606 1.00 95.50 717 MET A CA 1
ATOM 5395 C C . MET A 1 717 ? -19.382 13.090 35.356 1.00 95.50 717 MET A C 1
ATOM 5397 O O . MET A 1 717 ? -19.224 11.875 35.466 1.00 95.50 717 MET A O 1
ATOM 5401 N N . PHE A 1 718 ? -20.472 13.732 35.796 1.00 97.56 718 PHE A N 1
ATOM 5402 C CA . PHE A 1 718 ? -21.627 13.100 36.449 1.00 97.56 718 PHE A CA 1
ATOM 5403 C C . PHE A 1 718 ? -22.940 13.287 35.668 1.00 97.56 718 PHE A C 1
ATOM 5405 O O . PHE A 1 718 ? -24.020 13.115 36.233 1.00 97.56 718 PHE A O 1
ATOM 5412 N N . SER A 1 719 ? -22.880 13.668 34.389 1.00 97.81 719 SER A N 1
ATOM 5413 C CA . SER A 1 719 ? -24.085 13.928 33.592 1.00 97.81 719 SER A CA 1
ATOM 5414 C C . SER A 1 719 ? -24.992 12.692 33.561 1.00 97.81 719 SER A C 1
ATOM 5416 O O . SER A 1 719 ? -24.521 11.566 33.482 1.00 97.81 719 SER A O 1
ATOM 5418 N N . GLY A 1 720 ? -26.305 12.850 33.683 1.00 97.88 720 GLY A N 1
ATOM 5419 C CA . GLY A 1 720 ? -27.263 11.742 33.672 1.00 97.88 720 GLY A CA 1
ATOM 5420 C C . GLY A 1 720 ? -27.235 10.804 34.891 1.00 97.88 720 GLY A C 1
ATOM 5421 O O . GLY A 1 720 ? -28.002 9.837 34.899 1.00 97.88 720 GLY A O 1
ATOM 5422 N N . CYS A 1 721 ? -26.440 11.071 35.938 1.00 97.69 721 CYS A N 1
ATOM 5423 C CA . CYS A 1 721 ? -26.421 10.305 37.197 1.00 97.69 721 CYS A CA 1
ATOM 5424 C C . CYS A 1 721 ? -27.688 10.538 38.049 1.00 97.69 721 CYS A C 1
ATOM 5426 O O . CYS A 1 721 ? -27.661 11.073 39.159 1.00 97.69 721 CYS A O 1
ATOM 5428 N N . SER A 1 722 ? -28.843 10.147 37.508 1.00 97.25 722 SER A N 1
ATOM 5429 C CA . SER A 1 722 ? -30.170 10.597 37.944 1.00 97.25 722 SER A CA 1
ATOM 5430 C C . SER A 1 722 ? -30.569 10.219 39.379 1.00 97.25 722 SER A C 1
ATOM 5432 O O . SER A 1 722 ? -31.466 10.855 39.945 1.00 97.25 722 SER A O 1
ATOM 5434 N N . LYS A 1 723 ? -29.922 9.202 39.968 1.00 97.06 723 LYS A N 1
ATOM 5435 C CA . LYS A 1 723 ? -30.196 8.690 41.320 1.00 97.06 723 LYS A CA 1
ATOM 5436 C C . LYS A 1 723 ? -29.203 9.135 42.397 1.00 97.06 723 LYS A C 1
ATOM 5438 O O . LYS A 1 723 ? -29.521 8.926 43.568 1.00 97.06 723 LYS A O 1
ATOM 5443 N N . LEU A 1 724 ? -28.092 9.796 42.055 1.00 94.75 724 LEU A N 1
ATOM 5444 C CA . LEU A 1 724 ? -27.174 10.339 43.060 1.00 94.75 724 LEU A CA 1
ATOM 5445 C C . LEU A 1 724 ? -27.910 11.374 43.919 1.00 94.75 724 LEU A C 1
ATOM 5447 O O . LEU A 1 724 ? -28.518 12.306 43.391 1.00 94.75 724 LEU A O 1
ATOM 5451 N N . THR A 1 725 ? -27.882 11.204 45.241 1.00 91.81 725 THR A N 1
ATOM 5452 C CA . THR A 1 725 ? -28.545 12.117 46.195 1.00 91.81 725 THR A CA 1
ATOM 5453 C C . THR A 1 725 ? -27.581 13.122 46.820 1.00 91.81 725 THR A C 1
ATOM 5455 O O . THR A 1 725 ? -27.987 14.245 47.136 1.00 91.81 725 THR A O 1
ATOM 5458 N N . THR A 1 726 ? -26.310 12.745 46.950 1.00 88.69 726 THR A N 1
ATOM 5459 C CA . THR A 1 726 ? -25.209 13.536 47.514 1.00 88.69 726 THR A CA 1
ATOM 5460 C C . THR A 1 726 ? -23.907 13.209 46.787 1.00 88.69 726 THR A C 1
ATOM 5462 O O . THR A 1 726 ? -23.717 12.070 46.363 1.00 88.69 726 THR A O 1
ATOM 5465 N N . LEU A 1 727 ? -22.996 14.177 46.710 1.00 92.44 727 LEU A N 1
ATOM 5466 C CA . LEU A 1 727 ? -21.613 13.998 46.264 1.00 92.44 727 LEU A CA 1
ATOM 5467 C C . LEU A 1 727 ? -20.690 14.766 47.215 1.00 92.44 727 LEU A C 1
ATOM 5469 O O . LEU A 1 727 ? -20.972 15.928 47.519 1.00 92.44 727 LEU A O 1
ATOM 5473 N N . ASP A 1 728 ? -19.608 14.128 47.661 1.00 92.12 728 ASP A N 1
ATOM 5474 C CA . ASP A 1 728 ? -18.480 14.812 48.296 1.00 92.12 728 ASP A CA 1
ATOM 5475 C C . ASP A 1 728 ? -17.425 15.097 47.221 1.00 92.12 728 ASP A C 1
ATOM 5477 O O . ASP A 1 728 ? -16.996 14.192 46.507 1.00 92.12 728 ASP A O 1
ATOM 5481 N N . LEU A 1 729 ? -17.066 16.372 47.077 1.00 93.12 729 LEU A N 1
ATOM 5482 C CA . LEU A 1 729 ? -16.085 16.883 46.115 1.00 93.12 729 LEU A CA 1
ATOM 5483 C C . LEU A 1 729 ? -15.029 17.752 46.827 1.00 93.12 729 LEU A C 1
ATOM 5485 O O . LEU A 1 729 ? -14.381 18.603 46.214 1.00 93.12 729 LEU A O 1
ATOM 5489 N N . SER A 1 730 ? -14.876 17.584 48.144 1.00 90.62 730 SER A N 1
ATOM 5490 C CA . SER A 1 730 ? -13.955 18.379 48.968 1.00 90.62 730 SER A CA 1
ATOM 5491 C C . SER A 1 730 ? -12.477 18.170 48.609 1.00 90.62 730 SER A C 1
ATOM 5493 O O . SER A 1 730 ? -11.678 19.087 48.797 1.00 90.62 730 SER A O 1
ATOM 5495 N N . SER A 1 731 ? -12.136 17.014 48.033 1.00 90.88 731 SER A N 1
ATOM 5496 C CA . SER A 1 731 ? -10.816 16.658 47.493 1.00 90.88 731 SER A CA 1
ATOM 5497 C C . SER A 1 731 ? -10.471 17.339 46.159 1.00 90.88 731 SER A C 1
ATOM 5499 O O . SER A 1 731 ? -9.295 17.452 45.812 1.00 90.88 731 SER A O 1
ATOM 5501 N N . PHE A 1 732 ? -11.467 17.825 45.406 1.00 91.88 732 PHE A N 1
ATOM 5502 C CA . PHE A 1 732 ? -11.261 18.303 44.037 1.00 91.88 732 PHE A CA 1
ATOM 5503 C C . PHE A 1 732 ? -10.508 19.641 44.008 1.00 91.88 732 PHE A C 1
ATOM 5505 O O . PHE A 1 732 ? -10.938 20.643 44.583 1.00 91.88 732 PHE A O 1
ATOM 5512 N N . ASN A 1 733 ? -9.421 19.682 43.236 1.00 90.19 733 ASN A N 1
ATOM 5513 C CA . ASN A 1 733 ? -8.698 20.899 42.884 1.00 90.19 733 ASN A CA 1
ATOM 5514 C C . ASN A 1 733 ? -9.053 21.305 41.449 1.00 90.19 733 ASN A C 1
ATOM 5516 O O . ASN A 1 733 ? -8.536 20.738 40.485 1.00 90.19 733 ASN A O 1
ATOM 5520 N N . THR A 1 734 ? -9.916 22.312 41.300 1.00 91.12 734 THR A N 1
ATOM 5521 C CA . THR A 1 734 ? -10.372 22.785 39.982 1.00 91.12 734 THR A CA 1
ATOM 5522 C C . THR A 1 734 ? -9.588 23.978 39.433 1.00 91.12 734 THR A C 1
ATOM 5524 O O . THR A 1 734 ? -9.927 24.485 38.368 1.00 91.12 734 THR A O 1
ATOM 5527 N N . SER A 1 735 ? -8.514 24.419 40.100 1.00 90.12 735 SER A N 1
ATOM 5528 C CA . SER A 1 735 ? -7.773 25.647 39.740 1.00 90.12 735 SER A CA 1
ATOM 5529 C C . SER A 1 735 ? -7.089 25.621 38.363 1.00 90.12 735 SER A C 1
ATOM 5531 O O . SER A 1 735 ? -6.586 26.649 37.907 1.00 90.12 735 SER A O 1
ATOM 5533 N N . ASN A 1 736 ? -7.072 24.470 37.684 1.00 88.00 736 ASN A N 1
ATOM 5534 C CA . ASN A 1 736 ? -6.600 24.281 36.308 1.00 88.00 736 ASN A CA 1
ATOM 5535 C C . ASN A 1 736 ? -7.720 23.906 35.316 1.00 88.00 736 ASN A C 1
ATOM 5537 O O . ASN A 1 736 ? -7.446 23.701 34.137 1.00 88.00 736 ASN A O 1
ATOM 5541 N N . ILE A 1 737 ? -8.978 23.838 35.751 1.00 89.44 737 ILE A N 1
ATOM 5542 C CA . ILE A 1 737 ? -10.100 23.434 34.901 1.00 89.44 737 ILE A CA 1
ATOM 5543 C C . ILE A 1 737 ? -10.648 24.638 34.127 1.00 89.44 737 ILE A C 1
ATOM 5545 O O . ILE A 1 737 ? -10.790 25.739 34.658 1.00 89.44 737 ILE A O 1
ATOM 5549 N N . THR A 1 738 ? -10.963 24.414 32.853 1.00 89.62 738 THR A N 1
ATOM 5550 C CA . THR A 1 738 ? -11.486 25.429 31.922 1.00 89.62 738 THR A CA 1
ATOM 5551 C C . THR A 1 738 ? -12.884 25.120 31.388 1.00 89.62 738 THR A C 1
ATOM 5553 O O . THR A 1 738 ? -13.552 26.028 30.905 1.00 89.62 738 THR A O 1
ATOM 5556 N N . TYR A 1 739 ? -13.349 23.876 31.494 1.00 90.56 739 TYR A N 1
ATOM 5557 C CA . TYR A 1 739 ? -14.692 23.458 31.100 1.00 90.56 739 TYR A CA 1
ATOM 5558 C C . TYR A 1 739 ? -15.352 22.773 32.300 1.00 90.56 739 TYR A C 1
ATOM 5560 O O . TYR A 1 739 ? -14.792 21.849 32.877 1.00 90.56 739 TYR A O 1
ATOM 5568 N N . LEU A 1 740 ? -16.533 23.245 32.695 1.00 92.69 740 LEU A N 1
ATOM 5569 C CA . LEU A 1 740 ? -17.428 22.589 33.664 1.00 92.69 740 LEU A CA 1
ATOM 5570 C C . LEU A 1 740 ? -18.836 22.395 33.074 1.00 92.69 740 LEU A C 1
ATOM 5572 O O . LEU A 1 740 ? -19.799 22.118 33.793 1.00 92.69 740 LEU A O 1
ATOM 5576 N N . LYS A 1 741 ? -18.942 22.526 31.746 1.00 94.31 741 LYS A N 1
ATOM 5577 C CA . LYS A 1 741 ? -20.123 22.206 30.949 1.00 94.31 741 LYS A CA 1
ATOM 5578 C C . LYS A 1 741 ? -20.729 20.867 31.374 1.00 94.31 741 LYS A C 1
ATOM 5580 O O . LYS A 1 741 ? -20.000 19.922 31.675 1.00 94.31 741 LYS A O 1
ATOM 5585 N N . ASP A 1 742 ? -22.056 20.789 31.398 1.00 96.56 742 ASP A N 1
ATOM 5586 C CA . ASP A 1 742 ? -22.861 19.601 31.716 1.00 96.56 742 ASP A CA 1
ATOM 5587 C C . ASP A 1 742 ? -22.476 18.814 32.999 1.00 96.56 742 ASP A C 1
ATOM 5589 O O . ASP A 1 742 ? -22.987 17.713 33.194 1.00 96.56 742 ASP A O 1
ATOM 5593 N N . MET A 1 743 ? -21.591 19.312 33.879 1.00 95.69 743 MET A N 1
ATOM 5594 C CA . MET A 1 743 ? -20.910 18.490 34.900 1.00 95.69 743 MET A CA 1
ATOM 5595 C C . MET A 1 743 ? -21.869 17.682 35.787 1.00 95.69 743 MET A C 1
ATOM 5597 O O . MET A 1 743 ? -21.587 16.520 36.081 1.00 95.69 743 MET A O 1
ATOM 5601 N N . PHE A 1 744 ? -23.007 18.278 36.158 1.00 97.69 744 PHE A N 1
ATOM 5602 C CA . PHE A 1 744 ? -24.096 17.651 36.915 1.00 97.69 744 PHE A CA 1
ATOM 5603 C C . PHE A 1 744 ? -25.423 17.616 36.126 1.00 97.69 744 PHE A C 1
ATOM 5605 O O . PHE A 1 744 ? -26.483 17.392 36.707 1.00 97.69 744 PHE A O 1
ATOM 5612 N N . SER A 1 745 ? -25.391 17.856 34.812 1.00 98.00 745 SER A N 1
ATOM 5613 C CA . SER A 1 745 ? -26.570 17.913 33.935 1.00 98.00 745 SER A CA 1
ATOM 5614 C C . SER A 1 745 ? -27.372 16.613 34.029 1.00 98.00 745 SER A C 1
ATOM 5616 O O . SER A 1 745 ? -26.855 15.539 33.758 1.00 98.00 745 SER A O 1
ATOM 5618 N N . GLY A 1 746 ? -28.626 16.656 34.475 1.00 97.81 746 GLY A N 1
ATOM 5619 C CA . GLY A 1 746 ? -29.456 15.462 34.676 1.00 97.81 746 GLY A CA 1
ATOM 5620 C C . GLY A 1 746 ? -29.291 14.739 36.024 1.00 97.81 746 GLY A C 1
ATOM 5621 O O . GLY A 1 746 ? -29.958 13.718 36.230 1.00 97.81 746 GLY A O 1
ATOM 5622 N N . CYS A 1 747 ? -28.509 15.264 36.979 1.00 97.56 747 CYS A N 1
ATOM 5623 C CA . CYS A 1 747 ? -28.435 14.789 38.377 1.00 97.56 747 CYS A CA 1
ATOM 5624 C C . CYS A 1 747 ? -29.722 15.103 39.170 1.00 97.56 747 CYS A C 1
ATOM 5626 O O . CYS A 1 747 ? -29.722 15.775 40.204 1.00 97.56 747 CYS A O 1
ATOM 5628 N N . SER A 1 748 ? -30.867 14.629 38.676 1.00 96.50 748 SER A N 1
ATOM 5629 C CA . SER A 1 748 ? -32.197 15.062 39.118 1.00 96.50 748 SER A CA 1
ATOM 5630 C C . SER A 1 748 ? -32.549 14.716 40.568 1.00 96.50 748 SER A C 1
ATOM 5632 O O . SER A 1 748 ? -33.455 15.340 41.129 1.00 96.50 748 SER A O 1
ATOM 5634 N N . SER A 1 749 ? -31.842 13.766 41.192 1.00 96.56 749 SER A N 1
ATOM 5635 C CA . SER A 1 749 ? -32.021 13.411 42.606 1.00 96.56 749 SER A CA 1
ATOM 5636 C C . SER A 1 749 ? -31.069 14.101 43.582 1.00 96.56 749 SER A C 1
ATOM 5638 O O . SER A 1 749 ? -31.303 13.977 44.784 1.00 96.56 749 SER A O 1
ATOM 5640 N N . LEU A 1 750 ? -30.072 14.849 43.100 1.00 95.44 750 LEU A N 1
ATOM 5641 C CA . LEU A 1 750 ? -29.069 15.502 43.939 1.00 95.44 750 LEU A CA 1
ATOM 5642 C C . LEU A 1 750 ? -29.746 16.546 44.838 1.00 95.44 750 LEU A C 1
ATOM 5644 O O . LEU A 1 750 ? -30.458 17.418 44.346 1.00 95.44 750 LEU A O 1
ATOM 5648 N N . ILE A 1 751 ? -29.563 16.437 46.156 1.00 94.12 751 ILE A N 1
ATOM 5649 C CA . ILE A 1 751 ? -30.248 17.273 47.158 1.00 94.12 751 ILE A CA 1
ATOM 5650 C C . ILE A 1 751 ? -29.337 18.410 47.624 1.00 94.12 751 ILE A C 1
ATOM 5652 O O . ILE A 1 751 ? -29.770 19.561 47.724 1.00 94.12 751 ILE A O 1
ATOM 5656 N N . THR A 1 752 ? -28.073 18.087 47.890 1.00 94.06 752 THR A N 1
ATOM 5657 C CA . THR A 1 752 ? -27.067 19.001 48.435 1.00 94.06 752 THR A CA 1
ATOM 5658 C C . THR A 1 752 ? -25.771 18.892 47.647 1.00 94.06 752 THR A C 1
ATOM 5660 O O . THR A 1 752 ? -25.350 17.779 47.332 1.00 94.06 752 THR A O 1
ATOM 5663 N N . LEU A 1 753 ? -25.116 20.023 47.393 1.00 95.75 753 LEU A N 1
ATOM 5664 C CA . LEU A 1 753 ? -23.807 20.071 46.747 1.00 95.75 753 LEU A CA 1
ATOM 5665 C C . LEU A 1 753 ? -22.924 21.138 47.407 1.00 95.75 753 LEU A C 1
ATOM 5667 O O . LEU A 1 753 ? -23.362 22.273 47.621 1.00 95.75 753 LEU A O 1
ATOM 5671 N N . ASP A 1 754 ? -21.687 20.769 47.731 1.00 96.00 754 ASP A N 1
ATOM 5672 C CA . ASP A 1 754 ? -20.671 21.674 48.267 1.00 96.00 754 ASP A CA 1
ATOM 5673 C C . ASP A 1 754 ? -19.540 21.832 47.248 1.00 96.00 754 ASP A C 1
ATOM 5675 O O . ASP A 1 754 ? -18.804 20.892 46.966 1.00 96.00 754 ASP A O 1
ATOM 5679 N N . LEU A 1 755 ? -19.436 23.034 46.686 1.00 95.81 755 LEU A N 1
ATOM 5680 C CA . LEU A 1 755 ? -18.411 23.462 45.737 1.00 95.81 755 LEU A CA 1
ATOM 5681 C C . LEU A 1 755 ? -17.513 24.540 46.367 1.00 95.81 755 LEU A C 1
ATOM 5683 O O . LEU A 1 755 ? -16.976 25.399 45.670 1.00 95.81 755 LEU A O 1
ATOM 5687 N N . SER A 1 756 ? -17.368 24.568 47.698 1.00 95.12 756 SER A N 1
ATOM 5688 C CA . SER A 1 756 ? -16.517 25.576 48.353 1.00 95.12 756 SER A CA 1
ATOM 5689 C C . SER A 1 756 ? -15.016 25.406 48.111 1.00 95.12 756 SER A C 1
ATOM 5691 O O . SER A 1 756 ? -14.284 26.385 48.248 1.00 95.12 756 SER A O 1
ATOM 5693 N N . SER A 1 757 ? -14.572 24.219 47.688 1.00 93.31 757 SER A N 1
ATOM 5694 C CA . SER A 1 757 ? -13.214 23.945 47.194 1.00 93.31 757 SER A CA 1
ATOM 5695 C C . SER A 1 757 ? -12.967 24.437 45.760 1.00 93.31 757 SER A C 1
ATOM 5697 O O . SER A 1 757 ? -11.811 24.594 45.365 1.00 93.31 757 SER A O 1
ATOM 5699 N N . PHE A 1 758 ? -14.019 24.695 44.973 1.00 94.31 758 PHE A N 1
ATOM 5700 C CA . PHE A 1 758 ? -13.884 24.953 43.540 1.00 94.31 758 PHE A CA 1
ATOM 5701 C C . PHE A 1 758 ? -13.333 26.364 43.273 1.00 94.31 758 PHE A C 1
ATOM 5703 O O . PHE A 1 758 ? -13.978 27.382 43.533 1.00 94.31 758 PHE A O 1
ATOM 5710 N N . ASP A 1 759 ? -12.138 26.405 42.689 1.00 93.75 759 ASP A N 1
ATOM 5711 C CA . ASP A 1 759 ? -11.562 27.568 42.020 1.00 93.75 759 ASP A CA 1
ATOM 5712 C C . ASP A 1 759 ? -11.987 27.522 40.552 1.00 93.75 759 ASP A C 1
ATOM 5714 O O . ASP A 1 759 ? -11.591 26.609 39.825 1.00 93.75 759 ASP A O 1
ATOM 5718 N N . THR A 1 760 ? -12.825 28.465 40.121 1.00 93.50 760 THR A N 1
ATOM 5719 C CA . THR A 1 760 ? -13.339 28.508 38.743 1.00 93.50 760 THR A CA 1
ATOM 5720 C C . THR A 1 760 ? -12.829 29.718 37.966 1.00 93.50 760 THR A C 1
ATOM 5722 O O . THR A 1 760 ? -13.365 30.054 36.912 1.00 93.50 760 THR A O 1
ATOM 5725 N N . SER A 1 761 ? -11.757 30.355 38.451 1.00 92.44 761 SER A N 1
ATOM 5726 C CA . SER A 1 761 ? -11.152 31.556 37.851 1.00 92.44 761 SER A CA 1
ATOM 5727 C C . SER A 1 761 ? -10.662 31.375 36.407 1.00 92.44 761 SER A C 1
ATOM 5729 O O . SER A 1 761 ? -10.512 32.362 35.687 1.00 92.44 761 SER A O 1
ATOM 5731 N N . LYS A 1 762 ? -10.430 30.128 35.972 1.00 91.75 762 LYS A N 1
ATOM 5732 C CA . LYS A 1 762 ? -10.036 29.763 34.600 1.00 91.75 762 LYS A CA 1
ATOM 5733 C C . LYS A 1 762 ? -11.165 29.137 33.769 1.00 91.75 762 LYS A C 1
ATOM 5735 O O . LYS A 1 762 ? -10.938 28.837 32.597 1.00 91.75 762 LYS A O 1
ATOM 5740 N N . VAL A 1 763 ? -12.355 28.921 34.337 1.00 91.75 763 VAL A N 1
ATOM 5741 C CA . VAL A 1 763 ? -13.459 28.249 33.634 1.00 91.75 763 VAL A CA 1
ATOM 5742 C C . VAL A 1 763 ? -14.038 29.176 32.564 1.00 91.75 763 VAL A C 1
ATOM 5744 O O . VAL A 1 763 ? -14.491 30.279 32.855 1.00 91.75 763 VAL A O 1
ATOM 5747 N N . LYS A 1 764 ? -13.976 28.710 31.314 1.00 91.06 764 LYS A N 1
ATOM 5748 C CA . LYS A 1 764 ? -14.428 29.379 30.088 1.00 91.06 764 LYS A CA 1
ATOM 5749 C C . LYS A 1 764 ? -15.862 28.993 29.718 1.00 91.06 764 LYS A C 1
ATOM 5751 O O . LYS A 1 764 ? -16.570 29.814 29.151 1.00 91.06 764 LYS A O 1
ATOM 5756 N N . ASP A 1 765 ? -16.263 27.751 30.003 1.00 92.06 765 ASP A N 1
ATOM 5757 C CA . ASP A 1 765 ? -17.582 27.213 29.656 1.00 92.06 765 ASP A CA 1
ATOM 5758 C C . ASP A 1 765 ? -18.218 26.484 30.846 1.00 92.06 765 ASP A C 1
ATOM 5760 O O . ASP A 1 765 ? -17.658 25.542 31.418 1.00 92.06 765 ASP A O 1
ATOM 5764 N N . PHE A 1 766 ? -19.415 26.945 31.184 1.00 94.69 766 PHE A N 1
ATOM 5765 C CA . PHE A 1 766 ? -20.268 26.493 32.275 1.00 94.69 766 PHE A CA 1
ATOM 5766 C C . PHE A 1 766 ? -21.636 25.992 31.788 1.00 94.69 766 PHE A C 1
ATOM 5768 O O . PHE A 1 766 ? -22.508 25.695 32.609 1.00 94.69 766 PHE A O 1
ATOM 5775 N N . THR A 1 767 ? -21.837 25.924 30.469 1.00 96.19 767 THR A N 1
ATOM 5776 C CA . THR A 1 767 ? -23.135 25.662 29.843 1.00 96.19 767 THR A CA 1
ATOM 5777 C C . THR A 1 767 ? -23.782 24.415 30.437 1.00 96.19 767 THR A C 1
ATOM 5779 O O . THR A 1 767 ? -23.174 23.348 30.501 1.00 96.19 767 THR A O 1
ATOM 5782 N N . ASP A 1 768 ? -25.027 24.544 30.880 1.00 97.88 768 ASP A N 1
ATOM 5783 C CA . ASP A 1 768 ? -25.841 23.446 31.394 1.00 97.88 768 ASP A CA 1
ATOM 5784 C C . ASP A 1 768 ? -25.259 22.680 32.608 1.00 97.88 768 ASP A C 1
ATOM 5786 O O . ASP A 1 768 ? -25.770 21.618 32.965 1.00 97.88 768 ASP A O 1
ATOM 5790 N N . ALA A 1 769 ? -24.260 23.231 33.316 1.00 96.94 769 ALA A N 1
ATOM 5791 C CA . ALA A 1 769 ? -23.580 22.575 34.444 1.00 96.94 769 ALA A CA 1
ATOM 5792 C C . ALA A 1 769 ? -24.520 22.008 35.531 1.00 96.94 769 ALA A C 1
ATOM 5794 O O . ALA A 1 769 ? -24.208 20.971 36.117 1.00 96.94 769 ALA A O 1
ATOM 5795 N N . PHE A 1 770 ? -25.671 22.647 35.781 1.00 97.94 770 PHE A N 1
ATOM 5796 C CA . PHE A 1 770 ? -26.701 22.211 36.739 1.00 97.94 770 PHE A CA 1
ATOM 5797 C C . PHE A 1 770 ? -28.073 21.943 36.098 1.00 97.94 770 PHE A C 1
ATOM 5799 O O . PHE A 1 770 ? -29.095 21.923 36.797 1.00 97.94 770 PHE A O 1
ATOM 5806 N N . LYS A 1 771 ? -28.129 21.767 34.776 1.00 98.19 771 LYS A N 1
ATOM 5807 C CA . LYS A 1 771 ? -29.377 21.492 34.056 1.00 98.19 771 LYS A CA 1
ATOM 5808 C C . LYS A 1 771 ? -30.084 20.273 34.641 1.00 98.19 771 LYS A C 1
ATOM 5810 O O . LYS A 1 771 ? -29.466 19.272 34.974 1.00 98.19 771 LYS A O 1
ATOM 5815 N N . ASP A 1 772 ? -31.396 20.374 34.809 1.00 96.94 772 ASP A N 1
ATOM 5816 C CA . ASP A 1 772 ? -32.252 19.307 35.341 1.00 96.94 772 ASP A CA 1
ATOM 5817 C C . ASP A 1 772 ? -31.870 18.743 36.734 1.00 96.94 772 ASP A C 1
ATOM 5819 O O . ASP A 1 772 ? -32.431 17.725 37.158 1.00 96.94 772 ASP A O 1
ATOM 5823 N N . CYS A 1 773 ? -31.041 19.454 37.520 1.00 96.50 773 CYS A N 1
ATOM 5824 C CA . CYS A 1 773 ? -30.783 19.227 38.957 1.00 96.50 773 CYS A CA 1
ATOM 5825 C C . CYS A 1 773 ? -32.009 19.567 39.834 1.00 96.50 773 CYS A C 1
ATOM 5827 O O . CYS A 1 773 ? -31.972 20.396 40.746 1.00 96.50 773 CYS A O 1
ATOM 5829 N N . ASN A 1 774 ? -33.151 18.956 39.526 1.00 92.69 774 ASN A N 1
ATOM 5830 C CA . ASN A 1 774 ? -34.470 19.414 39.953 1.00 92.69 774 ASN A CA 1
ATOM 5831 C C . ASN A 1 774 ? -34.712 19.354 41.472 1.00 92.69 774 ASN A C 1
ATOM 5833 O O . ASN A 1 774 ? -35.466 20.191 41.982 1.00 92.69 774 ASN A O 1
ATOM 5837 N N . LYS A 1 775 ? -34.066 18.433 42.203 1.00 94.69 775 LYS A N 1
ATOM 5838 C CA . LYS A 1 775 ? -34.151 18.331 43.675 1.00 94.69 775 LYS A CA 1
ATOM 5839 C C . LYS A 1 775 ? -33.091 19.132 44.440 1.00 94.69 775 LYS A C 1
ATOM 5841 O O . LYS A 1 775 ? -33.203 19.209 45.665 1.00 94.69 775 LYS A O 1
ATOM 5846 N N . LEU A 1 776 ? -32.130 19.766 43.759 1.00 95.44 776 LEU A N 1
ATOM 5847 C CA . LEU A 1 776 ? -31.039 20.483 44.421 1.00 95.44 776 LEU A CA 1
ATOM 5848 C C . LEU A 1 776 ? -31.623 21.641 45.238 1.00 95.44 776 LEU A C 1
ATOM 5850 O O . LEU A 1 776 ? -32.299 22.524 44.695 1.00 95.44 776 LEU A O 1
ATOM 5854 N N . ASN A 1 777 ? -31.423 21.579 46.556 1.00 92.81 777 ASN A N 1
ATOM 5855 C CA . ASN A 1 777 ? -32.027 22.482 47.535 1.00 92.81 777 ASN A CA 1
ATOM 5856 C C . ASN A 1 777 ? -30.999 23.258 48.364 1.00 92.81 777 ASN A C 1
ATOM 5858 O O . ASN A 1 777 ? -31.349 24.290 48.932 1.00 92.81 777 ASN A O 1
ATOM 5862 N N . THR A 1 778 ? -29.753 22.784 48.417 1.00 95.12 778 THR A N 1
ATOM 5863 C CA . THR A 1 778 ? -28.650 23.422 49.138 1.00 95.12 778 THR A CA 1
ATOM 5864 C C . THR A 1 778 ? -27.412 23.399 48.254 1.00 95.12 778 THR A C 1
ATOM 5866 O O . THR A 1 778 ? -26.973 22.330 47.835 1.00 95.12 778 THR A O 1
ATOM 5869 N N . LEU A 1 779 ? -26.858 24.577 47.985 1.00 96.06 779 LEU A N 1
ATOM 5870 C CA . LEU A 1 779 ? -25.643 24.770 47.202 1.00 96.06 779 LEU A CA 1
ATOM 5871 C C . LEU A 1 779 ? -24.694 25.657 48.008 1.00 96.06 779 LEU A C 1
ATOM 5873 O O . LEU A 1 779 ? -25.049 26.785 48.354 1.00 96.06 779 LEU A O 1
ATOM 5877 N N . LYS A 1 780 ? -23.500 25.161 48.322 1.00 96.69 780 LYS A N 1
ATOM 5878 C CA . LYS A 1 780 ? -22.440 25.940 48.973 1.00 96.69 780 LYS A CA 1
ATOM 5879 C C . LYS A 1 780 ? -21.340 26.234 47.954 1.00 96.69 780 LYS A C 1
ATOM 5881 O O . LYS A 1 780 ? -20.937 25.334 47.229 1.00 96.69 780 LYS A O 1
ATOM 5886 N N . ILE A 1 781 ? -20.883 27.483 47.890 1.00 96.56 781 ILE A N 1
ATOM 5887 C CA . ILE A 1 781 ? -19.807 27.939 46.993 1.00 96.56 781 ILE A CA 1
ATOM 5888 C C . ILE A 1 781 ? -18.772 28.754 47.776 1.00 96.56 781 ILE A C 1
ATOM 5890 O O . ILE A 1 781 ? -19.082 29.331 48.824 1.00 96.56 781 ILE A O 1
ATOM 5894 N N . GLY A 1 782 ? -17.532 28.747 47.290 1.00 95.50 782 GLY A N 1
ATOM 5895 C CA . GLY A 1 782 ? -16.377 29.398 47.915 1.00 95.50 782 GLY A CA 1
ATOM 5896 C C . GLY A 1 782 ? -16.028 30.732 47.260 1.00 95.50 782 GLY A C 1
ATOM 5897 O O . GLY A 1 782 ? -16.589 31.102 46.233 1.00 95.50 782 GLY A O 1
ATOM 5898 N N . GLU A 1 783 ? -15.059 31.452 47.825 1.00 95.12 783 GLU A N 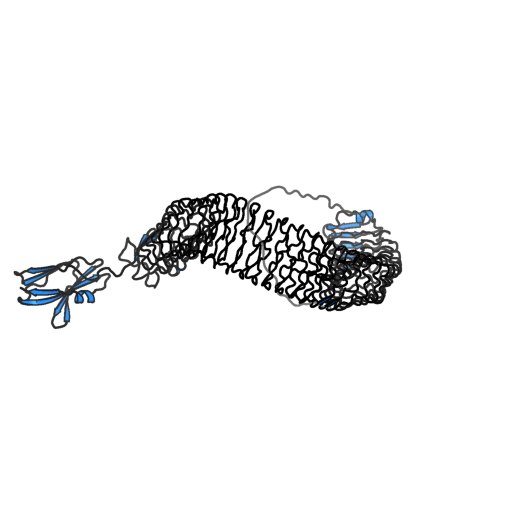1
ATOM 5899 C CA . GLU A 1 783 ? -14.647 32.787 47.344 1.00 95.12 783 GLU A CA 1
ATOM 5900 C C . GLU A 1 783 ? -14.115 32.792 45.905 1.00 95.12 783 GLU A C 1
ATOM 5902 O O . GLU A 1 783 ? -14.218 33.802 45.214 1.00 95.12 783 GLU A O 1
ATOM 5907 N N . LYS A 1 784 ? -13.558 31.663 45.453 1.00 96.06 784 LYS A N 1
ATOM 5908 C CA . LYS A 1 784 ? -12.990 31.493 44.110 1.00 96.06 784 LYS A CA 1
ATOM 5909 C C . LYS A 1 784 ? -13.959 30.912 43.074 1.00 96.06 784 LYS A C 1
ATOM 5911 O O . LYS A 1 784 ? -13.565 30.705 41.925 1.00 96.06 784 LYS A O 1
ATOM 5916 N N . PHE A 1 785 ? -15.203 30.647 43.464 1.00 96.81 785 PHE A N 1
ATOM 5917 C CA . PHE A 1 785 ? -16.254 30.280 42.523 1.00 96.81 785 PHE A CA 1
ATOM 5918 C C . PHE A 1 785 ? -16.731 31.537 41.775 1.00 96.81 785 PHE A C 1
ATOM 5920 O O . PHE A 1 785 ? -16.758 32.634 42.337 1.00 96.81 785 PHE A O 1
ATOM 5927 N N . SER A 1 786 ? -17.127 31.417 40.515 1.00 94.94 786 SER A N 1
ATOM 5928 C CA . SER A 1 786 ? -17.689 32.533 39.746 1.00 94.94 786 SER A CA 1
ATOM 5929 C C . SER A 1 786 ? -19.121 32.866 40.194 1.00 94.94 786 SER A C 1
ATOM 5931 O O . SER A 1 786 ? -19.711 32.198 41.041 1.00 94.94 786 SER A O 1
ATOM 5933 N N . ASN A 1 787 ? -19.721 33.917 39.633 1.00 95.56 787 ASN A N 1
ATOM 5934 C CA . ASN A 1 787 ? -21.162 34.130 39.797 1.00 95.56 787 ASN A CA 1
ATOM 5935 C C . ASN A 1 787 ? -21.936 32.949 39.191 1.00 95.56 787 ASN A C 1
ATOM 5937 O O . ASN A 1 787 ? -21.520 32.421 38.161 1.00 95.56 787 ASN A O 1
ATOM 5941 N N . ILE A 1 788 ? -23.082 32.586 39.774 1.00 97.06 788 ILE A N 1
ATOM 5942 C CA . ILE A 1 788 ? -24.035 31.699 39.102 1.00 97.06 788 ILE A CA 1
ATOM 5943 C C . ILE A 1 788 ? -24.738 32.510 38.013 1.00 97.06 788 ILE A C 1
ATOM 5945 O O . ILE A 1 788 ? -25.390 33.515 38.309 1.00 97.06 788 ILE A O 1
ATOM 5949 N N . THR A 1 789 ? -24.597 32.076 36.768 1.00 96.69 789 THR A N 1
ATOM 5950 C CA . THR A 1 789 ? -25.139 32.718 35.564 1.00 96.69 789 THR A CA 1
ATOM 5951 C C . THR A 1 789 ? -26.282 31.895 34.965 1.00 96.69 789 THR A C 1
ATOM 5953 O O . THR A 1 789 ? -26.462 30.720 35.285 1.00 96.69 789 THR A O 1
ATOM 5956 N N . GLU A 1 790 ? -27.078 32.503 34.078 1.00 96.56 790 GLU A N 1
ATOM 5957 C CA . GLU A 1 790 ? -28.216 31.818 33.443 1.00 96.56 790 GLU A CA 1
ATOM 5958 C C . GLU A 1 790 ? -27.774 30.619 32.581 1.00 96.56 790 GLU A C 1
ATOM 5960 O O . GLU A 1 790 ? -28.475 29.610 32.540 1.00 96.56 790 GLU A O 1
ATOM 5965 N N . GLU A 1 791 ? -26.578 30.681 31.979 1.00 97.19 791 GLU A N 1
ATOM 5966 C CA . GLU A 1 791 ? -25.995 29.602 31.163 1.00 97.19 791 GLU A CA 1
ATOM 5967 C C . GLU A 1 791 ? -25.733 28.305 31.950 1.00 97.19 791 GLU A C 1
ATOM 5969 O O . GLU A 1 791 ? -25.742 27.225 31.367 1.00 97.19 791 GLU A O 1
ATOM 5974 N N . MET A 1 792 ? -25.557 28.387 33.276 1.00 97.81 792 MET A N 1
ATOM 5975 C CA . MET A 1 792 ? -25.350 27.221 34.144 1.00 97.81 792 MET A CA 1
ATOM 5976 C C . MET A 1 792 ? -26.615 26.366 34.310 1.00 97.81 792 MET A C 1
ATOM 5978 O O . MET A 1 792 ? -26.553 25.272 34.876 1.00 97.81 792 MET A O 1
ATOM 5982 N N . SER A 1 793 ? -27.775 26.865 33.870 1.00 98.12 793 SER A N 1
ATOM 5983 C CA . SER A 1 793 ? -29.078 26.197 33.938 1.00 98.12 793 SER A CA 1
ATOM 5984 C C . SER A 1 793 ? -29.511 25.717 35.338 1.00 98.12 793 SER A C 1
ATOM 5986 O O . SER A 1 793 ? -30.332 24.804 35.454 1.00 98.12 793 SER A O 1
ATOM 5988 N N . LEU A 1 794 ? -29.026 26.351 36.419 1.00 97.56 794 LEU A N 1
ATOM 5989 C CA . LEU A 1 794 ? -29.415 26.019 37.799 1.00 97.56 794 LEU A CA 1
ATOM 5990 C C . LEU A 1 794 ? -30.919 26.290 38.028 1.00 97.56 794 LEU A C 1
ATOM 5992 O O . LEU A 1 794 ? -31.337 27.446 37.924 1.00 97.56 794 LEU A O 1
ATOM 5996 N N . PRO A 1 795 ? -31.757 25.292 38.381 1.00 95.25 795 PRO A N 1
ATOM 5997 C CA . PRO A 1 795 ? -33.199 25.500 38.529 1.00 95.25 795 PRO A CA 1
ATOM 5998 C C . PRO A 1 795 ? -33.558 26.530 39.615 1.00 95.25 795 PRO A C 1
ATOM 6000 O O . PRO A 1 795 ? -33.221 26.367 40.792 1.00 95.25 795 PRO A O 1
ATOM 6003 N N . ASN A 1 796 ? -34.291 27.586 39.242 1.00 92.00 796 ASN A N 1
ATOM 6004 C CA . ASN A 1 796 ? -34.614 28.681 40.166 1.00 92.00 796 ASN A CA 1
ATOM 6005 C C . ASN A 1 796 ? -35.786 28.339 41.108 1.00 92.00 796 ASN A C 1
ATOM 6007 O O . ASN A 1 796 ? -35.711 28.516 42.324 1.00 92.00 796 ASN A O 1
ATOM 6011 N N . GLY A 1 797 ? -36.884 27.801 40.563 1.00 85.81 797 GLY A N 1
ATOM 6012 C CA . GLY A 1 797 ? -38.110 27.537 41.327 1.00 85.81 797 GLY A CA 1
ATOM 6013 C C . GLY A 1 797 ? -38.692 28.817 41.940 1.00 85.81 797 GLY A C 1
ATOM 6014 O O . GLY A 1 797 ? -38.964 29.774 41.225 1.00 85.81 797 GLY A O 1
ATOM 6015 N N . SER A 1 798 ? -38.878 28.843 43.264 1.00 84.69 798 SER A N 1
ATOM 6016 C CA . SER A 1 798 ? -39.322 30.040 44.003 1.00 84.69 798 SER A CA 1
ATOM 6017 C C . SER A 1 798 ? -38.181 30.966 44.444 1.00 84.69 798 SER A C 1
ATOM 6019 O O . SER A 1 798 ? -38.418 31.891 45.221 1.00 84.69 798 SER A O 1
ATOM 6021 N N . GLY A 1 799 ? -36.961 30.726 43.960 1.00 88.75 799 GLY A N 1
ATOM 6022 C CA . GLY A 1 799 ? -35.773 31.504 44.283 1.00 88.75 799 GLY A CA 1
ATOM 6023 C C . GLY A 1 799 ? -34.875 30.850 45.331 1.00 88.75 799 GLY A C 1
ATOM 6024 O O . GLY A 1 799 ? -35.287 29.966 46.084 1.00 88.75 799 GLY A O 1
ATOM 6025 N N . TRP A 1 800 ? -33.631 31.311 45.390 1.00 93.62 800 TRP A N 1
ATOM 6026 C CA . TRP A 1 800 ? -32.627 30.922 46.375 1.00 93.62 800 TRP A CA 1
ATOM 6027 C C . TRP A 1 800 ? -32.406 32.050 47.381 1.00 93.62 800 TRP A C 1
ATOM 6029 O O . TRP A 1 800 ? -32.465 33.226 47.021 1.00 93.62 800 TRP A O 1
ATOM 6039 N N . VAL A 1 801 ? -32.124 31.696 48.633 1.00 91.25 801 VAL A N 1
ATOM 6040 C CA . VAL A 1 801 ? -31.770 32.619 49.721 1.00 91.25 801 VAL A CA 1
ATOM 6041 C C . VAL A 1 801 ? -30.408 32.249 50.297 1.00 91.25 801 VAL A C 1
ATOM 6043 O O . VAL A 1 801 ? -30.036 31.077 50.332 1.00 91.25 801 VAL A O 1
ATOM 6046 N N . ASN A 1 802 ? -29.659 33.233 50.786 1.00 90.56 802 ASN A N 1
ATOM 6047 C CA . ASN A 1 802 ? -28.448 32.968 51.560 1.00 90.56 802 ASN A CA 1
ATOM 6048 C C . ASN A 1 802 ? -28.842 32.417 52.946 1.00 90.56 802 ASN A C 1
ATOM 6050 O O . ASN A 1 802 ? -29.731 32.971 53.595 1.00 90.56 802 ASN A O 1
ATOM 6054 N N . ALA A 1 803 ? -28.192 31.354 53.424 1.00 88.62 803 ALA A N 1
ATOM 6055 C CA . ALA A 1 803 ? -28.491 30.731 54.716 1.00 88.62 803 ALA A CA 1
ATOM 6056 C C . ALA A 1 803 ? -28.316 31.691 55.912 1.00 88.62 803 ALA A C 1
ATOM 6058 O O . ALA A 1 803 ? -29.044 31.568 56.896 1.00 88.62 803 ALA A O 1
ATOM 6059 N N . ASN A 1 804 ? -27.420 32.677 55.799 1.00 86.56 804 ASN A N 1
ATOM 6060 C CA . ASN A 1 804 ? -27.205 33.732 56.795 1.00 86.56 804 ASN A CA 1
ATOM 6061 C C . ASN A 1 804 ? -28.231 34.881 56.684 1.00 86.56 804 ASN A C 1
ATOM 6063 O O . ASN A 1 804 ? -28.354 35.693 57.599 1.00 86.56 804 ASN A O 1
ATOM 6067 N N . ALA A 1 805 ? -28.987 34.956 55.582 1.00 84.44 805 ALA A N 1
ATOM 6068 C CA . ALA A 1 805 ? -30.015 35.969 55.329 1.00 84.44 805 ALA A CA 1
ATOM 6069 C C . ALA A 1 805 ? -31.277 35.357 54.671 1.00 84.44 805 ALA A C 1
ATOM 6071 O O . ALA A 1 805 ? -31.669 35.770 53.575 1.00 84.44 805 ALA A O 1
ATOM 6072 N N . PRO A 1 806 ? -31.967 34.401 55.331 1.00 78.12 806 PRO A N 1
ATOM 6073 C CA . PRO A 1 806 ? -32.976 33.530 54.708 1.00 78.12 806 PRO A CA 1
ATOM 6074 C C . PRO A 1 806 ? -34.271 34.233 54.259 1.00 78.12 806 PRO A C 1
ATOM 6076 O O . PRO A 1 806 ? -35.166 33.591 53.719 1.00 78.12 806 PRO A O 1
ATOM 6079 N N . LYS A 1 807 ? -34.398 35.546 54.490 1.00 75.94 807 LYS A N 1
ATOM 6080 C CA . LYS A 1 807 ? -35.536 36.370 54.047 1.00 75.94 807 LYS A CA 1
ATOM 6081 C C . LYS A 1 807 ? -35.310 37.045 52.690 1.00 75.94 807 LYS A C 1
ATOM 6083 O O . LYS A 1 807 ? -36.263 37.567 52.118 1.00 75.94 807 LYS A O 1
ATOM 6088 N N . ASN A 1 808 ? -34.074 37.050 52.188 1.00 82.25 808 ASN A N 1
ATOM 6089 C CA . ASN A 1 808 ? -33.686 37.795 50.995 1.00 82.25 808 ASN A CA 1
ATOM 6090 C C . ASN A 1 808 ? -33.438 36.821 49.838 1.00 82.25 808 ASN A C 1
ATOM 6092 O O . ASN A 1 808 ? -32.480 36.050 49.877 1.00 82.25 808 ASN A O 1
ATOM 6096 N N . VAL A 1 809 ? -34.294 36.863 48.813 1.00 86.50 809 VAL A N 1
ATOM 6097 C CA . VAL A 1 809 ? -34.092 36.105 47.568 1.00 86.50 809 VAL A CA 1
ATOM 6098 C C . VAL A 1 809 ? -32.969 36.753 46.762 1.00 86.50 809 VAL A C 1
ATOM 6100 O O . VAL A 1 809 ? -32.992 37.962 46.540 1.00 86.50 809 VAL A O 1
ATOM 6103 N N . VAL A 1 810 ? -31.995 35.950 46.331 1.00 90.50 810 VAL A N 1
ATOM 6104 C CA . VAL A 1 810 ? -30.754 36.409 45.679 1.00 90.50 810 VAL A CA 1
ATOM 6105 C C . VAL A 1 810 ? -30.576 35.916 44.239 1.00 90.50 810 VAL A C 1
ATOM 6107 O O . VAL A 1 810 ? -29.598 36.291 43.608 1.00 90.50 810 VAL A O 1
ATOM 6110 N N . SER A 1 811 ? -31.490 35.091 43.717 1.00 90.00 811 SER A N 1
ATOM 6111 C CA . SER A 1 811 ? -31.343 34.404 42.419 1.00 90.00 811 SER A CA 1
ATOM 6112 C C . SER A 1 811 ? -32.117 35.005 41.239 1.00 90.00 811 SER A C 1
ATOM 6114 O O . SER A 1 811 ? -32.150 34.413 40.159 1.00 90.00 811 SER A O 1
ATOM 6116 N N . GLY A 1 812 ? -32.783 36.145 41.434 1.00 86.31 812 GLY A N 1
ATOM 6117 C CA . GLY A 1 812 ? -33.647 36.756 40.421 1.00 86.31 812 GLY A CA 1
ATOM 6118 C C . GLY A 1 812 ? -34.926 35.958 40.111 1.00 86.31 812 GLY A C 1
ATOM 6119 O O . GLY A 1 812 ? -35.259 34.977 40.776 1.00 86.31 812 GLY A O 1
ATOM 6120 N N . ASN A 1 813 ? -35.658 36.403 39.084 1.00 81.38 813 ASN A N 1
ATOM 6121 C CA . ASN A 1 813 ? -36.986 35.885 38.713 1.00 81.38 813 ASN A CA 1
ATOM 6122 C C . ASN A 1 813 ? -36.987 35.019 37.432 1.00 81.38 813 ASN A C 1
ATOM 6124 O O . ASN A 1 813 ? -38.058 34.690 36.924 1.00 81.38 813 ASN A O 1
ATOM 6128 N N . GLY A 1 814 ? -35.812 34.699 36.875 1.00 86.06 814 GLY A N 1
ATOM 6129 C CA . GLY A 1 814 ? -35.676 33.908 35.647 1.00 86.06 814 GLY A CA 1
ATOM 6130 C C . GLY A 1 814 ? -36.030 32.427 35.833 1.00 86.06 814 GLY A C 1
ATOM 6131 O O . GLY A 1 814 ? -36.239 31.958 36.956 1.00 86.06 814 GLY A O 1
ATOM 6132 N N . LYS A 1 815 ? -36.068 31.669 34.727 1.00 91.25 815 LYS A N 1
ATOM 6133 C CA . LYS A 1 815 ? -36.227 30.200 34.759 1.00 91.25 815 LYS A CA 1
ATOM 6134 C C . LYS A 1 815 ? -35.070 29.546 35.525 1.00 91.25 815 LYS A C 1
ATOM 6136 O O . LYS A 1 815 ? -35.284 28.635 36.330 1.00 91.25 815 LYS A O 1
ATOM 6141 N N . TYR A 1 816 ? -33.866 30.053 35.281 1.00 96.75 816 TYR A N 1
ATOM 6142 C CA . TYR A 1 816 ? -32.636 29.655 35.943 1.00 96.75 816 TYR A CA 1
ATOM 6143 C C . TYR A 1 816 ? -32.185 30.730 36.934 1.00 96.75 816 TYR A C 1
ATOM 6145 O O . TYR A 1 816 ? -32.566 31.898 36.830 1.00 96.75 816 TYR A O 1
ATOM 6153 N N . ALA A 1 817 ? -31.456 30.304 37.959 1.00 95.31 817 ALA A N 1
ATOM 6154 C CA . ALA A 1 817 ? -30.984 31.165 39.029 1.00 95.31 817 ALA A CA 1
ATOM 6155 C C . ALA A 1 817 ? -29.776 31.992 38.568 1.00 95.31 817 ALA A C 1
ATOM 6157 O O . ALA A 1 817 ? -28.834 31.441 38.009 1.00 95.31 817 ALA A O 1
ATOM 6158 N N . VAL A 1 818 ? -29.776 33.292 38.869 1.00 96.31 818 VAL A N 1
ATOM 6159 C CA . VAL A 1 818 ? -28.624 34.185 38.668 1.00 96.31 818 VAL A CA 1
ATOM 6160 C C . VAL A 1 818 ? -28.220 34.755 40.023 1.00 96.31 818 VAL A C 1
ATOM 6162 O O . VAL A 1 818 ? -28.953 35.564 40.587 1.00 96.31 818 VAL A O 1
ATOM 6165 N N . ILE A 1 819 ? -27.091 34.300 40.573 1.00 95.25 819 ILE A N 1
ATOM 6166 C CA . ILE A 1 819 ? -26.651 34.591 41.948 1.00 95.25 819 ILE A CA 1
ATOM 6167 C C . ILE A 1 819 ? -25.237 35.175 41.911 1.00 95.25 819 ILE A C 1
ATOM 6169 O O . ILE A 1 819 ? -24.298 34.517 41.467 1.00 95.25 819 ILE A O 1
ATOM 6173 N N . GLY A 1 820 ? -25.070 36.394 42.422 1.00 92.94 820 GLY A N 1
ATOM 6174 C CA . GLY A 1 820 ? -23.744 36.980 42.624 1.00 92.94 820 GLY A CA 1
ATOM 6175 C C . GLY A 1 820 ? -22.991 36.288 43.763 1.00 92.94 820 GLY A C 1
ATOM 6176 O O . GLY A 1 820 ? -23.551 36.111 44.850 1.00 92.94 820 GLY A O 1
ATOM 6177 N N . ASN A 1 821 ? -21.728 35.929 43.531 1.00 92.69 821 ASN A N 1
ATOM 6178 C CA . ASN A 1 821 ? -20.841 35.441 44.578 1.00 92.69 821 ASN A CA 1
ATOM 6179 C C . ASN A 1 821 ? -20.215 36.627 45.330 1.00 92.69 821 ASN A C 1
ATOM 6181 O O . ASN A 1 821 ? -19.666 37.547 44.725 1.00 92.69 821 ASN A O 1
ATOM 6185 N N . ASN A 1 822 ? -20.301 36.606 46.658 1.00 84.06 822 ASN A N 1
ATOM 6186 C CA . ASN A 1 822 ? -19.728 37.615 47.548 1.00 84.06 822 ASN A CA 1
ATOM 6187 C C . ASN A 1 822 ? -18.897 36.992 48.686 1.00 84.06 822 ASN A C 1
ATOM 6189 O O . ASN A 1 822 ? -18.840 37.544 49.785 1.00 84.06 822 ASN A O 1
ATOM 6193 N N . GLY A 1 823 ? -18.273 35.841 48.419 1.00 88.19 823 GLY A N 1
ATOM 6194 C CA . GLY A 1 823 ? -17.424 35.097 49.351 1.00 88.19 823 GLY A CA 1
ATOM 6195 C C . GLY A 1 823 ? -18.008 33.726 49.699 1.00 88.19 823 GLY A C 1
ATOM 6196 O O . GLY A 1 823 ? -19.005 33.294 49.122 1.00 88.19 823 GLY A O 1
ATOM 6197 N N . THR A 1 824 ? -17.419 33.034 50.673 1.00 93.31 824 THR A N 1
ATOM 6198 C CA . THR A 1 824 ? -17.873 31.687 51.059 1.00 93.31 824 THR A CA 1
ATOM 6199 C C . THR A 1 824 ? -19.287 31.718 51.642 1.00 93.31 824 THR A C 1
ATOM 6201 O O . THR A 1 824 ? -19.510 32.243 52.733 1.00 93.31 824 THR A O 1
ATOM 6204 N N . ASN A 1 825 ? -20.253 31.127 50.934 1.00 93.94 825 ASN A N 1
ATOM 6205 C CA . ASN A 1 825 ? -21.671 31.194 51.286 1.00 93.94 825 ASN A CA 1
ATOM 6206 C C . ASN A 1 825 ? -22.409 29.878 51.015 1.00 93.94 825 ASN A C 1
ATOM 6208 O O . ASN A 1 825 ? -22.092 29.126 50.096 1.00 93.94 825 ASN A O 1
ATOM 6212 N N . THR A 1 826 ? -23.446 29.618 51.816 1.00 95.94 826 THR A N 1
ATOM 6213 C CA . THR A 1 826 ? -24.405 28.527 51.591 1.00 95.94 826 THR A CA 1
ATOM 6214 C C . THR A 1 826 ? -25.738 29.115 51.156 1.00 95.94 826 THR A C 1
ATOM 6216 O O . THR A 1 826 ? -26.321 29.929 51.872 1.00 95.94 826 THR A O 1
ATOM 6219 N N . TYR A 1 827 ? -26.242 28.677 50.011 1.00 95.12 827 TYR A N 1
ATOM 6220 C CA . TYR A 1 827 ? -27.523 29.080 49.452 1.00 95.12 827 TYR A CA 1
ATOM 6221 C C . TYR A 1 827 ? -28.529 27.941 49.606 1.00 95.12 827 TYR A C 1
ATOM 6223 O O . TYR A 1 827 ? -28.213 26.775 49.368 1.00 95.12 827 TYR A O 1
ATOM 6231 N N . LYS A 1 828 ? -29.753 28.279 50.010 1.00 93.25 828 LYS A N 1
ATOM 6232 C CA . LYS A 1 828 ? -30.874 27.345 50.140 1.00 93.25 828 LYS A CA 1
ATOM 6233 C C . LYS A 1 828 ? -31.995 27.757 49.199 1.00 93.25 828 LYS A C 1
ATOM 6235 O O . LYS A 1 828 ? -32.384 28.923 49.169 1.00 93.25 828 LYS A O 1
ATOM 6240 N N . ARG A 1 829 ? -32.530 26.809 48.439 1.00 91.06 829 ARG A N 1
ATOM 6241 C CA . ARG A 1 829 ? -33.666 27.029 47.544 1.00 91.06 829 ARG A CA 1
ATOM 6242 C C . ARG A 1 829 ? -34.956 27.070 48.353 1.00 91.06 829 ARG A C 1
ATOM 6244 O O . ARG A 1 829 ? -35.211 26.189 49.175 1.00 91.06 829 ARG A O 1
ATOM 6251 N N . LEU A 1 830 ? -35.788 28.074 48.102 1.00 81.94 830 LEU A N 1
ATOM 6252 C CA . LEU A 1 830 ? -37.118 28.158 48.687 1.00 81.94 830 LEU A CA 1
ATOM 6253 C C . LEU A 1 830 ? -37.984 27.036 48.111 1.00 81.94 830 LEU A C 1
ATOM 6255 O O . LEU A 1 830 ? -38.296 27.014 46.920 1.00 81.94 830 LEU A O 1
ATOM 6259 N N . THR A 1 831 ? -38.376 26.102 48.974 1.00 61.38 831 THR A N 1
ATOM 6260 C CA . THR A 1 831 ? -39.370 25.078 48.652 1.00 61.38 831 THR A CA 1
ATOM 6261 C C . THR A 1 831 ? -40.741 25.551 49.130 1.00 61.38 831 THR A C 1
ATOM 6263 O O . THR A 1 831 ? -40.896 26.062 50.238 1.00 61.38 831 THR A O 1
ATOM 6266 N N . THR A 1 832 ? -41.765 25.391 48.294 1.00 53.72 832 THR A N 1
ATOM 6267 C CA . THR A 1 832 ? -43.125 25.922 48.514 1.00 53.72 832 THR A CA 1
ATOM 6268 C C . THR A 1 832 ? -43.931 25.196 49.601 1.00 53.72 832 THR A C 1
ATOM 6270 O O . THR A 1 832 ? -45.145 25.361 49.669 1.00 53.72 832 THR A O 1
ATOM 6273 N N . ASN A 1 833 ? -43.280 24.391 50.445 1.00 50.09 833 ASN A N 1
ATOM 6274 C CA . ASN A 1 833 ? -43.923 23.560 51.467 1.00 50.09 833 ASN A CA 1
ATOM 6275 C C . ASN A 1 833 ? -43.909 24.188 52.873 1.00 50.09 833 ASN A C 1
ATOM 6277 O O . ASN A 1 833 ? -44.377 23.562 53.824 1.00 50.09 833 ASN A O 1
ATOM 6281 N N . ALA A 1 834 ? -43.412 25.420 53.025 1.00 54.81 834 ALA A N 1
ATOM 6282 C CA . ALA A 1 834 ? -43.616 26.188 54.249 1.00 54.81 834 ALA A CA 1
ATOM 6283 C C . ALA A 1 834 ? -45.112 26.518 54.413 1.00 54.81 834 ALA A C 1
ATOM 6285 O O . ALA A 1 834 ? -45.715 27.140 53.539 1.00 54.81 834 ALA A O 1
ATOM 6286 N N . LEU A 1 835 ? -45.713 26.107 55.534 1.00 59.41 835 LEU A N 1
ATOM 6287 C CA . LEU A 1 835 ? -47.107 26.423 55.858 1.00 59.41 835 LEU A CA 1
ATOM 6288 C C . LEU A 1 835 ? -47.298 27.942 55.931 1.00 59.41 835 LEU A C 1
ATOM 6290 O O . LEU A 1 835 ? -46.696 28.607 56.766 1.00 59.41 835 LEU A O 1
ATOM 6294 N N . THR A 1 836 ? -48.172 28.490 55.091 1.00 70.56 836 THR A N 1
ATOM 6295 C CA . THR A 1 836 ? -48.478 29.931 55.019 1.00 70.56 836 THR A CA 1
ATOM 6296 C C . THR A 1 836 ? -49.647 30.363 55.910 1.00 70.56 836 THR A C 1
ATOM 6298 O O . THR A 1 836 ? -50.025 31.534 55.914 1.00 70.56 836 THR A O 1
ATOM 6301 N N . TYR A 1 837 ? -50.222 29.440 56.687 1.00 78.19 837 TYR A N 1
ATOM 6302 C CA . TYR A 1 837 ? -51.374 29.673 57.559 1.00 78.19 837 TYR A CA 1
ATOM 6303 C C . TYR A 1 837 ? -51.178 29.037 58.951 1.00 78.19 837 TYR A C 1
ATOM 6305 O O . TYR A 1 837 ? -50.475 28.032 59.067 1.00 78.19 837 TYR A O 1
ATOM 6313 N N . PRO A 1 838 ? -51.790 29.592 60.016 1.00 84.00 838 PRO A N 1
ATOM 6314 C CA . PRO A 1 838 ? -51.670 29.062 61.375 1.00 84.00 838 PRO A CA 1
ATOM 6315 C C . PRO A 1 838 ? -52.265 27.665 61.556 1.00 84.00 838 PRO A C 1
ATOM 6317 O O . PRO A 1 838 ? -53.359 27.368 61.072 1.00 84.00 838 PRO A O 1
ATOM 6320 N N . THR A 1 839 ? -51.581 26.842 62.346 1.00 82.38 839 THR A N 1
ATOM 6321 C CA . THR A 1 839 ? -52.014 25.500 62.757 1.00 82.38 839 THR A CA 1
ATOM 6322 C C . THR A 1 839 ? -52.137 25.405 64.284 1.00 82.38 839 THR A C 1
ATOM 6324 O O . THR A 1 839 ? -51.795 26.342 65.012 1.00 82.38 839 THR A O 1
ATOM 6327 N N . ASN A 1 840 ? -52.695 24.290 64.775 1.00 83.19 840 ASN A N 1
ATOM 6328 C CA . ASN A 1 840 ? -52.892 24.006 66.205 1.00 83.19 840 ASN A CA 1
ATOM 6329 C C . ASN A 1 840 ? -53.626 25.126 66.973 1.00 83.19 840 ASN A C 1
ATOM 6331 O O . ASN A 1 840 ? -53.256 25.495 68.088 1.00 83.19 840 ASN A O 1
ATOM 6335 N N . ILE A 1 841 ? -54.693 25.662 66.366 1.00 85.94 841 ILE A N 1
ATOM 6336 C CA . ILE A 1 841 ? -55.532 26.712 66.955 1.00 85.94 841 ILE A CA 1
ATOM 6337 C C . ILE A 1 841 ? -56.281 26.150 68.174 1.00 85.94 841 ILE A C 1
ATOM 6339 O O . ILE A 1 841 ? -57.242 25.390 68.048 1.00 85.94 841 ILE A O 1
ATOM 6343 N N . ARG A 1 842 ? -55.846 26.563 69.362 1.00 88.50 842 ARG A N 1
ATOM 6344 C CA . ARG A 1 842 ? -56.462 26.299 70.665 1.00 88.50 842 ARG A CA 1
ATOM 6345 C C . ARG A 1 842 ? -57.427 27.434 71.013 1.00 88.50 842 ARG A C 1
ATOM 6347 O O . ARG A 1 842 ? -57.153 28.597 70.715 1.00 88.50 842 ARG A O 1
ATOM 6354 N N . VAL A 1 843 ? -58.559 27.089 71.629 1.00 87.50 843 VAL A N 1
ATOM 6355 C CA . VAL A 1 843 ? -59.661 28.018 71.922 1.00 87.50 843 VAL A CA 1
ATOM 6356 C C . VAL A 1 843 ? -60.079 27.889 73.386 1.00 87.50 843 VAL A C 1
ATOM 6358 O O . VAL A 1 843 ? -60.571 26.845 73.806 1.00 87.50 843 VAL A O 1
ATOM 6361 N N . GLU A 1 844 ? -59.917 28.965 74.150 1.00 87.06 844 GLU A N 1
ATOM 6362 C CA . GLU A 1 844 ? -60.304 29.075 75.560 1.00 87.06 844 GLU A CA 1
ATOM 6363 C C . GLU A 1 844 ? -61.501 30.024 75.703 1.00 87.06 844 GLU A C 1
ATOM 6365 O O . GLU A 1 844 ? -61.563 31.059 75.035 1.00 87.06 844 GLU A O 1
ATOM 6370 N N . TYR A 1 845 ? -62.451 29.701 76.586 1.00 84.94 845 TYR A N 1
ATOM 6371 C CA . TYR A 1 845 ? -63.647 30.516 76.819 1.00 84.94 845 TYR A CA 1
ATOM 6372 C C . TYR A 1 845 ? -63.724 31.023 78.262 1.00 84.94 845 TYR A C 1
ATOM 6374 O O . TYR A 1 845 ? -63.740 30.230 79.204 1.00 84.94 845 TYR A O 1
ATOM 6382 N N . SER A 1 846 ? -63.842 32.342 78.429 1.00 83.50 846 SER A N 1
ATOM 6383 C CA . SER A 1 846 ? -64.149 32.976 79.712 1.00 83.50 846 SER A CA 1
ATOM 6384 C C . SER A 1 846 ? -65.657 33.170 79.855 1.00 83.50 846 SER A C 1
ATOM 6386 O O . SER A 1 846 ? -66.247 34.013 79.174 1.00 83.50 846 SER A O 1
ATOM 6388 N N . LYS A 1 847 ? -66.262 32.418 80.784 1.00 79.31 847 LYS A N 1
ATOM 6389 C CA . LYS A 1 847 ? -67.662 32.596 81.207 1.00 79.31 847 LYS A CA 1
ATOM 6390 C C . LYS A 1 847 ? -67.907 33.940 81.899 1.00 79.31 847 LYS A C 1
ATOM 6392 O O . LYS A 1 847 ? -68.987 34.488 81.757 1.00 79.31 847 LYS A O 1
ATOM 6397 N N . GLU A 1 848 ? -66.919 34.458 82.629 1.00 80.50 848 GLU A N 1
ATOM 6398 C CA . GLU A 1 848 ? -67.040 35.695 83.418 1.00 80.50 848 GLU A CA 1
ATOM 6399 C C . GLU A 1 848 ? -67.153 36.950 82.537 1.00 80.50 848 GLU A C 1
ATOM 6401 O O . GLU A 1 848 ? -67.866 37.888 82.878 1.00 80.50 848 GLU A O 1
ATOM 6406 N N . TYR A 1 849 ? -66.477 36.963 81.381 1.00 79.88 849 TYR A N 1
ATOM 6407 C CA . TYR A 1 849 ? -66.454 38.119 80.470 1.00 79.88 849 TYR A CA 1
ATOM 6408 C C . TYR A 1 849 ? -67.141 37.871 79.120 1.00 79.88 849 TYR A C 1
ATOM 6410 O O . TYR A 1 849 ? -67.120 38.751 78.253 1.00 79.88 849 TYR A O 1
ATOM 6418 N N . HIS A 1 850 ? -67.696 36.671 78.915 1.00 83.25 850 HIS A N 1
ATOM 6419 C CA . HIS A 1 850 ? -68.186 36.168 77.627 1.00 83.25 850 HIS A CA 1
ATOM 6420 C C . HIS A 1 850 ? -67.185 36.438 76.483 1.00 83.25 850 HIS A C 1
ATOM 6422 O O . HIS A 1 850 ? -67.512 37.054 75.465 1.00 83.25 850 HIS A O 1
ATOM 6428 N N . GLN A 1 851 ? -65.932 36.011 76.683 1.00 88.62 851 GLN A N 1
ATOM 6429 C CA . GLN A 1 851 ? -64.806 36.213 75.757 1.00 88.62 851 GLN A CA 1
ATOM 6430 C C . GLN A 1 851 ? -64.194 34.894 75.301 1.00 88.62 851 GLN A C 1
ATOM 6432 O O . GLN A 1 851 ? -64.137 33.928 76.060 1.00 88.62 851 GLN A O 1
ATOM 6437 N N . VAL A 1 852 ? -63.643 34.893 74.088 1.00 89.44 852 VAL A N 1
ATOM 6438 C CA . VAL A 1 852 ? -62.873 33.779 73.528 1.00 89.44 852 VAL A CA 1
ATOM 6439 C C . VAL A 1 852 ? -61.422 34.204 73.331 1.00 89.44 852 VAL A C 1
ATOM 6441 O O . VAL A 1 852 ? -61.158 35.241 72.720 1.00 89.44 852 VAL A O 1
ATOM 6444 N N . ARG A 1 853 ? -60.479 33.384 73.797 1.00 91.38 853 ARG A N 1
ATOM 6445 C CA . ARG A 1 853 ? -59.055 33.498 73.473 1.00 91.38 853 ARG A CA 1
ATOM 6446 C C . ARG A 1 853 ? -58.658 32.405 72.486 1.00 91.38 853 ARG A C 1
ATOM 6448 O O . ARG A 1 853 ? -58.897 31.228 72.724 1.00 91.38 853 ARG A O 1
ATOM 6455 N N . PHE A 1 854 ? -58.032 32.818 71.394 1.00 92.81 854 PHE A N 1
ATOM 6456 C CA . PHE A 1 854 ? -57.412 31.968 70.388 1.00 92.81 854 PHE A CA 1
ATOM 6457 C C . PHE A 1 854 ? -55.900 31.984 70.595 1.00 92.81 854 PHE A C 1
ATOM 6459 O O . PHE A 1 854 ? -55.329 33.067 70.726 1.00 92.81 854 PHE A O 1
ATOM 6466 N N . THR A 1 855 ? -55.259 30.820 70.560 1.00 92.06 855 THR A N 1
ATOM 6467 C CA . THR A 1 855 ? -53.795 30.677 70.580 1.00 92.06 855 THR A CA 1
ATOM 6468 C C . THR A 1 855 ? -53.384 29.675 69.511 1.00 92.06 855 THR A C 1
ATOM 6470 O O . THR A 1 855 ? -53.978 28.607 69.431 1.00 92.06 855 THR A O 1
ATOM 6473 N N . TRP A 1 856 ? -52.377 29.986 68.702 1.00 92.44 856 TRP A N 1
ATOM 6474 C CA . TRP A 1 856 ? -51.900 29.133 67.605 1.00 92.44 856 TRP A CA 1
ATOM 6475 C C . TRP A 1 856 ? -50.382 28.946 67.662 1.00 92.44 856 TRP A C 1
ATOM 6477 O O . TRP A 1 856 ? -49.693 29.606 68.446 1.00 92.44 856 TRP A O 1
ATOM 6487 N N . ASP A 1 857 ? -49.858 28.034 66.847 1.00 88.50 857 ASP A N 1
ATOM 6488 C CA . ASP A 1 857 ? -48.413 27.857 66.700 1.00 88.50 857 ASP A CA 1
ATOM 6489 C C . ASP A 1 857 ? -47.842 28.890 65.713 1.00 88.50 857 ASP A C 1
ATOM 6491 O O . ASP A 1 857 ? -48.516 29.338 64.781 1.00 88.50 857 ASP A O 1
ATOM 6495 N N . LYS A 1 858 ? -46.595 29.319 65.936 1.00 86.44 858 LYS A N 1
ATOM 6496 C CA . LYS A 1 858 ? -45.966 30.387 65.148 1.00 86.44 858 LYS A CA 1
ATOM 6497 C C . LYS A 1 858 ? -45.692 29.918 63.717 1.00 86.44 858 LYS A C 1
ATOM 6499 O O . LYS A 1 858 ? -44.915 28.995 63.507 1.00 86.44 858 LYS A O 1
ATOM 6504 N N . VAL A 1 859 ? -46.266 30.621 62.745 1.00 83.44 859 VAL A N 1
ATOM 6505 C CA . VAL A 1 859 ? -45.974 30.454 61.318 1.00 83.44 859 VAL A CA 1
ATOM 6506 C C . VAL A 1 859 ? -44.589 31.027 61.011 1.00 83.44 859 VAL A C 1
ATOM 6508 O O . VAL A 1 859 ? -44.270 32.160 61.386 1.00 83.44 859 VAL A O 1
ATOM 6511 N N . GLU A 1 860 ? -43.751 30.241 60.339 1.00 74.62 860 GLU A N 1
ATOM 6512 C CA . GLU A 1 860 ? -42.404 30.658 59.958 1.00 74.62 860 GLU A CA 1
ATOM 6513 C C . GLU A 1 860 ? -42.451 31.768 58.894 1.00 74.62 860 GLU A C 1
ATOM 6515 O O . GLU A 1 860 ? -43.289 31.769 57.996 1.00 74.62 860 GLU A O 1
ATOM 6520 N N . GLY A 1 861 ? -41.592 32.782 59.036 1.00 74.69 861 GLY A N 1
ATOM 6521 C CA . GLY A 1 861 ? -41.596 33.958 58.157 1.00 74.69 861 GLY A CA 1
ATOM 6522 C C . GLY A 1 861 ? -42.792 34.912 58.319 1.00 74.69 861 GLY A C 1
ATOM 6523 O O . GLY A 1 861 ? -42.808 35.954 57.663 1.00 74.69 861 GLY A O 1
ATOM 6524 N N . ALA A 1 862 ? -43.766 34.617 59.191 1.00 82.88 862 ALA A N 1
ATOM 6525 C CA . ALA A 1 862 ? -44.897 35.510 59.430 1.00 82.88 862 ALA A CA 1
ATOM 6526 C C . ALA A 1 862 ? -44.499 36.747 60.253 1.00 82.88 862 ALA A C 1
ATOM 6528 O O . ALA A 1 862 ? -43.886 36.622 61.317 1.00 82.88 862 ALA A O 1
ATOM 6529 N N . ASP A 1 863 ? -44.879 37.937 59.780 1.00 82.69 863 ASP A N 1
ATOM 6530 C CA . ASP A 1 863 ? -44.621 39.211 60.467 1.00 82.69 863 ASP A CA 1
ATOM 6531 C C . ASP A 1 863 ? -45.855 39.775 61.194 1.00 82.69 863 ASP A C 1
ATOM 6533 O O . ASP A 1 863 ? -45.712 40.509 62.174 1.00 82.69 863 ASP A O 1
ATOM 6537 N N . LYS A 1 864 ? -47.062 39.398 60.750 1.00 91.00 864 LYS A N 1
ATOM 6538 C CA . LYS A 1 864 ? -48.352 39.726 61.376 1.00 91.00 864 LYS A CA 1
ATOM 6539 C C . LYS A 1 864 ? -49.357 38.583 61.229 1.00 91.00 864 LYS A C 1
ATOM 6541 O O . LYS A 1 864 ? -49.280 37.783 60.298 1.00 91.00 864 LYS A O 1
ATOM 6546 N N . TYR A 1 865 ? -50.351 38.570 62.111 1.00 93.88 865 TYR A N 1
ATOM 6547 C CA . TYR A 1 865 ? -51.541 37.729 62.034 1.00 93.88 865 TYR A CA 1
ATOM 6548 C C . TYR A 1 865 ? -52.811 38.576 62.013 1.00 93.88 865 TYR A C 1
ATOM 6550 O O . TYR A 1 865 ? -52.874 39.667 62.591 1.00 93.88 865 TYR A O 1
ATOM 6558 N N . GLY A 1 866 ? -53.838 38.047 61.353 1.00 92.94 866 GLY A N 1
ATOM 6559 C CA . GLY A 1 866 ? -55.143 38.674 61.232 1.00 92.94 866 GLY A CA 1
ATOM 6560 C C . GLY A 1 866 ? -56.264 37.707 61.569 1.00 92.94 866 GLY A C 1
ATOM 6561 O O . GLY A 1 866 ? -56.243 36.548 61.166 1.00 92.94 866 GLY A O 1
ATOM 6562 N N . ILE A 1 867 ? -57.247 38.199 62.312 1.00 93.12 867 ILE A N 1
ATOM 6563 C CA . ILE A 1 867 ? -58.447 37.472 62.720 1.00 93.12 867 ILE A CA 1
ATOM 6564 C C . ILE A 1 867 ? -59.607 38.019 61.902 1.00 93.12 867 ILE A C 1
ATOM 6566 O O . ILE A 1 867 ? -59.881 39.220 61.942 1.00 93.12 867 ILE A O 1
ATOM 6570 N N . ALA A 1 868 ? -60.315 37.147 61.192 1.00 92.88 868 ALA A N 1
ATOM 6571 C CA . ALA A 1 868 ? -61.543 37.483 60.485 1.00 92.88 868 ALA A CA 1
ATOM 6572 C C . ALA A 1 868 ? -62.715 36.649 61.008 1.00 92.88 868 ALA A C 1
ATOM 6574 O O . ALA A 1 868 ? -62.560 35.472 61.327 1.00 92.88 868 ALA A O 1
ATOM 6575 N N . VAL A 1 869 ? -63.901 37.250 61.070 1.00 91.31 869 VAL A N 1
ATOM 6576 C CA . VAL A 1 869 ? -65.144 36.610 61.514 1.00 91.31 869 VAL A CA 1
ATOM 6577 C C . VAL A 1 869 ? -66.171 36.676 60.386 1.00 91.31 869 VAL A C 1
ATOM 6579 O O . VAL A 1 869 ? -66.309 37.701 59.715 1.00 91.31 869 VAL A O 1
ATOM 6582 N N . TYR A 1 870 ? -66.891 35.583 60.151 1.00 90.75 870 TYR A N 1
ATOM 6583 C CA . TYR A 1 870 ? -67.939 35.522 59.136 1.00 90.75 870 TYR A CA 1
ATOM 6584 C C . TYR A 1 870 ? -69.257 36.073 59.690 1.00 90.75 870 TYR A C 1
ATOM 6586 O O . TYR A 1 870 ? -69.833 35.507 60.621 1.00 90.75 870 TYR A O 1
ATOM 6594 N N . LEU A 1 871 ? -69.737 37.184 59.127 1.00 84.50 871 LEU A N 1
ATOM 6595 C CA . LEU A 1 871 ? -70.918 37.915 59.594 1.00 84.50 871 LEU A CA 1
ATOM 6596 C C . LEU A 1 871 ? -71.762 38.376 58.399 1.00 84.50 871 LEU A C 1
ATOM 6598 O O . LEU A 1 871 ? -71.249 39.010 57.479 1.00 84.50 871 LEU A O 1
ATOM 6602 N N . ALA A 1 872 ? -73.069 38.091 58.433 1.00 83.75 872 ALA A N 1
ATOM 6603 C CA . ALA A 1 872 ? -74.032 38.479 57.392 1.00 83.75 872 ALA A CA 1
ATOM 6604 C C . ALA A 1 872 ? -73.578 38.110 55.958 1.00 83.75 872 ALA A C 1
ATOM 6606 O O . ALA A 1 872 ? -73.584 38.939 55.050 1.00 83.75 872 ALA A O 1
ATOM 6607 N N . GLY A 1 873 ? -73.135 36.861 55.771 1.00 85.50 873 GLY A N 1
ATOM 6608 C CA . GLY A 1 873 ? -72.752 36.318 54.462 1.00 85.50 873 GLY A CA 1
ATOM 6609 C C . GLY A 1 873 ? -71.378 36.749 53.933 1.00 85.50 873 GLY A C 1
ATOM 6610 O O . GLY A 1 873 ? -71.044 36.412 52.800 1.00 85.50 873 GLY A O 1
ATOM 6611 N N . LYS A 1 874 ? -70.575 37.498 54.705 1.00 91.12 874 LYS A N 1
ATOM 6612 C CA . LYS A 1 874 ? -69.236 37.952 54.291 1.00 91.12 874 LYS A CA 1
ATOM 6613 C C . LYS A 1 874 ? -68.218 37.828 55.427 1.00 91.12 874 LYS A C 1
ATOM 6615 O O . LYS A 1 874 ? -68.553 37.970 56.601 1.00 91.12 874 LYS A O 1
ATOM 6620 N N . TRP A 1 875 ? -66.957 37.597 55.072 1.00 91.38 875 TRP A N 1
ATOM 6621 C CA . TRP A 1 875 ? -65.838 37.689 56.012 1.00 91.38 875 TRP A CA 1
ATOM 6622 C C . TRP A 1 875 ? -65.541 39.153 56.345 1.00 91.38 875 TRP A C 1
ATOM 6624 O O . TRP A 1 875 ? -65.494 39.997 55.451 1.00 91.38 875 TRP A O 1
ATOM 6634 N N . ARG A 1 876 ? -65.336 39.454 57.630 1.00 90.69 876 ARG A N 1
ATOM 6635 C CA . ARG A 1 876 ? -64.937 40.778 58.124 1.00 90.69 876 ARG A CA 1
ATOM 6636 C C . ARG A 1 876 ? -63.701 40.643 59.001 1.00 90.69 876 ARG A C 1
ATOM 6638 O O . ARG A 1 876 ? -63.686 39.817 59.909 1.00 90.69 876 ARG A O 1
ATOM 6645 N N . VAL A 1 877 ? -62.675 41.445 58.735 1.00 91.50 877 VAL A N 1
ATOM 6646 C CA . VAL A 1 877 ? -61.459 41.494 59.558 1.00 91.50 877 VAL A CA 1
ATOM 6647 C C . VAL A 1 877 ? -61.782 42.179 60.887 1.00 91.50 877 VAL A C 1
ATOM 6649 O O . VAL A 1 877 ? -62.359 43.262 60.903 1.00 91.50 877 VAL A O 1
ATOM 6652 N N . GLN A 1 878 ? -61.424 41.528 61.991 1.00 89.94 878 GLN A N 1
ATOM 6653 C CA . GLN A 1 878 ? -61.643 41.987 63.365 1.00 89.94 878 GLN A CA 1
ATOM 6654 C C . GLN A 1 878 ? -60.362 42.566 63.991 1.00 89.94 878 GLN A C 1
ATOM 6656 O O . GLN A 1 878 ? -60.440 43.455 64.836 1.00 89.94 878 GLN A O 1
ATOM 6661 N N . ALA A 1 879 ? -59.195 42.065 63.577 1.00 90.75 879 ALA A N 1
ATOM 6662 C CA . ALA A 1 879 ? -57.863 42.576 63.907 1.00 90.75 879 ALA A CA 1
ATOM 6663 C C . ALA A 1 879 ? -56.859 42.091 62.843 1.00 90.75 879 ALA A C 1
ATOM 6665 O O . ALA A 1 879 ? -57.050 41.005 62.301 1.00 90.75 879 ALA A O 1
ATOM 6666 N N . GLN A 1 880 ? -55.805 42.859 62.543 1.00 90.88 880 GLN A N 1
ATOM 6667 C CA . GLN A 1 880 ? -54.805 42.510 61.506 1.00 90.88 880 GLN A CA 1
ATOM 6668 C C . GLN A 1 880 ? -53.350 42.883 61.842 1.00 90.88 880 GLN A C 1
ATOM 6670 O O . GLN A 1 880 ? -52.448 42.672 61.034 1.00 90.88 880 GLN A O 1
ATOM 6675 N N . ASP A 1 881 ? -53.116 43.423 63.038 1.00 89.44 881 ASP A N 1
ATOM 6676 C CA . ASP A 1 881 ? -51.808 43.898 63.503 1.00 89.44 881 ASP A CA 1
ATOM 6677 C C . ASP A 1 881 ? -51.277 43.067 64.682 1.00 89.44 881 ASP A C 1
ATOM 6679 O O . ASP A 1 881 ? -50.519 43.550 65.520 1.00 89.44 881 ASP A O 1
ATOM 6683 N N . ILE A 1 882 ? -51.692 41.800 64.764 1.00 92.06 882 ILE A N 1
ATOM 6684 C CA . ILE A 1 882 ? -51.308 40.897 65.850 1.00 92.06 882 ILE A CA 1
ATOM 6685 C C . ILE A 1 882 ? -49.896 40.375 65.565 1.00 92.06 882 ILE A C 1
ATOM 6687 O O . ILE A 1 882 ? -49.682 39.667 64.585 1.00 92.06 882 ILE A O 1
ATOM 6691 N N . THR A 1 883 ? -48.929 40.715 66.415 1.00 89.44 883 THR A N 1
ATOM 6692 C CA . THR A 1 883 ? -47.523 40.281 66.284 1.00 89.44 883 THR A CA 1
ATOM 6693 C C . THR A 1 883 ? -47.192 39.026 67.100 1.00 89.44 883 THR A C 1
ATOM 6695 O O . THR A 1 883 ? -46.217 38.338 66.806 1.00 89.44 883 THR A O 1
ATOM 6698 N N . GLY A 1 884 ? -48.005 38.706 68.113 1.00 88.88 884 GLY A N 1
ATOM 6699 C CA . GLY A 1 884 ? -47.940 37.451 68.868 1.00 88.88 884 GLY A CA 1
ATOM 6700 C C . GLY A 1 884 ? -48.774 36.327 68.241 1.00 88.88 884 GLY A C 1
ATOM 6701 O O . GLY A 1 884 ? -49.399 36.504 67.199 1.00 88.88 884 GLY A O 1
ATOM 6702 N N . THR A 1 885 ? -48.830 35.171 68.904 1.00 92.81 885 THR A N 1
ATOM 6703 C CA . THR A 1 885 ? -49.626 34.006 68.465 1.00 92.81 885 THR A CA 1
ATOM 6704 C C . THR A 1 885 ? -50.888 33.775 69.307 1.00 92.81 885 THR A C 1
ATOM 6706 O O . THR A 1 885 ? -51.406 32.661 69.390 1.00 92.81 885 THR A O 1
ATOM 6709 N N . THR A 1 886 ? -51.392 34.836 69.942 1.00 91.75 886 THR A N 1
ATOM 6710 C CA . THR A 1 886 ? -52.614 34.822 70.755 1.00 91.75 886 THR A CA 1
ATOM 6711 C C . THR A 1 886 ? -53.471 36.047 70.449 1.00 91.75 886 THR A C 1
ATOM 6713 O O . THR A 1 886 ? -52.960 37.157 70.302 1.00 91.75 886 THR A O 1
ATOM 6716 N N . TYR A 1 887 ? -54.789 35.863 70.414 1.00 92.88 887 TYR A N 1
ATOM 6717 C CA . TYR A 1 887 ? -55.780 36.933 70.304 1.00 92.88 887 TYR A CA 1
ATOM 6718 C C . TYR A 1 887 ? -56.957 36.667 71.243 1.00 92.88 887 TYR A C 1
ATOM 6720 O O . TYR A 1 887 ? -57.447 35.545 71.316 1.00 92.88 887 TYR A O 1
ATOM 6728 N N . THR A 1 888 ? -57.440 37.691 71.947 1.00 90.50 888 THR A N 1
ATOM 6729 C CA . THR A 1 888 ? -58.665 37.603 72.761 1.00 90.50 888 THR A CA 1
ATOM 6730 C C . THR A 1 888 ? -59.739 38.499 72.146 1.00 90.50 888 THR A C 1
ATOM 6732 O O . THR A 1 888 ? -59.465 39.653 71.819 1.00 90.50 888 THR A O 1
ATOM 6735 N N . SER A 1 889 ? -60.950 37.968 71.971 1.00 88.62 889 SER A N 1
ATOM 6736 C CA . SER A 1 889 ? -62.097 38.684 71.401 1.00 88.62 889 SER A CA 1
ATOM 6737 C C . SER A 1 889 ? -62.520 39.889 72.255 1.00 88.62 889 SER A C 1
ATOM 6739 O O . SER A 1 889 ? -62.191 39.939 73.440 1.00 88.62 889 SER A O 1
ATOM 6741 N N . PRO A 1 890 ? -63.339 40.821 71.731 1.00 84.31 890 PRO A N 1
ATOM 6742 C CA . PRO A 1 890 ? -64.040 41.806 72.559 1.00 84.31 890 PRO A CA 1
ATOM 6743 C C . PRO A 1 890 ? -64.888 41.150 73.666 1.00 84.31 890 PRO A C 1
ATOM 6745 O O . PRO A 1 890 ? -65.303 39.997 73.520 1.00 84.31 890 PRO A O 1
ATOM 6748 N N . LYS A 1 891 ? -65.132 41.888 74.762 1.00 83.56 891 LYS A N 1
ATOM 6749 C CA . LYS A 1 891 ? -66.014 41.482 75.877 1.00 83.56 891 LYS A CA 1
ATOM 6750 C C . LYS A 1 891 ? -67.479 41.383 75.445 1.00 83.56 891 LYS A C 1
ATOM 6752 O O . LYS A 1 891 ? -67.885 42.047 74.494 1.00 83.56 891 LYS A O 1
ATOM 6757 N N . ASN A 1 892 ? -68.263 40.614 76.201 1.00 82.81 892 ASN A N 1
ATOM 6758 C CA . ASN A 1 892 ? -69.721 40.515 76.073 1.00 82.81 892 ASN A CA 1
ATOM 6759 C C . ASN A 1 892 ? -70.197 39.963 74.713 1.00 82.81 892 ASN A C 1
ATOM 6761 O O . ASN A 1 892 ? -71.156 40.475 74.130 1.00 82.81 892 ASN A O 1
ATOM 6765 N N . LEU A 1 893 ? -69.549 38.912 74.190 1.00 83.38 893 LEU A N 1
ATOM 6766 C CA . LEU A 1 893 ? -70.100 38.178 73.045 1.00 83.38 893 LEU A CA 1
ATOM 6767 C C . LEU A 1 893 ? -71.431 37.513 73.433 1.00 83.38 893 LEU A C 1
ATOM 6769 O O . LEU A 1 893 ? -71.602 37.066 74.562 1.00 83.38 893 LEU A O 1
ATOM 6773 N N . THR A 1 894 ? -72.380 37.439 72.498 1.00 82.31 894 THR A N 1
ATOM 6774 C CA . THR A 1 894 ? -73.742 36.958 72.783 1.00 82.31 894 THR A CA 1
ATOM 6775 C C . THR A 1 894 ? -73.746 35.462 73.145 1.00 82.31 894 THR A C 1
ATOM 6777 O O . THR A 1 894 ? -73.386 34.657 72.279 1.00 82.31 894 THR A O 1
ATOM 6780 N N . PRO A 1 895 ? -74.186 35.054 74.354 1.00 80.88 895 PRO A N 1
ATOM 6781 C CA . PRO A 1 895 ? -74.312 33.641 74.717 1.00 80.88 895 PRO A CA 1
ATOM 6782 C C . PRO A 1 895 ? -75.253 32.878 73.777 1.00 80.88 895 PRO A C 1
ATOM 6784 O O . PRO A 1 895 ? -76.198 33.442 73.226 1.00 80.88 895 PRO A O 1
ATOM 6787 N N . GLY A 1 896 ? -74.963 31.598 73.546 1.00 79.56 896 GLY A N 1
ATOM 6788 C CA . GLY A 1 896 ? -75.679 30.741 72.596 1.00 79.56 896 GLY A CA 1
ATOM 6789 C C . GLY A 1 896 ? -75.375 31.014 71.116 1.00 79.56 896 GLY A C 1
ATOM 6790 O O . GLY A 1 896 ? -75.782 30.229 70.260 1.00 79.56 896 GLY A O 1
ATOM 6791 N N . ARG A 1 897 ? -74.647 32.087 70.775 1.00 85.44 897 ARG A N 1
ATOM 6792 C CA . ARG A 1 897 ? -74.320 32.431 69.384 1.00 85.44 897 ARG A CA 1
ATOM 6793 C C . ARG A 1 897 ? -73.021 31.765 68.927 1.00 85.44 897 ARG A C 1
ATOM 6795 O O . ARG A 1 897 ? -72.023 31.760 69.647 1.00 85.44 897 ARG A O 1
ATOM 6802 N N . SER A 1 898 ? -73.021 31.250 67.699 1.00 87.25 898 SER A N 1
ATOM 6803 C CA . SER A 1 898 ? -71.831 30.699 67.042 1.00 87.25 898 SER A CA 1
ATOM 6804 C C . SER A 1 898 ? -71.209 31.697 66.067 1.00 87.25 898 SER A C 1
ATOM 6806 O O . SER A 1 898 ? -71.910 32.339 65.283 1.00 87.25 898 SER A O 1
ATOM 6808 N N . TYR A 1 899 ? -69.882 31.785 66.085 1.00 88.00 899 TYR A N 1
ATOM 6809 C CA . TYR A 1 899 ? -69.075 32.636 65.216 1.00 88.00 899 TYR A CA 1
ATOM 6810 C C . TYR A 1 899 ? -68.078 31.770 64.446 1.00 88.00 899 TYR A C 1
ATOM 6812 O O . TYR A 1 899 ? -67.328 31.001 65.046 1.00 88.00 899 TYR A O 1
ATOM 6820 N N . ARG A 1 900 ? -68.047 31.895 63.115 1.00 91.69 900 ARG A N 1
ATOM 6821 C CA . ARG A 1 900 ? -67.033 31.243 62.275 1.00 91.69 900 ARG A CA 1
ATOM 6822 C C . ARG A 1 900 ? -65.837 32.185 62.131 1.00 91.69 900 ARG A C 1
ATOM 6824 O O . ARG A 1 900 ? -66.021 33.327 61.713 1.00 91.69 900 ARG A O 1
ATOM 6831 N N . VAL A 1 901 ? -64.646 31.726 62.505 1.00 91.50 901 VAL A N 1
ATOM 6832 C CA . VAL A 1 901 ? -63.432 32.542 62.661 1.00 91.50 901 VAL A CA 1
ATOM 6833 C C . VAL A 1 901 ? -62.289 31.950 61.839 1.00 91.50 901 VAL A C 1
ATOM 6835 O O . VAL A 1 901 ? -62.032 30.750 61.896 1.00 91.50 901 VAL A O 1
ATOM 6838 N N . ALA A 1 902 ? -61.605 32.798 61.079 1.00 92.38 902 ALA A N 1
ATOM 6839 C CA . ALA A 1 902 ? -60.412 32.479 60.306 1.00 92.38 902 ALA A CA 1
ATOM 6840 C C . ALA A 1 902 ? -59.214 33.249 60.877 1.00 92.38 902 ALA A C 1
ATOM 6842 O O . ALA A 1 902 ? -59.351 34.421 61.239 1.00 92.38 902 ALA A O 1
ATOM 6843 N N . ILE A 1 903 ? -58.049 32.602 60.929 1.00 93.25 903 ILE A N 1
ATOM 6844 C CA . ILE A 1 903 ? -56.782 33.229 61.321 1.00 93.25 903 ILE A CA 1
ATOM 6845 C C . ILE A 1 903 ? -55.853 33.171 60.110 1.00 93.25 903 ILE A C 1
ATOM 6847 O O . ILE A 1 903 ? -55.541 32.086 59.628 1.00 93.25 903 ILE A O 1
ATOM 6851 N N . ALA A 1 904 ? -55.444 34.327 59.600 1.00 91.88 904 ALA A N 1
ATOM 6852 C CA . ALA A 1 904 ? -54.482 34.449 58.511 1.00 91.88 904 ALA A CA 1
ATOM 6853 C C . ALA A 1 904 ? -53.112 34.849 59.060 1.00 91.88 904 ALA A C 1
ATOM 6855 O O . ALA A 1 904 ? -53.026 35.609 60.026 1.00 91.88 904 ALA A O 1
ATOM 6856 N N . ALA A 1 905 ? -52.049 34.376 58.415 1.00 89.56 905 ALA A N 1
ATOM 6857 C CA . ALA A 1 905 ? -50.696 34.879 58.614 1.00 89.56 905 ALA A CA 1
ATOM 6858 C C . ALA A 1 905 ? -50.293 35.755 57.420 1.00 89.56 905 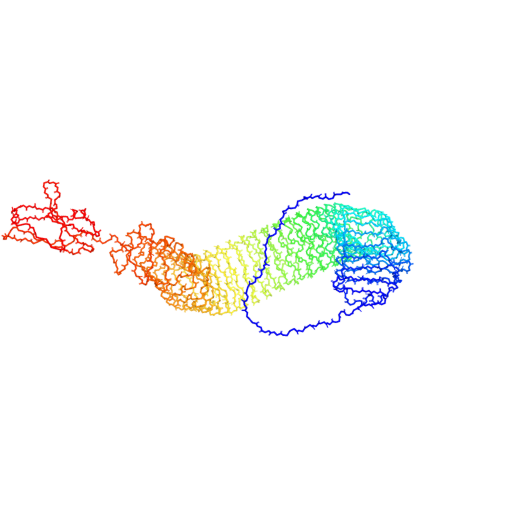ALA A C 1
ATOM 6860 O O . ALA A 1 905 ? -50.727 35.522 56.285 1.00 89.56 905 ALA A O 1
ATOM 6861 N N . ARG A 1 906 ? -49.464 36.767 57.680 1.00 85.69 906 ARG A N 1
ATOM 6862 C CA . ARG A 1 906 ? -48.799 37.568 56.656 1.00 85.69 906 ARG A CA 1
ATOM 6863 C C . ARG A 1 906 ? -47.352 37.112 56.548 1.00 85.69 906 ARG A C 1
ATOM 6865 O O . ARG A 1 906 ? -46.547 37.426 57.418 1.00 85.69 906 ARG A O 1
ATOM 6872 N N . VAL A 1 907 ? -47.032 36.365 55.497 1.00 76.94 907 VAL A N 1
ATOM 6873 C CA . VAL A 1 907 ? -45.683 35.846 55.227 1.00 76.94 907 VAL A CA 1
ATOM 6874 C C . VAL A 1 907 ? -45.099 36.641 54.065 1.00 76.94 907 VAL A C 1
ATOM 6876 O O . VAL A 1 907 ? -45.758 36.825 53.041 1.00 76.94 907 VAL A O 1
ATOM 6879 N N . ASN A 1 908 ? -43.883 37.168 54.232 1.00 69.88 908 ASN A N 1
ATOM 6880 C CA . ASN A 1 908 ? -43.191 37.989 53.225 1.00 69.88 908 ASN A CA 1
ATOM 6881 C C . ASN A 1 908 ? -44.077 39.117 52.639 1.00 69.88 908 ASN A C 1
ATOM 6883 O O . ASN A 1 908 ? -44.109 39.360 51.434 1.00 69.88 908 ASN A O 1
ATOM 6887 N N . GLY A 1 909 ? -44.849 39.785 53.506 1.00 74.44 909 GLY A N 1
ATOM 6888 C CA . GLY A 1 909 ? -45.725 40.908 53.150 1.00 74.44 909 GLY A CA 1
ATOM 6889 C C . GLY A 1 909 ? -47.077 40.543 52.517 1.00 74.44 909 GLY A C 1
ATOM 6890 O O . GLY A 1 909 ? -47.917 41.433 52.373 1.00 74.44 909 GLY A O 1
ATOM 6891 N N . LYS A 1 910 ? -47.342 39.268 52.191 1.00 77.81 910 LYS A N 1
ATOM 6892 C CA . LYS A 1 910 ? -48.613 38.805 51.600 1.00 77.81 910 LYS A CA 1
ATOM 6893 C C . LYS A 1 910 ? -49.448 38.006 52.604 1.00 77.81 910 LYS A C 1
ATOM 6895 O O . LYS A 1 910 ? -48.914 37.219 53.378 1.00 77.81 910 LYS A O 1
ATOM 6900 N N . TRP A 1 911 ? -50.765 38.211 52.586 1.00 84.69 911 TRP A N 1
ATOM 6901 C CA . TRP A 1 911 ? -51.725 37.478 53.419 1.00 84.69 911 TRP A CA 1
ATOM 6902 C C . TRP A 1 911 ? -52.222 36.216 52.711 1.00 84.69 911 TRP A C 1
ATOM 6904 O O . TRP A 1 911 ? -52.789 36.321 51.623 1.00 84.69 911 TRP A O 1
ATOM 6914 N N . ASP A 1 912 ? -52.120 35.051 53.353 1.00 81.69 912 ASP A N 1
ATOM 6915 C CA . ASP A 1 912 ? -52.804 33.839 52.880 1.00 81.69 912 ASP A CA 1
ATOM 6916 C C . ASP A 1 912 ? -54.247 33.789 53.406 1.00 81.69 912 ASP A C 1
ATOM 6918 O O . ASP A 1 912 ? -54.586 33.104 54.374 1.00 81.69 912 ASP A O 1
ATOM 6922 N N . THR A 1 913 ? -55.120 34.572 52.773 1.00 86.12 913 THR A N 1
ATOM 6923 C CA . THR A 1 913 ? -56.548 34.608 53.116 1.00 86.12 913 THR A CA 1
ATOM 6924 C C . THR A 1 913 ? -57.294 33.356 52.652 1.00 86.12 913 THR A C 1
ATOM 6926 O O . THR A 1 913 ? -58.280 32.969 53.281 1.00 86.12 913 THR A O 1
ATOM 6929 N N . ALA A 1 914 ? -56.826 32.694 51.589 1.00 82.62 914 ALA A N 1
ATOM 6930 C CA . ALA A 1 914 ? -57.480 31.523 51.013 1.00 82.62 914 ALA A CA 1
ATOM 6931 C C . ALA A 1 914 ? -57.389 30.311 51.951 1.00 82.62 914 ALA A C 1
ATOM 6933 O O . ALA A 1 914 ? -58.423 29.731 52.305 1.00 82.62 914 ALA A O 1
ATOM 6934 N N . ASN A 1 915 ? -56.188 29.961 52.427 1.00 81.25 915 ASN A N 1
ATOM 6935 C CA . ASN A 1 915 ? -56.043 28.861 53.379 1.00 81.25 915 ASN A CA 1
ATOM 6936 C C . ASN A 1 915 ? -56.578 29.223 54.770 1.00 81.25 915 ASN A C 1
ATOM 6938 O O . ASN A 1 915 ? -57.132 28.348 55.434 1.00 81.25 915 ASN A O 1
ATOM 6942 N N . ALA A 1 916 ? -56.516 30.491 55.191 1.00 84.00 916 ALA A N 1
ATOM 6943 C CA . ALA A 1 916 ? -57.145 30.937 56.438 1.00 84.00 916 ALA A CA 1
ATOM 6944 C C . ALA A 1 916 ? -58.669 30.708 56.451 1.00 84.00 916 ALA A C 1
ATOM 6946 O O . ALA A 1 916 ? -59.224 30.235 57.443 1.00 84.00 916 ALA A O 1
ATOM 6947 N N . ILE A 1 917 ? -59.354 31.009 55.340 1.00 86.94 917 ILE A N 1
ATOM 6948 C CA . ILE A 1 917 ? -60.798 30.768 55.185 1.00 86.94 917 ILE A CA 1
ATOM 6949 C C . ILE A 1 917 ? -61.099 29.267 55.069 1.00 86.94 917 ILE A C 1
ATOM 6951 O O . ILE A 1 917 ? -62.078 28.793 55.654 1.00 86.94 917 ILE A O 1
ATOM 6955 N N . LYS A 1 918 ? -60.255 28.509 54.354 1.00 85.19 918 LYS A N 1
ATOM 6956 C CA . LYS A 1 918 ? -60.376 27.048 54.211 1.00 85.19 918 LYS A CA 1
ATOM 6957 C C . LYS A 1 918 ? -60.296 26.324 55.562 1.00 85.19 918 LYS A C 1
ATOM 6959 O O . LYS A 1 918 ? -61.071 25.402 55.789 1.00 85.19 918 LYS A O 1
ATOM 6964 N N . HIS A 1 919 ? -59.423 26.778 56.463 1.00 82.75 919 HIS A N 1
ATOM 6965 C CA . HIS A 1 919 ? -59.189 26.182 57.787 1.00 82.75 919 HIS A CA 1
ATOM 6966 C C . HIS A 1 919 ? -59.874 26.942 58.941 1.00 82.75 919 HIS A C 1
ATOM 6968 O O . HIS A 1 919 ? -59.471 26.835 60.097 1.00 82.75 919 HIS A O 1
ATOM 6974 N N . SER A 1 920 ? -60.923 27.716 58.650 1.00 87.25 920 SER A N 1
ATOM 6975 C CA . SER A 1 920 ? -61.681 28.448 59.669 1.00 87.25 920 SER A CA 1
ATOM 6976 C C . SER A 1 920 ? -62.372 27.523 60.684 1.00 87.25 920 SER A C 1
ATOM 6978 O O . SER A 1 920 ? -63.067 26.589 60.276 1.00 87.25 920 SER A O 1
ATOM 6980 N N . GLY A 1 921 ? -62.306 27.851 61.975 1.00 83.88 921 GLY A N 1
ATOM 6981 C CA . GLY A 1 921 ? -63.075 27.179 63.029 1.00 83.88 921 GLY A CA 1
ATOM 6982 C C . GLY A 1 921 ? -64.454 27.809 63.267 1.00 83.88 921 GLY A C 1
ATOM 6983 O O . GLY A 1 921 ? -64.722 28.931 62.838 1.00 83.88 921 GLY A O 1
ATOM 6984 N N . VAL A 1 922 ? -65.328 27.111 63.997 1.00 86.56 922 VAL A N 1
ATOM 6985 C CA . VAL A 1 922 ? -66.572 27.671 64.557 1.00 86.56 922 VAL A CA 1
ATOM 6986 C C . VAL A 1 922 ? -66.480 27.632 66.078 1.00 86.56 922 VAL A C 1
ATOM 6988 O O . VAL A 1 922 ? -66.180 26.587 66.648 1.00 86.56 922 VAL A O 1
ATOM 6991 N N . VAL A 1 923 ? -66.755 28.759 66.735 1.00 84.25 923 VAL A N 1
ATOM 6992 C CA . VAL A 1 923 ? -66.786 28.867 68.199 1.00 84.25 923 VAL A CA 1
ATOM 6993 C C . VAL A 1 923 ? -68.173 29.304 68.653 1.00 84.25 923 VAL A C 1
ATOM 6995 O O . VAL A 1 923 ? -68.674 30.340 68.216 1.00 84.25 923 VAL A O 1
ATOM 6998 N N . THR A 1 924 ? -68.783 28.523 69.542 1.00 83.94 924 THR A N 1
ATOM 6999 C CA . THR A 1 924 ? -70.067 28.838 70.183 1.00 83.94 924 THR A CA 1
ATOM 7000 C C . THR A 1 924 ? -69.823 29.403 71.575 1.00 83.94 924 THR A C 1
ATOM 7002 O O . THR A 1 924 ? -69.131 28.782 72.383 1.00 83.94 924 THR A O 1
ATOM 7005 N N . ILE A 1 925 ? -70.398 30.570 71.855 1.00 84.31 925 ILE A N 1
ATOM 7006 C CA . ILE A 1 925 ? -70.318 31.236 73.160 1.00 84.31 925 ILE A CA 1
ATOM 7007 C C . ILE A 1 925 ? -71.258 30.517 74.134 1.00 84.31 925 ILE A C 1
ATOM 7009 O O . ILE A 1 925 ? -72.439 30.352 73.825 1.00 84.31 925 ILE A O 1
ATOM 7013 N N . LYS A 1 926 ? -70.732 30.049 75.272 1.00 73.31 926 LYS A N 1
ATOM 7014 C CA . LYS A 1 926 ? -71.459 29.211 76.247 1.00 73.31 926 LYS A CA 1
ATOM 7015 C C . LYS A 1 926 ? -72.063 29.993 77.409 1.00 73.31 926 LYS A C 1
ATOM 7017 O O . LYS A 1 926 ? -71.428 30.977 77.843 1.00 73.31 926 LYS A O 1
#